Protein AF-0000000072967928 (afdb_homodimer)

Secondary structure (DSSP, 8-state):
-EEEEEEEEEEE-TTTSTTHHHHHHHHHHHHHT---SEEEEEEE--HHHHHHHHHHHTTT--EEEE---TTT----EEEESS-EEEEEEEE-S----TT-TTT-HHHHT-EEEEEEEEETTEEEEEEEEBPPP-S-STT-TTHHHHHHHHHHHHHHHHHH-TT-SEEEEEEE----TTSHHHHHHHHSS--EEHHHHHGGGGGGG--SBS-TT-TTS-HHHHHTT---B--EEEEEEE-TTEEEEEEEEE--S-SS-TTSSS-S-SB--EEEEEEEEE-SS------HHHHHHHHHHHHHHHHHHHHHHHHHHHHHHHHHHHHHHHHHHHHH------HHHHHHHHHHHHHHHHHHHHHHHIIIIIHHHHHHHHHHHHHHHHHHHHHHHHHH-/-EEEEEEEEEEE-TTTSTTHHHHHHHHHHHHHT---SEEEEEEE--HHHHHHHHHHTTTT--EEEE---TTT----EEEESS-EEEEEEEE-S----TT-TTT-HHHHT-EEEEEEEEETTEEEEEEEEBPPP-S-STT-TTHHHHHHHHHHHHHHHHHH-TT-SEEEEEEE----TTSHHHHHHHHSS--EEHHHHHGGGGGGG--SBS-TT-TTS-HHHHHTT---B--EEEEEEE-TTEEEEEEEEE--S-SS-TTSSS-S-SB--EEEEEEEEE-S-------HHHHHHHHHHHHHHHHHHHHHHHHHHHHHHHHHHHHHHHHHHHHH------HHHHHHHHHHHHHHHHHHHHHHHIIIIIHHHHHHHHHHHHHHHHHHHHHHHHHH-

Nearest PDB structures (foldseek):
  8j2f-assembly1_B  TM=8.838E-01  e=1.368E-37  Homo sapiens
  3i5v-assembly2_B  TM=7.432E-01  e=5.846E-17  Staphylococcus aureus subsp. aureus RN4220
  6zw5-assembly1_A  TM=4.793E-01  e=2.905E+00  Nostoc punctiforme
  8qbr-assembly1_A  TM=5.037E-01  e=4.363E+00  Nostoc punctiforme
  7o40-assembly1_A  TM=4.863E-01  e=9.837E+00  Synechocystis sp. PCC 6803 substr. Kazusa

Solvent-accessible surface area (backbone atoms only — not comparable to full-atom values): 39550 Å² total; per-residue (Å²): 87,81,45,30,41,35,27,33,50,45,51,35,46,85,84,77,30,76,66,36,71,62,26,50,51,51,52,22,56,55,55,38,73,45,85,51,42,32,39,26,38,28,40,49,47,40,69,68,58,48,50,52,32,50,61,57,16,36,88,47,30,65,32,69,48,71,49,45,17,30,49,56,22,40,14,38,35,41,36,18,50,41,56,55,49,42,59,50,74,48,64,45,81,62,38,77,48,80,84,42,60,88,68,44,49,35,42,18,34,34,39,39,38,37,38,34,28,47,54,88,96,36,39,34,36,40,33,34,37,58,48,61,70,76,89,33,86,89,64,47,86,46,51,54,47,37,41,47,45,32,47,53,50,22,50,49,50,52,46,44,44,58,62,25,46,32,39,35,41,28,26,38,54,50,39,41,85,83,36,67,44,41,46,34,41,37,27,69,51,39,33,41,51,46,68,69,72,53,46,77,82,37,67,89,58,51,43,23,31,46,24,78,72,36,58,64,36,57,64,74,44,54,76,65,66,48,78,33,41,41,28,59,48,51,28,34,36,61,14,87,41,29,37,70,44,78,74,46,64,44,60,77,60,67,60,40,38,87,98,48,90,40,31,61,27,59,36,50,42,39,31,36,33,35,36,45,41,84,30,90,66,53,72,85,80,59,52,60,67,57,34,48,51,47,41,54,55,49,42,51,42,40,53,50,47,52,54,50,50,54,53,49,29,54,52,25,47,51,52,24,50,56,39,51,53,52,51,51,50,55,72,72,45,81,70,86,47,56,73,70,49,41,51,54,48,51,52,49,50,51,51,48,50,53,49,30,51,50,27,45,39,45,35,45,53,51,42,32,27,52,48,23,32,46,49,37,48,38,52,38,42,50,36,42,48,49,43,56,55,57,70,73,103,87,80,47,31,41,35,28,32,50,44,52,33,46,85,84,77,31,76,64,37,71,61,26,51,51,50,51,21,56,55,56,36,72,44,85,50,41,31,37,25,38,29,41,50,48,40,68,66,59,49,49,52,32,50,64,58,16,37,88,48,30,65,32,70,48,72,48,44,17,30,50,56,23,39,15,38,34,43,35,20,50,41,56,56,49,41,61,49,74,49,63,45,81,63,38,77,50,80,86,43,60,88,67,46,49,35,40,18,34,32,39,41,39,37,39,35,27,49,55,89,95,38,38,34,36,41,32,35,38,57,50,60,71,76,86,33,87,90,65,49,86,48,49,54,46,36,40,45,45,32,47,51,49,22,50,50,49,51,45,46,44,57,62,26,45,33,37,35,41,26,27,38,54,50,39,41,85,82,35,68,44,40,48,34,40,37,29,67,51,40,33,42,52,46,67,71,70,53,44,78,82,39,66,89,61,53,45,23,29,47,25,79,71,35,60,66,35,58,62,75,44,53,76,65,65,49,78,35,41,40,28,60,48,51,29,36,35,60,15,86,39,29,40,70,44,79,74,46,63,43,59,78,60,68,60,41,40,88,97,47,89,41,31,61,27,60,36,50,42,41,31,37,32,35,36,45,42,84,29,89,61,50,72,85,80,60,52,64,66,57,32,49,50,48,39,55,54,49,42,51,42,38,54,52,47,52,55,49,50,54,52,50,27,54,51,24,47,50,52,25,52,55,40,51,53,53,52,54,50,56,74,73,43,82,70,86,48,57,73,70,50,41,52,55,47,51,52,48,51,51,51,48,52,52,51,29,52,49,27,44,39,46,35,45,54,50,42,33,28,51,50,23,34,45,48,36,47,38,52,38,41,50,37,42,48,49,42,55,54,57,71,73,104

Radius of gyration: 27.72 Å; Cα contacts (8 Å, |Δi|>4): 1635; chains: 2; bounding box: 90×83×64 Å

InterPro domains:
  IPR005135 Endonuclease/exonuclease/phosphatase [PF03372] (7-267)
  IPR036691 Endonuclease/exonuclease/phosphatase superfamily [G3DSA:3.60.10.10] (1-273)
  IPR036691 Endonuclease/exonuclease/phosphatase superfamily [SSF56219] (1-274)
  IPR038772 Sphingomyelinase C/Sphingomyelin phosphodiesterase 2-like [PTHR16320] (2-252)

Sequence (786 aa):
MEFKVFTLNCWGLAVVSKNRRHRMQAIAEKLATSQYDVVCLQEIWLDSDYQLIRNKVSGVLPYSHYFYSGVTGSGVCILSRHPMEDVFFHQWPVNGYIHKIHHGDWFGGKGVGLCKLKVNNYTVNVYSAHLHAEYDRNCDEYQAHRVLQSFDTAQFIQMTSGDADLVVLAGDLNTEPGDLAYRIMLSVPGLVDAFGEAGETVQNCVATNESLTNSYTPVALLKKNIPGKRIDYIMYHPGSSLQIDLKSYTLPLPHKIPGCAYSYSDHEAIAATLIVTKSEIRSLKSDQHMKKTVLEESIEICDDALRGLNNHKYLYWFFTFVLIVLLVTTLATDLPFGYNLNFIYHILKILITLFMFYTLMMATIWNKIERHAVIAGKLGMETALRKLKAKDLMEFKVFTLNCWGLAVVSKNRRHRMQAIAEKLATSQYDVVCLQEIWLDSDYQLIRNKVSGVLPYSHYFYSGVTGSGVCILSRHPMEDVFFHQWPVNGYIHKIHHGDWFGGKGVGLCKLKVNNYTVNVYSAHLHAEYDRNCDEYQAHRVLQSFDTAQFIQMTSGDADLVVLAGDLNTEPGDLAYRIMLSVPGLVDAFGEAGETVQNCVATNESLTNSYTPVALLKKNIPGKRIDYIMYHPGSSLQIDLKSYTLPLPHKIPGCAYSYSDHEAIAATLIVTKSEIRSLKSDQHMKKTVLEESIEICDDALRGLNNHKYLYWFFTFVLIVLLVTTLATDLPFGYNLNFIYHILKILITLFMFYTLMMATIWNKIERHAVIAGKLGMETALRKLKAKDL

Organism: Tribolium castaneum (NCBI:txid7070)

Structure (mmCIF, N/CA/C/O backbone):
data_AF-0000000072967928-model_v1
#
loop_
_entity.id
_entity.type
_entity.pdbx_description
1 polymer 'sphingomyelin phosphodiesterase'
#
loop_
_atom_site.group_PDB
_atom_site.id
_atom_site.type_symbol
_atom_site.label_atom_id
_atom_site.label_alt_id
_atom_site.label_comp_id
_atom_site.label_asym_id
_atom_site.label_entity_id
_atom_site.label_seq_id
_atom_site.pdbx_PDB_ins_code
_atom_site.Cartn_x
_atom_site.Cartn_y
_atom_site.Cartn_z
_atom_site.occupancy
_atom_site.B_iso_or_equiv
_atom_site.auth_seq_id
_atom_site.auth_comp_id
_atom_site.auth_asym_id
_atom_site.auth_atom_id
_atom_site.pdbx_PDB_model_num
ATOM 1 N N . MET A 1 1 ? 27.75 17.922 -0.827 1 91.94 1 MET A N 1
ATOM 2 C CA . MET A 1 1 ? 26.453 18.469 -1.199 1 91.94 1 MET A CA 1
ATOM 3 C C . MET A 1 1 ? 25.656 18.875 0.037 1 91.94 1 MET A C 1
ATOM 5 O O . MET A 1 1 ? 25.688 18.203 1.061 1 91.94 1 MET A O 1
ATOM 9 N N . GLU A 1 2 ? 25.062 20.094 -0.096 1 96.19 2 GLU A N 1
ATOM 10 C CA . GLU A 1 2 ? 24.125 20.516 0.938 1 96.19 2 GLU A CA 1
ATOM 11 C C . GLU A 1 2 ? 22.688 20.234 0.538 1 96.19 2 GLU A C 1
ATOM 13 O O . GLU A 1 2 ? 22.312 20.406 -0.624 1 96.19 2 GLU A O 1
ATOM 18 N N . PHE A 1 3 ? 21.922 19.719 1.46 1 98.19 3 PHE A N 1
ATOM 19 C CA . PHE A 1 3 ? 20.516 19.391 1.213 1 98.19 3 PHE A CA 1
ATOM 20 C C . PHE A 1 3 ? 19.625 19.969 2.312 1 98.19 3 PHE A C 1
ATOM 22 O O . PHE A 1 3 ? 19.734 19.562 3.473 1 98.19 3 PHE A O 1
ATOM 29 N N . LYS A 1 4 ? 18.797 20.891 1.973 1 98.69 4 LYS A N 1
ATOM 30 C CA . LYS A 1 4 ? 17.953 21.594 2.936 1 98.69 4 LYS A CA 1
ATOM 31 C C . LYS A 1 4 ? 16.531 21.062 2.912 1 98.69 4 LYS A C 1
ATOM 33 O O . LYS A 1 4 ? 15.859 21.094 1.873 1 98.69 4 LYS A O 1
ATOM 38 N N . VAL A 1 5 ? 16.031 20.625 4.062 1 98.81 5 VAL A N 1
ATOM 39 C CA . VAL A 1 5 ? 14.719 20 4.188 1 98.81 5 VAL A CA 1
ATOM 40 C C . VAL A 1 5 ? 13.82 20.859 5.078 1 98.81 5 VAL A C 1
ATOM 42 O O . VAL A 1 5 ? 14.258 21.359 6.113 1 98.81 5 VAL A O 1
ATOM 45 N N . PHE A 1 6 ? 12.578 21.062 4.617 1 98.81 6 PHE A N 1
ATOM 46 C CA . PHE A 1 6 ? 11.539 21.75 5.367 1 98.81 6 PHE A CA 1
ATOM 47 C C . PHE A 1 6 ? 10.289 20.891 5.492 1 98.81 6 PHE A C 1
ATOM 49 O O . PHE A 1 6 ? 9.883 20.234 4.527 1 98.81 6 PHE A O 1
ATOM 56 N N . THR A 1 7 ? 9.672 20.812 6.691 1 98.88 7 THR A N 1
ATOM 57 C CA . THR A 1 7 ? 8.383 20.125 6.816 1 98.88 7 THR A CA 1
ATOM 58 C C . THR A 1 7 ? 7.453 20.891 7.75 1 98.88 7 THR A C 1
ATOM 60 O O . THR A 1 7 ? 7.91 21.578 8.672 1 98.88 7 THR A O 1
ATOM 63 N N . LEU A 1 8 ? 6.16 20.844 7.449 1 98.81 8 LEU A N 1
ATOM 64 C CA . LEU A 1 8 ? 5.148 21.516 8.258 1 98.81 8 LEU A CA 1
ATOM 65 C C . LEU A 1 8 ? 3.797 20.812 8.117 1 98.81 8 LEU A C 1
ATOM 67 O O . LEU A 1 8 ? 3.348 20.531 7 1 98.81 8 LEU A O 1
ATOM 71 N N . ASN A 1 9 ? 3.238 20.438 9.195 1 98.38 9 ASN A N 1
ATOM 72 C CA . ASN A 1 9 ? 1.804 20.156 9.219 1 98.38 9 ASN A CA 1
ATOM 73 C C . ASN A 1 9 ? 0.991 21.453 9.133 1 98.38 9 ASN A C 1
ATOM 75 O O . ASN A 1 9 ? 0.948 22.234 10.086 1 98.38 9 ASN A O 1
ATOM 79 N N . CYS A 1 10 ? 0.218 21.609 8.078 1 98.19 10 CYS A N 1
ATOM 80 C CA . CYS A 1 10 ? -0.365 22.906 7.75 1 98.19 10 CYS A CA 1
ATOM 81 C C . CYS A 1 10 ? -1.725 23.078 8.414 1 98.19 10 CYS A C 1
ATOM 83 O O . CYS A 1 10 ? -2.316 24.156 8.359 1 98.19 10 CYS A O 1
ATOM 85 N N . TRP A 1 11 ? -2.232 22.094 9.047 1 96.62 11 TRP A N 1
ATOM 86 C CA . TRP A 1 11 ? -3.539 22.156 9.695 1 96.62 11 TRP A CA 1
ATOM 87 C C . TRP A 1 11 ? -4.582 22.75 8.758 1 96.62 11 TRP A C 1
ATOM 89 O O . TRP A 1 11 ? -5.246 23.734 9.109 1 96.62 11 TRP A O 1
ATOM 99 N N . GLY A 1 12 ? -4.715 22.109 7.555 1 94.94 12 GLY A N 1
ATOM 100 C CA . GLY A 1 12 ? -5.543 22.688 6.512 1 94.94 12 GLY A CA 1
ATOM 101 C C . GLY A 1 12 ? -6.93 22.078 6.438 1 94.94 12 GLY A C 1
ATOM 102 O O . GLY A 1 12 ? -7.441 21.812 5.348 1 94.94 12 GLY A O 1
ATOM 103 N N . LEU A 1 13 ? -7.539 21.859 7.551 1 88.88 13 LEU A N 1
ATOM 104 C CA . LEU A 1 13 ? -8.906 21.344 7.543 1 88.88 13 LEU A CA 1
ATOM 105 C C . LEU A 1 13 ? -9.891 22.438 7.113 1 88.88 13 LEU A C 1
ATOM 107 O O . LEU A 1 13 ? -9.859 23.547 7.641 1 88.88 13 LEU A O 1
ATOM 111 N N . ALA A 1 14 ? -10.75 22.234 6.203 1 84.06 14 ALA A N 1
ATOM 112 C CA . ALA A 1 14 ? -11.609 23.219 5.539 1 84.06 14 ALA A CA 1
ATOM 113 C C . ALA A 1 14 ? -12.508 23.938 6.547 1 84.06 14 ALA A C 1
ATOM 115 O O . ALA A 1 14 ? -12.609 25.156 6.535 1 84.06 14 ALA A O 1
ATOM 116 N N . VAL A 1 15 ? -13.188 23.25 7.445 1 82.56 15 VAL A N 1
ATOM 117 C CA . VAL A 1 15 ? -14.203 23.875 8.289 1 82.56 15 VAL A CA 1
ATOM 118 C C . VAL A 1 15 ? -13.656 24.062 9.695 1 82.56 15 VAL A C 1
ATOM 120 O O . VAL A 1 15 ? -13.922 25.094 10.336 1 82.56 15 VAL A O 1
ATOM 123 N N . VAL A 1 16 ? -12.688 23.375 10.039 1 83.69 16 VAL A N 1
ATOM 124 C CA . VAL A 1 16 ? -12.266 23.297 11.43 1 83.69 16 VAL A CA 1
ATOM 125 C C . VAL A 1 16 ? -11.094 24.25 11.664 1 83.69 16 VAL A C 1
ATOM 127 O O . VAL A 1 16 ? -11.039 24.953 12.68 1 83.69 16 VAL A O 1
ATOM 130 N N . SER A 1 17 ? -10.25 24.375 10.672 1 90.81 17 SER A N 1
ATOM 131 C CA . SER A 1 17 ? -9.023 25.141 10.867 1 90.81 17 SER A CA 1
ATOM 132 C C . SER A 1 17 ? -9.289 26.641 10.781 1 90.81 17 SER A C 1
ATOM 134 O O . SER A 1 17 ? -9.852 27.109 9.789 1 90.81 17 SER A O 1
ATOM 136 N N . LYS A 1 18 ? -8.836 27.344 11.773 1 93.38 18 LYS A N 1
ATOM 137 C CA . LYS A 1 18 ? -9.008 28.781 11.828 1 93.38 18 LYS A CA 1
ATOM 138 C C . LYS A 1 18 ? -8.047 29.484 10.875 1 93.38 18 LYS A C 1
ATOM 140 O O . LYS A 1 18 ? -6.91 29.062 10.695 1 93.38 18 LYS A O 1
ATOM 145 N N . ASN A 1 19 ? -8.516 30.562 10.227 1 96.25 19 ASN A N 1
ATOM 146 C CA . ASN A 1 19 ? -7.711 31.438 9.383 1 96.25 19 ASN A CA 1
ATOM 147 C C . ASN A 1 19 ? -7.023 30.656 8.266 1 96.25 19 ASN A C 1
ATOM 149 O O . ASN A 1 19 ? -5.906 31 7.863 1 96.25 19 ASN A O 1
ATOM 153 N N . ARG A 1 20 ? -7.539 29.625 7.824 1 96.19 20 ARG A N 1
ATOM 154 C CA . ARG A 1 20 ? -6.887 28.672 6.93 1 96.19 20 ARG A CA 1
ATOM 155 C C . ARG A 1 20 ? -6.406 29.359 5.656 1 96.19 20 ARG A C 1
ATOM 157 O O . ARG A 1 20 ? -5.242 29.219 5.273 1 96.19 20 ARG A O 1
ATOM 164 N N . ARG A 1 21 ? -7.285 30.109 4.965 1 95.81 21 ARG A N 1
ATOM 165 C CA . ARG A 1 21 ? -6.957 30.703 3.678 1 95.81 21 ARG A CA 1
ATOM 166 C C . ARG A 1 21 ? -5.762 31.641 3.803 1 95.81 21 ARG A C 1
ATOM 168 O O . ARG A 1 21 ? -4.836 31.594 2.986 1 95.81 21 ARG A O 1
ATOM 175 N N . HIS A 1 22 ? -5.816 32.438 4.832 1 97.06 22 HIS A N 1
ATOM 176 C CA . HIS A 1 22 ? -4.727 33.406 5.055 1 97.06 22 HIS A CA 1
ATOM 177 C C . HIS A 1 22 ? -3.438 32.656 5.422 1 97.06 22 HIS A C 1
ATOM 179 O O . HIS A 1 22 ? -2.352 33.062 4.988 1 97.06 22 HIS A O 1
ATOM 185 N N . ARG A 1 23 ? -3.539 31.656 6.227 1 98.12 23 ARG A N 1
ATOM 186 C CA . ARG A 1 23 ? -2.365 30.891 6.641 1 98.12 23 ARG A CA 1
ATOM 187 C C . ARG A 1 23 ? -1.718 30.203 5.449 1 98.12 23 ARG A C 1
ATOM 189 O O . ARG A 1 23 ? -0.493 30.203 5.312 1 98.12 23 ARG A O 1
ATOM 196 N N . MET A 1 24 ? -2.568 29.609 4.559 1 98.25 24 MET A N 1
ATOM 197 C CA . MET A 1 24 ? -2.041 28.938 3.375 1 98.25 24 MET A CA 1
ATOM 198 C C . MET A 1 24 ? -1.312 29.922 2.467 1 98.25 24 MET A C 1
ATOM 200 O O . MET A 1 24 ? -0.26 29.594 1.912 1 98.25 24 MET A O 1
ATOM 204 N N . GLN A 1 25 ? -1.864 31.062 2.324 1 98 25 GLN A N 1
ATOM 205 C CA . GLN A 1 25 ? -1.211 32.094 1.538 1 98 25 GLN A CA 1
ATOM 206 C C . GLN A 1 25 ? 0.126 32.5 2.158 1 98 25 GLN A C 1
ATOM 208 O O . GLN A 1 25 ? 1.121 32.656 1.449 1 98 25 GLN A O 1
ATOM 213 N N . ALA A 1 26 ? 0.139 32.688 3.469 1 98.38 26 ALA A N 1
ATOM 214 C CA . ALA A 1 26 ? 1.355 33.094 4.176 1 98.38 26 ALA A CA 1
ATOM 215 C C . ALA A 1 26 ? 2.436 32.031 4.047 1 98.38 26 ALA A C 1
ATOM 217 O O . ALA A 1 26 ? 3.613 32.344 3.857 1 98.38 26 ALA A O 1
ATOM 218 N N . ILE A 1 27 ? 2.064 30.75 4.176 1 98.56 27 ILE A N 1
ATOM 219 C CA . ILE A 1 27 ? 2.99 29.641 4.02 1 98.56 27 ILE A CA 1
ATOM 220 C C . ILE A 1 27 ? 3.586 29.656 2.613 1 98.56 27 ILE A C 1
ATOM 222 O O . ILE A 1 27 ? 4.805 29.547 2.447 1 98.56 27 ILE A O 1
ATOM 226 N N . ALA A 1 28 ? 2.717 29.812 1.604 1 98.62 28 ALA A N 1
ATOM 227 C CA . ALA A 1 28 ? 3.162 29.859 0.213 1 98.62 28 ALA A CA 1
ATOM 228 C C . ALA A 1 28 ? 4.156 31 -0.009 1 98.62 28 ALA A C 1
ATOM 230 O O . ALA A 1 28 ? 5.176 30.812 -0.676 1 98.62 28 ALA A O 1
ATOM 231 N N . GLU A 1 29 ? 3.867 32.125 0.538 1 98.06 29 GLU A N 1
ATOM 232 C CA . GLU A 1 29 ? 4.727 33.312 0.373 1 98.06 29 GLU A CA 1
ATOM 233 C C . GLU A 1 29 ? 6.094 33.094 1.015 1 98.06 29 GLU A C 1
ATOM 235 O O . GLU A 1 29 ? 7.121 33.438 0.438 1 98.06 29 GLU A O 1
ATOM 240 N N . LYS A 1 30 ? 6.086 32.531 2.193 1 97.88 30 LYS A N 1
ATOM 241 C CA . LYS A 1 30 ? 7.344 32.25 2.873 1 97.88 30 LYS A CA 1
ATOM 242 C C . LYS A 1 30 ? 8.18 31.234 2.088 1 97.88 30 LYS A C 1
ATOM 244 O O . LYS A 1 30 ? 9.391 31.391 1.933 1 97.88 30 LYS A O 1
ATOM 249 N N . LEU A 1 31 ? 7.539 30.172 1.594 1 98.38 31 LEU A N 1
ATOM 250 C CA . LEU A 1 31 ? 8.242 29.125 0.857 1 98.38 31 LEU A CA 1
ATOM 251 C C . LEU A 1 31 ? 8.742 29.656 -0.486 1 98.38 31 LEU A C 1
ATOM 253 O O . LEU A 1 31 ? 9.781 29.219 -0.978 1 98.38 31 LEU A O 1
ATOM 257 N N . ALA A 1 32 ? 8.039 30.625 -1.051 1 98.25 32 ALA A N 1
ATOM 258 C CA . ALA A 1 32 ? 8.367 31.156 -2.371 1 98.25 32 ALA A CA 1
ATOM 259 C C . ALA A 1 32 ? 9.688 31.922 -2.344 1 98.25 32 ALA A C 1
ATOM 261 O O . ALA A 1 32 ? 10.32 32.125 -3.385 1 98.25 32 ALA A O 1
ATOM 262 N N . THR A 1 33 ? 10.102 32.344 -1.172 1 95.62 33 THR A N 1
ATOM 263 C CA . THR A 1 33 ? 11.336 33.094 -1.056 1 95.62 33 THR A CA 1
ATOM 264 C C . THR A 1 33 ? 12.422 32.281 -0.361 1 95.62 33 THR A C 1
ATOM 266 O O . THR A 1 33 ? 13.484 32.812 -0.029 1 95.62 33 THR A O 1
ATOM 269 N N . SER A 1 34 ? 12.148 31.047 -0.196 1 92.12 34 SER A N 1
ATOM 270 C CA . SER A 1 34 ? 13.094 30.203 0.524 1 92.12 34 SER A CA 1
ATOM 271 C C . SER A 1 34 ? 14.016 29.469 -0.438 1 92.12 34 SER A C 1
ATOM 273 O O . SER A 1 34 ? 13.852 29.562 -1.656 1 92.12 34 SER A O 1
ATOM 275 N N . GLN A 1 35 ? 15.062 28.875 0.145 1 95.38 35 GLN A N 1
ATOM 276 C CA . GLN A 1 35 ? 16.031 28.125 -0.647 1 95.38 35 GLN A CA 1
ATOM 277 C C . GLN A 1 35 ? 16.094 26.672 -0.202 1 95.38 35 GLN A C 1
ATOM 279 O O . GLN A 1 35 ? 17.172 26.109 -0.015 1 95.38 35 GLN A O 1
ATOM 284 N N . TYR A 1 36 ? 14.984 26.109 0.099 1 98.5 36 TYR A N 1
ATOM 285 C CA . TYR A 1 36 ? 14.945 24.703 0.475 1 98.5 36 TYR A CA 1
ATOM 286 C C . TYR A 1 36 ? 15.094 23.812 -0.749 1 98.5 36 TYR A C 1
ATOM 288 O O . TYR A 1 36 ? 14.695 24.188 -1.854 1 98.5 36 TYR A O 1
ATOM 296 N N . ASP A 1 37 ? 15.734 22.688 -0.566 1 98.69 37 ASP A N 1
ATOM 297 C CA . ASP A 1 37 ? 15.797 21.688 -1.625 1 98.69 37 ASP A CA 1
ATOM 298 C C . ASP A 1 37 ? 14.492 20.906 -1.721 1 98.69 37 ASP A C 1
ATOM 300 O O . ASP A 1 37 ? 14.07 20.531 -2.814 1 98.69 37 ASP A O 1
ATOM 304 N N . VAL A 1 38 ? 13.898 20.625 -0.546 1 98.81 38 VAL A N 1
ATOM 305 C CA . VAL A 1 38 ? 12.648 19.875 -0.526 1 98.81 38 VAL A CA 1
ATOM 306 C C . VAL A 1 38 ? 11.75 20.391 0.604 1 98.81 38 VAL A C 1
ATOM 308 O O . VAL A 1 38 ? 12.25 20.797 1.656 1 98.81 38 VAL A O 1
ATOM 311 N N . VAL A 1 39 ? 10.445 20.422 0.338 1 98.94 39 VAL A N 1
ATOM 312 C CA . VAL A 1 39 ? 9.422 20.812 1.298 1 98.94 39 VAL A CA 1
ATOM 313 C C . VAL A 1 39 ? 8.367 19.719 1.412 1 98.94 39 VAL A C 1
ATOM 315 O O . VAL A 1 39 ? 7.773 19.297 0.411 1 98.94 39 VAL A O 1
ATOM 318 N N . CYS A 1 40 ? 8.18 19.172 2.596 1 98.94 40 CYS A N 1
ATOM 319 C CA . CYS A 1 40 ? 7.145 18.188 2.873 1 98.94 40 CYS A CA 1
ATOM 320 C C . CYS A 1 40 ? 6.008 18.797 3.68 1 98.94 40 CYS A C 1
ATOM 322 O O . CYS A 1 40 ? 6.215 19.25 4.801 1 98.94 40 CYS A O 1
ATOM 324 N N . LEU A 1 41 ? 4.797 18.75 3.133 1 98.88 41 LEU A N 1
ATOM 325 C CA . LEU A 1 41 ? 3.646 19.328 3.822 1 98.88 41 LEU A CA 1
ATOM 326 C C . LEU A 1 41 ? 2.615 18.25 4.148 1 98.88 41 LEU A C 1
ATOM 328 O O . LEU A 1 41 ? 2.424 17.312 3.371 1 98.88 41 LEU A O 1
ATOM 332 N N . GLN A 1 42 ? 2.035 18.375 5.301 1 98.12 42 GLN A N 1
ATOM 333 C CA . GLN A 1 42 ? 0.945 17.5 5.734 1 98.12 42 GLN A CA 1
ATOM 334 C C . GLN A 1 42 ? -0.326 18.297 6 1 98.12 42 GLN A C 1
ATOM 336 O O . GLN A 1 42 ? -0.274 19.531 6.16 1 98.12 42 GLN A O 1
ATOM 341 N N . GLU A 1 43 ? -1.447 17.672 5.969 1 96.31 43 GLU A N 1
ATOM 342 C CA . GLU A 1 43 ? -2.785 18.188 6.211 1 96.31 43 GLU A CA 1
ATOM 343 C C . GLU A 1 43 ? -3.141 19.281 5.199 1 96.31 43 GLU A C 1
ATOM 345 O O . GLU A 1 43 ? -3.688 20.328 5.57 1 96.31 43 GLU A O 1
ATOM 350 N N . ILE A 1 44 ? -2.672 19.094 4.023 1 96.94 44 ILE A N 1
ATOM 351 C CA . ILE A 1 44 ? -3.215 19.828 2.893 1 96.94 44 ILE A CA 1
ATOM 352 C C . ILE A 1 44 ? -4.43 19.094 2.33 1 96.94 44 ILE A C 1
ATOM 354 O O . ILE A 1 44 ? -4.301 18.281 1.42 1 96.94 44 ILE A O 1
ATOM 358 N N . TRP A 1 45 ? -5.613 19.469 2.779 1 93.75 45 TRP A N 1
ATOM 359 C CA . TRP A 1 45 ? -6.793 18.641 2.508 1 93.75 45 TRP A CA 1
ATOM 360 C C . TRP A 1 45 ? -7.547 19.172 1.288 1 93.75 45 TRP A C 1
ATOM 362 O O . TRP A 1 45 ? -8.32 18.438 0.673 1 93.75 45 TRP A O 1
ATOM 372 N N . LEU A 1 46 ? -7.312 20.391 0.956 1 94.62 46 LEU A N 1
ATOM 373 C CA . LEU A 1 46 ? -8.031 20.969 -0.177 1 94.62 46 LEU A CA 1
ATOM 374 C C . LEU A 1 46 ? -7.117 21.094 -1.393 1 94.62 46 LEU A C 1
ATOM 376 O O . LEU A 1 46 ? -5.996 21.594 -1.289 1 94.62 46 LEU A O 1
ATOM 380 N N . ASP A 1 47 ? -7.613 20.656 -2.488 1 94.75 47 ASP A N 1
ATOM 381 C CA . ASP A 1 47 ? -6.867 20.766 -3.738 1 94.75 47 ASP A CA 1
ATOM 382 C C . ASP A 1 47 ? -6.527 22.219 -4.043 1 94.75 47 ASP A C 1
ATOM 384 O O . ASP A 1 47 ? -5.457 22.516 -4.574 1 94.75 47 ASP A O 1
ATOM 388 N N . SER A 1 48 ? -7.422 23.078 -3.689 1 96.38 48 SER A N 1
ATOM 389 C CA . SER A 1 48 ? -7.203 24.5 -3.945 1 96.38 48 SER A CA 1
ATOM 390 C C . SER A 1 48 ? -6 25.031 -3.166 1 96.38 48 SER A C 1
ATOM 392 O O . SER A 1 48 ? -5.254 25.875 -3.664 1 96.38 48 SER A O 1
ATOM 394 N N . ASP A 1 49 ? -5.863 24.562 -1.919 1 97.81 49 ASP A N 1
ATOM 395 C CA . ASP A 1 49 ? -4.711 24.969 -1.119 1 97.81 49 ASP A CA 1
ATOM 396 C C . ASP A 1 49 ? -3.41 24.438 -1.723 1 97.81 49 ASP A C 1
ATOM 398 O O . ASP A 1 49 ? -2.412 25.172 -1.787 1 97.81 49 ASP A O 1
ATOM 402 N N . TYR A 1 50 ? -3.426 23.219 -2.168 1 97.94 50 TYR A N 1
ATOM 403 C CA . TYR A 1 50 ? -2.254 22.625 -2.809 1 97.94 50 TYR A CA 1
ATOM 404 C C . TYR A 1 50 ? -1.866 23.406 -4.059 1 97.94 50 TYR A C 1
ATOM 406 O O . TYR A 1 50 ? -0.691 23.719 -4.258 1 97.94 50 TYR A O 1
ATOM 414 N N . GLN A 1 51 ? -2.846 23.703 -4.883 1 98.06 51 GLN A N 1
ATOM 415 C CA . GLN A 1 51 ? -2.588 24.438 -6.117 1 98.06 51 GLN A CA 1
ATOM 416 C C . GLN A 1 51 ? -2.053 25.828 -5.824 1 98.06 51 GLN A C 1
ATOM 418 O O . GLN A 1 51 ? -1.156 26.312 -6.516 1 98.06 51 GLN A O 1
ATOM 423 N N . LEU A 1 52 ? -2.633 26.453 -4.828 1 98.38 52 LEU A N 1
ATOM 424 C CA . LEU A 1 52 ? -2.168 27.766 -4.422 1 98.38 52 LEU A CA 1
ATOM 425 C C . LEU A 1 52 ? -0.683 27.734 -4.074 1 98.38 52 LEU A C 1
ATOM 427 O O . LEU A 1 52 ? 0.095 28.547 -4.59 1 98.38 52 LEU A O 1
ATOM 431 N N . ILE A 1 53 ? -0.298 26.812 -3.246 1 98.62 53 ILE A N 1
ATOM 432 C CA . ILE A 1 53 ? 1.085 26.719 -2.791 1 98.62 53 ILE A CA 1
ATOM 433 C C . ILE A 1 53 ? 1.99 26.344 -3.963 1 98.62 53 ILE A C 1
ATOM 435 O O . ILE A 1 53 ? 3.008 27 -4.203 1 98.62 53 ILE A O 1
ATOM 439 N N . ARG A 1 54 ? 1.594 25.328 -4.691 1 98.31 54 ARG A N 1
ATOM 440 C CA . ARG A 1 54 ? 2.363 24.859 -5.836 1 98.31 54 ARG A CA 1
ATOM 441 C C . ARG A 1 54 ? 2.646 25.984 -6.816 1 98.31 54 ARG A C 1
ATOM 443 O O . ARG A 1 54 ? 3.777 26.156 -7.277 1 98.31 54 ARG A O 1
ATOM 450 N N . ASN A 1 55 ? 1.635 26.719 -7.156 1 98.38 55 ASN A N 1
ATOM 451 C CA . ASN A 1 55 ? 1.774 27.797 -8.133 1 98.38 55 ASN A CA 1
ATOM 452 C C . ASN A 1 55 ? 2.666 28.906 -7.605 1 98.38 55 ASN A C 1
ATOM 454 O O . ASN A 1 55 ? 3.504 29.438 -8.336 1 98.38 55 ASN A O 1
ATOM 458 N N . LYS A 1 56 ? 2.482 29.281 -6.371 1 98.44 56 LYS A N 1
ATOM 459 C CA . LYS A 1 56 ? 3.225 30.391 -5.777 1 98.44 56 LYS A CA 1
ATOM 460 C C . LYS A 1 56 ? 4.711 30.062 -5.68 1 98.44 56 LYS A C 1
ATOM 462 O O . LYS A 1 56 ? 5.559 30.953 -5.836 1 98.44 56 LYS A O 1
ATOM 467 N N . VAL A 1 57 ? 5.004 28.797 -5.418 1 98.44 57 VAL A N 1
ATOM 468 C CA . VAL A 1 57 ? 6.391 28.453 -5.117 1 98.44 57 VAL A CA 1
ATOM 469 C C . VAL A 1 57 ? 7.078 27.922 -6.371 1 98.44 57 VAL A C 1
ATOM 471 O O . VAL A 1 57 ? 8.25 27.531 -6.328 1 98.44 57 VAL A O 1
ATOM 474 N N . SER A 1 58 ? 6.496 27.922 -7.531 1 97.44 58 SER A N 1
ATOM 475 C CA . SER A 1 58 ? 6.957 27.266 -8.75 1 97.44 58 SER A CA 1
ATOM 476 C C . SER A 1 58 ? 8.297 27.828 -9.203 1 97.44 58 SER A C 1
ATOM 478 O O . SER A 1 58 ? 9.062 27.156 -9.891 1 97.44 58 SER A O 1
ATOM 480 N N . GLY A 1 59 ? 8.656 29.062 -8.805 1 97.25 59 GLY A N 1
ATOM 481 C CA . GLY A 1 59 ? 9.914 29.672 -9.188 1 97.25 59 GLY A CA 1
ATOM 482 C C . GLY A 1 59 ? 11.109 29.062 -8.484 1 97.25 59 GLY A C 1
ATOM 483 O O . GLY A 1 59 ? 12.219 29.047 -9.031 1 97.25 59 GLY A O 1
ATOM 484 N N . VAL A 1 60 ? 10.891 28.578 -7.266 1 97.94 60 VAL A N 1
ATOM 485 C CA . VAL A 1 60 ? 12.016 28.078 -6.484 1 97.94 60 VAL A CA 1
ATOM 486 C C . VAL A 1 60 ? 11.875 26.578 -6.27 1 97.94 60 VAL A C 1
ATOM 488 O O . VAL A 1 60 ? 12.859 25.875 -6.039 1 97.94 60 VAL A O 1
ATOM 491 N N . LEU A 1 61 ? 10.711 26.078 -6.266 1 98.31 61 LEU A N 1
ATOM 492 C CA . LEU A 1 61 ? 10.367 24.672 -6.164 1 98.31 61 LEU A CA 1
ATOM 493 C C . LEU A 1 61 ? 9.477 24.25 -7.328 1 98.31 61 LEU A C 1
ATOM 495 O O . LEU A 1 61 ? 8.273 24.031 -7.152 1 98.31 61 LEU A O 1
ATOM 499 N N . PRO A 1 62 ? 10.047 24.016 -8.422 1 97.5 62 PRO A N 1
ATOM 500 C CA . PRO A 1 62 ? 9.25 23.812 -9.633 1 97.5 62 PRO A CA 1
ATOM 501 C C . PRO A 1 62 ? 8.586 22.438 -9.68 1 97.5 62 PRO A C 1
ATOM 503 O O . PRO A 1 62 ? 7.656 22.219 -10.461 1 97.5 62 PRO A O 1
ATOM 506 N N . TYR A 1 63 ? 9.039 21.469 -8.906 1 97.62 63 TYR A N 1
ATOM 507 C CA . TYR A 1 63 ? 8.461 20.141 -8.922 1 97.62 63 TYR A CA 1
ATOM 508 C C . TYR A 1 63 ? 7.617 19.891 -7.676 1 97.62 63 TYR A C 1
ATOM 510 O O . TYR A 1 63 ? 7.977 20.328 -6.578 1 97.62 63 TYR A O 1
ATOM 518 N N . SER A 1 64 ? 6.5 19.312 -7.863 1 98.06 64 SER A N 1
ATOM 519 C CA . SER A 1 64 ? 5.645 18.984 -6.727 1 98.06 64 SER A CA 1
ATOM 520 C C . SER A 1 64 ? 4.797 17.75 -7.008 1 98.06 64 SER A C 1
ATOM 522 O O . SER A 1 64 ? 4.566 17.406 -8.164 1 98.06 64 SER A O 1
ATOM 524 N N . HIS A 1 65 ? 4.418 17.031 -6.02 1 98.56 65 HIS A N 1
ATOM 525 C CA . HIS A 1 65 ? 3.543 15.875 -6.117 1 98.56 65 HIS A CA 1
ATOM 526 C C . HIS A 1 65 ? 2.615 15.781 -4.91 1 98.56 65 HIS A C 1
ATOM 528 O O . HIS A 1 65 ? 3.076 15.781 -3.766 1 98.56 65 HIS A O 1
ATOM 534 N N . TYR A 1 66 ? 1.337 15.797 -5.23 1 98.38 66 TYR A N 1
ATOM 535 C CA . TYR A 1 66 ? 0.338 15.516 -4.207 1 98.38 66 TYR A CA 1
ATOM 536 C C . TYR A 1 66 ? -0.042 14.039 -4.211 1 98.38 66 TYR A C 1
ATOM 538 O O . TYR A 1 66 ? -0.373 13.477 -5.258 1 98.38 66 TYR A O 1
ATOM 546 N N . PHE A 1 67 ? -0.044 13.391 -3.086 1 97.75 67 PHE A N 1
ATOM 547 C CA . PHE A 1 67 ? -0.363 11.969 -2.99 1 97.75 67 PHE A CA 1
ATOM 548 C C . PHE A 1 67 ? -1.856 11.766 -2.762 1 97.75 67 PHE A C 1
ATOM 550 O O . PHE A 1 67 ? -2.314 11.727 -1.618 1 97.75 67 PHE A O 1
ATOM 557 N N . TYR A 1 68 ? -2.566 11.523 -3.791 1 95.69 68 TYR A N 1
ATOM 558 C CA . TYR A 1 68 ? -4.004 11.289 -3.707 1 95.69 68 TYR A CA 1
ATOM 559 C C . TYR A 1 68 ? -4.297 9.898 -3.152 1 95.69 68 TYR A C 1
ATOM 561 O O . TYR A 1 68 ? -3.604 8.938 -3.482 1 95.69 68 TYR A O 1
ATOM 569 N N . SER A 1 69 ? -5.258 9.812 -2.279 1 92.19 69 SER A N 1
ATOM 570 C CA . SER A 1 69 ? -5.68 8.562 -1.656 1 92.19 69 SER A CA 1
ATOM 571 C C . SER A 1 69 ? -7.008 8.734 -0.927 1 92.19 69 SER A C 1
ATOM 573 O O . SER A 1 69 ? -7.363 9.844 -0.519 1 92.19 69 SER A O 1
ATOM 575 N N . GLY A 1 70 ? -7.711 7.676 -0.804 1 89 70 GLY A N 1
ATOM 576 C CA . GLY A 1 70 ? -8.938 7.699 -0.026 1 89 70 GLY A CA 1
ATOM 577 C C . GLY A 1 70 ? -9.969 8.672 -0.568 1 89 70 GLY A C 1
ATOM 578 O O . GLY A 1 70 ? -10.07 8.867 -1.781 1 89 70 GLY A O 1
ATOM 579 N N . VAL A 1 71 ? -10.734 9.266 0.336 1 87.94 71 VAL A N 1
ATOM 580 C CA . VAL A 1 71 ? -11.859 10.117 -0.044 1 87.94 71 VAL A CA 1
ATOM 581 C C . VAL A 1 71 ? -11.383 11.555 -0.219 1 87.94 71 VAL A C 1
ATOM 583 O O . VAL A 1 71 ? -11.68 12.195 -1.231 1 87.94 71 VAL A O 1
ATOM 586 N N . THR A 1 72 ? -10.586 12.023 0.681 1 88.69 72 THR A N 1
ATOM 587 C CA . THR A 1 72 ? -10.25 13.445 0.696 1 88.69 72 THR A CA 1
ATOM 588 C C . THR A 1 72 ? -8.82 13.664 0.194 1 88.69 72 THR A C 1
ATOM 590 O O . THR A 1 72 ? -8.383 14.805 0.045 1 88.69 72 THR A O 1
ATOM 593 N N . GLY A 1 73 ? -8.156 12.562 -0.1 1 90.94 73 GLY A N 1
ATOM 594 C CA . GLY A 1 73 ? -6.719 12.672 -0.303 1 90.94 73 GLY A CA 1
ATOM 595 C C . GLY A 1 73 ? -5.914 12.422 0.958 1 90.94 73 GLY A C 1
ATOM 596 O O . GLY A 1 73 ? -6.445 12.516 2.066 1 90.94 73 GLY A O 1
ATOM 597 N N . SER A 1 74 ? -4.66 12.133 0.772 1 92.5 74 SER A N 1
ATOM 598 C CA . SER A 1 74 ? -3.832 11.805 1.929 1 92.5 74 SER A CA 1
ATOM 599 C C . SER A 1 74 ? -3.484 13.055 2.734 1 92.5 74 SER A C 1
ATOM 601 O O . SER A 1 74 ? -3.033 12.953 3.877 1 92.5 74 SER A O 1
ATOM 603 N N . GLY A 1 75 ? -3.543 14.234 2.088 1 95.81 75 GLY A N 1
ATOM 604 C CA . GLY A 1 75 ? -3.135 15.484 2.705 1 95.81 75 GLY A CA 1
ATOM 605 C C . GLY A 1 75 ? -1.633 15.695 2.697 1 95.81 75 GLY A C 1
ATOM 606 O O . GLY A 1 75 ? -1.131 16.656 3.279 1 95.81 75 GLY A O 1
ATOM 607 N N . VAL A 1 76 ? -0.933 14.82 2.045 1 97.75 76 VAL A N 1
ATOM 608 C CA . VAL A 1 76 ? 0.525 14.867 2.021 1 97.75 76 VAL A CA 1
ATOM 609 C C . VAL A 1 76 ? 1.009 15.258 0.628 1 97.75 76 VAL A C 1
ATOM 611 O O . VAL A 1 76 ? 0.504 14.75 -0.376 1 97.75 76 VAL A O 1
ATOM 614 N N . CYS A 1 77 ? 1.908 16.203 0.572 1 98.5 77 CYS A N 1
ATOM 615 C CA . CYS A 1 77 ? 2.553 16.547 -0.693 1 98.5 77 CYS A CA 1
ATOM 616 C C . CYS A 1 77 ? 4.02 16.891 -0.481 1 98.5 77 CYS A C 1
ATOM 618 O O . CYS A 1 77 ? 4.434 17.219 0.635 1 98.5 77 CYS A O 1
ATOM 620 N N . ILE A 1 78 ? 4.785 16.719 -1.464 1 98.81 78 ILE A N 1
ATOM 621 C CA . ILE A 1 78 ? 6.211 17.031 -1.482 1 98.81 78 ILE A CA 1
ATOM 622 C C . ILE A 1 78 ? 6.504 18.016 -2.619 1 98.81 78 ILE A C 1
ATOM 624 O O . ILE A 1 78 ? 6.039 17.828 -3.746 1 98.81 78 ILE A O 1
ATOM 628 N N . LEU A 1 79 ? 7.16 19.109 -2.293 1 98.81 79 LEU A N 1
ATOM 629 C CA . LEU A 1 79 ? 7.672 20.078 -3.264 1 98.81 79 LEU A CA 1
ATOM 630 C C . LEU A 1 79 ? 9.195 20.031 -3.324 1 98.81 79 LEU A C 1
ATOM 632 O O . LEU A 1 79 ? 9.859 19.859 -2.297 1 98.81 79 LEU A O 1
ATOM 636 N N . SER A 1 80 ? 9.758 20.203 -4.488 1 98.62 80 SER A N 1
ATOM 637 C CA . SER A 1 80 ? 11.188 19.984 -4.633 1 98.62 80 SER A CA 1
ATOM 638 C C . SER A 1 80 ? 11.812 20.969 -5.609 1 98.62 80 SER A C 1
ATOM 640 O O . SER A 1 80 ? 11.188 21.344 -6.605 1 98.62 80 SER A O 1
ATOM 642 N N . ARG A 1 81 ? 13.031 21.359 -5.266 1 98.31 81 ARG A N 1
ATOM 643 C CA . ARG A 1 81 ? 13.875 22.141 -6.168 1 98.31 81 ARG A CA 1
ATOM 644 C C . ARG A 1 81 ? 14.445 21.266 -7.277 1 98.31 81 ARG A C 1
ATOM 646 O O . ARG A 1 81 ? 14.75 21.75 -8.367 1 98.31 81 ARG A O 1
ATOM 653 N N . HIS A 1 82 ? 14.555 20 -7.082 1 97.75 82 HIS A N 1
ATOM 654 C CA . HIS A 1 82 ? 15.195 19.047 -7.977 1 97.75 82 HIS A CA 1
ATOM 655 C C . HIS A 1 82 ? 14.156 18.156 -8.656 1 97.75 82 HIS A C 1
ATOM 657 O O . HIS A 1 82 ? 13.078 17.906 -8.109 1 97.75 82 HIS A O 1
ATOM 663 N N . PRO A 1 83 ? 14.453 17.625 -9.812 1 96.56 83 PRO A N 1
ATOM 664 C CA . PRO A 1 83 ? 13.516 16.766 -10.555 1 96.56 83 PRO A CA 1
ATOM 665 C C . PRO A 1 83 ? 13.125 15.508 -9.781 1 96.56 83 PRO A C 1
ATOM 667 O O . PRO A 1 83 ? 13.977 14.891 -9.133 1 96.56 83 PRO A O 1
ATOM 670 N N . MET A 1 84 ? 11.828 15.227 -9.828 1 96.94 84 MET A N 1
ATOM 671 C CA . MET A 1 84 ? 11.312 13.969 -9.305 1 96.94 84 MET A CA 1
ATOM 672 C C . MET A 1 84 ? 11.375 12.867 -10.352 1 96.94 84 MET A C 1
ATOM 674 O O . MET A 1 84 ? 10.766 12.984 -11.414 1 96.94 84 MET A O 1
ATOM 678 N N . GLU A 1 85 ? 12.086 11.852 -10.031 1 94.94 85 GLU A N 1
ATOM 679 C CA . GLU A 1 85 ? 12.25 10.766 -10.992 1 94.94 85 GLU A CA 1
ATOM 680 C C . GLU A 1 85 ? 11.125 9.734 -10.859 1 94.94 85 GLU A C 1
ATOM 682 O O . GLU A 1 85 ? 10.672 9.172 -11.852 1 94.94 85 GLU A O 1
ATOM 687 N N . ASP A 1 86 ? 10.742 9.484 -9.695 1 95.44 86 ASP A N 1
ATOM 688 C CA . ASP A 1 86 ? 9.68 8.523 -9.398 1 95.44 86 ASP A CA 1
ATOM 689 C C . ASP A 1 86 ? 8.906 8.938 -8.141 1 95.44 86 ASP A C 1
ATOM 691 O O . ASP A 1 86 ? 9.445 9.633 -7.277 1 95.44 86 ASP A O 1
ATOM 695 N N . VAL A 1 87 ? 7.676 8.578 -8.148 1 97.69 87 VAL A N 1
ATOM 696 C CA . VAL A 1 87 ? 6.828 8.82 -6.98 1 97.69 87 VAL A CA 1
ATOM 697 C C . VAL A 1 87 ? 6.047 7.555 -6.641 1 97.69 87 VAL A C 1
ATOM 699 O O . VAL A 1 87 ? 5.727 6.758 -7.527 1 97.69 87 VAL A O 1
ATOM 702 N N . PHE A 1 88 ? 5.801 7.34 -5.43 1 97.56 88 PHE A N 1
ATOM 703 C CA . PHE A 1 88 ? 5.055 6.168 -4.988 1 97.56 88 PHE A CA 1
ATOM 704 C C . PHE A 1 88 ? 4.34 6.449 -3.67 1 97.56 88 PHE A C 1
ATOM 706 O O . PHE A 1 88 ? 4.867 7.148 -2.807 1 97.56 88 PHE A O 1
ATOM 713 N N . PHE A 1 89 ? 3.164 5.988 -3.559 1 96.75 89 PHE A N 1
ATOM 714 C CA . PHE A 1 89 ? 2.4 6.133 -2.326 1 96.75 89 PHE A CA 1
ATOM 715 C C . PHE A 1 89 ? 2.016 4.77 -1.764 1 96.75 89 PHE A C 1
ATOM 717 O O . PHE A 1 89 ? 1.459 3.934 -2.477 1 96.75 89 PHE A O 1
ATOM 724 N N . HIS A 1 90 ? 2.361 4.504 -0.517 1 95.69 90 HIS A N 1
ATOM 725 C CA . HIS A 1 90 ? 1.952 3.291 0.179 1 95.69 90 HIS A CA 1
ATOM 726 C C . HIS A 1 90 ? 0.904 3.592 1.246 1 95.69 90 HIS A C 1
ATOM 728 O O . HIS A 1 90 ? 1.231 4.121 2.311 1 95.69 90 HIS A O 1
ATOM 734 N N . GLN A 1 91 ? -0.291 3.234 0.894 1 92.62 91 GLN A N 1
ATOM 735 C CA . GLN A 1 91 ? -1.368 3.398 1.864 1 92.62 91 GLN A CA 1
ATOM 736 C C . GLN A 1 91 ? -1.285 2.344 2.963 1 92.62 91 GLN A C 1
ATOM 738 O O . GLN A 1 91 ? -1.095 1.158 2.68 1 92.62 91 GLN A O 1
ATOM 743 N N . TRP A 1 92 ? -1.406 2.795 4.211 1 91.69 92 TRP A N 1
ATOM 744 C CA . TRP A 1 92 ? -1.323 1.829 5.301 1 91.69 92 TRP A CA 1
ATOM 745 C C . TRP A 1 92 ? -2.555 0.93 5.328 1 91.69 92 TRP A C 1
ATOM 747 O O . TRP A 1 92 ? -3.67 1.385 5.055 1 91.69 92 TRP A O 1
ATOM 757 N N . PRO A 1 93 ? -2.348 -0.314 5.703 1 83.56 93 PRO A N 1
ATOM 758 C CA . PRO A 1 93 ? -3.49 -1.229 5.773 1 83.56 93 PRO A CA 1
ATOM 759 C C . PRO A 1 93 ? -4.465 -0.872 6.895 1 83.56 93 PRO A C 1
ATOM 761 O O . PRO A 1 93 ? -5.656 -1.161 6.797 1 83.56 93 PRO A O 1
ATOM 764 N N . VAL A 1 94 ? -3.906 -0.323 7.926 1 76.5 94 VAL A N 1
ATOM 765 C CA . VAL A 1 94 ? -4.754 0.073 9.047 1 76.5 94 VAL A CA 1
ATOM 766 C C . VAL A 1 94 ? -4.918 1.591 9.062 1 76.5 94 VAL A C 1
ATOM 768 O O . VAL A 1 94 ? -3.936 2.326 9.188 1 76.5 94 VAL A O 1
ATOM 771 N N . ASN A 1 95 ? -6.066 2.121 8.82 1 69.19 95 ASN A N 1
ATOM 772 C CA . ASN A 1 95 ? -6.277 3.561 8.711 1 69.19 95 ASN A CA 1
ATOM 773 C C . ASN A 1 95 ? -7.484 4.012 9.531 1 69.19 95 ASN A C 1
ATOM 775 O O . ASN A 1 95 ? -8.234 4.898 9.102 1 69.19 95 ASN A O 1
ATOM 779 N N . GLY A 1 96 ? -7.633 3.434 10.609 1 64.38 96 GLY A N 1
ATOM 780 C CA . GLY A 1 96 ? -8.742 3.836 11.453 1 64.38 96 GLY A CA 1
ATOM 781 C C . GLY A 1 96 ? -10.07 3.219 11.039 1 64.38 96 GLY A C 1
ATOM 782 O O . GLY A 1 96 ? -10.094 2.207 10.336 1 64.38 96 GLY A O 1
ATOM 783 N N . TYR A 1 97 ? -11.133 3.789 11.703 1 58.97 97 TYR A N 1
ATOM 784 C CA . TYR A 1 97 ? -12.453 3.191 11.539 1 58.97 97 TYR A CA 1
ATOM 785 C C . TYR A 1 97 ? -13.391 4.133 10.789 1 58.97 97 TYR A C 1
ATOM 787 O O . TYR A 1 97 ? -13.469 5.324 11.109 1 58.97 97 TYR A O 1
ATOM 795 N N . ILE A 1 98 ? -14.07 3.615 9.766 1 57.16 98 ILE A N 1
ATOM 796 C CA . ILE A 1 98 ? -14.961 4.402 8.914 1 57.16 98 ILE A CA 1
ATOM 797 C C . ILE A 1 98 ? -16.031 5.078 9.773 1 57.16 98 ILE A C 1
ATOM 799 O O . ILE A 1 98 ? -16.469 6.184 9.461 1 57.16 98 ILE A O 1
ATOM 803 N N . HIS A 1 99 ? -16.312 4.387 10.906 1 53.25 99 HIS A N 1
ATOM 804 C CA . HIS A 1 99 ? -17.438 4.879 11.68 1 53.25 99 HIS A CA 1
ATOM 805 C C . HIS A 1 99 ? -17.016 6.012 12.609 1 53.25 99 HIS A C 1
ATOM 807 O O . HIS A 1 99 ? -17.859 6.711 13.172 1 53.25 99 HIS A O 1
ATOM 813 N N . LYS A 1 100 ? -15.703 6.133 12.711 1 52.88 100 LYS A N 1
ATOM 814 C CA . LYS A 1 100 ? -15.234 7.227 13.555 1 52.88 100 LYS A CA 1
ATOM 815 C C . LYS A 1 100 ? -15.047 8.508 12.742 1 52.88 100 LYS A C 1
ATOM 817 O O . LYS A 1 100 ? -13.93 8.984 12.57 1 52.88 100 LYS A O 1
ATOM 822 N N . ILE A 1 101 ? -16.203 8.953 12.32 1 48.25 101 ILE A N 1
ATOM 823 C CA . ILE A 1 101 ? -16.266 10.109 11.438 1 48.25 101 ILE A CA 1
ATOM 824 C C . ILE A 1 101 ? -15.539 11.289 12.07 1 48.25 101 ILE A C 1
ATOM 826 O O . ILE A 1 101 ? -14.875 12.062 11.383 1 48.25 101 ILE A O 1
ATOM 830 N N . HIS A 1 102 ? -15.5 11.234 13.391 1 48.19 102 HIS A N 1
ATOM 831 C CA . HIS A 1 102 ? -14.906 12.359 14.125 1 48.19 102 HIS A CA 1
ATOM 832 C C . HIS A 1 102 ? -13.383 12.297 14.078 1 48.19 102 HIS A C 1
ATOM 834 O O . HIS A 1 102 ? -12.711 13.305 14.336 1 48.19 102 HIS A O 1
ATOM 840 N N . HIS A 1 103 ? -12.875 11.18 13.836 1 53.47 103 HIS A N 1
ATOM 841 C CA . HIS A 1 103 ? -11.422 11.094 13.766 1 53.47 103 HIS A CA 1
ATOM 842 C C . HIS A 1 103 ? -10.93 11.219 12.328 1 53.47 103 HIS A C 1
ATOM 844 O O . HIS A 1 103 ? -9.773 11.578 12.086 1 53.47 103 HIS A O 1
ATOM 850 N N . GLY A 1 104 ? -11.828 11.227 11.406 1 57.62 104 GLY A N 1
ATOM 851 C CA . GLY A 1 104 ? -11.758 11.523 9.984 1 57.62 104 GLY A CA 1
ATOM 852 C C . GLY A 1 104 ? -10.57 10.867 9.297 1 57.62 104 GLY A C 1
ATOM 853 O O . GLY A 1 104 ? -10.406 10.984 8.078 1 57.62 104 GLY A O 1
ATOM 854 N N . ASP A 1 105 ? -9.656 10.172 10.008 1 64.62 105 ASP A N 1
ATOM 855 C CA . ASP A 1 105 ? -8.406 9.664 9.445 1 64.62 105 ASP A CA 1
ATOM 856 C C . ASP A 1 105 ? -8.672 8.625 8.359 1 64.62 105 ASP A C 1
ATOM 858 O O . ASP A 1 105 ? -7.969 8.578 7.352 1 64.62 105 ASP A O 1
ATOM 862 N N . TRP A 1 106 ? -9.703 7.859 8.531 1 68 106 TRP A N 1
ATOM 863 C CA . TRP A 1 106 ? -10.031 6.82 7.562 1 68 106 TRP A CA 1
ATOM 864 C C . TRP A 1 106 ? -10.312 7.426 6.191 1 68 106 TRP A C 1
ATOM 866 O O . TRP A 1 106 ? -9.906 6.875 5.164 1 68 106 TRP A O 1
ATOM 876 N N . PHE A 1 107 ? -10.797 8.633 6.141 1 73.81 107 PHE A N 1
ATOM 877 C CA . PHE A 1 107 ? -11.25 9.25 4.898 1 73.81 107 PHE A CA 1
ATOM 878 C C . PHE A 1 107 ? -10.062 9.719 4.066 1 73.81 107 PHE A C 1
ATOM 880 O O . PHE A 1 107 ? -10.156 9.82 2.842 1 73.81 107 PHE A O 1
ATOM 887 N N . GLY A 1 108 ? -9 9.883 4.777 1 77.5 108 GLY A N 1
ATOM 888 C CA . GLY A 1 108 ? -7.828 10.359 4.066 1 77.5 108 GLY A CA 1
ATOM 889 C C . GLY A 1 108 ? -7.043 9.25 3.389 1 77.5 108 GLY A C 1
ATOM 890 O O . GLY A 1 108 ? -6.242 9.516 2.488 1 77.5 108 GLY A O 1
ATOM 891 N N . GLY A 1 109 ? -7.32 8.016 3.814 1 82.12 109 GLY A N 1
ATOM 892 C CA . GLY A 1 109 ? -6.473 6.961 3.273 1 82.12 109 GLY A CA 1
ATOM 893 C C . GLY A 1 109 ? -4.996 7.219 3.486 1 82.12 109 GLY A C 1
ATOM 894 O O . GLY A 1 109 ? -4.207 7.16 2.539 1 82.12 109 GLY A O 1
ATOM 895 N N . LYS A 1 110 ? -4.598 7.414 4.672 1 89 110 LYS A N 1
ATOM 896 C CA . LYS A 1 110 ? -3.252 7.871 5.012 1 89 110 LYS A CA 1
ATOM 897 C C . LYS A 1 110 ? -2.213 6.797 4.711 1 89 110 LYS A C 1
ATOM 899 O O . LYS A 1 110 ? -2.547 5.613 4.617 1 89 110 LYS A O 1
ATOM 904 N N . GLY A 1 111 ? -1.068 7.262 4.516 1 93.94 111 GLY A N 1
ATOM 905 C CA . GLY A 1 111 ? 0.076 6.441 4.156 1 93.94 111 GLY A CA 1
ATOM 906 C C . GLY A 1 111 ? 1.376 7.223 4.094 1 93.94 111 GLY A C 1
ATOM 907 O O . GLY A 1 111 ? 1.517 8.258 4.75 1 93.94 111 GLY A O 1
ATOM 908 N N . VAL A 1 112 ? 2.334 6.641 3.48 1 97.31 112 VAL A N 1
ATOM 909 C CA . VAL A 1 112 ? 3.637 7.273 3.314 1 97.31 112 VAL A CA 1
ATOM 910 C C . VAL A 1 112 ? 3.91 7.516 1.831 1 97.31 112 VAL A C 1
ATOM 912 O O . VAL A 1 112 ? 3.723 6.617 1.005 1 97.31 112 VAL A O 1
ATOM 915 N N . GLY A 1 113 ? 4.242 8.773 1.537 1 98.12 113 GLY A N 1
ATOM 916 C CA . GLY A 1 113 ? 4.633 9.141 0.186 1 98.12 113 GLY A CA 1
ATOM 917 C C . GLY A 1 113 ? 6.137 9.125 -0.024 1 98.12 113 GLY A C 1
ATOM 918 O O . GLY A 1 113 ? 6.895 9.516 0.866 1 98.12 113 GLY A O 1
ATOM 919 N N . LEU A 1 114 ? 6.566 8.648 -1.207 1 98.75 114 LEU A N 1
ATOM 920 C CA . LEU A 1 114 ? 7.973 8.602 -1.588 1 98.75 114 LEU A CA 1
ATOM 921 C C . LEU A 1 114 ? 8.211 9.352 -2.895 1 98.75 114 LEU A C 1
ATOM 923 O O . LEU A 1 114 ? 7.484 9.148 -3.871 1 98.75 114 LEU A O 1
ATOM 927 N N . CYS A 1 115 ? 9.125 10.305 -2.877 1 98.44 115 CYS A N 1
ATOM 928 C CA . CYS A 1 115 ? 9.664 10.914 -4.09 1 98.44 115 CYS A CA 1
ATOM 929 C C . CYS A 1 115 ? 11.148 10.609 -4.234 1 98.44 115 CYS A C 1
ATOM 931 O O . CYS A 1 115 ? 11.93 10.875 -3.32 1 98.44 115 CYS A O 1
ATOM 933 N N . LYS A 1 116 ? 11.5 9.984 -5.281 1 97.81 116 LYS A N 1
ATOM 934 C CA . LYS A 1 116 ? 12.906 9.828 -5.637 1 97.81 116 LYS A CA 1
ATOM 935 C C . LYS A 1 116 ? 13.414 11.031 -6.418 1 97.81 116 LYS A C 1
ATOM 937 O O . LYS A 1 116 ? 12.953 11.297 -7.527 1 97.81 116 LYS A O 1
ATOM 942 N N . LEU A 1 117 ? 14.391 11.742 -5.84 1 97.81 117 LEU A N 1
ATOM 943 C CA . LEU A 1 117 ? 14.898 12.977 -6.441 1 97.81 117 LEU A CA 1
ATOM 944 C C . LEU A 1 117 ? 16.297 12.758 -7.012 1 97.81 117 LEU A C 1
ATOM 946 O O . LEU A 1 117 ? 17.109 12.023 -6.434 1 97.81 117 LEU A O 1
ATOM 950 N N . LYS A 1 118 ? 16.5 13.375 -8.086 1 95.69 118 LYS A N 1
ATOM 951 C CA . LYS A 1 118 ? 17.859 13.484 -8.617 1 95.69 118 LYS A CA 1
ATOM 9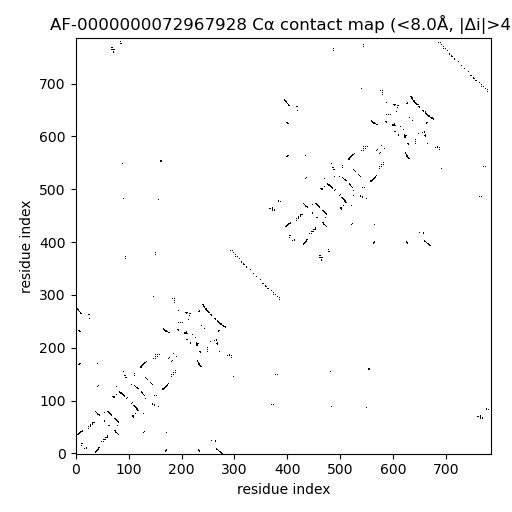52 C C . LYS A 1 118 ? 18.5 14.82 -8.234 1 95.69 118 LYS A C 1
ATOM 954 O O . LYS A 1 118 ? 18.078 15.867 -8.719 1 95.69 118 LYS A O 1
ATOM 959 N N . VAL A 1 119 ? 19.453 14.805 -7.332 1 96.38 119 VAL A N 1
ATOM 960 C CA . VAL A 1 119 ? 20.156 15.992 -6.859 1 96.38 119 VAL A CA 1
ATOM 961 C C . VAL A 1 119 ? 21.625 15.93 -7.289 1 96.38 119 VAL A C 1
ATOM 963 O O . VAL A 1 119 ? 22.453 15.289 -6.633 1 96.38 119 VAL A O 1
ATOM 966 N N . ASN A 1 120 ? 21.922 16.625 -8.352 1 92.69 120 ASN A N 1
ATOM 967 C CA . ASN A 1 120 ? 23.234 16.5 -8.969 1 92.69 120 ASN A CA 1
ATOM 968 C C . ASN A 1 120 ? 23.531 15.055 -9.344 1 92.69 120 ASN A C 1
ATOM 970 O O . ASN A 1 120 ? 22.797 14.445 -10.133 1 92.69 120 ASN A O 1
ATOM 974 N N . ASN A 1 121 ? 24.516 14.438 -8.625 1 90.81 121 ASN A N 1
ATOM 975 C CA . ASN A 1 121 ? 24.859 13.055 -8.945 1 90.81 121 ASN A CA 1
ATOM 976 C C . ASN A 1 121 ? 24.344 12.086 -7.887 1 90.81 121 ASN A C 1
ATOM 978 O O . ASN A 1 121 ? 24.734 10.914 -7.875 1 90.81 121 ASN A O 1
ATOM 982 N N . TYR A 1 122 ? 23.453 12.641 -7.039 1 94.5 122 TYR A N 1
ATOM 983 C CA . TYR A 1 122 ? 22.953 11.82 -5.945 1 94.5 122 TYR A CA 1
ATOM 984 C C . TYR A 1 122 ? 21.469 11.508 -6.129 1 94.5 122 TYR A C 1
ATOM 986 O O . TYR A 1 122 ? 20.719 12.328 -6.656 1 94.5 122 TYR A O 1
ATOM 994 N N . THR A 1 123 ? 21.141 10.266 -5.754 1 95.5 123 THR A N 1
ATOM 995 C CA . THR A 1 123 ? 19.734 9.891 -5.617 1 95.5 123 THR A CA 1
ATOM 996 C C . THR A 1 123 ? 19.266 10.086 -4.184 1 95.5 123 THR A C 1
ATOM 998 O O . THR A 1 123 ? 19.797 9.477 -3.256 1 95.5 123 THR A O 1
ATOM 1001 N N . VAL A 1 124 ? 18.281 10.961 -4.023 1 97.88 124 VAL A N 1
ATOM 1002 C CA . VAL A 1 124 ? 17.75 11.242 -2.693 1 97.88 124 VAL A CA 1
ATOM 1003 C C . VAL A 1 124 ? 16.297 10.766 -2.59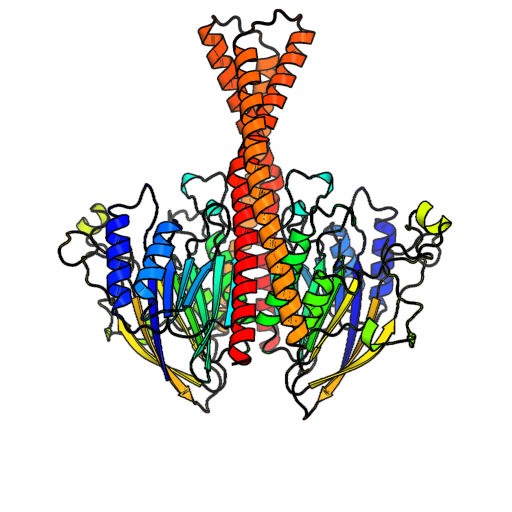8 1 97.88 124 VAL A C 1
ATOM 1005 O O . VAL A 1 124 ? 15.445 11.203 -3.367 1 97.88 124 VAL A O 1
ATOM 1008 N N . ASN A 1 125 ? 16.047 9.789 -1.725 1 98.44 125 ASN A N 1
ATOM 1009 C CA . ASN A 1 125 ? 14.68 9.383 -1.428 1 98.44 125 ASN A CA 1
ATOM 1010 C C . ASN A 1 125 ? 14.078 10.227 -0.303 1 98.44 125 ASN A C 1
ATOM 1012 O O . ASN A 1 125 ? 14.602 10.242 0.812 1 98.44 125 ASN A O 1
ATOM 1016 N N . VAL A 1 126 ? 12.992 10.906 -0.631 1 98.88 126 VAL A N 1
ATOM 1017 C CA . VAL A 1 126 ? 12.289 11.711 0.36 1 98.88 126 VAL A CA 1
ATOM 1018 C C . VAL A 1 126 ? 10.93 11.078 0.674 1 98.88 126 VAL A C 1
ATOM 1020 O O . VAL A 1 126 ? 10.133 10.836 -0.23 1 98.88 126 VAL A O 1
ATOM 1023 N N . TYR A 1 127 ? 10.781 10.805 1.944 1 98.88 127 TYR A N 1
ATOM 1024 C CA . TYR A 1 127 ? 9.516 10.25 2.43 1 98.88 127 TYR A CA 1
ATOM 1025 C C . TYR A 1 127 ? 8.766 11.266 3.285 1 98.88 127 TYR A C 1
ATOM 1027 O O . TYR A 1 127 ? 9.383 12 4.059 1 98.88 127 TYR A O 1
ATOM 1035 N N . SER A 1 128 ? 7.453 11.336 3.131 1 98.69 128 SER A N 1
ATOM 1036 C CA . SER A 1 128 ? 6.613 12.156 4 1 98.69 128 SER A CA 1
ATOM 1037 C C . SER A 1 128 ? 5.395 11.383 4.484 1 98.69 128 SER A C 1
ATOM 1039 O O . SER A 1 128 ? 4.797 10.617 3.721 1 98.69 128 SER A O 1
ATOM 1041 N N . ALA A 1 129 ? 5.141 11.531 5.762 1 96.44 129 ALA A N 1
ATOM 1042 C CA . ALA A 1 129 ? 4.035 10.789 6.355 1 96.44 129 ALA A CA 1
ATOM 1043 C C . ALA A 1 129 ? 3.332 11.617 7.43 1 96.44 129 ALA A C 1
ATOM 1045 O O . ALA A 1 129 ? 3.92 12.547 7.988 1 96.44 129 ALA A O 1
ATOM 1046 N N . HIS A 1 130 ? 2.109 11.344 7.633 1 94.62 130 HIS A N 1
ATOM 1047 C CA . HIS A 1 130 ? 1.267 11.867 8.703 1 94.62 130 HIS A CA 1
ATOM 1048 C C . HIS A 1 130 ? 0.542 10.742 9.43 1 94.62 130 HIS A C 1
ATOM 1050 O O . HIS A 1 130 ? -0.573 10.367 9.055 1 94.62 130 HIS A O 1
ATOM 1056 N N . LEU A 1 131 ? 1.161 10.188 10.484 1 89.81 131 LEU A N 1
ATOM 1057 C CA . LEU A 1 131 ? 0.628 9.031 11.203 1 89.81 131 LEU A CA 1
ATOM 1058 C C . LEU A 1 131 ? -0.627 9.406 11.984 1 89.81 131 LEU A C 1
ATOM 1060 O O . LEU A 1 131 ? -0.914 10.594 12.172 1 89.81 131 LEU A O 1
ATOM 1064 N N . HIS A 1 132 ? -1.328 8.469 12.469 1 82.44 132 HIS A N 1
ATOM 1065 C CA . HIS A 1 132 ? -2.564 8.672 13.211 1 82.44 132 HIS A CA 1
ATOM 1066 C C . HIS A 1 132 ? -2.299 9.375 14.539 1 82.44 132 HIS A C 1
ATOM 1068 O O . HIS A 1 132 ? -1.319 9.07 15.227 1 82.44 132 HIS A O 1
ATOM 1074 N N . ALA A 1 133 ? -3.178 10.164 14.859 1 74.75 133 ALA A N 1
ATOM 1075 C CA . ALA A 1 133 ? -3.025 11.008 16.047 1 74.75 133 ALA A CA 1
ATOM 1076 C C . ALA A 1 133 ? -3.328 10.219 17.312 1 74.75 133 ALA A C 1
ATOM 1078 O O . ALA A 1 133 ? -4.055 9.227 17.281 1 74.75 133 ALA A O 1
ATOM 1079 N N . GLU A 1 134 ? -2.586 10.578 18.344 1 71.31 134 GLU A N 1
ATOM 1080 C CA . GLU A 1 134 ? -2.902 10.094 19.688 1 71.31 134 GLU A CA 1
ATOM 1081 C C . GLU A 1 134 ? -3.932 10.992 20.359 1 71.31 134 GLU A C 1
ATOM 1083 O O . GLU A 1 134 ? -3.662 12.164 20.625 1 71.31 134 GLU A O 1
ATOM 1088 N N . TYR A 1 135 ? -5.059 10.484 20.562 1 58.78 135 TYR A N 1
ATOM 1089 C CA . TYR A 1 135 ? -6.121 11.305 21.125 1 58.78 135 TYR A CA 1
ATOM 1090 C C . TYR A 1 135 ? -6.105 11.25 22.656 1 58.78 135 TYR A C 1
ATOM 1092 O O . TYR A 1 135 ? -6.48 12.219 23.312 1 58.78 135 TYR A O 1
ATOM 1100 N N . ASP A 1 136 ? -5.73 10.078 23.156 1 65.38 136 ASP A N 1
ATOM 1101 C CA . ASP A 1 136 ? -5.648 9.875 24.594 1 65.38 136 ASP A CA 1
ATOM 1102 C C . ASP A 1 136 ? -4.473 8.969 24.969 1 65.38 136 ASP A C 1
ATOM 1104 O O . ASP A 1 136 ? -4.512 7.762 24.719 1 65.38 136 ASP A O 1
ATOM 1108 N N . ARG A 1 137 ? -3.516 9.562 25.594 1 69.12 137 ARG A N 1
ATOM 1109 C CA . ARG A 1 137 ? -2.299 8.82 25.906 1 69.12 137 ARG A CA 1
ATOM 1110 C C . ARG A 1 137 ? -2.574 7.742 26.953 1 69.12 137 ARG A C 1
ATOM 1112 O O . ARG A 1 137 ? -1.95 6.68 26.938 1 69.12 137 ARG A O 1
ATOM 1119 N N . ASN A 1 138 ? -3.488 8.023 27.797 1 64.44 138 ASN A N 1
ATOM 1120 C CA . ASN A 1 138 ? -3.775 7.082 28.875 1 64.44 138 ASN A CA 1
ATOM 1121 C C . ASN A 1 138 ? -4.621 5.91 28.391 1 64.44 138 ASN A C 1
ATOM 1123 O O . ASN A 1 138 ? -4.559 4.816 28.953 1 64.44 138 ASN A O 1
ATOM 1127 N N . CYS A 1 139 ? -5.469 6.098 27.453 1 64.69 139 CYS A N 1
ATOM 1128 C CA . CYS A 1 139 ? -6.289 5.082 26.797 1 64.69 139 CYS A CA 1
ATOM 1129 C C . CYS A 1 139 ? -6.172 5.172 25.281 1 64.69 139 CYS A C 1
ATOM 1131 O O . CYS A 1 139 ? -7.117 5.582 24.609 1 64.69 139 CYS A O 1
ATOM 1133 N N . ASP A 1 140 ? -5.051 4.773 24.938 1 67.81 140 ASP A N 1
ATOM 1134 C CA . ASP A 1 140 ? -4.742 4.957 23.516 1 67.81 140 ASP A CA 1
ATOM 1135 C C . ASP A 1 140 ? -5.305 3.814 22.672 1 67.81 140 ASP A C 1
ATOM 1137 O O . ASP A 1 140 ? -4.633 2.805 22.469 1 67.81 140 ASP A O 1
ATOM 1141 N N . GLU A 1 141 ? -6.496 4.051 22.188 1 67.81 141 GLU A N 1
ATOM 1142 C CA . GLU A 1 141 ? -7.184 3.033 21.391 1 67.81 141 GLU A CA 1
ATOM 1143 C C . GLU A 1 141 ? -6.484 2.809 20.047 1 67.81 141 GLU A C 1
ATOM 1145 O O . GLU A 1 141 ? -6.691 1.781 19.406 1 67.81 141 GLU A O 1
ATOM 1150 N N . TYR A 1 142 ? -5.582 3.748 19.766 1 74.44 142 TYR A N 1
ATOM 1151 C CA . TYR A 1 142 ? -4.977 3.652 18.453 1 74.44 142 TYR A CA 1
ATOM 1152 C C . TYR A 1 142 ? -3.504 3.277 18.547 1 74.44 142 TYR A C 1
ATOM 1154 O O . TYR A 1 142 ? -2.76 3.406 17.562 1 74.44 142 TYR A O 1
ATOM 1162 N N . GLN A 1 143 ? -3.066 2.885 19.688 1 80.69 143 GLN A N 1
ATOM 1163 C CA . GLN A 1 143 ? -1.658 2.539 19.859 1 80.69 143 GLN A CA 1
ATOM 1164 C C . GLN A 1 143 ? -1.224 1.483 18.844 1 80.69 143 GLN A C 1
ATOM 1166 O O . GLN A 1 143 ? -0.178 1.621 18.203 1 80.69 143 GLN A O 1
ATOM 1171 N N . ALA A 1 144 ? -2.072 0.464 18.656 1 84.94 144 ALA A N 1
ATOM 1172 C CA . ALA A 1 144 ? -1.737 -0.606 17.734 1 84.94 144 ALA A CA 1
ATOM 1173 C C . ALA A 1 144 ? -1.647 -0.076 16.297 1 84.94 144 ALA A C 1
ATOM 1175 O O . ALA A 1 144 ? -0.757 -0.466 15.539 1 84.94 144 ALA A O 1
ATOM 1176 N N . HIS A 1 145 ? -2.516 0.84 15.969 1 86.88 145 HIS A N 1
ATOM 1177 C CA . HIS A 1 145 ? -2.504 1.422 14.633 1 86.88 145 HIS A CA 1
ATOM 1178 C C . HIS A 1 145 ? -1.227 2.221 14.391 1 86.88 145 HIS A C 1
ATOM 1180 O O . HIS A 1 145 ? -0.6 2.092 13.336 1 86.88 145 HIS A O 1
ATOM 1186 N N . ARG A 1 146 ? -0.864 2.988 15.383 1 88.12 146 ARG A N 1
ATOM 1187 C CA . ARG A 1 146 ? 0.333 3.809 15.227 1 88.12 146 ARG A CA 1
ATOM 1188 C C . ARG A 1 146 ? 1.582 2.941 15.125 1 88.12 146 ARG A C 1
ATOM 1190 O O . ARG A 1 146 ? 2.49 3.242 14.344 1 88.12 146 ARG A O 1
ATOM 1197 N N . VAL A 1 147 ? 1.602 1.923 15.922 1 91.62 147 VAL A N 1
ATOM 1198 C CA . VAL A 1 147 ? 2.742 1.014 15.898 1 91.62 147 VAL A CA 1
ATOM 1199 C C . VAL A 1 147 ? 2.812 0.311 14.547 1 91.62 147 VAL A C 1
ATOM 1201 O O . VAL A 1 147 ? 3.881 0.228 13.938 1 91.62 147 VAL A O 1
ATOM 1204 N N . LEU A 1 148 ? 1.675 -0.131 14.102 1 93.94 148 LEU A N 1
ATOM 1205 C CA . LEU A 1 148 ? 1.621 -0.821 12.812 1 93.94 148 LEU A CA 1
ATOM 1206 C C . LEU A 1 148 ? 1.963 0.13 11.672 1 93.94 148 LEU A C 1
ATOM 1208 O O . LEU A 1 148 ? 2.686 -0.241 10.742 1 93.94 148 LEU A O 1
ATOM 1212 N N . GLN A 1 149 ? 1.462 1.342 11.734 1 94.75 149 GLN A N 1
ATOM 1213 C CA . GLN A 1 149 ? 1.779 2.34 10.719 1 94.75 149 GLN A CA 1
ATOM 1214 C C . GLN A 1 149 ? 3.268 2.676 10.727 1 94.75 149 GLN A C 1
ATOM 1216 O O . GLN A 1 149 ? 3.881 2.816 9.664 1 94.75 149 GLN A O 1
ATOM 1221 N N . SER A 1 150 ? 3.771 2.801 11.945 1 96 150 SER A N 1
ATOM 1222 C CA . SER A 1 150 ? 5.191 3.105 12.07 1 96 150 SER A CA 1
ATOM 1223 C C . SER A 1 150 ? 6.055 1.984 11.5 1 96 150 SER A C 1
ATOM 1225 O O . SER A 1 150 ? 7 2.24 10.758 1 96 150 SER A O 1
ATOM 1227 N N . PHE A 1 151 ? 5.738 0.775 11.844 1 96.75 151 PHE A N 1
ATOM 1228 C CA . PHE A 1 151 ? 6.52 -0.353 11.344 1 96.75 151 PHE A CA 1
ATOM 1229 C C . PHE A 1 151 ? 6.379 -0.481 9.828 1 96.75 151 PHE A C 1
ATOM 1231 O O . PHE A 1 151 ? 7.359 -0.743 9.133 1 96.75 151 PHE A O 1
ATOM 1238 N N . ASP A 1 152 ? 5.188 -0.374 9.406 1 96.25 152 ASP A N 1
ATOM 1239 C CA . ASP A 1 152 ? 4.941 -0.437 7.969 1 96.25 152 ASP A C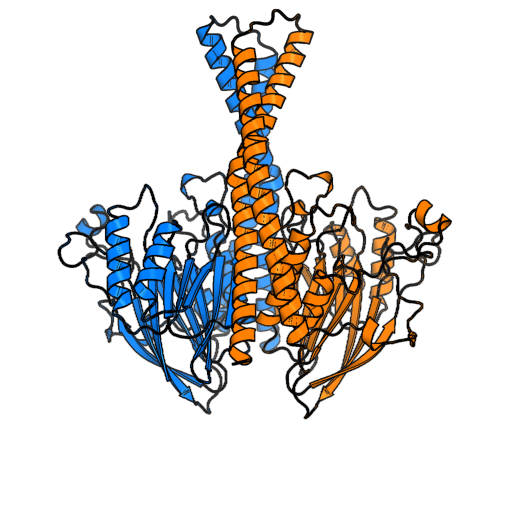A 1
ATOM 1240 C C . ASP A 1 152 ? 5.742 0.631 7.227 1 96.25 152 ASP A C 1
ATOM 1242 O O . ASP A 1 152 ? 6.34 0.355 6.184 1 96.25 152 ASP A O 1
ATOM 1246 N N . THR A 1 153 ? 5.758 1.83 7.73 1 97.5 153 THR A N 1
ATOM 1247 C CA . THR A 1 153 ? 6.539 2.922 7.16 1 97.5 153 THR A CA 1
ATOM 1248 C C . THR A 1 153 ? 8.031 2.59 7.191 1 97.5 153 THR A C 1
ATOM 1250 O O . THR A 1 153 ? 8.734 2.777 6.195 1 97.5 153 THR A O 1
ATOM 1253 N N . ALA A 1 154 ? 8.461 2.092 8.32 1 97.44 154 ALA A N 1
ATOM 1254 C CA . ALA A 1 154 ? 9.867 1.732 8.492 1 97.44 154 ALA A CA 1
ATOM 1255 C C . ALA A 1 154 ? 10.289 0.666 7.484 1 97.44 154 ALA A C 1
ATOM 1257 O O . ALA A 1 154 ? 11.336 0.785 6.84 1 97.44 154 ALA A O 1
ATOM 1258 N N . GLN A 1 155 ? 9.469 -0.302 7.348 1 96.44 155 GLN A N 1
ATOM 1259 C CA . GLN A 1 155 ? 9.75 -1.373 6.398 1 96.44 155 GLN A CA 1
ATOM 1260 C C . GLN A 1 155 ? 9.734 -0.854 4.961 1 96.44 155 GLN A C 1
ATOM 1262 O O . GLN A 1 155 ? 10.555 -1.264 4.137 1 96.44 155 GLN A O 1
ATOM 1267 N N . PHE A 1 156 ? 8.797 -0.019 4.703 1 97.69 156 PHE A N 1
ATOM 1268 C CA . PHE A 1 156 ? 8.695 0.58 3.379 1 97.69 156 PHE A CA 1
ATOM 1269 C C . PHE A 1 156 ? 9.969 1.339 3.031 1 97.69 156 PHE A C 1
ATOM 1271 O O . PHE A 1 156 ? 10.5 1.199 1.928 1 97.69 156 PHE A O 1
ATOM 1278 N N . ILE A 1 157 ? 10.445 2.094 3.959 1 97.81 157 ILE A N 1
ATOM 1279 C CA . ILE A 1 157 ? 11.68 2.844 3.77 1 97.81 157 ILE A CA 1
ATOM 1280 C C . ILE A 1 157 ? 12.844 1.876 3.547 1 97.81 157 ILE A C 1
ATOM 1282 O O . ILE A 1 157 ? 13.633 2.049 2.615 1 97.81 157 ILE A O 1
ATOM 1286 N N . GLN A 1 158 ? 12.891 0.908 4.332 1 95 158 GLN A N 1
ATOM 1287 C CA . GLN A 1 158 ? 13.953 -0.083 4.227 1 95 158 GLN A CA 1
ATOM 1288 C C . GLN A 1 158 ? 13.93 -0.775 2.867 1 95 158 GLN A C 1
ATOM 1290 O O . GLN A 1 158 ? 14.977 -0.992 2.256 1 95 158 GLN A O 1
ATOM 1295 N N . MET A 1 159 ? 12.766 -1.057 2.393 1 95.38 159 MET A N 1
ATOM 1296 C CA . MET A 1 159 ? 12.609 -1.835 1.168 1 95.38 159 MET A CA 1
ATOM 1297 C C . MET A 1 159 ? 12.852 -0.968 -0.063 1 95.38 159 MET A C 1
ATOM 1299 O O . MET A 1 159 ? 13.188 -1.479 -1.133 1 95.38 159 MET A O 1
ATOM 1303 N N . THR A 1 160 ? 12.719 0.315 0.062 1 96.88 160 THR A N 1
ATOM 1304 C CA . THR A 1 160 ? 12.766 1.172 -1.118 1 96.88 160 THR A CA 1
ATOM 1305 C C . THR A 1 160 ? 14.062 1.978 -1.151 1 96.88 160 THR A C 1
ATOM 1307 O O . THR A 1 160 ? 14.328 2.693 -2.119 1 96.88 160 THR A O 1
ATOM 1310 N N . SER A 1 161 ? 14.953 1.914 -0.189 1 95.12 161 SER A N 1
ATOM 1311 C CA . SER A 1 161 ? 16.078 2.848 -0.095 1 95.12 161 SER A CA 1
ATOM 1312 C C . SER A 1 161 ? 17.391 2.168 -0.45 1 95.12 161 SER A C 1
ATOM 1314 O O . SER A 1 161 ? 18.469 2.725 -0.214 1 95.12 161 SER A O 1
ATOM 1316 N N . GLY A 1 162 ? 17.359 0.989 -1.003 1 89.56 162 GLY A N 1
ATOM 1317 C CA . GLY A 1 162 ? 18.562 0.225 -1.258 1 89.56 162 GLY A CA 1
ATOM 1318 C C . GLY A 1 162 ? 19.547 0.941 -2.172 1 89.56 162 GLY A C 1
ATOM 1319 O O . GLY A 1 162 ? 20.75 0.774 -2.043 1 89.56 162 GLY A O 1
ATOM 1320 N N . ASP A 1 163 ? 19.047 1.705 -3.041 1 89.88 163 ASP A N 1
ATOM 1321 C CA . ASP A 1 163 ? 19.922 2.354 -4.016 1 89.88 163 ASP A CA 1
ATOM 1322 C C . ASP A 1 163 ? 19.969 3.863 -3.789 1 89.88 163 ASP A C 1
ATOM 1324 O O . ASP A 1 163 ? 20.469 4.609 -4.637 1 89.88 163 ASP A O 1
ATOM 1328 N N . ALA A 1 164 ? 19.422 4.367 -2.723 1 95.06 164 ALA A N 1
ATOM 1329 C CA . ALA A 1 164 ? 19.422 5.801 -2.441 1 95.06 164 ALA A CA 1
ATOM 1330 C C . ALA A 1 164 ? 20.734 6.23 -1.801 1 95.06 164 ALA A C 1
ATOM 1332 O O . ALA A 1 164 ? 21.297 5.504 -0.981 1 95.06 164 ALA A O 1
ATOM 1333 N N . ASP A 1 165 ? 21.25 7.379 -2.182 1 94.94 165 ASP A N 1
ATOM 1334 C CA . ASP A 1 165 ? 22.438 7.965 -1.563 1 94.94 165 ASP A CA 1
ATOM 1335 C C . ASP A 1 165 ? 22.078 8.648 -0.245 1 94.94 165 ASP A C 1
ATOM 1337 O O . ASP A 1 165 ? 22.891 8.672 0.686 1 94.94 165 ASP A O 1
ATOM 1341 N N . LEU A 1 166 ? 20.922 9.195 -0.189 1 96.56 166 LEU A N 1
ATOM 1342 C CA . LEU A 1 166 ? 20.391 9.867 0.998 1 96.56 166 LEU A CA 1
ATOM 1343 C C . LEU A 1 166 ? 18.906 9.562 1.183 1 96.56 166 LEU A C 1
ATOM 1345 O O . LEU A 1 166 ? 18.125 9.656 0.232 1 96.56 166 LEU A O 1
ATOM 1349 N N . VAL A 1 167 ? 18.594 9.133 2.355 1 97.56 167 VAL A N 1
ATOM 1350 C CA . VAL A 1 167 ? 17.219 8.875 2.738 1 97.56 167 VAL A CA 1
ATOM 1351 C C . VAL A 1 167 ? 16.734 9.938 3.73 1 97.56 167 VAL A C 1
ATOM 1353 O O . VAL A 1 167 ? 17.422 10.211 4.723 1 97.56 167 VAL A O 1
ATOM 1356 N N . VAL A 1 168 ? 15.586 10.547 3.449 1 98.69 168 VAL A N 1
ATOM 1357 C CA . VAL A 1 168 ? 15.031 11.562 4.34 1 98.69 168 VAL A CA 1
ATOM 1358 C C . VAL A 1 168 ? 13.562 11.25 4.625 1 98.69 168 VAL A C 1
ATOM 1360 O O . VAL A 1 168 ? 12.789 10.992 3.701 1 98.69 168 VAL A O 1
ATOM 1363 N N . LEU A 1 169 ? 13.219 11.164 5.824 1 98.81 169 LEU A N 1
ATOM 1364 C CA . LEU A 1 169 ? 11.828 11.141 6.27 1 98.81 169 LEU A CA 1
ATOM 1365 C C . LEU A 1 169 ? 11.461 12.445 6.965 1 98.81 169 LEU A C 1
ATOM 1367 O O . LEU A 1 169 ? 12.125 12.852 7.922 1 98.81 169 LEU A O 1
ATOM 1371 N N . ALA A 1 170 ? 10.477 13.133 6.457 1 98.88 170 ALA A N 1
ATOM 1372 C CA . ALA A 1 170 ? 10.047 14.398 7.051 1 98.88 170 ALA A CA 1
ATOM 1373 C C . ALA A 1 170 ? 8.523 14.461 7.16 1 98.88 170 ALA A C 1
ATOM 1375 O O . ALA A 1 170 ? 7.812 14.289 6.168 1 98.88 170 ALA A O 1
ATOM 1376 N N . GLY A 1 171 ? 7.996 14.68 8.32 1 98.44 171 GLY A N 1
ATOM 1377 C CA . GLY A 1 171 ? 6.555 14.797 8.484 1 98.44 171 GLY A CA 1
ATOM 1378 C C . GLY A 1 171 ? 6.109 14.734 9.93 1 98.44 171 GLY A C 1
ATOM 1379 O O . GLY A 1 171 ? 6.926 14.875 10.844 1 98.44 171 GLY A O 1
ATOM 1380 N N . ASP A 1 172 ? 4.816 14.672 10.141 1 97.62 172 ASP A N 1
ATOM 1381 C CA . ASP A 1 172 ? 4.168 14.562 11.438 1 97.62 172 ASP A CA 1
ATOM 1382 C C . ASP A 1 172 ? 3.953 13.094 11.82 1 97.62 172 ASP A C 1
ATOM 1384 O O . ASP A 1 172 ? 3.012 12.461 11.344 1 97.62 172 ASP A O 1
ATOM 1388 N N . LEU A 1 173 ? 4.789 12.594 12.727 1 95.62 173 LEU A N 1
ATOM 1389 C CA . LEU A 1 173 ? 4.719 11.172 13.062 1 95.62 173 LEU A CA 1
ATOM 1390 C C . LEU A 1 173 ? 3.814 10.945 14.266 1 95.62 173 LEU A C 1
ATOM 1392 O O . LEU A 1 173 ? 3.613 9.797 14.688 1 95.62 173 LEU A O 1
ATOM 1396 N N . ASN A 1 174 ? 3.295 11.969 14.836 1 92.81 174 ASN A N 1
ATOM 1397 C CA . ASN A 1 174 ? 2.355 11.883 15.945 1 92.81 174 ASN A CA 1
ATOM 1398 C C . ASN A 1 174 ? 2.865 10.945 17.047 1 92.81 174 ASN A C 1
ATOM 1400 O O . ASN A 1 174 ? 2.111 10.125 17.562 1 92.81 174 ASN A O 1
ATOM 1404 N N . THR A 1 175 ? 4.109 10.992 17.266 1 93.75 175 THR A N 1
ATOM 1405 C CA . THR A 1 175 ? 4.777 10.258 18.328 1 93.75 175 THR A CA 1
ATOM 1406 C C . THR A 1 175 ? 5.852 11.117 18.984 1 93.75 175 THR A C 1
ATOM 1408 O O . THR A 1 175 ? 6.445 11.984 18.344 1 93.75 175 THR A O 1
ATOM 1411 N N . GLU A 1 176 ? 6.051 10.906 20.266 1 93.69 176 GLU A N 1
ATOM 1412 C CA . GLU A 1 176 ? 7.066 11.664 20.984 1 93.69 176 GLU A CA 1
ATOM 1413 C C . GLU A 1 176 ? 8.375 10.883 21.062 1 93.69 176 GLU A C 1
ATOM 1415 O O . GLU A 1 176 ? 8.391 9.664 20.922 1 93.69 176 GLU A O 1
ATOM 1420 N N . PRO A 1 177 ? 9.461 11.633 21.281 1 94.38 177 PRO A N 1
ATOM 1421 C CA . PRO A 1 177 ? 10.734 10.93 21.453 1 94.38 177 PRO A CA 1
ATOM 1422 C C . PRO A 1 177 ? 10.688 9.875 22.547 1 94.38 177 PRO A C 1
ATOM 1424 O O . PRO A 1 177 ? 10.109 10.109 23.609 1 94.38 177 PRO A O 1
ATOM 1427 N N . GLY A 1 178 ? 11.211 8.703 22.203 1 93.56 178 GLY A N 1
ATOM 1428 C CA . GLY A 1 178 ? 11.242 7.637 23.188 1 93.56 178 GLY A CA 1
ATOM 1429 C C . GLY A 1 178 ? 10.078 6.668 23.047 1 93.56 178 GLY A C 1
ATOM 1430 O O . GLY A 1 178 ? 10.156 5.527 23.5 1 93.56 178 GLY A O 1
ATOM 1431 N N . ASP A 1 179 ? 8.945 7.137 22.469 1 93.81 179 ASP A N 1
ATOM 1432 C CA . ASP A 1 179 ? 7.805 6.25 22.25 1 93.81 179 ASP A CA 1
ATOM 1433 C C . ASP A 1 179 ? 8.188 5.102 21.312 1 93.81 179 ASP A C 1
ATOM 1435 O O . ASP A 1 179 ? 9.188 5.18 20.609 1 93.81 179 ASP A O 1
ATOM 1439 N N . LEU A 1 180 ? 7.395 4.082 21.344 1 94.56 180 LEU A N 1
ATOM 1440 C CA . LEU A 1 180 ? 7.676 2.885 20.562 1 94.56 180 LEU A CA 1
ATOM 1441 C C . LEU A 1 180 ? 7.727 3.213 19.062 1 94.56 180 LEU A C 1
ATOM 1443 O O . LEU A 1 180 ? 8.656 2.801 18.375 1 94.56 180 LEU A O 1
ATOM 1447 N N . ALA A 1 181 ? 6.738 3.951 18.594 1 94.94 181 ALA A N 1
ATOM 1448 C CA . ALA A 1 181 ? 6.703 4.316 17.172 1 94.94 181 ALA A CA 1
ATOM 1449 C C . ALA A 1 181 ? 7.965 5.074 16.781 1 94.94 181 ALA A C 1
ATOM 1451 O O . ALA A 1 181 ? 8.5 4.863 15.688 1 94.94 181 ALA A O 1
ATOM 1452 N N . TYR A 1 182 ? 8.43 5.949 17.656 1 95.75 182 TYR A N 1
ATOM 1453 C CA . TYR A 1 182 ? 9.664 6.703 17.453 1 95.75 182 TYR A CA 1
ATOM 1454 C C . TYR A 1 182 ? 10.867 5.773 17.391 1 95.75 182 TYR A C 1
ATOM 1456 O O . TYR A 1 182 ? 11.703 5.875 16.484 1 95.75 182 TYR A O 1
ATOM 1464 N N . ARG A 1 183 ? 10.953 4.859 18.266 1 96.81 183 ARG A N 1
ATOM 1465 C CA . ARG A 1 183 ? 12.07 3.924 18.328 1 96.81 183 ARG A CA 1
ATOM 1466 C C . ARG A 1 183 ? 12.086 2.994 17.125 1 96.81 183 ARG A C 1
ATOM 1468 O O . ARG A 1 183 ? 13.156 2.592 16.656 1 96.81 183 ARG A O 1
ATOM 1475 N N . ILE A 1 184 ? 10.938 2.678 16.625 1 96.88 184 ILE A N 1
ATOM 1476 C CA . ILE A 1 184 ? 10.836 1.853 15.422 1 96.88 184 ILE A CA 1
ATOM 1477 C C . ILE A 1 184 ? 11.523 2.559 14.25 1 96.88 184 ILE A C 1
ATOM 1479 O O . ILE A 1 184 ? 12.336 1.956 13.547 1 96.88 184 ILE A O 1
ATOM 1483 N N . MET A 1 185 ? 11.258 3.855 14.062 1 96.25 185 MET A N 1
ATOM 1484 C CA . MET A 1 185 ? 11.812 4.621 12.953 1 96.25 185 MET A CA 1
ATOM 1485 C C . MET A 1 185 ? 13.328 4.703 13.055 1 96.25 185 MET A C 1
ATOM 1487 O O . MET A 1 185 ? 14.031 4.648 12.039 1 96.25 185 MET A O 1
ATOM 1491 N N . LEU A 1 186 ? 13.82 4.762 14.242 1 96.06 186 LEU A N 1
ATOM 1492 C CA . LEU A 1 186 ? 15.258 4.902 14.453 1 96.06 186 LEU A CA 1
ATOM 1493 C C . LEU A 1 186 ? 15.969 3.57 14.25 1 96.06 186 LEU A C 1
ATOM 1495 O O . LEU A 1 186 ? 17.109 3.533 13.789 1 96.06 186 LEU A O 1
ATOM 1499 N N . SER A 1 187 ? 15.305 2.498 14.555 1 95.25 187 SER A N 1
ATOM 1500 C CA . SER A 1 187 ? 16.016 1.229 14.664 1 95.25 187 SER A CA 1
ATOM 1501 C C . SER A 1 187 ? 15.812 0.375 13.414 1 95.25 187 SER A C 1
ATOM 1503 O O . SER A 1 187 ? 16.766 -0.209 12.891 1 95.25 187 SER A O 1
ATOM 1505 N N . VAL A 1 188 ? 14.609 0.328 12.898 1 94.25 188 VAL A N 1
ATOM 1506 C CA . VAL A 1 188 ? 14.305 -0.595 11.812 1 94.25 188 VAL A CA 1
ATOM 1507 C C . VAL A 1 188 ? 14.977 -0.12 10.523 1 94.25 188 VAL A C 1
ATOM 1509 O O . VAL A 1 188 ? 15.82 -0.823 9.961 1 94.25 188 VAL A O 1
ATOM 1512 N N . PRO A 1 189 ? 14.688 1.098 10.07 1 94.38 189 PRO A N 1
ATOM 1513 C CA . PRO A 1 189 ? 15.406 1.56 8.875 1 94.38 189 PRO A CA 1
ATOM 1514 C C . PRO A 1 189 ? 16.734 2.248 9.211 1 94.38 189 PRO A C 1
ATOM 1516 O O . PRO A 1 189 ? 17.5 2.594 8.305 1 94.38 189 PRO A O 1
ATOM 1519 N N . GLY A 1 190 ? 16.984 2.508 10.508 1 93.62 190 GLY A N 1
ATOM 1520 C CA . GLY A 1 190 ? 18.234 3.1 10.93 1 93.62 190 GLY A CA 1
ATOM 1521 C C . GLY A 1 190 ? 18.297 4.602 10.719 1 93.62 190 GLY A C 1
ATOM 1522 O O . GLY A 1 190 ? 19.359 5.152 10.438 1 93.62 190 GLY A O 1
ATOM 1523 N N . LEU A 1 191 ? 17.172 5.266 10.812 1 96.06 191 LEU A N 1
ATOM 1524 C CA . LEU A 1 191 ? 17.141 6.711 10.625 1 96.06 191 LEU A CA 1
ATOM 1525 C C . LEU A 1 191 ? 17.75 7.43 11.82 1 96.06 191 LEU A C 1
ATOM 1527 O O . LEU A 1 191 ? 17.688 6.93 12.945 1 96.06 191 LEU A O 1
ATOM 1531 N N . VAL A 1 192 ? 18.281 8.578 11.539 1 95.69 192 VAL A N 1
ATOM 1532 C CA . VAL A 1 192 ? 18.812 9.461 12.57 1 95.69 192 VAL A CA 1
ATOM 1533 C C . VAL A 1 192 ? 17.922 10.688 12.719 1 95.69 192 VAL A C 1
ATOM 1535 O O . VAL A 1 192 ? 17.531 11.305 11.727 1 95.69 192 VAL A O 1
ATOM 1538 N N . ASP A 1 193 ? 17.609 11.008 13.938 1 96.5 193 ASP A N 1
ATOM 1539 C CA . ASP A 1 193 ? 16.781 12.188 14.227 1 96.5 193 ASP A CA 1
ATOM 1540 C C . ASP A 1 193 ? 17.625 13.461 14.164 1 96.5 193 ASP A C 1
ATOM 1542 O O . ASP A 1 193 ? 18.516 13.656 14.984 1 96.5 193 ASP A O 1
ATOM 1546 N N . ALA A 1 194 ? 17.281 14.305 13.266 1 96.94 194 ALA A N 1
ATOM 1547 C CA . ALA A 1 194 ? 18.047 15.531 13.086 1 96.94 194 ALA A CA 1
ATOM 1548 C C . ALA A 1 194 ? 18.094 16.359 14.375 1 96.94 194 ALA A C 1
ATOM 1550 O O . ALA A 1 194 ? 19.125 16.938 14.711 1 96.94 194 ALA A O 1
ATOM 1551 N N . PHE A 1 195 ? 16.969 16.422 15.07 1 95.81 195 PHE A N 1
ATOM 1552 C CA . PHE A 1 195 ? 16.922 17.172 16.328 1 95.81 195 PHE A CA 1
ATOM 1553 C C . PHE A 1 195 ? 17.922 16.594 17.328 1 95.81 195 PHE A C 1
ATOM 1555 O O . PHE A 1 195 ? 18.625 17.328 18.016 1 95.81 195 PHE A O 1
ATOM 1562 N N . GLY A 1 196 ? 17.891 15.242 17.453 1 92.25 196 GLY A N 1
ATOM 1563 C CA . GLY A 1 196 ? 18.812 14.594 18.359 1 92.25 196 GLY A CA 1
ATOM 1564 C C . GLY A 1 196 ? 20.266 14.875 18.047 1 92.25 196 GLY A C 1
ATOM 1565 O O . GLY A 1 196 ? 21.094 15.039 18.953 1 92.25 196 GLY A O 1
ATOM 1566 N N . GLU A 1 197 ? 20.609 14.984 16.828 1 92.5 197 GLU A N 1
ATOM 1567 C CA . GLU A 1 197 ? 21.969 15.234 16.375 1 92.5 197 GLU A CA 1
ATOM 1568 C C . GLU A 1 197 ? 22.375 16.688 16.641 1 92.5 197 GLU A C 1
ATOM 1570 O O . GLU A 1 197 ? 23.562 16.969 16.844 1 92.5 197 GLU A O 1
ATOM 1575 N N . ALA A 1 198 ? 21.438 17.562 16.547 1 90.12 198 ALA A N 1
ATOM 1576 C CA . ALA A 1 198 ? 21.719 18.984 16.766 1 90.12 198 ALA A CA 1
ATOM 1577 C C . ALA A 1 198 ? 22.109 19.25 18.203 1 90.12 198 ALA A C 1
ATOM 1579 O O . ALA A 1 198 ? 22.828 20.203 18.5 1 90.12 198 ALA A O 1
ATOM 1580 N N . GLY A 1 199 ? 21.719 18.391 19.109 1 79.06 199 GLY A N 1
ATOM 1581 C CA . GLY A 1 199 ? 22.141 18.469 20.5 1 79.06 199 GLY A CA 1
ATOM 1582 C C . GLY A 1 199 ? 21.562 19.672 21.234 1 79.06 199 GLY A C 1
ATOM 1583 O O . GLY A 1 199 ? 20.391 20.016 21.047 1 79.06 199 GLY A O 1
ATOM 1584 N N . GLU A 1 200 ? 22.344 20.219 22.047 1 70.62 200 GLU A N 1
ATOM 1585 C CA . GLU A 1 200 ? 21.922 21.25 23 1 70.62 200 GLU A CA 1
ATOM 1586 C C . GLU A 1 200 ? 21.672 22.578 22.297 1 70.62 200 GLU A C 1
ATOM 1588 O O . GLU A 1 200 ? 20.969 23.438 22.828 1 70.62 200 GLU A O 1
ATOM 1593 N N . THR A 1 201 ? 22.078 22.703 21.141 1 64.38 201 THR A N 1
ATOM 1594 C CA . THR A 1 201 ? 22.016 23.984 20.438 1 64.38 201 THR A CA 1
ATOM 1595 C C . THR A 1 201 ? 20.578 24.328 20.078 1 64.38 201 THR A C 1
ATOM 1597 O O . THR A 1 201 ? 20.266 25.484 19.766 1 64.38 201 THR A O 1
ATOM 1600 N N . VAL A 1 202 ? 19.75 23.328 20.234 1 71.81 202 VAL A N 1
ATOM 1601 C CA . VAL A 1 202 ? 18.422 23.594 19.719 1 71.81 202 VAL A CA 1
ATOM 1602 C C . VAL A 1 202 ? 17.391 23.359 20.812 1 71.81 202 VAL A C 1
ATOM 1604 O O . VAL A 1 202 ? 16.25 22.953 20.531 1 71.81 202 VAL A O 1
ATOM 1607 N N . GLN A 1 203 ? 17.75 23.562 21.984 1 66.5 203 GLN A N 1
ATOM 1608 C CA . GLN A 1 203 ? 16.875 23.25 23.109 1 66.5 203 GLN A CA 1
ATOM 1609 C C . GLN A 1 203 ? 15.617 24.125 23.094 1 66.5 203 GLN A C 1
ATOM 1611 O O . GLN A 1 203 ? 14.586 23.75 23.656 1 66.5 203 GLN A O 1
ATOM 1616 N N . ASN A 1 204 ? 15.742 25.219 22.391 1 66.56 204 ASN A N 1
ATOM 1617 C CA . ASN A 1 204 ? 14.578 26.109 22.312 1 66.56 204 ASN A CA 1
ATOM 1618 C C . ASN A 1 204 ? 13.648 25.688 21.188 1 66.56 204 ASN A C 1
ATOM 1620 O O . ASN A 1 204 ? 12.578 26.281 21 1 66.56 204 ASN A O 1
ATOM 1624 N N . CYS A 1 205 ? 13.992 24.641 20.531 1 69.81 205 CYS A N 1
ATOM 1625 C CA . CYS A 1 205 ? 13.258 24.219 19.344 1 69.81 205 CYS A CA 1
ATOM 1626 C C . CYS A 1 205 ? 12.633 22.844 19.547 1 69.81 205 CYS A C 1
ATOM 1628 O O . CYS A 1 205 ? 12.57 22.047 18.609 1 69.81 205 CYS A O 1
ATOM 1630 N N . VAL A 1 206 ? 12.156 22.672 20.703 1 81.56 206 VAL A N 1
ATOM 1631 C CA . VAL A 1 206 ? 11.781 21.281 21 1 81.56 206 VAL A CA 1
ATOM 1632 C C . VAL A 1 206 ? 10.336 21.047 20.594 1 81.56 206 VAL A C 1
ATOM 1634 O O . VAL A 1 206 ? 10.039 20.109 19.844 1 81.56 206 VAL A O 1
ATOM 1637 N N . ALA A 1 207 ? 9.523 22.016 20.969 1 91.69 207 ALA A N 1
ATOM 1638 C CA . ALA A 1 207 ? 8.094 21.766 20.781 1 91.69 207 ALA A CA 1
ATOM 1639 C C . ALA A 1 207 ? 7.668 22.094 19.359 1 91.69 207 ALA A C 1
ATOM 1641 O O . ALA A 1 207 ? 7.914 23.203 18.875 1 91.69 207 ALA A O 1
ATOM 1642 N N . THR A 1 208 ? 7.066 21.125 18.672 1 95.88 208 THR A N 1
ATOM 1643 C CA . THR A 1 208 ? 6.547 21.359 17.328 1 95.88 208 THR A CA 1
ATOM 1644 C C . THR A 1 208 ? 5.02 21.438 17.359 1 95.88 208 THR A C 1
ATOM 1646 O O . THR A 1 208 ? 4.402 21.875 16.375 1 95.88 208 THR A O 1
ATOM 1649 N N . ASN A 1 209 ? 4.395 20.984 18.375 1 95.25 209 ASN A N 1
ATOM 1650 C CA . ASN A 1 209 ? 2.953 21.047 18.594 1 95.25 209 ASN A CA 1
ATOM 1651 C C . ASN A 1 209 ? 2.629 21.5 20.016 1 95.25 209 ASN A C 1
ATOM 1653 O O . ASN A 1 209 ? 3.318 21.125 20.969 1 95.25 209 ASN A O 1
ATOM 1657 N N . GLU A 1 210 ? 1.631 22.328 20.141 1 94.31 210 GLU A N 1
ATOM 1658 C CA . GLU A 1 210 ? 1.182 22.859 21.422 1 94.31 210 GLU A CA 1
ATOM 1659 C C . GLU A 1 210 ? 2.289 23.656 22.109 1 94.31 210 GLU A C 1
ATOM 1661 O O . GLU A 1 210 ? 2.445 23.594 23.328 1 94.31 210 GLU A O 1
ATOM 1666 N N . SER A 1 211 ? 3.119 24.266 21.297 1 93 211 SER A N 1
ATOM 1667 C CA . SER A 1 211 ? 4.16 25.125 21.844 1 93 211 SER A CA 1
ATOM 1668 C C . SER A 1 211 ? 3.559 26.312 22.594 1 93 211 SER A C 1
ATOM 1670 O O . SER A 1 211 ? 2.506 26.828 22.219 1 93 211 SER A O 1
ATOM 1672 N N . LEU A 1 212 ? 4.293 26.812 23.562 1 91.38 212 LEU A N 1
ATOM 1673 C CA . LEU A 1 212 ? 3.816 27.906 24.406 1 91.38 212 LEU A CA 1
ATOM 1674 C C . LEU A 1 212 ? 3.711 29.188 23.594 1 91.38 212 LEU A C 1
ATOM 1676 O O . LEU A 1 212 ? 2.953 30.094 23.953 1 91.38 212 LEU A O 1
ATOM 1680 N N . THR A 1 213 ? 4.383 29.312 22.531 1 91.19 213 THR A N 1
ATOM 1681 C CA . THR A 1 213 ? 4.406 30.531 21.734 1 91.19 213 THR A CA 1
ATOM 1682 C C . THR A 1 213 ? 3.43 30.438 20.562 1 91.19 213 THR A C 1
ATOM 1684 O O . THR A 1 213 ? 3.236 31.406 19.812 1 91.19 213 THR A O 1
ATOM 1687 N N . ASN A 1 214 ? 2.818 29.25 20.359 1 95.44 214 ASN A N 1
ATOM 1688 C CA . ASN A 1 214 ? 1.891 29.047 19.25 1 95.44 214 ASN A CA 1
ATOM 1689 C C . ASN A 1 214 ? 0.505 29.594 19.562 1 95.44 214 ASN A C 1
ATOM 1691 O O . ASN A 1 214 ? -0.057 29.297 20.625 1 95.44 214 ASN A O 1
ATOM 1695 N N . SER A 1 215 ? -0.114 30.391 18.688 1 96.38 215 SER A N 1
ATOM 1696 C CA . SER A 1 215 ? -1.368 31.094 18.938 1 96.38 215 SER A CA 1
ATOM 1697 C C . SER A 1 215 ? -2.539 30.125 19.016 1 96.38 215 SER A C 1
ATOM 1699 O O . SER A 1 215 ? -3.615 30.484 19.5 1 96.38 215 SER A O 1
ATOM 1701 N N . TYR A 1 216 ? -2.336 28.922 18.516 1 96.12 216 TYR A N 1
ATOM 1702 C CA . TYR A 1 216 ? -3.449 27.969 18.469 1 96.12 216 TYR A CA 1
ATOM 1703 C C . TYR A 1 216 ? -3.365 26.969 19.609 1 96.12 216 TYR A C 1
ATOM 1705 O O . TYR A 1 216 ? -4.191 26.062 19.719 1 96.12 216 TYR A O 1
ATOM 1713 N N . THR A 1 217 ? -2.355 27.078 20.469 1 95.06 217 THR A N 1
ATOM 1714 C CA . THR A 1 217 ? -2.254 26.219 21.641 1 95.06 217 THR A CA 1
ATOM 1715 C C . THR A 1 217 ? -3.408 26.469 22.609 1 95.06 217 THR A C 1
ATOM 1717 O O . THR A 1 217 ? -3.729 27.625 22.906 1 95.06 217 THR A O 1
ATOM 1720 N N . PRO A 1 218 ? -4.043 25.453 23.062 1 92.31 218 PRO A N 1
ATOM 1721 C CA . PRO A 1 218 ? -5.133 25.641 24.031 1 92.31 218 PRO A CA 1
ATOM 1722 C C . PRO A 1 218 ? -4.707 26.438 25.266 1 92.31 218 PRO A C 1
ATOM 1724 O O . PRO A 1 218 ? -3.629 26.188 25.812 1 92.31 218 PRO A O 1
ATOM 1727 N N . VAL A 1 219 ? -5.602 27.234 25.719 1 92.38 219 VAL A N 1
ATOM 1728 C CA . VAL A 1 219 ? -5.332 28.156 26.812 1 92.38 219 VAL A CA 1
ATOM 1729 C C . VAL A 1 219 ? -5.023 27.375 28.078 1 92.38 219 VAL A C 1
ATOM 1731 O O . VAL A 1 219 ? -4.184 27.781 28.891 1 92.38 219 VAL A O 1
ATOM 1734 N N . ALA A 1 220 ? -5.707 26.297 28.219 1 91.69 220 ALA A N 1
ATOM 1735 C CA . ALA A 1 220 ? -5.512 25.453 29.406 1 91.69 220 ALA A CA 1
ATOM 1736 C C . ALA A 1 220 ? -4.062 25 29.516 1 91.69 220 ALA A C 1
ATOM 1738 O O . ALA A 1 220 ? -3.525 24.906 30.625 1 91.69 220 ALA A O 1
ATOM 1739 N N . LEU A 1 221 ? -3.424 24.75 28.422 1 90.25 221 LEU A N 1
ATOM 1740 C CA . LEU A 1 221 ? -2.031 24.312 28.422 1 90.25 221 LEU A CA 1
ATOM 1741 C C 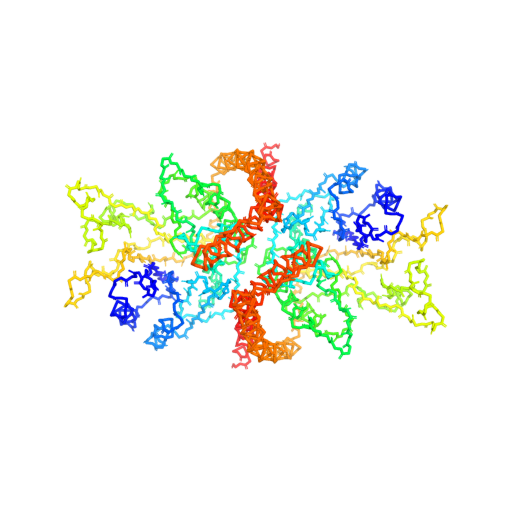. LEU A 1 221 ? -1.092 25.484 28.672 1 90.25 221 LEU A C 1
ATOM 1743 O O . LEU A 1 221 ? -0.07 25.328 29.344 1 90.25 221 LEU A O 1
ATOM 1747 N N . LEU A 1 222 ? -1.434 26.625 28.219 1 91.44 222 LEU A N 1
ATOM 1748 C CA . LEU A 1 222 ? -0.64 27.828 28.406 1 91.44 222 LEU A CA 1
ATOM 1749 C C . LEU A 1 222 ? -0.614 28.234 29.875 1 91.44 222 LEU A C 1
ATOM 1751 O O . LEU A 1 222 ? 0.439 28.594 30.422 1 91.44 222 LEU A O 1
ATOM 1755 N N . LYS A 1 223 ? -1.737 28.109 30.453 1 92.81 223 LYS A N 1
ATOM 1756 C CA . LYS A 1 223 ? -1.863 28.484 31.844 1 92.81 223 LYS A CA 1
ATOM 1757 C C . LYS A 1 223 ? -1.005 27.594 32.75 1 92.81 223 LYS A C 1
ATOM 1759 O O . LYS A 1 223 ? -0.432 28.078 33.719 1 92.81 223 LYS A O 1
ATOM 1764 N N . LYS A 1 224 ? -0.932 26.406 32.344 1 93.06 224 LYS A N 1
ATOM 1765 C CA . LYS A 1 224 ? -0.174 25.453 33.125 1 93.06 224 LYS A CA 1
ATOM 1766 C C . LYS A 1 224 ? 1.295 25.438 32.719 1 93.06 224 LYS A C 1
ATOM 1768 O O . LYS A 1 224 ? 2.1 24.703 33.312 1 93.06 224 LYS A O 1
ATOM 1773 N N . ASN A 1 225 ? 1.665 26.188 31.797 1 91.19 225 ASN A N 1
ATOM 1774 C CA . ASN A 1 225 ? 3.027 26.281 31.281 1 91.19 225 ASN A CA 1
ATOM 1775 C C . ASN A 1 225 ? 3.588 24.906 30.938 1 91.19 225 ASN A C 1
ATOM 1777 O O . ASN A 1 225 ? 4.723 24.578 31.297 1 91.19 225 ASN A O 1
ATOM 1781 N N . ILE A 1 226 ? 2.793 24.078 30.453 1 86.06 226 ILE A N 1
ATOM 1782 C CA . ILE A 1 226 ? 3.215 22.766 30.016 1 86.06 226 ILE A CA 1
ATOM 1783 C C . ILE A 1 226 ? 3.959 22.859 28.688 1 86.06 226 ILE A C 1
ATOM 1785 O O . ILE A 1 226 ? 3.422 23.391 27.703 1 86.06 226 ILE A O 1
ATOM 1789 N N . PRO A 1 227 ? 5.195 22.359 28.641 1 86.88 227 PRO A N 1
ATOM 1790 C CA . PRO A 1 227 ? 5.934 22.422 27.375 1 86.88 227 PRO A CA 1
ATOM 1791 C C . PRO A 1 227 ? 5.273 21.609 26.266 1 86.88 227 PRO A C 1
ATOM 1793 O O . PRO A 1 227 ? 4.695 20.547 26.531 1 86.88 227 PRO A O 1
ATOM 1796 N N . GLY A 1 228 ? 5.227 22.062 25.109 1 91.88 228 GLY A N 1
ATOM 1797 C CA . GLY A 1 228 ? 4.645 21.391 23.953 1 91.88 228 GLY A CA 1
ATOM 1798 C C . GLY A 1 228 ? 5.293 20.062 23.656 1 91.88 228 GLY A C 1
ATOM 1799 O O . GLY A 1 228 ? 6.059 19.531 24.469 1 91.88 228 GLY A O 1
ATOM 1800 N N . LYS A 1 229 ? 4.859 19.422 22.625 1 93.38 229 LYS A N 1
ATOM 1801 C CA . LYS A 1 229 ? 5.316 18.109 22.203 1 93.38 229 LYS A CA 1
ATOM 1802 C C . LYS A 1 229 ? 6.121 18.188 20.922 1 93.38 229 LYS A C 1
ATOM 1804 O O . LYS A 1 229 ? 5.898 19.078 20.094 1 93.38 229 LYS A O 1
ATOM 1809 N N . ARG A 1 230 ? 7.066 17.297 20.828 1 95.5 230 ARG A N 1
ATOM 1810 C CA . ARG A 1 230 ? 7.777 17.156 19.562 1 95.5 230 ARG A CA 1
ATOM 1811 C C . ARG A 1 230 ? 7.281 15.938 18.797 1 95.5 230 ARG A C 1
ATOM 1813 O O . ARG A 1 230 ? 7.609 14.797 19.141 1 95.5 230 ARG A O 1
ATOM 1820 N N . ILE A 1 231 ? 6.488 16.266 17.75 1 96.38 231 ILE A N 1
ATOM 1821 C CA . ILE A 1 231 ? 5.902 15.125 17.047 1 96.38 231 ILE A CA 1
ATOM 1822 C C . ILE A 1 231 ? 6.148 15.258 15.547 1 96.38 231 ILE A C 1
ATOM 1824 O O . ILE A 1 231 ? 5.738 14.398 14.766 1 96.38 231 ILE A O 1
ATOM 1828 N N . ASP A 1 232 ? 6.781 16.344 15.141 1 97.69 232 ASP A N 1
ATOM 1829 C CA . ASP A 1 232 ? 7.25 16.531 13.773 1 97.69 232 ASP A CA 1
ATOM 1830 C C . ASP A 1 232 ? 8.75 16.266 13.664 1 97.69 232 ASP A C 1
ATOM 1832 O O . ASP A 1 232 ? 9.523 16.688 14.531 1 97.69 232 ASP A O 1
ATOM 1836 N N . TYR A 1 233 ? 9.141 15.555 12.578 1 98.12 233 TYR A N 1
ATOM 1837 C CA . TYR A 1 233 ? 10.523 15.094 12.555 1 98.12 233 TYR A CA 1
ATOM 1838 C C . TYR A 1 233 ? 11.133 15.266 11.172 1 98.12 233 TYR A C 1
ATOM 1840 O O . TYR A 1 233 ? 10.422 15.227 10.164 1 98.12 233 TYR A O 1
ATOM 1848 N N . ILE A 1 234 ? 12.367 15.539 11.133 1 98.56 234 ILE A N 1
ATOM 1849 C CA . ILE A 1 234 ? 13.266 15.289 10.008 1 98.56 234 ILE A CA 1
ATOM 1850 C C . ILE A 1 234 ? 14.305 14.25 10.406 1 98.56 234 ILE A C 1
ATOM 1852 O O . ILE A 1 234 ? 15.117 14.484 11.312 1 98.56 234 ILE A O 1
ATOM 1856 N N . MET A 1 235 ? 14.195 13.125 9.781 1 98.31 235 MET A N 1
ATOM 1857 C CA . MET A 1 235 ? 15.133 12.031 10.008 1 98.31 235 MET A CA 1
ATOM 1858 C C . MET A 1 235 ? 15.844 11.648 8.719 1 98.31 235 MET A C 1
ATOM 1860 O O . MET A 1 235 ? 15.336 11.906 7.621 1 98.31 235 MET A O 1
ATOM 1864 N N . TYR A 1 236 ? 17.047 11.148 8.844 1 97.62 236 TYR A N 1
ATOM 1865 C CA . TYR A 1 236 ? 17.797 10.859 7.633 1 97.62 236 TYR A CA 1
ATOM 1866 C C . TYR A 1 236 ? 18.703 9.648 7.82 1 97.62 236 TYR A C 1
ATOM 1868 O O . TYR A 1 236 ? 18.922 9.203 8.953 1 97.62 236 TYR A O 1
ATOM 1876 N N . HIS A 1 237 ? 19.094 9.039 6.801 1 95 237 HIS A N 1
ATOM 1877 C CA . HIS A 1 237 ? 20.016 7.906 6.734 1 95 237 HIS A CA 1
ATOM 1878 C C . HIS A 1 237 ? 20.875 7.973 5.484 1 95 237 HIS A C 1
ATOM 1880 O O . HIS A 1 237 ? 20.375 8.188 4.379 1 95 237 HIS A O 1
ATOM 1886 N N . PRO A 1 238 ? 22.25 7.824 5.645 1 92.56 238 PRO A N 1
ATOM 1887 C CA . PRO A 1 238 ? 23.141 7.852 4.484 1 92.56 238 PRO A CA 1
ATOM 1888 C C . PRO A 1 238 ? 23.141 6.539 3.701 1 92.56 238 PRO A C 1
ATOM 1890 O O . PRO A 1 238 ? 22.922 5.469 4.281 1 92.56 238 PRO A O 1
ATOM 1893 N N . GLY A 1 239 ? 23.234 6.715 2.328 1 87.06 239 GLY A N 1
ATOM 1894 C CA . GLY A 1 239 ? 23.531 5.531 1.536 1 87.06 239 GLY A CA 1
ATOM 1895 C C . GLY A 1 239 ? 24.922 4.98 1.788 1 87.06 239 GLY A C 1
ATOM 1896 O O . GLY A 1 239 ? 25.703 5.566 2.539 1 87.06 239 GLY A O 1
ATOM 1897 N N . SER A 1 240 ? 25.172 3.93 1.067 1 79.12 240 SER A N 1
ATOM 1898 C CA . SER A 1 240 ? 26.469 3.285 1.26 1 79.12 240 SER A CA 1
ATOM 1899 C C . SER A 1 240 ? 27.609 4.203 0.834 1 79.12 240 SER A C 1
ATOM 1901 O O . SER A 1 240 ? 27.5 4.934 -0.15 1 79.12 240 SER A O 1
ATOM 1903 N N . SER A 1 241 ? 28.609 4.371 1.604 1 82.62 241 SER A N 1
ATOM 1904 C CA . SER A 1 241 ? 29.859 5.074 1.319 1 82.62 241 SER A CA 1
ATOM 1905 C C . SER A 1 241 ? 29.688 6.582 1.439 1 82.62 241 SER A C 1
ATOM 1907 O O . SER A 1 241 ? 30.359 7.348 0.75 1 82.62 241 SER A O 1
ATOM 1909 N N . LEU A 1 242 ? 28.641 6.973 2.096 1 90.44 242 LEU A N 1
ATOM 1910 C CA . LEU A 1 242 ? 28.438 8.398 2.316 1 90.44 242 LEU A CA 1
ATOM 1911 C C . LEU A 1 242 ? 28.312 8.711 3.805 1 90.44 242 LEU A C 1
ATOM 1913 O O . LEU A 1 242 ? 27.953 7.836 4.598 1 90.44 242 LEU A O 1
ATOM 1917 N N . GLN A 1 243 ? 28.719 9.859 4.098 1 91.62 243 GLN A N 1
ATOM 1918 C CA . GLN A 1 243 ? 28.531 10.414 5.434 1 91.62 243 GLN A CA 1
ATOM 1919 C C . GLN A 1 243 ? 27.625 11.648 5.395 1 91.62 243 GLN A C 1
ATOM 1921 O O . GLN A 1 243 ? 27.75 12.484 4.496 1 91.62 243 GLN A O 1
ATOM 1926 N N . ILE A 1 244 ? 26.688 11.617 6.316 1 93.06 244 ILE A N 1
ATOM 1927 C CA . ILE A 1 244 ? 25.797 12.766 6.41 1 93.06 244 ILE A CA 1
ATOM 1928 C C . ILE A 1 244 ? 25.969 13.445 7.762 1 93.06 244 ILE A C 1
ATOM 1930 O O . ILE A 1 244 ? 25.859 12.805 8.812 1 93.06 244 ILE A O 1
ATOM 1934 N N . ASP A 1 245 ? 26.281 14.695 7.699 1 93.31 245 ASP A N 1
ATOM 1935 C CA . ASP A 1 245 ? 26.359 15.5 8.914 1 93.31 245 ASP A CA 1
ATOM 1936 C C . ASP A 1 245 ? 25.25 16.547 8.945 1 93.31 245 ASP A C 1
ATOM 1938 O O . ASP A 1 245 ? 24.875 17.094 7.91 1 93.31 245 ASP A O 1
ATOM 1942 N N . LEU A 1 246 ? 24.75 16.766 10.102 1 95.94 246 LEU A N 1
ATOM 1943 C CA . LEU A 1 246 ? 23.766 17.812 10.281 1 95.94 246 LEU A CA 1
ATOM 1944 C C . LEU A 1 246 ? 24.438 19.188 10.43 1 95.94 246 LEU A C 1
ATOM 1946 O O . LEU A 1 246 ? 25.234 19.391 11.336 1 95.94 246 LEU A O 1
ATOM 1950 N N . LYS A 1 247 ? 24.172 20.031 9.578 1 95.88 247 LYS A N 1
ATOM 1951 C CA . LYS A 1 247 ? 24.719 21.375 9.648 1 95.88 247 LYS A CA 1
ATOM 1952 C C . LYS A 1 247 ? 23.875 22.266 10.547 1 95.88 247 LYS A C 1
ATOM 1954 O O . LYS A 1 247 ? 24.406 23.062 11.336 1 95.88 247 LYS A O 1
ATOM 1959 N N . SER A 1 248 ? 22.562 22.172 10.391 1 94.75 248 SER A N 1
ATOM 1960 C CA . SER A 1 248 ? 21.703 23.016 11.211 1 94.75 248 SER A CA 1
ATOM 1961 C C . SER A 1 248 ? 20.312 22.422 11.352 1 94.75 248 SER A C 1
ATOM 1963 O O . SER A 1 248 ? 19.875 21.641 10.492 1 94.75 248 SER A O 1
ATOM 1965 N N . TYR A 1 249 ? 19.641 22.688 12.422 1 96.19 249 TYR A N 1
ATOM 1966 C CA . TYR A 1 249 ? 18.25 22.406 12.742 1 96.19 249 TYR A CA 1
ATOM 1967 C C . TYR A 1 249 ? 17.562 23.625 13.328 1 96.19 249 TYR A C 1
ATOM 1969 O O . TYR A 1 249 ? 18.047 24.203 14.312 1 96.19 249 TYR A O 1
ATOM 1977 N N . THR A 1 250 ? 16.422 24.062 12.727 1 94 250 THR A N 1
ATOM 1978 C CA . THR A 1 250 ? 15.812 25.312 13.18 1 94 250 THR A CA 1
ATOM 1979 C C . THR A 1 250 ? 14.289 25.234 13.094 1 94 250 THR A C 1
ATOM 1981 O O . THR A 1 250 ? 13.75 24.344 12.43 1 94 250 THR A O 1
ATOM 1984 N N . LEU A 1 251 ? 13.648 26.031 13.844 1 95.31 251 LEU A N 1
ATOM 1985 C CA . LEU A 1 251 ? 12.281 26.469 13.562 1 95.31 251 LEU A CA 1
ATOM 1986 C C . LEU A 1 251 ? 12.273 27.703 12.656 1 95.31 251 LEU A C 1
ATOM 1988 O O . LEU A 1 251 ? 12.398 28.828 13.141 1 95.31 251 LEU A O 1
ATOM 1992 N N . PRO A 1 252 ? 12.07 27.453 11.398 1 95.56 252 PRO A N 1
ATOM 1993 C CA . PRO A 1 252 ? 12.438 28.469 10.414 1 95.56 252 PRO A CA 1
ATOM 1994 C C . PRO A 1 252 ? 11.422 29.609 10.336 1 95.56 252 PRO A C 1
ATOM 1996 O O . PRO A 1 252 ? 11.711 30.656 9.766 1 95.56 252 PRO A O 1
ATOM 1999 N N . LEU A 1 253 ? 10.234 29.391 10.852 1 95.88 253 LEU A N 1
ATOM 2000 C CA . LEU A 1 253 ? 9.195 30.391 10.719 1 95.88 253 LEU A CA 1
ATOM 2001 C C . LEU A 1 253 ? 9.047 31.188 12.016 1 95.88 253 LEU A C 1
ATOM 2003 O O . LEU A 1 253 ? 9.203 30.641 13.109 1 95.88 253 LEU A O 1
ATOM 2007 N N . PRO A 1 254 ? 8.727 32.5 11.875 1 94.56 254 PRO A N 1
ATOM 2008 C CA . PRO A 1 254 ? 8.367 33.219 13.102 1 94.56 254 PRO A CA 1
ATOM 2009 C C . PRO A 1 254 ? 7.137 32.625 13.797 1 94.56 254 PRO A C 1
ATOM 2011 O O . PRO A 1 254 ? 6.332 31.953 13.156 1 94.56 254 PRO A O 1
ATOM 2014 N N . HIS A 1 255 ? 7.039 32.938 15.078 1 91.88 255 HIS A N 1
ATOM 2015 C CA . HIS A 1 255 ? 5.965 32.375 15.867 1 91.88 255 HIS A CA 1
ATOM 2016 C C . HIS A 1 255 ? 4.598 32.781 15.344 1 91.88 255 HIS A C 1
ATOM 2018 O O . HIS A 1 255 ? 3.633 32.031 15.414 1 91.88 255 HIS A O 1
ATOM 2024 N N . LYS A 1 256 ? 4.59 34.031 14.836 1 96.19 256 LYS A N 1
ATOM 2025 C CA . LYS A 1 256 ? 3.355 34.531 14.25 1 96.19 256 LYS A CA 1
ATOM 2026 C C . LYS A 1 256 ? 3.586 35.031 12.828 1 96.19 256 LYS A C 1
ATOM 2028 O O . LYS A 1 256 ? 4.695 35.438 12.484 1 96.19 256 LYS A O 1
ATOM 2033 N N . ILE A 1 257 ? 2.551 34.875 11.984 1 97.31 257 ILE A N 1
ATOM 2034 C CA . ILE A 1 257 ? 2.598 35.469 10.656 1 97.31 257 ILE A CA 1
ATOM 2035 C C . ILE A 1 257 ? 2.777 36.969 10.766 1 97.31 257 ILE A C 1
ATOM 2037 O O . ILE A 1 257 ? 2.062 37.625 11.516 1 97.31 257 ILE A O 1
ATOM 2041 N N . PRO A 1 258 ? 3.773 37.5 10.086 1 95.75 258 PRO A N 1
ATOM 2042 C CA . PRO A 1 258 ? 4 38.938 10.172 1 95.75 258 PRO A CA 1
ATOM 2043 C C . PRO A 1 258 ? 2.729 39.75 9.938 1 95.75 258 PRO A C 1
ATOM 2045 O O . PRO A 1 258 ? 2.043 39.562 8.93 1 95.75 258 PRO A O 1
ATOM 2048 N N . GLY A 1 259 ? 2.447 40.625 10.852 1 94.94 259 GLY A N 1
ATOM 2049 C CA . GLY A 1 259 ? 1.289 41.469 10.734 1 94.94 259 GLY A CA 1
ATOM 2050 C C . GLY A 1 259 ? 0.008 40.844 11.234 1 94.94 259 GLY A C 1
ATOM 2051 O O . GLY A 1 259 ? -1.065 41.438 11.156 1 94.94 259 GLY A O 1
ATOM 2052 N N . CYS A 1 260 ? 0.141 39.562 11.695 1 95.94 260 CYS A N 1
ATOM 2053 C CA . CYS A 1 260 ? -1.038 38.844 12.188 1 95.94 260 CYS A CA 1
ATOM 2054 C C . CYS A 1 260 ? -0.848 38.406 13.633 1 95.94 260 CYS A C 1
ATOM 2056 O O . CYS A 1 260 ? 0.276 38.375 14.141 1 95.94 260 CYS A O 1
ATOM 2058 N N . ALA A 1 261 ? -1.963 38.156 14.289 1 95.31 261 ALA A N 1
ATOM 2059 C CA . ALA A 1 261 ? -1.925 37.719 15.68 1 95.31 261 ALA A CA 1
ATOM 2060 C C . ALA A 1 261 ? -1.903 36.219 15.781 1 95.31 261 ALA A C 1
ATOM 2062 O O . ALA A 1 261 ? -1.922 35.656 16.891 1 95.31 261 ALA A O 1
ATOM 2063 N N . TYR A 1 262 ? -1.853 35.531 14.656 1 97.25 262 TYR A N 1
ATOM 2064 C CA . TYR A 1 262 ? -1.936 34.094 14.711 1 97.25 262 TYR A CA 1
ATOM 2065 C C . TYR A 1 262 ? -0.765 33.469 13.969 1 97.25 262 TYR A C 1
ATOM 2067 O O . TYR A 1 262 ? -0.121 34.094 13.141 1 97.25 262 TYR A O 1
ATOM 2075 N N . SER A 1 263 ? -0.474 32.219 14.352 1 97.94 263 SER A N 1
ATOM 2076 C CA . SER A 1 263 ? 0.651 31.453 13.836 1 97.94 263 SER A CA 1
ATOM 2077 C C . SER A 1 263 ? 0.325 30.828 12.477 1 97.94 263 SER A C 1
ATOM 2079 O O . SER A 1 263 ? -0.808 30.938 12 1 97.94 263 SER A O 1
ATOM 2081 N N . TYR A 1 264 ? 1.332 30.25 11.828 1 98.25 264 TYR A N 1
ATOM 2082 C CA . TYR A 1 264 ? 1.2 29.656 10.5 1 98.25 264 TYR A CA 1
ATOM 2083 C C . TYR A 1 264 ? 0.369 28.375 10.555 1 98.25 264 TYR A C 1
ATOM 2085 O O . TYR A 1 264 ? -0.276 28.016 9.57 1 98.25 264 TYR A O 1
ATOM 2093 N N . SER A 1 265 ? 0.388 27.656 11.578 1 98.19 265 SER A N 1
ATOM 2094 C CA . SER A 1 265 ? -0.282 26.391 11.852 1 98.19 265 SER A CA 1
ATOM 2095 C C . SER A 1 265 ? -0.34 26.109 13.344 1 98.19 265 SER A C 1
ATOM 2097 O O . SER A 1 265 ? 0.242 26.844 14.148 1 98.19 265 SER A O 1
ATOM 2099 N N . ASP A 1 266 ? -1.131 25.125 13.758 1 96.56 266 ASP A N 1
ATOM 2100 C CA . ASP A 1 266 ? -1.062 24.672 15.141 1 96.56 266 ASP A CA 1
ATOM 2101 C C . ASP A 1 266 ? 0.196 23.844 15.391 1 96.56 266 ASP A C 1
ATOM 2103 O O . ASP A 1 266 ? 0.46 23.422 16.516 1 96.56 266 ASP A O 1
ATOM 2107 N N . HIS A 1 267 ? 0.993 23.562 14.367 1 97.56 267 HIS A N 1
ATOM 2108 C CA . HIS A 1 267 ? 2.326 22.984 14.453 1 97.56 267 HIS A CA 1
ATOM 2109 C C . HIS A 1 267 ? 3.402 24 14.109 1 97.56 267 HIS A C 1
ATOM 2111 O O . HIS A 1 267 ? 3.109 25.031 13.5 1 97.56 267 HIS A O 1
ATOM 2117 N N . GLU A 1 268 ? 4.621 23.766 14.555 1 96.88 268 GLU A N 1
ATOM 2118 C CA . GLU A 1 268 ? 5.785 24.547 14.148 1 96.88 268 GLU A CA 1
ATOM 2119 C C . GLU A 1 268 ? 6.535 23.875 13.008 1 96.88 268 GLU A C 1
ATOM 2121 O O . GLU A 1 268 ? 6.703 22.656 13.008 1 96.88 268 GLU A O 1
ATOM 2126 N N . ALA A 1 269 ? 6.895 24.672 12.023 1 97.69 269 ALA A N 1
ATOM 2127 C CA . ALA A 1 269 ? 7.734 24.141 10.953 1 97.69 269 ALA A CA 1
ATOM 2128 C C . ALA A 1 269 ? 9.133 23.812 11.469 1 97.69 269 ALA A C 1
ATOM 2130 O O . ALA A 1 269 ? 9.641 24.469 12.375 1 97.69 269 ALA A O 1
ATOM 2131 N N . ILE A 1 270 ? 9.719 22.828 10.898 1 97.5 270 ILE A N 1
ATOM 2132 C CA . ILE A 1 270 ? 11.117 22.531 11.195 1 97.5 270 ILE A CA 1
ATOM 2133 C C . ILE A 1 270 ? 11.914 22.438 9.898 1 97.5 270 ILE A C 1
ATOM 2135 O O . ILE A 1 270 ? 11.359 22.078 8.852 1 97.5 270 ILE A O 1
ATOM 2139 N N . ALA A 1 271 ? 13.141 22.781 9.977 1 97.81 271 ALA A N 1
ATOM 2140 C CA . ALA A 1 271 ? 14.062 22.734 8.844 1 97.81 271 ALA A CA 1
ATOM 2141 C C . ALA A 1 271 ? 15.422 22.188 9.273 1 97.81 271 ALA A C 1
ATOM 2143 O O . ALA A 1 271 ? 15.867 22.422 10.398 1 97.81 271 ALA A O 1
ATOM 2144 N N . ALA A 1 272 ? 16 21.438 8.453 1 97.69 272 ALA A N 1
ATOM 2145 C CA . ALA A 1 272 ? 17.328 20.891 8.68 1 97.69 272 ALA A CA 1
ATOM 2146 C C . ALA A 1 272 ? 18.203 21.016 7.43 1 97.69 272 ALA A C 1
ATOM 2148 O O . ALA A 1 272 ? 17.703 20.859 6.309 1 97.69 272 ALA A O 1
ATOM 2149 N N . THR A 1 273 ? 19.453 21.391 7.625 1 97.94 273 THR A N 1
ATOM 2150 C CA . THR A 1 273 ? 20.438 21.375 6.559 1 97.94 273 THR A CA 1
ATOM 2151 C C . THR A 1 273 ? 21.422 20.203 6.75 1 97.94 273 THR A C 1
ATOM 2153 O O . THR A 1 273 ? 22.078 20.109 7.781 1 97.94 273 THR A O 1
ATOM 2156 N N . LEU A 1 274 ? 21.438 19.375 5.758 1 97.69 274 LEU A N 1
ATOM 2157 C CA . LEU A 1 274 ? 22.297 18.203 5.789 1 97.69 274 LEU A CA 1
ATOM 2158 C C . LEU A 1 274 ? 23.5 18.375 4.859 1 97.69 274 LEU A C 1
ATOM 2160 O O . LEU A 1 274 ? 23.359 18.906 3.754 1 97.69 274 LEU A O 1
ATOM 2164 N N . ILE A 1 275 ? 24.688 17.969 5.344 1 96.94 275 ILE A N 1
ATOM 2165 C CA . ILE A 1 275 ? 25.891 17.969 4.523 1 96.94 275 ILE A CA 1
ATOM 2166 C C . ILE A 1 275 ? 26.266 16.531 4.141 1 96.94 275 ILE A C 1
ATOM 2168 O O . ILE A 1 275 ? 26.469 15.688 5.012 1 96.94 275 ILE A O 1
ATOM 2172 N N . VAL A 1 276 ? 26.266 16.281 2.863 1 94.25 276 VAL A N 1
ATOM 2173 C CA . VAL A 1 276 ? 26.594 14.953 2.34 1 94.25 276 VAL A CA 1
ATOM 2174 C C . VAL A 1 276 ? 28.047 14.93 1.853 1 94.25 276 VAL A C 1
ATOM 2176 O O . VAL A 1 276 ? 28.438 15.734 1.007 1 94.25 276 VAL A O 1
ATOM 2179 N N . THR A 1 277 ? 28.781 14.062 2.402 1 93.25 277 THR A N 1
ATOM 2180 C CA . THR A 1 277 ? 30.172 13.906 1.997 1 93.25 277 THR A CA 1
ATOM 2181 C C . THR A 1 277 ? 30.5 12.438 1.736 1 93.25 277 THR A C 1
ATOM 2183 O O . THR A 1 277 ? 29.844 11.547 2.268 1 93.25 277 THR A O 1
ATOM 2186 N N . LYS A 1 278 ? 31.5 12.195 0.823 1 88.19 278 LYS A N 1
ATOM 2187 C CA . LYS A 1 278 ? 31.969 10.836 0.593 1 88.19 278 LYS A CA 1
ATOM 2188 C C . LYS A 1 278 ? 32.719 10.297 1.814 1 88.19 278 LYS A C 1
ATOM 2190 O O . LYS A 1 278 ? 33.406 11.047 2.51 1 88.19 278 LYS A O 1
ATOM 2195 N N . SER A 1 279 ? 32.375 9.141 2.131 1 82.69 279 SER A N 1
ATOM 2196 C CA . SER A 1 279 ? 33.031 8.531 3.281 1 82.69 279 SER A CA 1
ATOM 2197 C C . SER A 1 279 ? 33.531 7.117 2.963 1 82.69 279 SER A C 1
ATOM 2199 O O . SER A 1 279 ? 32.906 6.418 2.156 1 82.69 279 SER A O 1
ATOM 2201 N N . GLU A 1 280 ? 34.875 6.754 3.389 1 69.31 280 GLU A N 1
ATOM 2202 C CA . GLU A 1 280 ? 35.375 5.395 3.25 1 69.31 280 GLU A CA 1
ATOM 2203 C C . GLU A 1 280 ? 34.688 4.449 4.246 1 69.31 280 GLU A C 1
ATOM 2205 O O . GLU A 1 280 ? 34.656 3.236 4.031 1 69.31 280 GLU A O 1
ATOM 2210 N N . ILE A 1 281 ? 34.438 4.996 5.359 1 61.19 281 ILE A N 1
ATOM 2211 C CA . ILE A 1 281 ? 33.906 4.18 6.445 1 61.19 281 ILE A CA 1
ATOM 2212 C C . ILE A 1 281 ? 32.406 4.031 6.277 1 61.19 281 ILE A C 1
ATOM 2214 O O . ILE A 1 281 ? 31.688 5.023 6.078 1 61.19 281 ILE A O 1
ATOM 2218 N N . ARG A 1 282 ? 32.281 2.793 6.035 1 55.97 282 ARG A N 1
ATOM 2219 C CA . ARG A 1 282 ? 30.938 2.385 5.633 1 55.97 282 ARG A CA 1
ATOM 2220 C C . ARG A 1 282 ? 29.891 2.85 6.648 1 55.97 282 ARG A C 1
ATOM 2222 O O . ARG A 1 282 ? 28.875 3.438 6.273 1 55.97 282 ARG A O 1
ATOM 2229 N N . SER A 1 283 ? 29.016 1.945 7.336 1 56.19 283 SER A N 1
ATOM 2230 C CA . SER A 1 283 ? 27.609 1.612 7.57 1 56.19 283 SER A CA 1
ATOM 2231 C C . SER A 1 283 ? 27.156 2.07 8.953 1 56.19 283 SER A C 1
ATOM 2233 O O . SER A 1 283 ? 27.906 1.973 9.922 1 56.19 283 SER A O 1
ATOM 2235 N N . LEU A 1 284 ? 26.422 3.123 9.086 1 59.22 284 LEU A N 1
ATOM 2236 C CA . LEU A 1 284 ? 25.734 3.352 10.352 1 59.22 284 LEU A CA 1
ATOM 2237 C C . LEU A 1 284 ? 25.344 2.029 11 1 59.22 284 LEU A C 1
ATOM 2239 O O . LEU A 1 284 ? 24.766 1.156 10.352 1 59.22 284 LEU A O 1
ATOM 2243 N N . LYS A 1 285 ? 26.109 1.726 12.195 1 59.91 285 LYS A N 1
ATOM 2244 C CA . LYS A 1 285 ? 25.797 0.517 12.953 1 59.91 285 LYS A CA 1
ATOM 2245 C C . LYS A 1 285 ? 24.375 0.567 13.516 1 59.91 285 LYS A C 1
ATOM 2247 O O . LYS A 1 285 ? 24.031 1.495 14.25 1 59.91 285 LYS A O 1
ATOM 2252 N N . SER A 1 286 ? 23.422 -0.156 12.898 1 69.94 286 SER A N 1
ATOM 2253 C CA . SER A 1 286 ? 22.094 -0.3 13.469 1 69.94 286 SER A CA 1
ATOM 2254 C C . SER A 1 286 ? 22.141 -0.964 14.836 1 69.94 286 SER A C 1
ATOM 2256 O O . SER A 1 286 ? 22.953 -1.861 15.07 1 69.94 286 SER A O 1
ATOM 2258 N N . ASP A 1 287 ? 21.562 -0.297 15.875 1 83.12 287 ASP A N 1
ATOM 2259 C CA . ASP A 1 287 ? 21.406 -0.892 17.203 1 83.12 287 ASP A CA 1
ATOM 2260 C C . ASP A 1 287 ? 20.547 -2.146 17.141 1 83.12 287 ASP A C 1
ATOM 2262 O O . ASP A 1 287 ? 19.312 -2.068 17.266 1 83.12 287 ASP A O 1
ATOM 2266 N N . GLN A 1 288 ? 21.188 -3.301 17.016 1 89.25 288 GLN A N 1
ATOM 2267 C CA . GLN A 1 288 ? 20.469 -4.562 16.859 1 89.25 288 GLN A CA 1
ATOM 2268 C C . GLN A 1 288 ? 19.641 -4.883 18.094 1 89.25 288 GLN A C 1
ATOM 2270 O O . GLN A 1 288 ? 18.562 -5.465 17.984 1 89.25 288 GLN A O 1
ATOM 2275 N N . HIS A 1 289 ? 20.188 -4.473 19.25 1 91.06 289 HIS A N 1
ATOM 2276 C CA . HIS A 1 289 ? 19.453 -4.719 20.5 1 91.06 289 HIS A CA 1
ATOM 2277 C C . HIS A 1 289 ? 18.156 -3.922 20.531 1 91.06 289 HIS A C 1
ATOM 2279 O O . HIS A 1 289 ? 17.094 -4.465 20.859 1 91.06 289 HIS A O 1
ATOM 2285 N N . MET A 1 290 ? 18.297 -2.689 20.172 1 92.75 290 MET A N 1
ATOM 2286 C CA . MET A 1 290 ? 17.094 -1.853 20.141 1 92.75 290 MET A CA 1
ATOM 2287 C C . MET A 1 290 ? 16.094 -2.373 19.125 1 92.75 290 MET A C 1
ATOM 2289 O O . MET A 1 290 ? 14.883 -2.381 19.391 1 92.75 290 MET A O 1
ATOM 2293 N N . LYS A 1 291 ? 16.609 -2.746 18.047 1 94.81 291 LYS A N 1
ATOM 2294 C CA . LYS A 1 291 ? 15.734 -3.281 17.016 1 94.81 291 LYS A CA 1
ATOM 2295 C C . LYS A 1 291 ? 14.969 -4.504 17.516 1 94.81 291 LYS A C 1
ATOM 2297 O O . LYS A 1 291 ? 13.758 -4.613 17.297 1 94.81 291 LYS A O 1
ATOM 2302 N N . LYS A 1 292 ? 15.625 -5.371 18.219 1 96 292 LYS A N 1
ATOM 2303 C CA . LYS A 1 292 ? 14.992 -6.57 18.766 1 96 292 LYS A CA 1
ATOM 2304 C C . LYS A 1 292 ? 13.914 -6.211 19.766 1 96 292 LYS A C 1
ATOM 2306 O O . LYS A 1 292 ? 12.805 -6.742 19.719 1 96 292 LYS A O 1
ATOM 2311 N N . THR A 1 293 ? 14.266 -5.32 20.609 1 96.38 293 THR A N 1
ATOM 2312 C CA . THR A 1 293 ? 13.352 -4.918 21.672 1 96.38 293 THR A CA 1
ATOM 2313 C C . THR A 1 293 ? 12.094 -4.289 21.078 1 96.38 293 THR A C 1
ATOM 2315 O O . THR A 1 293 ? 10.977 -4.602 21.516 1 96.38 293 THR A O 1
ATOM 2318 N N . VAL A 1 294 ? 12.312 -3.465 20.141 1 96.56 294 VAL A N 1
ATOM 2319 C CA . VAL A 1 294 ? 11.188 -2.756 19.531 1 96.56 294 VAL A CA 1
ATOM 2320 C C . VAL A 1 294 ? 10.273 -3.746 18.828 1 96.56 294 VAL A C 1
ATOM 2322 O O . VAL A 1 294 ? 9.047 -3.625 18.891 1 96.56 294 VAL A O 1
ATOM 2325 N N . LEU A 1 295 ? 10.82 -4.691 18.156 1 97.56 295 LEU A N 1
ATOM 2326 C CA . LEU A 1 295 ? 10.031 -5.691 17.438 1 97.56 295 LEU A CA 1
ATOM 2327 C C . LEU A 1 295 ? 9.25 -6.559 18.422 1 97.56 295 LEU A C 1
ATOM 2329 O O . LEU A 1 295 ? 8.062 -6.828 18.203 1 97.56 295 LEU A O 1
ATOM 2333 N N . GLU A 1 296 ? 9.867 -6.953 19.5 1 98.06 296 GLU A N 1
ATOM 2334 C CA . GLU A 1 296 ? 9.203 -7.781 20.484 1 98.06 296 GLU A CA 1
ATOM 2335 C C . GLU A 1 296 ? 8.047 -7.031 21.141 1 98.06 296 GLU A C 1
ATOM 2337 O O . GLU A 1 296 ? 6.953 -7.578 21.297 1 98.06 296 GLU A O 1
ATOM 2342 N N . GLU A 1 297 ? 8.336 -5.793 21.5 1 97.56 297 GLU A N 1
ATOM 2343 C CA . GLU A 1 297 ? 7.289 -4.965 22.094 1 97.56 297 GLU A CA 1
ATOM 2344 C C . GLU A 1 297 ? 6.129 -4.773 21.125 1 97.56 297 GLU A C 1
ATOM 2346 O O . GLU A 1 297 ? 4.965 -4.824 21.516 1 97.56 297 GLU A O 1
ATOM 2351 N N . SER A 1 298 ? 6.457 -4.543 19.906 1 97.56 298 SER A N 1
ATOM 2352 C CA . SER A 1 298 ? 5.438 -4.324 18.891 1 97.56 298 SER A CA 1
ATOM 2353 C C . SER A 1 298 ? 4.594 -5.574 18.672 1 97.56 298 SER A C 1
ATOM 2355 O O . SER A 1 298 ? 3.377 -5.484 18.484 1 97.56 298 SER A O 1
ATOM 2357 N N . ILE A 1 299 ? 5.227 -6.742 18.656 1 98 299 ILE A N 1
ATOM 2358 C CA . ILE A 1 299 ? 4.523 -8.008 18.469 1 98 299 ILE A CA 1
ATOM 2359 C C . ILE A 1 299 ? 3.531 -8.219 19.609 1 98 299 ILE A C 1
ATOM 2361 O O . ILE A 1 299 ? 2.402 -8.656 19.375 1 98 299 ILE A O 1
ATOM 2365 N N . GLU A 1 300 ? 3.941 -7.863 20.781 1 97.38 300 GLU A N 1
ATOM 2366 C CA . GLU A 1 300 ? 3.051 -7.977 21.938 1 97.38 300 GLU A CA 1
ATOM 2367 C C . GLU A 1 300 ? 1.829 -7.074 21.766 1 97.38 300 GLU A C 1
ATOM 2369 O O . GLU A 1 300 ? 0.71 -7.473 22.109 1 97.38 300 GLU A O 1
ATOM 2374 N N . ILE A 1 301 ? 2.096 -5.918 21.328 1 95.38 301 ILE A N 1
ATOM 2375 C CA . ILE A 1 301 ? 1.005 -4.977 21.109 1 95.38 301 ILE A CA 1
ATOM 2376 C C . ILE A 1 301 ? 0.045 -5.535 20.062 1 95.38 301 ILE A C 1
ATOM 2378 O O . ILE A 1 301 ? -1.174 -5.406 20.188 1 95.38 301 ILE A O 1
ATOM 2382 N N . CYS A 1 302 ? 0.568 -6.152 19.016 1 95.69 302 CYS A N 1
ATOM 2383 C CA . CYS A 1 302 ? -0.266 -6.777 17.984 1 95.69 302 CYS A CA 1
ATOM 2384 C C . CYS A 1 302 ? -1.104 -7.902 18.578 1 95.69 302 CYS A C 1
ATOM 2386 O O . CYS A 1 302 ? -2.285 -8.039 18.266 1 95.69 302 CYS A O 1
ATOM 2388 N N . ASP A 1 303 ? -0.479 -8.688 19.453 1 97 303 ASP A N 1
ATOM 2389 C CA . ASP A 1 303 ? -1.21 -9.773 20.094 1 97 303 ASP A CA 1
ATOM 2390 C C . ASP A 1 303 ? -2.369 -9.234 20.922 1 97 303 ASP A C 1
ATOM 2392 O O . ASP A 1 303 ? -3.473 -9.781 20.891 1 97 303 ASP A O 1
ATOM 2396 N N . ASP A 1 304 ? -2.102 -8.18 21.625 1 94.88 304 ASP A N 1
ATOM 2397 C CA . ASP A 1 304 ? -3.146 -7.543 22.422 1 94.88 304 ASP A CA 1
ATOM 2398 C C . ASP A 1 304 ? -4.262 -6.996 21.531 1 94.88 304 ASP A C 1
ATOM 2400 O O . ASP A 1 304 ? -5.441 -7.102 21.875 1 94.88 304 ASP A O 1
ATOM 2404 N N . ALA A 1 305 ? -3.842 -6.387 20.453 1 93.12 305 ALA A N 1
ATOM 2405 C CA . ALA A 1 305 ? -4.824 -5.848 19.516 1 93.12 305 ALA A CA 1
ATOM 2406 C C . ALA A 1 305 ? -5.715 -6.953 18.969 1 93.12 305 ALA A C 1
ATOM 2408 O O . ALA A 1 305 ? -6.926 -6.77 18.812 1 93.12 305 ALA A O 1
ATOM 2409 N N . LEU A 1 306 ? -5.152 -8.094 18.656 1 95.38 306 LEU A N 1
ATOM 2410 C CA . LEU A 1 306 ? -5.906 -9.219 18.109 1 95.38 306 LEU A CA 1
ATOM 2411 C C . LEU A 1 306 ? -6.906 -9.742 19.141 1 95.38 306 LEU A C 1
ATOM 2413 O O . LEU A 1 306 ? -8.031 -10.094 18.781 1 95.38 306 LEU A O 1
ATOM 2417 N N . ARG A 1 307 ? -6.52 -9.812 20.359 1 95.06 307 ARG A N 1
ATOM 2418 C CA . ARG A 1 307 ? -7.445 -10.211 21.422 1 95.06 307 ARG A CA 1
ATOM 2419 C C . ARG A 1 307 ? -8.602 -9.219 21.547 1 95.06 307 ARG A C 1
ATOM 2421 O O . ARG A 1 307 ? -9.758 -9.617 21.688 1 95.06 307 ARG A O 1
ATOM 2428 N N . GLY A 1 308 ? -8.227 -7.961 21.469 1 92.75 308 GLY A N 1
ATOM 2429 C CA . GLY A 1 308 ? -9.258 -6.934 21.5 1 92.75 308 GLY A CA 1
ATOM 2430 C C . GLY A 1 308 ? -10.242 -7.039 20.359 1 92.75 308 GLY A C 1
ATOM 2431 O O . GLY A 1 308 ? -11.445 -6.855 20.547 1 92.75 308 GLY A O 1
ATOM 2432 N N . LEU A 1 309 ? -9.734 -7.297 19.234 1 92.25 309 LEU A N 1
ATOM 2433 C CA . LEU A 1 309 ? -10.578 -7.418 18.062 1 92.25 309 LEU A CA 1
ATOM 2434 C C . LEU A 1 309 ? -11.539 -8.594 18.188 1 92.25 309 LEU A C 1
ATOM 2436 O O . LEU A 1 309 ? -12.672 -8.531 17.703 1 92.25 309 LEU A O 1
ATOM 2440 N N . ASN A 1 310 ? -11.133 -9.633 18.812 1 94.75 310 ASN A N 1
ATOM 2441 C CA . ASN A 1 310 ? -12.023 -10.758 19.062 1 94.75 310 ASN A CA 1
ATOM 2442 C C . ASN A 1 310 ? -13.188 -10.352 19.969 1 94.75 310 ASN A C 1
ATOM 2444 O O . ASN A 1 310 ? -14.336 -10.727 19.719 1 94.75 310 ASN A O 1
ATOM 2448 N N . ASN A 1 311 ? -12.883 -9.609 20.953 1 94.06 311 ASN A N 1
ATOM 2449 C CA . ASN A 1 311 ? -13.914 -9.125 21.859 1 94.06 311 ASN A CA 1
ATOM 2450 C C . ASN A 1 311 ? -14.891 -8.195 21.156 1 94.06 311 ASN A C 1
ATOM 2452 O O . ASN A 1 311 ? -16.109 -8.281 21.359 1 94.06 311 ASN A O 1
ATOM 2456 N N . HIS A 1 312 ? -14.344 -7.316 20.344 1 91.19 312 HIS A N 1
ATOM 2457 C CA . HIS A 1 312 ? -15.188 -6.402 19.578 1 91.19 312 HIS A CA 1
ATOM 2458 C C . HIS A 1 312 ? -16.125 -7.168 18.656 1 91.19 312 HIS A C 1
ATOM 2460 O O . HIS A 1 312 ? -17.281 -6.766 18.469 1 91.19 312 HIS A O 1
ATOM 2466 N N . LYS A 1 313 ? -15.617 -8.195 18.078 1 94.19 313 LYS A N 1
ATOM 2467 C CA . LYS A 1 313 ? -16.438 -9.023 17.188 1 94.19 313 LYS A CA 1
ATOM 2468 C C . LYS A 1 313 ? -17.688 -9.539 17.922 1 94.19 313 LYS A C 1
ATOM 2470 O O . LYS A 1 313 ? -18.797 -9.406 17.422 1 94.19 313 LYS A O 1
ATOM 2475 N N . TYR A 1 314 ? -17.516 -10.062 19.078 1 95.56 314 TYR A N 1
ATOM 2476 C CA . TYR A 1 314 ? -18.625 -10.609 19.844 1 95.56 314 TYR A CA 1
ATOM 2477 C C . TYR A 1 314 ? -19.578 -9.508 20.297 1 95.56 314 TYR A C 1
ATOM 2479 O O . TYR A 1 314 ? -20.797 -9.695 20.297 1 95.56 314 TYR A O 1
ATOM 2487 N N . LEU A 1 315 ? -19.016 -8.406 20.656 1 95 315 LEU A N 1
ATOM 2488 C CA . LEU A 1 315 ? -19.844 -7.273 21.062 1 95 315 LEU A CA 1
ATOM 2489 C C . LEU A 1 315 ? -20.734 -6.805 19.922 1 95 315 LEU A C 1
ATOM 2491 O O . LEU A 1 315 ? -21.922 -6.539 20.109 1 95 315 LEU A O 1
ATOM 2495 N N . TYR A 1 316 ? -20.109 -6.723 18.734 1 93.69 316 TYR A N 1
ATOM 2496 C CA . TYR A 1 316 ? -20.875 -6.258 17.578 1 93.69 316 TYR A CA 1
ATOM 2497 C C . TYR A 1 316 ? -21.922 -7.289 17.172 1 93.69 316 TYR A C 1
ATOM 2499 O O . TYR A 1 316 ? -23.016 -6.93 16.719 1 93.69 316 TYR A O 1
ATOM 2507 N N . TRP A 1 317 ? -21.625 -8.547 17.312 1 96.12 317 TRP A N 1
ATOM 2508 C CA . TRP A 1 317 ? -22.641 -9.578 17.062 1 96.12 317 TRP A CA 1
ATOM 2509 C C . TRP A 1 317 ? -23.781 -9.461 18.062 1 96.12 317 TRP A C 1
ATOM 2511 O O . TRP A 1 317 ? -24.953 -9.633 17.688 1 96.12 317 TRP A O 1
ATOM 2521 N N . PHE A 1 318 ? -23.484 -9.188 19.312 1 96.69 318 PHE A N 1
ATOM 2522 C CA . PHE A 1 318 ? -24.5 -8.992 20.328 1 96.69 318 PHE A CA 1
ATOM 2523 C C . PHE A 1 318 ? -25.422 -7.828 19.969 1 96.69 318 PHE A C 1
ATOM 2525 O O . PHE A 1 318 ? -26.641 -7.961 20 1 96.69 318 PHE A O 1
ATOM 2532 N N . PHE A 1 319 ? -24.812 -6.715 19.562 1 94.88 319 PHE A N 1
ATOM 2533 C CA . PHE A 1 319 ? -25.609 -5.551 19.188 1 94.88 319 PHE A CA 1
ATOM 2534 C C . PHE A 1 319 ? -26.453 -5.859 17.953 1 94.88 319 PHE A C 1
ATOM 2536 O O . PHE A 1 319 ? -27.609 -5.418 17.875 1 94.88 319 PHE A O 1
ATOM 2543 N N . THR A 1 320 ? -25.906 -6.562 17.016 1 94.5 320 THR A N 1
ATOM 2544 C CA . THR A 1 320 ? -26.656 -6.953 15.828 1 94.5 320 THR A CA 1
ATOM 2545 C C . THR A 1 320 ? -27.875 -7.781 16.203 1 94.5 320 THR A C 1
ATOM 2547 O O . THR A 1 320 ? -28.984 -7.539 15.711 1 94.5 320 THR A O 1
ATOM 2550 N N . PHE A 1 321 ? -27.75 -8.672 17.125 1 95.94 321 PHE A N 1
ATOM 2551 C CA . PHE A 1 321 ? -28.844 -9.531 17.578 1 95.94 321 PHE A CA 1
ATOM 2552 C C . PHE A 1 321 ? -29.922 -8.711 18.266 1 95.94 321 PHE A C 1
ATOM 2554 O O . PHE A 1 321 ? -31.109 -8.883 17.984 1 95.94 321 PHE A O 1
ATOM 2561 N N . VAL A 1 322 ? -29.547 -7.828 19.109 1 95.5 322 VAL A N 1
ATOM 2562 C CA . VAL A 1 322 ? -30.484 -6.984 19.828 1 95.5 322 VAL A CA 1
ATOM 2563 C C . VAL A 1 322 ? -31.297 -6.141 18.844 1 95.5 322 VAL A C 1
ATOM 2565 O O . VAL A 1 322 ? -32.5 -6.012 18.969 1 95.5 322 VAL A O 1
ATOM 2568 N N . LEU A 1 323 ? -30.641 -5.645 17.828 1 93.69 323 LEU A N 1
ATOM 2569 C CA . LEU A 1 323 ? -31.281 -4.777 16.844 1 93.69 323 LEU A CA 1
ATOM 2570 C C . LEU A 1 323 ? -32.219 -5.578 15.945 1 93.69 323 LEU A C 1
ATOM 2572 O O . LEU A 1 323 ? -33.281 -5.078 15.539 1 93.69 323 LEU A O 1
ATOM 2576 N N . ILE A 1 324 ? -31.875 -6.832 15.633 1 92.75 324 ILE A N 1
ATOM 2577 C CA . ILE A 1 324 ? -32.75 -7.707 14.859 1 92.75 324 ILE A CA 1
ATOM 2578 C C . ILE A 1 324 ? -34.031 -7.973 15.648 1 92.75 324 ILE A C 1
ATOM 2580 O O . ILE A 1 324 ? -35.125 -7.895 15.094 1 92.75 324 ILE A O 1
ATOM 2584 N N . VAL A 1 325 ? -33.938 -8.211 16.922 1 91.75 325 VAL A N 1
ATOM 2585 C CA . VAL A 1 325 ? -35.094 -8.469 17.766 1 91.75 325 VAL A CA 1
ATOM 2586 C C . VAL A 1 325 ? -35.969 -7.23 17.828 1 91.75 325 VAL A C 1
ATOM 2588 O O . VAL A 1 325 ? -37.188 -7.332 17.719 1 91.75 325 VAL A O 1
ATOM 2591 N N . LEU A 1 326 ? -35.344 -6.098 17.953 1 89.06 326 LEU A N 1
ATOM 2592 C CA . LEU A 1 326 ? -36.062 -4.848 17.984 1 89.06 326 LEU A CA 1
ATOM 2593 C C . LEU A 1 326 ? -36.844 -4.629 16.672 1 89.06 326 LEU A C 1
ATOM 2595 O O . LEU A 1 326 ? -38 -4.234 16.688 1 89.06 326 LEU A O 1
ATOM 2599 N N . LEU A 1 327 ? -36.219 -4.922 15.609 1 87 327 LEU A N 1
ATOM 2600 C CA . LEU A 1 327 ? -36.812 -4.727 14.297 1 87 327 LEU A CA 1
ATOM 2601 C C . LEU A 1 327 ? -38 -5.688 14.094 1 87 327 LEU A C 1
ATOM 2603 O O . LEU A 1 327 ? -39.031 -5.297 13.578 1 87 327 LEU A O 1
ATOM 2607 N N . VAL A 1 328 ? -37.812 -6.879 14.5 1 85 328 VAL A N 1
ATOM 2608 C CA . VAL A 1 328 ? -38.875 -7.891 14.359 1 85 328 VAL A CA 1
ATOM 2609 C C . VAL A 1 328 ? -40.062 -7.508 15.211 1 85 328 VAL A C 1
ATOM 2611 O O . VAL A 1 328 ? -41.219 -7.695 14.797 1 85 328 VAL A O 1
ATOM 2614 N N . THR A 1 329 ? -39.844 -6.922 16.328 1 82.19 329 THR A N 1
ATOM 2615 C CA . THR A 1 329 ? -40.938 -6.5 17.203 1 82.19 329 THR A CA 1
ATOM 2616 C C . THR A 1 329 ? -41.719 -5.367 16.562 1 82.19 329 THR A C 1
ATOM 2618 O O . THR A 1 329 ? -42.938 -5.285 16.734 1 82.19 329 THR A O 1
ATOM 2621 N N . THR A 1 330 ? -41.062 -4.512 15.836 1 77.69 330 THR A N 1
ATOM 2622 C CA . THR A 1 330 ? -41.75 -3.412 15.18 1 77.69 330 THR A CA 1
ATOM 2623 C C . THR A 1 330 ? -42.625 -3.93 14.031 1 77.69 330 THR A C 1
ATOM 2625 O O . THR A 1 330 ? -43.594 -3.293 13.656 1 77.69 330 THR A O 1
ATOM 2628 N N . LEU A 1 331 ? -42.219 -4.973 13.438 1 73.69 331 LEU A N 1
ATOM 2629 C CA . LEU A 1 331 ? -42.969 -5.566 12.359 1 73.69 331 LEU A CA 1
ATOM 2630 C C . LEU A 1 331 ? -44.25 -6.234 12.891 1 73.69 331 LEU A C 1
ATOM 2632 O O . LEU A 1 331 ? -45.25 -6.293 12.195 1 73.69 331 LEU A O 1
ATOM 2636 N N . ALA A 1 332 ? -44.156 -6.617 14.117 1 67.5 332 ALA A N 1
ATOM 2637 C CA . ALA A 1 332 ? -45.25 -7.375 14.711 1 67.5 332 ALA A CA 1
ATOM 2638 C C . ALA A 1 332 ? -46.25 -6.445 15.383 1 67.5 332 ALA A C 1
ATOM 2640 O O . ALA A 1 332 ? -47.375 -6.867 15.742 1 67.5 332 ALA A O 1
ATOM 2641 N N . THR A 1 333 ? -45.781 -5.164 15.609 1 62.62 333 THR A N 1
ATOM 2642 C CA . THR A 1 333 ? -46.688 -4.336 16.406 1 62.62 333 THR A CA 1
ATOM 2643 C C . THR A 1 333 ? -47.281 -3.209 15.562 1 62.62 333 THR A C 1
ATOM 2645 O O . THR A 1 333 ? -46.562 -2.547 14.812 1 62.62 333 THR A O 1
ATOM 2648 N N . ASP A 1 334 ? -48.5 -3.238 15.164 1 56.94 334 ASP A N 1
ATOM 2649 C CA . ASP A 1 334 ? -49.219 -2.121 14.57 1 56.94 334 ASP A CA 1
ATOM 2650 C C . ASP A 1 334 ? -49.375 -0.975 15.57 1 56.94 334 ASP A C 1
ATOM 2652 O O . ASP A 1 334 ? -49.969 -1.146 16.625 1 56.94 334 ASP A O 1
ATOM 2656 N N . LEU A 1 335 ? -48.312 -0.393 15.844 1 55.09 335 LEU A N 1
ATOM 2657 C CA . LEU A 1 335 ? -48.562 0.638 16.844 1 55.09 335 LEU A CA 1
ATOM 2658 C C . LEU A 1 335 ? -49.5 1.703 16.297 1 55.09 335 LEU A C 1
ATOM 2660 O O . LEU A 1 335 ? -49.25 2.275 15.234 1 55.09 335 LEU A O 1
ATOM 2664 N N . PRO A 1 336 ? -50.75 1.704 16.688 1 55.03 336 PRO A N 1
ATOM 2665 C CA . PRO A 1 336 ? -51.719 2.732 16.344 1 55.03 336 PRO A CA 1
ATOM 2666 C C . PRO A 1 336 ? -51.219 4.145 16.656 1 55.03 336 PRO A C 1
ATOM 2668 O O . PRO A 1 336 ? -51.938 4.922 17.297 1 55.03 336 PRO A O 1
ATOM 2671 N N . PHE A 1 337 ? -50.094 4.426 16.062 1 57 337 PHE A N 1
ATOM 2672 C CA . PHE A 1 337 ? -49.688 5.754 16.516 1 57 337 PHE A CA 1
ATOM 2673 C C . PHE A 1 337 ? -50.281 6.828 15.594 1 57 337 PHE A C 1
ATOM 2675 O O . PHE A 1 337 ? -50.562 6.562 14.43 1 57 337 PHE A O 1
ATOM 2682 N N 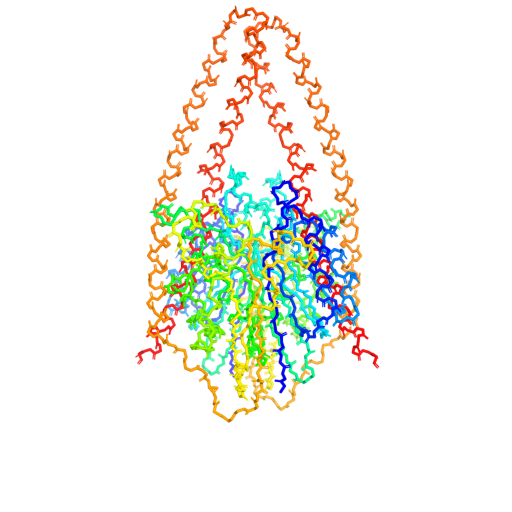. GLY A 1 338 ? -50.969 7.934 16.172 1 60.44 338 GLY A N 1
ATOM 2683 C CA . GLY A 1 338 ? -51.312 9.094 15.367 1 60.44 338 GLY A CA 1
ATOM 2684 C C . GLY A 1 338 ? -50.281 9.422 14.305 1 60.44 338 GLY A C 1
ATOM 2685 O O . GLY A 1 338 ? -49.188 8.859 14.297 1 60.44 338 GLY A O 1
ATOM 2686 N N . TYR A 1 339 ? -50.75 10.102 13.289 1 57.69 339 TYR A N 1
ATOM 2687 C CA . TYR A 1 339 ? -49.969 10.422 12.086 1 57.69 339 TYR A CA 1
ATOM 2688 C C . TYR A 1 339 ? -48.531 10.766 12.438 1 57.69 339 TYR A C 1
ATOM 2690 O O . TYR A 1 339 ? -47.594 10.234 11.828 1 57.69 339 TYR A O 1
ATOM 2698 N N . ASN A 1 340 ? -48.375 11.727 13.461 1 62.94 340 ASN A N 1
ATOM 2699 C CA . ASN A 1 340 ? -47.031 12.188 13.82 1 62.94 340 ASN A CA 1
ATOM 2700 C C . ASN A 1 340 ? -46.188 11.062 14.422 1 62.94 340 ASN A C 1
ATOM 2702 O O . ASN A 1 340 ? -45 10.945 14.125 1 62.94 340 ASN A O 1
ATOM 2706 N N . LEU A 1 341 ? -46.906 10.289 15.078 1 69.06 341 LEU A N 1
ATOM 2707 C CA . LEU A 1 341 ? -46.188 9.227 15.758 1 69.06 341 LEU A CA 1
ATOM 2708 C C . LEU A 1 341 ? -45.812 8.109 14.789 1 69.06 341 LEU A C 1
ATOM 2710 O O . LEU A 1 341 ? -44.781 7.441 14.961 1 69.06 341 LEU A O 1
ATOM 2714 N N . ASN A 1 342 ? -46.594 8.141 13.719 1 73.5 342 ASN A N 1
ATOM 2715 C CA . ASN A 1 342 ? -46.281 7.148 12.688 1 73.5 342 ASN A CA 1
ATOM 2716 C C . ASN A 1 342 ? -45.031 7.516 11.898 1 73.5 342 ASN A C 1
ATOM 2718 O O . ASN A 1 342 ? -44.219 6.645 11.594 1 73.5 342 ASN A O 1
ATOM 2722 N N . PHE A 1 343 ? -44.906 8.82 11.734 1 75.25 343 PHE A N 1
ATOM 2723 C CA . PHE A 1 343 ? -43.75 9.312 11.016 1 75.25 343 PHE A CA 1
ATOM 2724 C C . PHE A 1 343 ? -42.469 9.039 11.812 1 75.25 343 PHE A C 1
ATOM 2726 O O . PHE A 1 343 ? -41.5 8.516 11.273 1 75.25 343 PHE A O 1
ATOM 2733 N N . ILE A 1 344 ? -42.531 9.375 13.047 1 78.31 344 ILE A N 1
ATOM 2734 C CA . ILE A 1 344 ? -41.375 9.18 13.922 1 78.31 344 ILE A CA 1
ATOM 2735 C C . ILE A 1 344 ? -41.031 7.691 14.008 1 78.31 344 ILE A C 1
ATOM 2737 O O . ILE A 1 344 ? -39.875 7.309 14.016 1 78.31 344 ILE A O 1
ATOM 2741 N N . TYR A 1 345 ? -42.062 6.965 13.953 1 79.12 345 TYR A N 1
ATOM 2742 C CA . TYR A 1 345 ? -41.906 5.52 14.047 1 79.12 345 TYR A CA 1
ATOM 2743 C C . TYR A 1 345 ? -41.219 4.973 12.812 1 79.12 345 TYR A C 1
ATOM 2745 O O . TYR A 1 345 ? -40.312 4.113 12.922 1 79.12 345 TYR A O 1
ATOM 2753 N N . HIS A 1 346 ? -41.562 5.539 11.734 1 79.12 346 HIS A N 1
ATOM 2754 C CA . HIS A 1 346 ? -40.938 5.094 10.492 1 79.12 346 HIS A CA 1
ATOM 2755 C C . HIS A 1 346 ? -39.5 5.535 10.422 1 79.12 346 HIS A C 1
ATOM 2757 O O . HIS A 1 346 ? -38.625 4.789 9.945 1 79.12 346 HIS A O 1
ATOM 2763 N N . ILE A 1 347 ? -39.219 6.676 10.953 1 82.31 347 ILE A N 1
ATOM 2764 C CA . ILE A 1 347 ? -37.875 7.176 10.977 1 82.31 347 ILE A CA 1
ATOM 2765 C C . ILE A 1 347 ? -37 6.305 11.891 1 82.31 347 ILE A C 1
ATOM 2767 O O . ILE A 1 347 ? -35.875 5.965 11.555 1 82.31 347 ILE A O 1
ATOM 2771 N N . LEU A 1 348 ? -37.562 5.922 12.945 1 83.5 348 LEU A N 1
ATOM 2772 C CA . LEU A 1 348 ? -36.875 5.082 13.906 1 83.5 348 LEU A CA 1
ATOM 2773 C C . LEU A 1 348 ? -36.531 3.719 13.297 1 83.5 348 LEU A C 1
ATOM 2775 O O . LEU A 1 348 ? -35.469 3.172 13.516 1 83.5 348 LEU A O 1
ATOM 2779 N N . LYS A 1 349 ? -37.469 3.25 12.547 1 83.81 349 LYS A N 1
ATOM 2780 C CA . LYS A 1 349 ? -37.25 1.962 11.898 1 83.81 349 LYS A CA 1
ATOM 2781 C C . LYS A 1 349 ? -36.125 2.045 10.883 1 83.81 349 LYS A C 1
ATOM 2783 O O . LYS A 1 349 ? -35.312 1.119 10.773 1 83.81 349 LYS A O 1
ATOM 2788 N N . ILE A 1 350 ? -36.094 3.15 10.281 1 84.81 350 ILE A N 1
ATOM 2789 C CA . ILE A 1 350 ? -35.031 3.369 9.305 1 84.81 350 ILE A CA 1
ATOM 2790 C C . ILE A 1 350 ? -33.688 3.434 10.016 1 84.81 350 ILE A C 1
ATOM 2792 O O . ILE A 1 350 ? -32.719 2.803 9.586 1 84.81 350 ILE A O 1
ATOM 2796 N N . LEU A 1 351 ? -33.656 4.086 11.086 1 87.12 351 LEU A N 1
ATOM 2797 C CA . LEU A 1 351 ? -32.406 4.246 11.836 1 87.12 351 LEU A CA 1
ATOM 2798 C C . LEU A 1 351 ? -31.953 2.918 12.43 1 87.12 351 LEU A C 1
ATOM 2800 O O . LEU A 1 351 ? -30.75 2.6 12.406 1 87.12 351 LEU A O 1
ATOM 2804 N N . ILE A 1 352 ? -32.906 2.158 12.906 1 89.06 352 ILE A N 1
ATOM 2805 C CA . ILE A 1 352 ? -32.594 0.852 13.469 1 89.06 352 ILE A CA 1
ATOM 2806 C C . ILE A 1 352 ? -32.031 -0.056 12.383 1 89.06 352 ILE A C 1
ATOM 2808 O O . ILE A 1 352 ? -31.078 -0.797 12.625 1 89.06 352 ILE A O 1
ATOM 2812 N N . THR A 1 353 ? -32.594 0.024 11.266 1 88.62 353 THR A N 1
ATOM 2813 C CA . THR A 1 353 ? -32.125 -0.786 10.148 1 88.62 353 THR A CA 1
ATOM 2814 C C . THR A 1 353 ? -30.688 -0.409 9.773 1 88.62 353 THR A C 1
ATOM 2816 O O . THR A 1 353 ? -29.844 -1.283 9.586 1 88.62 353 THR A O 1
ATOM 2819 N N . LEU A 1 354 ? -30.406 0.864 9.742 1 88.38 354 LEU A N 1
ATOM 2820 C CA . LEU A 1 354 ? -29.078 1.331 9.375 1 88.38 354 LEU A CA 1
ATOM 2821 C C . LEU A 1 354 ? -28.047 0.947 10.438 1 88.38 354 LEU A C 1
ATOM 2823 O O . LEU A 1 354 ? -26.938 0.538 10.117 1 88.38 354 LEU A O 1
ATOM 2827 N N . PHE A 1 355 ? -28.438 1.056 11.617 1 90.5 355 PHE A N 1
ATOM 2828 C CA . PHE A 1 355 ? -27.531 0.712 12.711 1 90.5 355 PHE A CA 1
ATOM 2829 C C . PHE A 1 355 ? -27.266 -0.789 12.742 1 90.5 355 PHE A C 1
ATOM 2831 O O . PHE A 1 355 ? -26.156 -1.223 13.062 1 90.5 355 PHE A O 1
ATOM 2838 N N . MET A 1 356 ? -28.312 -1.538 12.484 1 91.12 356 MET A N 1
ATOM 2839 C CA . MET A 1 356 ? -28.141 -2.986 12.406 1 91.12 356 MET A CA 1
ATOM 2840 C C . MET A 1 356 ? -27.156 -3.357 11.305 1 91.12 356 MET A C 1
ATOM 2842 O O . MET A 1 356 ? -26.281 -4.211 11.5 1 91.12 356 MET A O 1
ATOM 2846 N N . PHE A 1 357 ? -27.297 -2.68 10.219 1 89.06 357 PHE A N 1
ATOM 2847 C CA . PHE A 1 357 ? -26.375 -2.924 9.117 1 89.06 357 PHE A CA 1
ATOM 2848 C C . PHE A 1 357 ? -24.953 -2.568 9.508 1 89.06 357 PHE A C 1
ATOM 2850 O O . PHE A 1 357 ? -24.016 -3.299 9.188 1 89.06 357 PHE A O 1
ATOM 2857 N N . TYR A 1 358 ? -24.797 -1.508 10.195 1 87.69 358 TYR A N 1
ATOM 2858 C CA . TYR A 1 358 ? -23.5 -1.061 10.664 1 87.69 358 TYR A CA 1
ATOM 2859 C C . TYR A 1 358 ? -22.859 -2.094 11.586 1 87.69 358 TYR A C 1
ATOM 2861 O O . TYR A 1 358 ? -21.703 -2.482 11.398 1 87.69 358 TYR A O 1
ATOM 2869 N N . THR A 1 359 ? -23.609 -2.537 12.547 1 91.88 359 THR A N 1
ATOM 2870 C CA . THR A 1 359 ? -23.047 -3.48 13.508 1 91.88 359 THR A CA 1
ATOM 2871 C C . THR A 1 359 ? -22.734 -4.816 12.844 1 91.88 359 THR A C 1
ATOM 2873 O O . THR A 1 359 ? -21.766 -5.48 13.188 1 91.88 359 THR A O 1
ATOM 2876 N N . LEU A 1 360 ? -23.547 -5.188 11.914 1 92.62 360 LEU A N 1
ATOM 2877 C CA . LEU A 1 360 ? -23.297 -6.418 11.172 1 92.62 360 LEU A CA 1
ATOM 2878 C C . LEU A 1 360 ? -21.984 -6.324 10.391 1 92.62 360 LEU A C 1
ATOM 2880 O O . LEU A 1 360 ? -21.172 -7.25 10.414 1 92.62 360 LEU A O 1
ATOM 2884 N N . MET A 1 361 ? -21.766 -5.219 9.758 1 89.12 361 MET A N 1
ATOM 2885 C CA . MET A 1 361 ? -20.547 -5.004 8.977 1 89.12 361 MET A CA 1
ATOM 2886 C C . MET A 1 361 ? -19.312 -4.984 9.883 1 89.12 361 MET A C 1
ATOM 2888 O O . MET A 1 361 ? -18.266 -5.535 9.523 1 89.12 361 MET A O 1
ATOM 2892 N N . MET A 1 362 ? -19.469 -4.406 11.008 1 90.06 362 MET A N 1
ATOM 2893 C CA . MET A 1 362 ? -18.359 -4.316 11.945 1 90.06 362 MET A CA 1
ATOM 2894 C C . MET A 1 362 ? -18 -5.691 12.492 1 90.06 362 MET A C 1
ATOM 2896 O O . MET A 1 362 ? -16.812 -5.984 12.719 1 90.06 362 MET A O 1
ATOM 2900 N N . ALA A 1 363 ? -18.969 -6.523 12.625 1 92.88 363 ALA A N 1
ATOM 2901 C CA . ALA A 1 363 ? -18.766 -7.844 13.211 1 92.88 363 ALA A CA 1
ATOM 2902 C C . ALA A 1 363 ? -18.156 -8.805 12.188 1 92.88 363 ALA A C 1
ATOM 2904 O O . ALA A 1 363 ? -17.531 -9.797 12.562 1 92.88 363 ALA A O 1
ATOM 2905 N N . THR A 1 364 ? -18.328 -8.5 10.922 1 91.75 364 THR A N 1
ATOM 2906 C CA . THR A 1 364 ? -17.938 -9.461 9.898 1 91.75 364 THR A CA 1
ATOM 2907 C C . THR A 1 364 ? -16.812 -8.898 9.031 1 91.75 364 THR A C 1
ATOM 2909 O O . THR A 1 364 ? -15.633 -9.023 9.383 1 91.75 364 THR A O 1
ATOM 2912 N N . ILE A 1 365 ? -17.125 -7.988 8.117 1 87.75 365 ILE A N 1
ATOM 2913 C CA . ILE A 1 365 ? -16.219 -7.539 7.07 1 87.75 365 ILE A CA 1
ATOM 2914 C C . ILE A 1 365 ? -15.117 -6.676 7.68 1 87.75 365 ILE A C 1
ATOM 2916 O O . ILE A 1 365 ? -13.93 -6.957 7.492 1 87.75 365 ILE A O 1
ATOM 2920 N N . TRP A 1 366 ? -15.484 -5.727 8.461 1 88 366 TRP A N 1
ATOM 2921 C CA . TRP A 1 366 ? -14.5 -4.789 8.992 1 88 366 TRP A CA 1
ATOM 2922 C C . TRP A 1 366 ? -13.586 -5.473 10 1 88 366 TRP A C 1
ATOM 2924 O O . TRP A 1 366 ? -12.383 -5.195 10.039 1 88 366 TRP A O 1
ATOM 2934 N N . ASN A 1 367 ? -14.195 -6.27 10.859 1 91.19 367 ASN A N 1
ATOM 2935 C CA . ASN A 1 367 ? -13.383 -6.996 11.836 1 91.19 367 ASN A CA 1
ATOM 2936 C C . ASN A 1 367 ? -12.305 -7.836 11.148 1 91.19 367 ASN A C 1
ATOM 2938 O O . ASN A 1 367 ? -11.156 -7.852 11.586 1 91.19 367 ASN A O 1
ATOM 2942 N N . LYS A 1 368 ? -12.68 -8.477 10.062 1 91.94 368 LYS A N 1
ATOM 2943 C CA . LYS A 1 368 ? -11.742 -9.336 9.336 1 91.94 368 LYS A CA 1
ATOM 2944 C C . LYS A 1 368 ? -10.648 -8.5 8.672 1 91.94 368 LYS A C 1
ATOM 2946 O O . LYS A 1 368 ? -9.477 -8.906 8.664 1 91.94 368 LYS A O 1
ATOM 2951 N N . ILE A 1 369 ? -11 -7.379 8.125 1 89.75 369 ILE A N 1
ATOM 2952 C CA . ILE A 1 369 ? -10.031 -6.492 7.488 1 89.75 369 ILE A CA 1
ATOM 2953 C C . ILE A 1 369 ? -9 -6.039 8.516 1 89.75 369 ILE A C 1
ATOM 2955 O O . ILE A 1 369 ? -7.793 -6.098 8.258 1 89.75 369 ILE A O 1
ATOM 2959 N N . GLU A 1 370 ? -9.484 -5.66 9.68 1 90 370 GLU A N 1
ATOM 2960 C CA . GLU A 1 370 ? -8.586 -5.207 10.734 1 90 370 GLU A CA 1
ATOM 2961 C C . GLU A 1 370 ? -7.703 -6.348 11.234 1 90 370 GLU A C 1
ATOM 2963 O O . GLU A 1 370 ? -6.5 -6.164 11.445 1 90 370 GLU A O 1
ATOM 2968 N N . ARG A 1 371 ? -8.336 -7.441 11.414 1 93.81 371 ARG A N 1
ATOM 2969 C CA . ARG A 1 371 ? -7.594 -8.602 11.898 1 93.81 371 ARG A CA 1
ATOM 2970 C C . ARG A 1 371 ? -6.48 -8.984 10.93 1 93.81 371 ARG A C 1
ATOM 2972 O O . ARG A 1 371 ? -5.34 -9.195 11.344 1 93.81 371 ARG A O 1
ATOM 2979 N N . HIS A 1 372 ? -6.777 -9.055 9.664 1 94.25 372 HIS A N 1
ATOM 2980 C CA . HIS A 1 372 ? -5.789 -9.438 8.664 1 94.25 372 HIS A CA 1
ATOM 2981 C C . HIS A 1 372 ? -4.676 -8.398 8.562 1 94.25 372 HIS A C 1
ATOM 2983 O O . HIS A 1 372 ? -3.514 -8.75 8.344 1 94.25 372 HIS A O 1
ATOM 2989 N N . ALA A 1 373 ? -5.035 -7.156 8.734 1 92.94 373 ALA A N 1
ATOM 2990 C CA . ALA A 1 373 ? -4.016 -6.109 8.711 1 92.94 373 ALA A CA 1
ATOM 2991 C C . ALA A 1 373 ? -3.053 -6.258 9.883 1 92.94 373 ALA A C 1
ATOM 2993 O O . ALA A 1 373 ? -1.838 -6.125 9.719 1 92.94 373 ALA A O 1
ATOM 2994 N N . VAL A 1 374 ? -3.588 -6.531 11.062 1 94.75 374 VAL A N 1
ATOM 2995 C CA . VAL A 1 374 ? -2.762 -6.691 12.25 1 94.75 374 VAL A CA 1
ATOM 2996 C C . VAL A 1 374 ? -1.887 -7.938 12.109 1 94.75 374 VAL A C 1
ATOM 2998 O O . VAL A 1 374 ? -0.693 -7.902 12.414 1 94.75 374 VAL A O 1
ATOM 3001 N N . ILE A 1 375 ? -2.477 -9 11.602 1 96.44 375 ILE A N 1
ATOM 3002 C CA . ILE A 1 375 ? -1.732 -10.242 11.414 1 96.44 375 ILE A CA 1
ATOM 3003 C C . ILE A 1 375 ? -0.594 -10.016 10.422 1 96.44 375 ILE A C 1
ATOM 3005 O O . ILE A 1 375 ? 0.532 -10.469 10.648 1 96.44 375 ILE A O 1
ATOM 3009 N N . ALA A 1 376 ? -0.87 -9.344 9.328 1 96.12 376 ALA A N 1
ATOM 3010 C CA . ALA A 1 376 ? 0.151 -9.062 8.328 1 96.12 376 ALA A CA 1
ATOM 3011 C C . ALA A 1 376 ? 1.331 -8.312 8.945 1 96.12 376 ALA A C 1
ATOM 3013 O O . ALA A 1 376 ? 2.488 -8.664 8.703 1 96.12 376 ALA A O 1
ATOM 3014 N N . GLY A 1 377 ? 0.985 -7.273 9.703 1 95.94 377 GLY A N 1
ATOM 3015 C CA . GLY A 1 377 ? 2.043 -6.535 10.383 1 95.94 377 GLY A CA 1
ATOM 3016 C C . GLY A 1 377 ? 2.834 -7.391 11.352 1 95.94 377 GLY A C 1
ATOM 3017 O O . GLY A 1 377 ? 4.066 -7.328 11.383 1 95.94 377 GLY A O 1
ATOM 3018 N N . LYS A 1 378 ? 2.137 -8.148 12.133 1 96.94 378 LYS A N 1
ATOM 3019 C CA . LYS A 1 378 ? 2.779 -9.008 13.125 1 96.94 378 LYS A CA 1
ATOM 3020 C C . LYS A 1 378 ? 3.732 -10 12.453 1 96.94 378 LYS A C 1
ATOM 3022 O O . LYS A 1 378 ? 4.867 -10.164 12.898 1 96.94 378 LYS A O 1
ATOM 3027 N N . LEU A 1 379 ? 3.311 -10.625 11.391 1 96.94 379 LEU A N 1
ATOM 3028 C CA . LEU A 1 379 ? 4.133 -11.602 10.688 1 96.94 379 LEU A CA 1
ATOM 3029 C C . LEU A 1 379 ? 5.379 -10.938 10.102 1 96.94 379 LEU A C 1
ATOM 3031 O O . LEU A 1 379 ? 6.449 -11.547 10.062 1 96.94 379 LEU A O 1
ATOM 3035 N N . GLY A 1 380 ? 5.176 -9.719 9.586 1 96.81 380 GLY A N 1
ATOM 3036 C CA . GLY A 1 380 ? 6.336 -8.969 9.141 1 96.81 380 GLY A CA 1
ATOM 3037 C C . GLY A 1 380 ? 7.363 -8.742 10.234 1 96.81 380 GLY A C 1
ATOM 3038 O O . GLY A 1 380 ? 8.562 -8.898 10.008 1 96.81 380 GLY A O 1
ATOM 3039 N N . MET A 1 381 ? 6.867 -8.367 11.398 1 97.56 381 MET A N 1
ATOM 3040 C CA . MET A 1 381 ? 7.742 -8.148 12.547 1 97.56 381 MET A CA 1
ATOM 3041 C C . MET A 1 381 ? 8.43 -9.438 12.969 1 97.56 381 MET A C 1
ATOM 3043 O O . MET A 1 381 ? 9.617 -9.438 13.289 1 97.56 381 MET A O 1
ATOM 3047 N N . GLU A 1 382 ? 7.691 -10.531 12.914 1 97.5 382 GLU A N 1
ATOM 3048 C CA . GLU A 1 382 ? 8.258 -11.828 13.289 1 97.5 382 GLU A CA 1
ATOM 3049 C C . GLU A 1 382 ? 9.352 -12.258 12.32 1 97.5 382 GLU A C 1
ATOM 3051 O O . GLU A 1 382 ? 10.352 -12.844 12.727 1 97.5 382 GLU A O 1
ATOM 3056 N N . THR A 1 383 ? 9.148 -12.039 11.078 1 96.25 383 THR A N 1
ATOM 3057 C CA . THR A 1 383 ? 10.164 -12.352 10.078 1 96.25 383 THR A CA 1
ATOM 3058 C C . THR A 1 383 ? 11.43 -11.539 10.328 1 96.25 383 THR A C 1
ATOM 3060 O O . THR A 1 383 ? 12.539 -12.086 10.289 1 96.25 383 THR A O 1
ATOM 3063 N N . ALA A 1 384 ? 11.25 -10.266 10.586 1 94.81 384 ALA A N 1
ATOM 3064 C CA . ALA A 1 384 ? 12.391 -9.406 10.883 1 94.81 384 ALA A CA 1
ATOM 3065 C C . ALA A 1 384 ? 13.125 -9.883 12.133 1 94.81 384 ALA A C 1
ATOM 3067 O O . ALA A 1 384 ? 14.359 -9.867 12.18 1 94.81 384 ALA A O 1
ATOM 3068 N N . LEU A 1 385 ? 12.344 -10.227 13.156 1 95.75 385 LEU A N 1
ATOM 3069 C CA . LEU A 1 385 ? 12.922 -10.703 14.406 1 95.75 385 LEU A CA 1
ATOM 3070 C C . LEU A 1 385 ? 13.703 -11.992 14.195 1 95.75 385 LEU A C 1
ATOM 3072 O O . LEU A 1 385 ? 14.781 -12.172 14.758 1 95.75 385 LEU A O 1
ATOM 3076 N N . ARG A 1 386 ? 13.156 -12.883 13.375 1 94.38 386 ARG A N 1
ATOM 3077 C CA . ARG A 1 386 ? 13.828 -14.141 13.07 1 94.38 386 ARG A CA 1
ATOM 3078 C C . ARG A 1 386 ? 15.172 -13.891 12.383 1 94.38 386 ARG A C 1
ATOM 3080 O O . ARG A 1 386 ? 16.156 -14.578 12.656 1 94.38 386 ARG A O 1
ATOM 3087 N N . LYS A 1 387 ? 15.188 -12.984 11.492 1 92.12 387 LYS A N 1
ATOM 3088 C CA . LYS A 1 387 ? 16.422 -12.609 10.797 1 92.12 387 LYS A CA 1
ATOM 3089 C C . LYS A 1 387 ? 17.484 -12.148 11.789 1 92.12 387 LYS A C 1
ATOM 3091 O O . LYS A 1 387 ? 18.656 -12.516 11.672 1 92.12 387 LYS A O 1
ATOM 3096 N N . LEU A 1 388 ? 17.062 -11.312 12.75 1 92.06 388 LEU A N 1
ATOM 3097 C CA . LEU A 1 388 ? 17.984 -10.781 13.75 1 92.06 388 LEU A CA 1
ATOM 3098 C C . LEU A 1 388 ? 18.531 -11.898 14.625 1 92.06 388 LEU A C 1
ATOM 3100 O O . LEU A 1 388 ? 19.719 -11.898 14.953 1 92.06 388 LEU A O 1
ATOM 3104 N N . LYS A 1 389 ? 17.703 -12.805 14.922 1 90.44 389 LYS A N 1
ATOM 3105 C CA . LYS A 1 389 ? 18.109 -13.906 15.781 1 90.44 389 LYS A CA 1
ATOM 3106 C C . LYS A 1 389 ? 19.047 -14.859 15.047 1 90.44 389 LYS A C 1
ATOM 3108 O O . LYS A 1 389 ? 19.938 -15.461 15.656 1 90.44 389 LYS A O 1
ATOM 3113 N N . ALA A 1 390 ? 18.875 -15.039 13.781 1 85.94 390 ALA A N 1
ATOM 3114 C CA . ALA A 1 390 ? 19.719 -15.898 12.969 1 85.94 390 ALA A CA 1
ATOM 3115 C C . ALA A 1 390 ? 21.125 -15.312 12.844 1 85.94 390 ALA A C 1
ATOM 3117 O O . ALA A 1 390 ? 22.109 -16.047 12.711 1 85.94 390 ALA A O 1
ATOM 3118 N N . LYS A 1 391 ? 21.25 -14.047 12.828 1 80.25 391 LYS A N 1
ATOM 3119 C CA . LYS A 1 391 ? 22.547 -13.383 12.727 1 80.25 391 LYS A CA 1
ATOM 3120 C C . LYS A 1 391 ? 23.328 -13.508 14.023 1 80.25 391 LYS A C 1
ATOM 3122 O O . LYS A 1 391 ? 24.562 -13.43 14.023 1 80.25 391 LYS A O 1
ATOM 3127 N N . ASP A 1 392 ? 22.625 -13.641 15.125 1 72.75 392 ASP A N 1
ATOM 3128 C CA . ASP A 1 392 ? 23.266 -13.797 16.422 1 72.75 392 ASP A CA 1
ATOM 3129 C C . ASP A 1 392 ? 23.859 -15.203 16.578 1 72.75 392 ASP A C 1
ATOM 3131 O O . ASP A 1 392 ? 24.734 -15.43 17.422 1 72.75 392 ASP A O 1
ATOM 3135 N N . LEU A 1 393 ? 23.359 -16.141 15.781 1 61.81 393 LEU A N 1
ATOM 3136 C CA . LEU A 1 393 ? 23.891 -17.5 15.859 1 61.81 393 LEU A CA 1
ATOM 3137 C C . LEU A 1 393 ? 25.078 -17.672 14.914 1 61.81 393 LEU A C 1
ATOM 3139 O O . LEU A 1 393 ? 26.016 -18.391 15.227 1 61.81 393 LEU A O 1
ATOM 3143 N N . MET B 1 1 ? 25.109 -19.438 -9.828 1 92.12 1 MET B N 1
ATOM 3144 C CA . MET B 1 1 ? 24.016 -19.938 -8.984 1 92.12 1 MET B CA 1
ATOM 3145 C C . MET B 1 1 ? 22.812 -20.297 -9.828 1 92.12 1 MET B C 1
ATOM 3147 O O . MET B 1 1 ? 22.484 -19.609 -10.797 1 92.12 1 MET B O 1
ATOM 3151 N N . GLU B 1 2 ? 22.25 -21.484 -9.484 1 96.25 2 GLU B N 1
ATOM 3152 C CA . GLU B 1 2 ? 20.969 -21.859 -10.086 1 96.25 2 GLU B CA 1
ATOM 3153 C C . GLU B 1 2 ? 19.812 -21.5 -9.172 1 96.25 2 GLU B C 1
ATOM 3155 O O . GLU B 1 2 ? 19.891 -21.672 -7.957 1 96.25 2 GLU B O 1
ATOM 3160 N N . PHE B 1 3 ? 18.766 -20.938 -9.742 1 98.19 3 PHE B N 1
ATOM 3161 C CA . PHE B 1 3 ? 17.578 -20.547 -8.984 1 98.19 3 PHE B CA 1
ATOM 3162 C C . PHE B 1 3 ? 16.328 -21.078 -9.664 1 98.19 3 PHE B C 1
ATOM 3164 O O . PHE B 1 3 ? 16 -20.672 -10.789 1 98.19 3 PHE B O 1
ATOM 3171 N N . LYS B 1 4 ? 15.633 -21.969 -9.039 1 98.75 4 LYS B N 1
ATOM 3172 C CA . LYS B 1 4 ? 14.453 -22.625 -9.602 1 98.75 4 LYS B CA 1
ATOM 3173 C C . LYS B 1 4 ? 13.164 -22.016 -9.047 1 98.75 4 LYS B C 1
ATOM 3175 O O . LYS B 1 4 ? 12.945 -22.031 -7.836 1 98.75 4 LYS B O 1
ATOM 3180 N N . VAL B 1 5 ? 12.297 -21.547 -9.922 1 98.81 5 VAL B N 1
ATOM 3181 C CA . VAL B 1 5 ? 11.07 -20.875 -9.547 1 98.81 5 VAL B CA 1
ATOM 3182 C C . VAL B 1 5 ? 9.859 -21.672 -10.031 1 98.81 5 VAL B C 1
ATOM 3184 O O . VAL B 1 5 ? 9.852 -22.188 -11.148 1 98.81 5 VAL B O 1
ATOM 3187 N N . PHE B 1 6 ? 8.883 -21.828 -9.141 1 98.81 6 PHE B N 1
ATOM 3188 C CA . PHE B 1 6 ? 7.605 -22.469 -9.438 1 98.81 6 PHE B CA 1
ATOM 3189 C C . PHE B 1 6 ? 6.441 -21.547 -9.094 1 98.81 6 PHE B C 1
ATOM 3191 O O . PHE B 1 6 ? 6.457 -20.891 -8.055 1 98.81 6 PHE B O 1
ATOM 3198 N N . THR B 1 7 ? 5.418 -21.438 -9.969 1 98.88 7 THR B N 1
ATOM 3199 C CA . THR B 1 7 ? 4.215 -20.703 -9.602 1 98.88 7 THR B CA 1
ATOM 3200 C C . THR B 1 7 ? 2.965 -21.406 -10.109 1 98.88 7 THR B C 1
ATOM 3202 O O . THR B 1 7 ? 3.006 -22.094 -11.141 1 98.88 7 THR B O 1
ATOM 3205 N N . LEU B 1 8 ? 1.886 -21.297 -9.344 1 98.81 8 LEU B N 1
ATOM 3206 C CA . LEU B 1 8 ? 0.611 -21.906 -9.695 1 98.81 8 LEU B CA 1
ATOM 3207 C C . LEU B 1 8 ? -0.552 -21.156 -9.07 1 98.81 8 LEU B C 1
ATOM 3209 O O . LEU B 1 8 ? -0.533 -20.859 -7.871 1 98.81 8 LEU B O 1
ATOM 3213 N N . ASN B 1 9 ? -1.461 -20.734 -9.867 1 98.38 9 ASN B N 1
ATOM 3214 C CA . ASN B 1 9 ? -2.781 -20.406 -9.336 1 98.38 9 ASN B CA 1
ATOM 3215 C C . ASN B 1 9 ? -3.559 -21.656 -8.945 1 98.38 9 ASN B C 1
ATOM 3217 O O . ASN B 1 9 ? -3.992 -22.422 -9.805 1 98.38 9 ASN B O 1
ATOM 3221 N N . CYS B 1 10 ? -3.885 -21.797 -7.668 1 98.19 10 CYS B N 1
ATOM 3222 C CA . CYS B 1 10 ? -4.359 -23.062 -7.133 1 98.19 10 CYS B CA 1
ATOM 3223 C C . CYS B 1 10 ? -5.879 -23.172 -7.238 1 98.19 10 CYS B C 1
ATOM 3225 O O . CYS B 1 10 ? -6.453 -24.219 -6.953 1 98.19 10 CYS B O 1
ATOM 3227 N N . TRP B 1 11 ? -6.547 -22.156 -7.637 1 96.62 11 TRP B N 1
ATOM 3228 C CA . TRP B 1 11 ? -8 -22.141 -7.746 1 96.62 11 TRP B CA 1
ATOM 3229 C C . TRP B 1 11 ? -8.641 -22.703 -6.48 1 96.62 11 TRP B C 1
ATOM 3231 O O . TRP B 1 11 ? -9.438 -23.641 -6.543 1 96.62 11 TRP B O 1
ATOM 3241 N N . GLY B 1 12 ? -8.273 -22.078 -5.316 1 95 12 GLY B N 1
ATOM 3242 C CA . GLY B 1 12 ? -8.672 -22.641 -4.031 1 95 12 GLY B CA 1
ATOM 3243 C C . GLY B 1 12 ? -9.898 -21.953 -3.445 1 95 12 GLY B C 1
ATOM 3244 O O . GLY B 1 12 ? -9.945 -21.688 -2.244 1 95 12 GLY B O 1
ATOM 3245 N N . LEU B 1 13 ? -10.883 -21.688 -4.242 1 89 13 LEU B N 1
ATOM 3246 C CA . LEU B 1 13 ? -12.125 -21.125 -3.723 1 89 13 LEU B CA 1
ATOM 3247 C C . LEU B 1 13 ? -12.914 -22.172 -2.947 1 89 13 LEU B C 1
ATOM 3249 O O . LEU B 1 13 ? -13.125 -23.281 -3.432 1 89 13 LEU B O 1
ATOM 3253 N N . ALA B 1 14 ? -13.359 -21.938 -1.772 1 84.44 14 ALA B N 1
ATOM 3254 C CA . ALA B 1 14 ? -13.945 -22.891 -0.827 1 84.44 14 ALA B CA 1
ATOM 3255 C C . ALA B 1 14 ? -15.188 -23.562 -1.417 1 84.44 14 ALA B C 1
ATOM 3257 O O . ALA B 1 14 ? -15.32 -24.781 -1.356 1 84.44 14 ALA B O 1
ATOM 3258 N N . VAL B 1 15 ? -16.141 -22.844 -1.985 1 82.94 15 VAL B N 1
ATOM 3259 C CA . VAL B 1 15 ? -17.422 -23.406 -2.375 1 82.94 15 VAL B CA 1
ATOM 3260 C C . VAL B 1 15 ? -17.469 -23.625 -3.889 1 82.94 15 VAL B C 1
ATOM 3262 O O . VAL B 1 15 ? -17.984 -24.625 -4.371 1 82.94 15 VAL B O 1
ATOM 3265 N N . VAL B 1 16 ? -16.672 -22.953 -4.582 1 84 16 VAL B N 1
ATOM 3266 C CA . VAL B 1 16 ? -16.797 -22.891 -6.035 1 84 16 VAL B CA 1
ATOM 3267 C C . VAL B 1 16 ? -15.844 -23.891 -6.688 1 84 16 VAL B C 1
ATOM 3269 O O . VAL B 1 16 ? -16.219 -24.562 -7.645 1 84 16 VAL B O 1
ATOM 3272 N N . SER B 1 17 ? -14.695 -24.031 -6.098 1 91.06 17 SER B N 1
ATOM 3273 C CA . SER B 1 17 ? -13.672 -24.859 -6.738 1 91.06 17 SER B CA 1
ATOM 3274 C C . SER B 1 17 ? -13.953 -26.344 -6.539 1 91.06 17 SER B C 1
ATOM 3276 O O . SER B 1 17 ? -14.133 -26.797 -5.406 1 91.06 17 SER B O 1
ATOM 3278 N N . LYS B 1 18 ? -13.922 -27.047 -7.633 1 93.56 18 LYS B N 1
ATOM 3279 C CA . LYS B 1 18 ? -14.172 -28.484 -7.609 1 93.56 18 LYS B CA 1
ATOM 3280 C C . LYS B 1 18 ? -12.961 -29.25 -7.078 1 93.56 18 LYS B C 1
ATOM 3282 O O . LYS B 1 18 ? -11.82 -28.875 -7.352 1 93.56 18 LYS B O 1
ATOM 3287 N N . ASN B 1 19 ? -13.203 -30.297 -6.293 1 96.44 19 ASN B N 1
ATOM 3288 C CA . ASN B 1 19 ? -12.18 -31.219 -5.809 1 96.44 19 ASN B CA 1
ATOM 3289 C C . ASN B 1 19 ? -11.086 -30.484 -5.039 1 96.44 19 ASN B C 1
ATOM 3291 O O . ASN B 1 19 ? -9.914 -30.875 -5.086 1 96.44 19 ASN B O 1
ATOM 3295 N N . ARG B 1 20 ? -11.352 -29.438 -4.441 1 96.25 20 ARG B N 1
ATOM 3296 C CA . ARG B 1 20 ? -10.367 -28.516 -3.869 1 96.25 20 ARG B CA 1
ATOM 3297 C C . ARG B 1 20 ? -9.477 -29.234 -2.867 1 96.25 20 ARG B C 1
ATOM 3299 O O . ARG B 1 20 ? -8.25 -29.156 -2.953 1 96.25 20 ARG B O 1
ATOM 3306 N N . ARG B 1 21 ? -10.062 -29.969 -1.892 1 96 21 ARG B N 1
ATOM 3307 C CA . ARG B 1 21 ? -9.297 -30.594 -0.82 1 96 21 ARG B CA 1
ATOM 3308 C C . ARG B 1 21 ? -8.281 -31.578 -1.38 1 96 21 ARG B C 1
ATOM 3310 O O . ARG B 1 21 ? -7.113 -31.578 -0.975 1 96 21 ARG B O 1
ATOM 3317 N N . HIS B 1 22 ? -8.75 -32.375 -2.295 1 97.12 22 HIS B N 1
ATOM 3318 C CA . HIS B 1 22 ? -7.867 -33.375 -2.902 1 97.12 22 HIS B CA 1
ATOM 3319 C C . HIS B 1 22 ? -6.781 -32.688 -3.74 1 97.12 22 HIS B C 1
ATOM 3321 O O . HIS B 1 22 ? -5.633 -33.156 -3.742 1 97.12 22 HIS B O 1
ATOM 3327 N N . ARG B 1 23 ? -7.148 -31.672 -4.449 1 98.12 23 ARG B N 1
ATOM 3328 C CA . ARG B 1 23 ? -6.188 -30.969 -5.285 1 98.12 23 ARG B CA 1
ATOM 3329 C C . ARG B 1 23 ? -5.105 -30.312 -4.43 1 98.12 23 ARG B C 1
ATOM 3331 O O . ARG B 1 23 ? -3.92 -30.375 -4.766 1 98.12 23 ARG B O 1
ATOM 3338 N N . MET B 1 24 ? -5.516 -29.688 -3.293 1 98.31 24 MET B N 1
ATOM 3339 C CA . MET B 1 24 ? -4.551 -29.047 -2.402 1 98.31 24 MET B CA 1
ATOM 3340 C C . MET B 1 24 ? -3.58 -30.078 -1.829 1 98.31 24 MET B C 1
ATOM 3342 O O . MET B 1 24 ? -2.383 -29.797 -1.716 1 98.31 24 MET B O 1
ATOM 3346 N N . GLN B 1 25 ? -4.082 -31.188 -1.484 1 98 25 GLN B N 1
ATOM 3347 C CA . GLN B 1 25 ? -3.23 -32.25 -0.992 1 98 25 GLN B CA 1
ATOM 3348 C C . GLN B 1 25 ? -2.244 -32.719 -2.064 1 98 25 GLN B C 1
ATOM 3350 O O . GLN B 1 25 ? -1.063 -32.906 -1.781 1 98 25 GLN B O 1
ATOM 3355 N N . ALA B 1 26 ? -2.738 -32.906 -3.273 1 98.44 26 ALA B N 1
ATOM 3356 C CA . ALA B 1 26 ? -1.897 -33.344 -4.379 1 98.44 26 ALA B CA 1
ATOM 3357 C C . ALA B 1 26 ? -0.801 -32.344 -4.68 1 98.44 26 ALA B C 1
ATOM 3359 O O . ALA B 1 26 ? 0.345 -32.688 -4.941 1 98.44 26 ALA B O 1
ATOM 3360 N N . ILE B 1 27 ? -1.142 -31.047 -4.684 1 98.56 27 ILE B N 1
ATOM 3361 C CA . ILE B 1 27 ? -0.175 -29.969 -4.898 1 98.56 27 ILE B CA 1
ATOM 3362 C C . ILE B 1 27 ? 0.907 -30.031 -3.824 1 98.56 27 ILE B C 1
ATOM 3364 O O . ILE B 1 27 ? 2.1 -29.969 -4.129 1 98.56 27 ILE B O 1
ATOM 3368 N N . ALA B 1 28 ? 0.487 -30.156 -2.562 1 98.62 28 ALA B N 1
ATOM 3369 C CA . ALA B 1 28 ? 1.422 -30.234 -1.442 1 98.62 28 ALA B CA 1
ATOM 3370 C C . ALA B 1 28 ? 2.373 -31.422 -1.6 1 98.62 28 ALA B C 1
ATOM 3372 O O . ALA B 1 28 ? 3.578 -31.281 -1.37 1 98.62 28 ALA B O 1
ATOM 3373 N N . GLU B 1 29 ? 1.846 -32.531 -1.974 1 98.06 29 GLU B N 1
ATOM 3374 C CA . GLU B 1 29 ? 2.646 -33.75 -2.131 1 98.06 29 GLU B CA 1
ATOM 3375 C C . GLU B 1 29 ? 3.68 -33.594 -3.242 1 98.06 29 GLU B C 1
ATOM 3377 O O . GLU B 1 29 ? 4.832 -34 -3.092 1 98.06 29 GLU B O 1
ATOM 3382 N N . LYS B 1 30 ? 3.248 -33.031 -4.34 1 97.88 30 LYS B N 1
ATOM 3383 C CA . LYS B 1 30 ? 4.172 -32.781 -5.449 1 97.88 30 LYS B CA 1
ATOM 3384 C C . LYS B 1 30 ? 5.281 -31.828 -5.051 1 97.88 30 LYS B C 1
ATOM 3386 O O . LYS B 1 30 ? 6.453 -32.062 -5.359 1 97.88 30 LYS B O 1
ATOM 3391 N N . LEU B 1 31 ? 4.926 -30.75 -4.363 1 98.38 31 LEU B N 1
ATOM 3392 C CA . LEU B 1 31 ? 5.898 -29.734 -3.957 1 98.38 31 LEU B CA 1
ATOM 3393 C C . LEU B 1 31 ? 6.844 -30.297 -2.896 1 98.38 31 LEU B C 1
ATOM 3395 O O . LEU B 1 31 ? 8.016 -29.906 -2.84 1 98.38 31 LEU B O 1
ATOM 3399 N N . ALA B 1 32 ? 6.371 -31.234 -2.102 1 98.25 32 ALA B N 1
ATOM 3400 C CA . ALA B 1 32 ? 7.148 -31.781 -0.998 1 98.25 32 ALA B CA 1
ATOM 3401 C C . ALA B 1 32 ? 8.32 -32.625 -1.515 1 98.25 32 ALA B C 1
ATOM 3403 O O . ALA B 1 32 ? 9.289 -32.844 -0.786 1 98.25 32 ALA B O 1
ATOM 3404 N N . THR B 1 33 ? 8.242 -33.031 -2.75 1 95.62 33 THR B N 1
ATOM 3405 C CA . THR B 1 33 ? 9.305 -33.844 -3.316 1 95.62 33 THR B CA 1
ATOM 3406 C C . THR B 1 33 ? 10.086 -33.094 -4.375 1 95.62 33 THR B C 1
ATOM 3408 O O . THR B 1 33 ? 10.93 -33.656 -5.074 1 95.62 33 THR B O 1
ATOM 3411 N N . SER B 1 34 ? 9.828 -31.844 -4.438 1 92.25 34 SER B N 1
ATOM 3412 C CA . SER B 1 34 ? 10.477 -31.031 -5.469 1 92.25 34 SER B CA 1
ATOM 3413 C C . SER B 1 34 ? 11.727 -30.359 -4.934 1 92.25 34 SER B C 1
ATOM 3415 O O . SER B 1 34 ? 12.031 -30.438 -3.74 1 92.25 34 SER B O 1
ATOM 3417 N N . GLN B 1 35 ? 12.5 -29.797 -5.863 1 95.5 35 GLN B N 1
ATOM 3418 C CA . GLN B 1 35 ? 13.727 -29.094 -5.504 1 95.5 35 GLN B CA 1
ATOM 3419 C C . GLN B 1 35 ? 13.688 -27.641 -5.945 1 95.5 35 GLN B C 1
ATOM 3421 O O . GLN B 1 35 ? 14.648 -27.125 -6.516 1 95.5 35 GLN B O 1
ATOM 3426 N N . TYR B 1 36 ? 12.562 -27.031 -5.828 1 98.5 36 TYR B N 1
ATOM 3427 C CA . TYR B 1 36 ? 12.445 -25.625 -6.168 1 98.5 36 TYR B CA 1
ATOM 3428 C C . TYR B 1 36 ? 13.094 -24.75 -5.102 1 98.5 36 TYR B C 1
ATOM 3430 O O . TYR B 1 36 ? 13.117 -25.109 -3.924 1 98.5 36 TYR B O 1
ATOM 3438 N N . ASP B 1 37 ? 13.672 -23.656 -5.52 1 98.69 37 ASP B N 1
ATOM 3439 C CA . ASP B 1 37 ? 14.18 -22.672 -4.574 1 98.69 37 ASP B CA 1
ATOM 3440 C C . ASP B 1 37 ? 13.039 -21.828 -3.996 1 98.69 37 ASP B C 1
ATOM 3442 O O . ASP B 1 37 ? 13.078 -21.438 -2.828 1 98.69 37 ASP B O 1
ATOM 3446 N N . VAL B 1 38 ? 12.055 -21.516 -4.859 1 98.81 38 VAL B N 1
ATOM 3447 C CA . VAL B 1 38 ? 10.93 -20.703 -4.414 1 98.81 38 VAL B CA 1
ATOM 3448 C C . VAL B 1 38 ? 9.656 -21.172 -5.117 1 98.81 38 VAL B C 1
ATOM 3450 O O . VAL B 1 38 ? 9.695 -21.594 -6.277 1 98.81 38 VAL B O 1
ATOM 3453 N N . VAL B 1 39 ? 8.539 -21.141 -4.379 1 98.94 39 VAL B N 1
ATOM 3454 C CA . VAL B 1 39 ? 7.211 -21.484 -4.879 1 98.94 39 VAL B CA 1
ATOM 3455 C C . VAL B 1 39 ? 6.246 -20.328 -4.598 1 98.94 39 VAL B C 1
ATOM 3457 O O . VAL B 1 39 ? 6.094 -19.906 -3.447 1 98.94 39 VAL B O 1
ATOM 3460 N N . CYS B 1 40 ? 5.652 -19.766 -5.621 1 98.94 40 CYS B N 1
ATOM 3461 C CA . CYS B 1 40 ? 4.641 -18.734 -5.5 1 98.94 40 CYS B CA 1
ATOM 3462 C C . CYS B 1 40 ? 3.254 -19.281 -5.812 1 98.94 40 CYS B C 1
ATOM 3464 O O . CYS B 1 40 ? 2.998 -19.734 -6.93 1 98.94 40 CYS B O 1
ATOM 3466 N N . LEU B 1 41 ? 2.342 -19.203 -4.852 1 98.88 41 LEU B N 1
ATOM 3467 C CA . LEU B 1 41 ? 0.992 -19.719 -5.051 1 98.88 41 LEU B CA 1
ATOM 3468 C C . LEU B 1 41 ? -0.037 -18.594 -4.973 1 98.88 41 LEU B C 1
ATOM 3470 O O . LEU B 1 41 ? 0.123 -17.656 -4.188 1 98.88 41 LEU B O 1
ATOM 3474 N N . GLN B 1 42 ? -1.017 -18.672 -5.816 1 98.19 42 GLN B N 1
ATOM 3475 C CA . GLN B 1 42 ? -2.146 -17.75 -5.816 1 98.19 42 GLN B CA 1
ATOM 3476 C C . GLN B 1 42 ? -3.459 -18.484 -5.574 1 98.19 42 GLN B C 1
ATOM 3478 O O . GLN B 1 42 ? -3.527 -19.703 -5.727 1 98.19 42 GLN B O 1
ATOM 3483 N N . GLU B 1 43 ? -4.465 -17.781 -5.129 1 96.31 43 GLU B N 1
ATOM 3484 C CA . GLU B 1 43 ? -5.82 -18.25 -4.844 1 96.31 43 GLU B CA 1
ATOM 3485 C C . GLU B 1 43 ? -5.82 -19.328 -3.764 1 96.31 43 GLU B C 1
ATOM 3487 O O . GLU B 1 43 ? -6.52 -20.344 -3.883 1 96.31 43 GLU B O 1
ATOM 3492 N N . ILE B 1 44 ? -4.934 -19.172 -2.855 1 97 44 ILE B N 1
ATOM 3493 C CA . ILE B 1 44 ? -5.039 -19.906 -1.597 1 97 44 ILE B CA 1
ATOM 3494 C C . ILE B 1 44 ? -5.918 -19.125 -0.622 1 97 44 ILE B C 1
ATOM 3496 O O . ILE B 1 44 ? -5.418 -18.312 0.166 1 97 44 ILE B O 1
ATOM 3500 N N . TRP B 1 45 ? -7.191 -19.438 -0.589 1 93.81 45 TRP B N 1
ATOM 3501 C CA . TRP B 1 45 ? -8.141 -18.562 0.1 1 93.81 45 TRP B CA 1
ATOM 3502 C C . TRP B 1 45 ? -8.406 -19.062 1.517 1 93.81 45 TRP B C 1
ATOM 3504 O O . TRP B 1 45 ? -8.859 -18.297 2.375 1 93.81 45 TRP B O 1
ATOM 3514 N N . LEU B 1 46 ? -8.133 -20.297 1.747 1 94.69 46 LEU B N 1
ATOM 3515 C CA . LEU B 1 46 ? -8.391 -20.859 3.07 1 94.69 46 LEU B CA 1
ATOM 3516 C C . LEU B 1 46 ? -7.094 -21.031 3.855 1 94.69 46 LEU B C 1
ATOM 3518 O O . LEU B 1 46 ? -6.121 -21.578 3.342 1 94.69 46 LEU B O 1
ATOM 3522 N N . ASP B 1 47 ? -7.125 -20.594 5.047 1 94.81 47 ASP B N 1
ATOM 3523 C CA . ASP B 1 47 ? -5.969 -20.75 5.926 1 94.81 47 ASP B CA 1
ATOM 3524 C C . ASP B 1 47 ? -5.605 -22.219 6.098 1 94.81 47 ASP B C 1
ATOM 3526 O O . ASP B 1 47 ? -4.426 -22.562 6.184 1 94.81 47 ASP B O 1
ATOM 3530 N N . SER B 1 48 ? -6.59 -23.031 6.117 1 96.38 48 SER B N 1
ATOM 3531 C CA . SER B 1 48 ? -6.355 -24.453 6.285 1 96.38 48 SER B CA 1
ATOM 3532 C C . SER B 1 48 ? -5.559 -25.031 5.113 1 96.38 48 SER B C 1
ATOM 3534 O O . SER B 1 48 ? -4.719 -25.906 5.301 1 96.38 48 SER B O 1
ATOM 3536 N N . ASP B 1 49 ? -5.891 -24.562 3.904 1 97.88 49 ASP B N 1
ATOM 3537 C CA . ASP B 1 49 ? -5.148 -25 2.73 1 97.88 49 ASP B CA 1
ATOM 3538 C C . ASP B 1 49 ? -3.691 -24.547 2.793 1 97.88 49 ASP B C 1
ATOM 3540 O O . ASP B 1 49 ? -2.779 -25.312 2.482 1 97.88 49 ASP B O 1
ATOM 3544 N N . TYR B 1 50 ? -3.48 -23.312 3.193 1 98 50 TYR B N 1
ATOM 3545 C CA . TYR B 1 50 ? -2.129 -22.797 3.34 1 98 50 TYR B CA 1
ATOM 3546 C C . TYR B 1 50 ? -1.333 -23.594 4.355 1 98 50 TYR B C 1
ATOM 3548 O O . TYR B 1 50 ? -0.186 -23.969 4.102 1 98 50 TYR B O 1
ATOM 3556 N N . GLN B 1 51 ? -1.947 -23.859 5.488 1 98.06 51 GLN B N 1
ATOM 3557 C CA . GLN B 1 51 ? -1.276 -24.609 6.543 1 98.06 51 GLN B CA 1
ATOM 3558 C C . GLN B 1 51 ? -0.955 -26.031 6.082 1 98.06 51 GLN B C 1
ATOM 3560 O O . GLN B 1 51 ? 0.114 -26.562 6.391 1 98.06 51 GLN B O 1
ATOM 3565 N N . LEU B 1 52 ? -1.895 -26.609 5.387 1 98.44 52 LEU B N 1
ATOM 3566 C CA . LEU B 1 52 ? -1.676 -27.953 4.852 1 98.44 52 LEU B CA 1
ATOM 3567 C C . LEU B 1 52 ? -0.433 -27.984 3.967 1 98.44 52 LEU B C 1
ATOM 3569 O O . LEU B 1 52 ? 0.446 -28.828 4.156 1 98.44 52 LEU B O 1
ATOM 3573 N N . ILE B 1 53 ? -0.35 -27.078 3.041 1 98.62 53 ILE B N 1
ATOM 3574 C CA . ILE B 1 53 ? 0.76 -27.047 2.096 1 98.62 53 ILE B CA 1
ATOM 3575 C C . ILE B 1 53 ? 2.059 -26.719 2.834 1 98.62 53 ILE B C 1
ATOM 3577 O O . ILE B 1 53 ? 3.059 -27.438 2.68 1 98.62 53 ILE B O 1
ATOM 3581 N N . ARG B 1 54 ? 2.016 -25.688 3.652 1 98.38 54 ARG B N 1
ATOM 3582 C CA . ARG B 1 54 ? 3.184 -25.266 4.418 1 98.38 54 ARG B CA 1
ATOM 3583 C C . ARG B 1 54 ? 3.764 -26.422 5.227 1 98.38 54 ARG B C 1
ATOM 3585 O O . ARG B 1 54 ? 4.977 -26.641 5.23 1 98.38 54 ARG B O 1
ATOM 3592 N N . ASN B 1 55 ? 2.924 -27.094 5.926 1 98.38 55 ASN B N 1
ATOM 3593 C CA . ASN B 1 55 ? 3.371 -28.188 6.789 1 98.38 55 ASN B CA 1
ATOM 3594 C C . ASN B 1 55 ? 3.947 -29.344 5.977 1 98.38 55 ASN B C 1
ATOM 3596 O O . ASN B 1 55 ? 4.973 -29.906 6.348 1 98.38 55 ASN B O 1
ATOM 3600 N N . LYS B 1 56 ? 3.293 -29.688 4.906 1 98.5 56 LYS B N 1
ATOM 3601 C CA . LYS B 1 56 ? 3.707 -30.828 4.09 1 98.5 56 LYS B CA 1
ATOM 3602 C C . LYS B 1 56 ? 5.062 -30.562 3.434 1 98.5 56 LYS B C 1
ATOM 3604 O O . LYS B 1 56 ? 5.859 -31.484 3.266 1 98.5 56 LYS B O 1
ATOM 3609 N N . VAL B 1 57 ? 5.285 -29.312 3.076 1 98.44 57 VAL B N 1
ATOM 3610 C CA . VAL B 1 57 ? 6.473 -29.031 2.27 1 98.44 57 VAL B CA 1
ATOM 3611 C C . VAL B 1 57 ? 7.605 -28.547 3.168 1 98.44 57 VAL B C 1
ATOM 3613 O O . VAL B 1 57 ? 8.68 -28.188 2.682 1 98.44 57 VAL B O 1
ATOM 3616 N N . SER B 1 58 ? 7.5 -28.516 4.473 1 97.44 58 SER B N 1
ATOM 3617 C CA . SER B 1 58 ? 8.414 -27.906 5.422 1 97.44 58 SER B CA 1
ATOM 3618 C C . SER B 1 58 ? 9.805 -28.531 5.34 1 97.44 58 SER B C 1
ATOM 3620 O O . SER B 1 58 ? 10.805 -27.891 5.684 1 97.44 58 SER B O 1
ATOM 3622 N N . GLY B 1 59 ? 9.922 -29.766 4.852 1 97.25 59 GLY B N 1
ATOM 3623 C CA . GLY B 1 59 ? 11.203 -30.438 4.738 1 97.25 59 GLY B CA 1
ATOM 3624 C C . GLY B 1 59 ? 12.078 -29.875 3.633 1 97.25 59 GLY B C 1
ATOM 3625 O O . GLY B 1 59 ? 13.312 -29.922 3.725 1 97.25 59 GLY B O 1
ATOM 3626 N N . VAL B 1 60 ? 11.445 -29.375 2.576 1 97.94 60 VAL B N 1
ATOM 3627 C CA . VAL B 1 60 ? 12.211 -28.922 1.424 1 97.94 60 VAL B CA 1
ATOM 3628 C C . VAL B 1 60 ? 12.07 -27.406 1.265 1 97.94 60 VAL B C 1
ATOM 3630 O O . VAL B 1 60 ? 12.93 -26.75 0.678 1 97.94 60 VAL B O 1
ATOM 3633 N N . LEU B 1 61 ? 11.016 -26.875 1.686 1 98.31 61 LEU B N 1
ATOM 3634 C CA . LEU B 1 61 ? 10.719 -25.453 1.713 1 98.31 61 LEU B CA 1
ATOM 3635 C C . LEU B 1 61 ? 10.359 -25 3.121 1 98.31 61 LEU B C 1
ATOM 3637 O O . LEU B 1 61 ? 9.188 -24.734 3.408 1 98.31 61 LEU B O 1
ATOM 3641 N N . PRO B 1 62 ? 11.305 -24.797 3.926 1 97.56 62 PRO B N 1
ATOM 3642 C CA . PRO B 1 62 ? 11.031 -24.562 5.344 1 97.56 62 PRO B CA 1
ATOM 3643 C C . PRO B 1 62 ? 10.508 -23.156 5.621 1 97.56 62 PRO B C 1
ATOM 3645 O O . PRO B 1 62 ? 9.953 -22.906 6.695 1 97.56 62 PRO B O 1
ATOM 3648 N N . TYR B 1 63 ? 10.672 -22.219 4.727 1 97.62 63 TYR B N 1
ATOM 3649 C CA . TYR B 1 63 ? 10.203 -20.859 4.941 1 97.62 63 TYR B CA 1
ATOM 3650 C C . TYR B 1 63 ? 8.969 -20.562 4.102 1 97.62 63 TYR B C 1
ATOM 3652 O O . TYR B 1 63 ? 8.867 -21 2.957 1 97.62 63 TYR B O 1
ATOM 3660 N N . SER B 1 64 ? 8.031 -19.938 4.699 1 98.06 64 SER B N 1
ATOM 3661 C CA . SER B 1 64 ? 6.82 -19.562 3.969 1 98.06 64 SER B CA 1
ATOM 3662 C C . SER B 1 64 ? 6.203 -18.297 4.535 1 98.06 64 SER B C 1
ATOM 3664 O O . SER B 1 64 ? 6.441 -17.938 5.691 1 98.06 64 SER B O 1
ATOM 3666 N N . HIS B 1 65 ? 5.508 -17.562 3.754 1 98.56 65 HIS B N 1
ATOM 3667 C CA . HIS B 1 65 ? 4.789 -16.359 4.16 1 98.56 65 HIS B CA 1
ATOM 3668 C C . HIS B 1 65 ? 3.482 -16.203 3.391 1 98.56 65 HIS B C 1
ATOM 3670 O O . HIS B 1 65 ? 3.477 -16.219 2.158 1 98.56 65 HIS B O 1
ATOM 3676 N N . TYR B 1 66 ? 2.418 -16.156 4.172 1 98.44 66 TYR B N 1
ATOM 3677 C CA . TYR B 1 66 ? 1.121 -15.828 3.596 1 98.44 66 TYR B CA 1
ATOM 3678 C C . TYR B 1 66 ? 0.84 -14.336 3.727 1 98.44 66 TYR B C 1
ATOM 3680 O O . TYR B 1 66 ? 0.965 -13.766 4.812 1 98.44 66 TYR B O 1
ATOM 3688 N N . PHE B 1 67 ? 0.44 -13.68 2.678 1 97.75 67 PHE B N 1
ATOM 3689 C CA . PHE B 1 67 ? 0.174 -12.242 2.695 1 97.75 67 PHE B CA 1
ATOM 3690 C C . PHE B 1 67 ? -1.283 -11.969 3.043 1 97.75 67 PHE B C 1
ATOM 3692 O O . PHE B 1 67 ? -2.137 -11.898 2.156 1 97.75 67 PHE B O 1
ATOM 3699 N N . TYR B 1 68 ? -1.541 -11.703 4.266 1 95.69 68 TYR B N 1
ATOM 3700 C CA . TYR B 1 68 ? -2.891 -11.398 4.727 1 95.69 68 TYR B CA 1
ATOM 3701 C C . TYR B 1 68 ? -3.307 -9.992 4.312 1 95.69 68 TYR B C 1
ATOM 3703 O O . TYR B 1 68 ? -2.496 -9.062 4.348 1 95.69 68 TYR B O 1
ATOM 3711 N N . SER B 1 69 ? -4.516 -9.859 3.863 1 92.19 69 SER B N 1
ATOM 3712 C CA . SER B 1 69 ? -5.09 -8.586 3.436 1 92.19 69 SER B CA 1
ATOM 3713 C C . SER B 1 69 ? -6.602 -8.688 3.26 1 92.19 69 SER B C 1
ATOM 3715 O O . SER B 1 69 ? -7.129 -9.781 3.025 1 92.19 69 SER B O 1
ATOM 3717 N N . GLY B 1 70 ? -7.246 -7.598 3.402 1 89 70 GLY B N 1
ATOM 3718 C CA . GLY B 1 70 ? -8.68 -7.562 3.146 1 89 70 GLY B CA 1
ATOM 3719 C C . GLY B 1 70 ? -9.469 -8.492 4.043 1 89 70 GLY B C 1
ATOM 3720 O O . GLY B 1 70 ? -9.109 -8.695 5.207 1 89 70 GLY B O 1
ATOM 3721 N N . VAL B 1 71 ? -10.547 -9.047 3.496 1 88 71 VAL B N 1
ATOM 3722 C CA . VAL B 1 71 ? -11.484 -9.844 4.281 1 88 71 VAL B CA 1
ATOM 3723 C C . VAL B 1 71 ? -11.039 -11.305 4.281 1 88 71 VAL B C 1
ATOM 3725 O O . VAL B 1 71 ? -10.953 -11.938 5.336 1 88 71 VAL B O 1
ATOM 3728 N N . THR B 1 72 ? -10.664 -11.797 3.156 1 88.69 72 THR B N 1
ATOM 3729 C CA . THR B 1 72 ? -10.414 -13.227 3.029 1 88.69 72 THR B CA 1
ATOM 3730 C C . THR B 1 72 ? -8.914 -13.516 2.959 1 88.69 72 THR B C 1
ATOM 3732 O O . THR B 1 72 ? -8.5 -14.68 2.945 1 88.69 72 THR B O 1
ATOM 3735 N N . GLY B 1 73 ? -8.141 -12.445 2.971 1 91 73 GLY B N 1
ATOM 3736 C CA . GLY B 1 73 ? -6.742 -12.625 2.619 1 91 73 GLY B CA 1
ATOM 3737 C C . GLY B 1 73 ? -6.465 -12.398 1.145 1 91 73 GLY B C 1
ATOM 3738 O O . GLY B 1 73 ? -7.375 -12.469 0.318 1 91 73 GLY B O 1
ATOM 3739 N N . SER B 1 74 ? -5.219 -12.172 0.832 1 92.56 74 SER B N 1
ATOM 3740 C CA . SER B 1 74 ? -4.879 -11.875 -0.555 1 92.56 74 SER B CA 1
ATOM 3741 C C . SER B 1 74 ? -4.918 -13.125 -1.42 1 92.56 74 SER B C 1
ATOM 3743 O O . SER B 1 74 ? -4.926 -13.039 -2.648 1 92.56 74 SER B O 1
ATOM 3745 N N . GLY B 1 75 ? -4.785 -14.305 -0.781 1 95.88 75 GLY B N 1
ATOM 3746 C CA . GLY B 1 75 ? -4.699 -15.57 -1.492 1 95.88 75 GLY B CA 1
ATOM 3747 C C . GLY B 1 75 ? -3.314 -15.844 -2.047 1 95.88 75 GLY B C 1
ATOM 3748 O O . GLY B 1 75 ? -3.113 -16.828 -2.768 1 95.88 75 GLY B O 1
ATOM 3749 N N . VAL B 1 76 ? -2.377 -15.016 -1.722 1 97.81 76 VAL B N 1
ATOM 3750 C CA . VAL B 1 76 ? -1.022 -15.133 -2.248 1 97.81 76 VAL B CA 1
ATOM 3751 C C . VAL B 1 76 ? -0.07 -15.562 -1.136 1 97.81 76 VAL B C 1
ATOM 3753 O O . VAL B 1 76 ? -0.133 -15.039 -0.02 1 97.81 76 VAL B O 1
ATOM 3756 N N . CYS B 1 77 ? 0.745 -16.547 -1.409 1 98.56 77 CYS B N 1
ATOM 3757 C CA . CYS B 1 77 ? 1.803 -16.922 -0.479 1 98.56 77 CYS B CA 1
ATOM 3758 C C . CYS B 1 77 ? 3.064 -17.344 -1.227 1 98.56 77 CYS B C 1
ATOM 3760 O O . CYS B 1 77 ? 3.006 -17.672 -2.412 1 98.56 77 CYS B O 1
ATOM 3762 N N . ILE B 1 78 ? 4.145 -17.203 -0.613 1 98.88 78 ILE B N 1
ATOM 3763 C CA . ILE B 1 78 ? 5.453 -17.594 -1.133 1 98.88 78 ILE B CA 1
ATOM 3764 C C . ILE B 1 78 ? 6.113 -18.594 -0.184 1 98.88 78 ILE B C 1
ATOM 3766 O O . ILE B 1 78 ? 6.121 -18.391 1.032 1 98.88 78 ILE B O 1
ATOM 3770 N N . LEU B 1 79 ? 6.551 -19.703 -0.718 1 98.81 79 LEU B N 1
ATOM 3771 C CA . LEU B 1 79 ? 7.348 -20.703 -0.005 1 98.81 79 LEU B CA 1
ATOM 3772 C C . LEU B 1 79 ? 8.781 -20.719 -0.525 1 98.81 79 LEU B C 1
ATOM 3774 O O . LEU B 1 79 ? 9.008 -20.578 -1.728 1 98.81 79 LEU B O 1
ATOM 3778 N N . SER B 1 80 ? 9.727 -20.938 0.338 1 98.62 80 SER B N 1
ATOM 3779 C CA . SER B 1 80 ? 11.117 -20.781 -0.07 1 98.62 80 SER B CA 1
ATOM 3780 C C . SER B 1 80 ? 12.016 -21.812 0.611 1 98.62 80 SER B C 1
ATOM 3782 O O . SER B 1 80 ? 11.797 -22.156 1.771 1 98.62 80 SER B O 1
ATOM 3784 N N . ARG B 1 81 ? 12.992 -22.266 -0.159 1 98.25 81 ARG B N 1
ATOM 3785 C CA . ARG B 1 81 ? 14.078 -23.078 0.371 1 98.25 81 ARG B CA 1
ATOM 3786 C C . ARG B 1 81 ? 15.062 -22.234 1.173 1 98.25 81 ARG B C 1
ATOM 3788 O O . ARG B 1 81 ? 15.727 -22.75 2.076 1 98.25 81 ARG B O 1
ATOM 3795 N N . HIS B 1 82 ? 15.156 -20.984 0.933 1 97.75 82 HIS B N 1
ATOM 3796 C CA . HIS B 1 82 ? 16.125 -20.062 1.513 1 97.75 82 HIS B CA 1
ATOM 3797 C C . HIS B 1 82 ? 15.469 -19.141 2.521 1 97.75 82 HIS B C 1
ATOM 3799 O O . HIS B 1 82 ? 14.281 -18.844 2.416 1 97.75 82 HIS B O 1
ATOM 3805 N N . PRO B 1 83 ? 16.203 -18.625 3.48 1 96.56 83 PRO B N 1
ATOM 3806 C CA . PRO B 1 83 ? 15.648 -17.75 4.512 1 96.56 83 PRO B CA 1
ATOM 3807 C C . PRO B 1 83 ? 15.055 -16.453 3.932 1 96.56 83 PRO B C 1
ATOM 3809 O O . PRO B 1 83 ? 15.625 -15.875 3.004 1 96.56 83 PRO B O 1
ATOM 3812 N N . MET B 1 84 ? 13.891 -16.109 4.465 1 96.94 84 MET B N 1
ATOM 3813 C CA . MET B 1 84 ? 13.273 -14.828 4.16 1 96.94 84 MET B CA 1
ATOM 3814 C C . MET B 1 84 ? 13.781 -13.742 5.098 1 96.94 84 MET B C 1
ATOM 3816 O O . MET B 1 84 ? 13.617 -13.836 6.316 1 96.94 84 MET B O 1
ATOM 3820 N N . GLU B 1 85 ? 14.359 -12.758 4.52 1 94.88 85 GLU B N 1
ATOM 3821 C CA . GLU B 1 85 ? 14.922 -11.68 5.336 1 94.88 85 GLU B CA 1
ATOM 3822 C C . GLU B 1 85 ? 13.883 -10.602 5.625 1 94.88 85 GLU B C 1
ATOM 3824 O O . GLU B 1 85 ? 13.867 -10.023 6.711 1 94.88 85 GLU B O 1
ATOM 3829 N N . ASP B 1 86 ? 13.094 -10.32 4.699 1 95.38 86 ASP B N 1
ATOM 3830 C CA . ASP B 1 86 ? 12.047 -9.312 4.809 1 95.38 86 ASP B CA 1
ATOM 3831 C C . ASP B 1 86 ? 10.844 -9.68 3.947 1 95.38 86 ASP B C 1
ATOM 3833 O O . ASP B 1 86 ? 10.977 -10.391 2.953 1 95.38 86 ASP B O 1
ATOM 3837 N N . VAL B 1 87 ? 9.719 -9.266 4.41 1 97.75 87 VAL B N 1
ATOM 3838 C CA . VAL B 1 87 ? 8.484 -9.461 3.658 1 97.75 87 VAL B CA 1
ATOM 3839 C C . VAL B 1 87 ? 7.684 -8.156 3.627 1 97.75 87 VAL B C 1
ATOM 3841 O O . VAL B 1 87 ? 7.762 -7.352 4.559 1 97.75 87 VAL B O 1
ATOM 3844 N N . PHE B 1 88 ? 7.016 -7.922 2.602 1 97.56 88 PHE B N 1
ATOM 3845 C CA . PHE B 1 88 ? 6.207 -6.715 2.465 1 97.56 88 PHE B CA 1
ATOM 3846 C C . PHE B 1 88 ? 5.039 -6.953 1.519 1 97.56 88 PHE B C 1
ATOM 3848 O O . PHE B 1 88 ? 5.172 -7.668 0.524 1 97.56 88 PHE B O 1
ATOM 3855 N N . PHE B 1 89 ? 3.93 -6.449 1.843 1 96.75 89 PHE B N 1
ATOM 3856 C CA . PHE B 1 89 ? 2.75 -6.547 0.99 1 96.75 89 PHE B CA 1
ATOM 3857 C C . PHE B 1 89 ? 2.248 -5.164 0.598 1 96.75 89 PHE B C 1
ATOM 3859 O O . PHE B 1 89 ? 2.041 -4.305 1.459 1 96.75 89 PHE B O 1
ATOM 3866 N N . HIS B 1 90 ? 2.113 -4.902 -0.688 1 95.69 90 HIS B N 1
ATOM 3867 C CA . HIS B 1 90 ? 1.529 -3.664 -1.191 1 95.69 90 HIS B CA 1
ATOM 3868 C C . HIS B 1 90 ? 0.144 -3.908 -1.782 1 95.69 90 HIS B C 1
ATOM 3870 O O . HIS B 1 90 ? 0.021 -4.441 -2.887 1 95.69 90 HIS B O 1
ATOM 3876 N N . GLN B 1 91 ? -0.819 -3.504 -1.009 1 92.69 91 GLN B N 1
ATOM 3877 C CA . GLN B 1 91 ? -2.189 -3.607 -1.499 1 92.69 91 GLN B CA 1
ATOM 3878 C C . GLN B 1 91 ? -2.477 -2.545 -2.557 1 92.69 91 GLN B C 1
ATOM 3880 O O . GLN B 1 91 ? -2.137 -1.374 -2.377 1 92.69 91 GLN B O 1
ATOM 3885 N N . TRP B 1 92 ? -3.08 -2.975 -3.66 1 91.69 92 TRP B N 1
ATOM 3886 C CA . TRP B 1 92 ? -3.367 -2.002 -4.711 1 91.69 92 TRP B CA 1
ATOM 3887 C C . TRP B 1 92 ? -4.477 -1.05 -4.281 1 91.69 92 TRP B C 1
ATOM 3889 O O . TRP B 1 92 ? -5.43 -1.456 -3.609 1 91.69 92 TRP B O 1
ATOM 3899 N N . PRO B 1 93 ? -4.363 0.182 -4.719 1 83.38 93 PRO B N 1
ATOM 3900 C CA . PRO B 1 93 ? -5.406 1.147 -4.363 1 83.38 93 PRO B CA 1
ATOM 3901 C C . PRO B 1 93 ? -6.746 0.845 -5.035 1 83.38 93 PRO B C 1
ATOM 3903 O O . PRO B 1 93 ? -7.801 1.184 -4.496 1 83.38 93 PRO B O 1
ATOM 3906 N N . VAL B 1 94 ? -6.641 0.294 -6.203 1 76.12 94 VAL B N 1
ATOM 3907 C CA . VAL B 1 94 ? -7.859 -0.055 -6.922 1 76.12 94 VAL B CA 1
ATOM 3908 C C . VAL B 1 94 ? -8.078 -1.566 -6.871 1 76.12 94 VAL B C 1
ATOM 3910 O O . VAL B 1 94 ? -7.242 -2.334 -7.359 1 76.12 94 VAL B O 1
ATOM 3913 N N . ASN B 1 95 ? -9.07 -2.059 -6.234 1 69.5 95 ASN B N 1
ATOM 3914 C CA . ASN B 1 95 ? -9.281 -3.49 -6.051 1 69.5 95 ASN B CA 1
ATOM 3915 C C . ASN B 1 95 ? -10.727 -3.887 -6.348 1 69.5 95 ASN B C 1
ATOM 3917 O O . ASN B 1 95 ? -11.297 -4.727 -5.652 1 69.5 95 ASN B O 1
ATOM 3921 N N . GLY B 1 96 ? -11.242 -3.293 -7.309 1 64.56 96 GLY B N 1
ATOM 3922 C CA . GLY B 1 96 ? -12.609 -3.643 -7.668 1 64.56 96 GLY B CA 1
ATOM 3923 C C . GLY B 1 96 ? -13.648 -2.953 -6.805 1 64.56 96 GLY B C 1
ATOM 3924 O O . GLY B 1 96 ? -13.359 -1.944 -6.16 1 64.56 96 GLY B O 1
ATOM 3925 N N . TYR B 1 97 ? -14.914 -3.459 -7.039 1 58.47 97 TYR B N 1
ATOM 3926 C CA . TYR B 1 97 ? -16.047 -2.793 -6.398 1 58.47 97 TYR B CA 1
ATOM 3927 C C . TYR B 1 97 ? -16.688 -3.691 -5.348 1 58.47 97 TYR B C 1
ATOM 3929 O O . TYR B 1 97 ? -16.938 -4.871 -5.602 1 58.47 97 TYR B O 1
ATOM 3937 N N . ILE B 1 98 ? -16.922 -3.148 -4.133 1 56.31 98 ILE B N 1
ATOM 3938 C CA . ILE B 1 98 ? -17.469 -3.896 -3.006 1 56.31 98 ILE B CA 1
ATOM 3939 C C . ILE B 1 98 ? -18.812 -4.508 -3.396 1 56.31 98 ILE B C 1
ATOM 3941 O O . ILE B 1 98 ? -19.156 -5.594 -2.926 1 56.31 98 ILE B O 1
ATOM 3945 N N . HIS B 1 99 ? -19.469 -3.795 -4.355 1 52.53 99 HIS B N 1
ATOM 3946 C CA . HIS B 1 99 ? -20.828 -4.219 -4.652 1 52.53 99 HIS B CA 1
ATOM 3947 C C . HIS B 1 99 ? -20.844 -5.371 -5.652 1 52.53 99 HIS B C 1
ATOM 3949 O O . HIS B 1 99 ? -21.875 -6.016 -5.852 1 52.53 99 HIS B O 1
ATOM 3955 N N . LYS B 1 100 ? -19.672 -5.566 -6.234 1 52.75 100 LYS B N 1
ATOM 3956 C CA . LYS B 1 100 ? -19.594 -6.688 -7.164 1 52.75 100 LYS B CA 1
ATOM 3957 C C . LYS B 1 100 ? -19.188 -7.969 -6.449 1 52.75 100 LYS B C 1
ATOM 3959 O O . LYS B 1 100 ? -18.109 -8.508 -6.703 1 52.75 100 LYS B O 1
ATOM 3964 N N . ILE B 1 101 ? -20.094 -8.344 -5.605 1 48.34 101 ILE B N 1
ATOM 3965 C CA . ILE B 1 101 ? -19.875 -9.492 -4.73 1 48.34 101 ILE B CA 1
ATOM 3966 C C . ILE B 1 101 ? -19.516 -10.711 -5.562 1 48.34 101 ILE B C 1
ATOM 3968 O O . ILE B 1 101 ? -18.672 -11.523 -5.152 1 48.34 101 ILE B O 1
ATOM 3972 N N . HIS B 1 102 ? -19.984 -10.68 -6.801 1 48.16 102 HIS B N 1
ATOM 3973 C CA . HIS B 1 102 ? -19.766 -11.836 -7.664 1 48.16 102 HIS B CA 1
ATOM 3974 C C . HIS B 1 102 ? -18.344 -11.867 -8.203 1 48.16 102 HIS B C 1
ATOM 3976 O O . HIS B 1 102 ? -17.875 -12.914 -8.656 1 48.16 102 HIS B O 1
ATOM 3982 N N . HIS B 1 103 ? -17.75 -10.781 -8.203 1 53.84 103 HIS B N 1
ATOM 3983 C CA . HIS B 1 103 ? -16.375 -10.781 -8.688 1 53.84 103 HIS B CA 1
ATOM 3984 C C . HIS B 1 103 ? -15.383 -10.961 -7.543 1 53.84 103 HIS B C 1
ATOM 3986 O O . HIS B 1 103 ? -14.25 -11.406 -7.758 1 53.84 103 HIS B O 1
ATOM 3992 N N . GLY B 1 104 ? -15.844 -10.836 -6.32 1 57.78 104 GLY B N 1
ATOM 3993 C CA . GLY B 1 104 ? -15.242 -11.172 -5.039 1 57.78 104 GLY B CA 1
ATOM 3994 C C . GLY B 1 104 ? -13.859 -10.57 -4.855 1 57.78 104 GLY B C 1
ATOM 3995 O O . GLY B 1 104 ? -13.258 -10.695 -3.785 1 57.78 104 GLY B O 1
ATOM 3996 N N . ASP B 1 105 ? -13.258 -9.922 -5.863 1 64.81 105 ASP B N 1
ATOM 3997 C CA . ASP B 1 105 ? -11.867 -9.477 -5.824 1 64.81 105 ASP B CA 1
ATOM 3998 C C . ASP B 1 105 ? -11.648 -8.43 -4.73 1 64.81 105 ASP B C 1
ATOM 4000 O O . ASP B 1 105 ? -10.609 -8.422 -4.066 1 64.81 105 ASP B O 1
ATOM 4004 N N . TRP B 1 106 ? -12.633 -7.617 -4.5 1 68 106 TRP B N 1
ATOM 4005 C CA . TRP B 1 106 ? -12.516 -6.57 -3.492 1 68 106 TRP B CA 1
ATOM 4006 C C . TRP B 1 106 ? -12.289 -7.168 -2.109 1 68 106 TRP B C 1
ATOM 4008 O O . TRP B 1 106 ? -11.5 -6.645 -1.32 1 68 106 TRP B O 1
ATOM 4018 N N . PHE B 1 107 ? -12.773 -8.352 -1.863 1 73.88 107 PHE B N 1
ATOM 4019 C CA . PHE B 1 107 ? -12.75 -8.953 -0.536 1 73.88 107 PHE B CA 1
ATOM 4020 C C . PHE B 1 107 ? -11.359 -9.492 -0.212 1 73.88 107 PHE B C 1
ATOM 4022 O O . PHE B 1 107 ? -10.984 -9.594 0.958 1 73.88 107 PHE B O 1
ATOM 4029 N N . GLY B 1 108 ? -10.656 -9.695 -1.269 1 77.75 108 GLY B N 1
ATOM 4030 C CA . GLY B 1 108 ? -9.328 -10.242 -1.048 1 77.75 108 GLY B CA 1
ATOM 4031 C C . GLY B 1 108 ? -8.297 -9.18 -0.726 1 77.75 108 GLY B C 1
ATOM 4032 O O . GLY B 1 108 ? -7.223 -9.484 -0.196 1 77.75 108 GLY B O 1
ATOM 4033 N N . GLY B 1 109 ? -8.648 -7.918 -1.019 1 82.44 109 GLY B N 1
ATOM 4034 C CA . GLY B 1 109 ? -7.613 -6.91 -0.846 1 82.44 109 GLY B CA 1
ATOM 4035 C C . GLY B 1 109 ? -6.336 -7.234 -1.602 1 82.44 109 GLY B C 1
ATOM 4036 O O . GLY B 1 109 ? -5.246 -7.215 -1.024 1 82.44 109 GLY B O 1
ATOM 4037 N N . LYS B 1 110 ? -6.426 -7.445 -2.852 1 89.12 110 LYS B N 1
ATOM 4038 C CA . LYS B 1 110 ? -5.336 -7.961 -3.672 1 89.12 110 LYS B CA 1
ATOM 4039 C C . LYS B 1 110 ? -4.207 -6.938 -3.793 1 89.12 110 LYS B C 1
ATOM 4041 O O . LYS B 1 110 ? -4.426 -5.742 -3.586 1 89.12 110 LYS B O 1
ATOM 4046 N N . GLY B 1 111 ? -3.092 -7.457 -4.035 1 93.94 111 GLY B N 1
ATOM 4047 C CA . GLY B 1 111 ? -1.861 -6.691 -4.141 1 93.94 111 GLY B CA 1
ATOM 4048 C C . GLY B 1 111 ? -0.671 -7.527 -4.566 1 93.94 111 GLY B C 1
ATOM 4049 O O . GLY B 1 111 ? -0.835 -8.562 -5.223 1 93.94 111 GLY B O 1
ATOM 4050 N N . VAL B 1 112 ? 0.467 -6.996 -4.367 1 97.44 112 VAL B N 1
ATOM 4051 C CA . VAL B 1 112 ? 1.706 -7.691 -4.699 1 97.44 112 VAL B CA 1
ATOM 4052 C C . VAL B 1 112 ? 2.506 -7.957 -3.424 1 97.44 112 VAL B C 1
ATOM 4054 O O . VAL B 1 112 ? 2.689 -7.055 -2.6 1 97.44 112 VAL B O 1
ATOM 4057 N N . GLY B 1 113 ? 2.875 -9.234 -3.262 1 98.19 113 GLY B N 1
ATOM 4058 C CA . GLY B 1 113 ? 3.732 -9.625 -2.154 1 98.19 113 GLY B CA 1
ATOM 4059 C C . GLY B 1 113 ? 5.199 -9.68 -2.527 1 98.19 113 GLY B C 1
ATOM 4060 O O . GLY B 1 113 ? 5.551 -10.094 -3.635 1 98.19 113 GLY B O 1
ATOM 4061 N N . LEU B 1 114 ? 6.059 -9.234 -1.605 1 98.75 114 LEU B N 1
ATOM 4062 C CA . LEU B 1 114 ? 7.508 -9.25 -1.783 1 98.75 114 LEU B CA 1
ATOM 4063 C C . LEU B 1 114 ? 8.188 -10.023 -0.656 1 98.75 114 LEU B C 1
ATOM 4065 O O . LEU B 1 114 ? 7.891 -9.797 0.52 1 98.75 114 LEU B O 1
ATOM 4069 N N . CYS B 1 115 ? 8.984 -11.008 -1.001 1 98.44 115 CYS B N 1
ATOM 4070 C CA . CYS B 1 115 ? 9.914 -11.648 -0.076 1 98.44 115 CYS B CA 1
ATOM 4071 C C . CYS B 1 115 ? 11.359 -11.422 -0.508 1 98.44 115 CYS B C 1
ATOM 4073 O O . CYS B 1 115 ? 11.727 -11.719 -1.646 1 98.44 115 CYS B O 1
ATOM 4075 N N . LYS B 1 116 ? 12.109 -10.812 0.319 1 97.75 116 LYS B N 1
ATOM 4076 C CA . LYS B 1 116 ? 13.555 -10.727 0.116 1 97.75 116 LYS B CA 1
ATOM 4077 C C . LYS B 1 116 ? 14.266 -11.961 0.663 1 97.75 116 LYS B C 1
ATOM 4079 O O . LYS B 1 116 ? 14.25 -12.211 1.869 1 97.75 116 LYS B O 1
ATOM 4084 N N . LEU B 1 117 ? 14.914 -12.703 -0.226 1 97.75 117 LEU B N 1
ATOM 4085 C CA . LEU B 1 117 ? 15.555 -13.961 0.147 1 97.75 117 LEU B CA 1
ATOM 4086 C C . LEU B 1 117 ? 17.078 -13.812 0.147 1 97.75 117 LEU B C 1
ATOM 4088 O O . LEU B 1 117 ? 17.641 -13.109 -0.697 1 97.75 117 LEU B O 1
ATOM 4092 N N . LYS B 1 118 ? 17.641 -14.453 1.075 1 95.62 118 LYS B N 1
ATOM 4093 C CA . LYS B 1 118 ? 19.094 -14.625 1.052 1 95.62 118 LYS B CA 1
ATOM 4094 C C . LYS B 1 118 ? 19.469 -15.984 0.473 1 95.62 118 LYS B C 1
ATOM 4096 O O . LYS B 1 118 ? 19.234 -17.016 1.095 1 95.62 118 LYS B O 1
ATOM 4101 N N . VAL B 1 119 ? 20.031 -16 -0.729 1 96.38 119 VAL B N 1
ATOM 4102 C CA . VAL B 1 119 ? 20.453 -17.219 -1.421 1 96.38 119 VAL B CA 1
ATOM 4103 C C . VAL B 1 119 ? 21.969 -17.234 -1.576 1 96.38 119 VAL B C 1
ATOM 4105 O O . VAL B 1 119 ? 22.5 -16.609 -2.502 1 96.38 119 VAL B O 1
ATOM 4108 N N . ASN B 1 120 ? 22.609 -17.969 -0.694 1 92.5 120 ASN B N 1
ATOM 4109 C CA . ASN B 1 120 ? 24.062 -17.891 -0.627 1 92.5 120 ASN B CA 1
ATOM 4110 C C . ASN B 1 120 ? 24.547 -16.469 -0.4 1 92.5 120 ASN B C 1
ATOM 4112 O O . ASN B 1 120 ? 24.188 -15.836 0.602 1 92.5 120 ASN B O 1
ATOM 4116 N N . ASN B 1 121 ? 25.203 -15.883 -1.436 1 90.56 121 ASN B N 1
ATOM 4117 C CA . ASN B 1 121 ? 25.703 -14.523 -1.28 1 90.56 121 ASN B CA 1
ATOM 4118 C C . ASN B 1 121 ? 24.875 -13.516 -2.078 1 90.56 121 ASN B C 1
ATOM 4120 O O . ASN B 1 121 ? 25.281 -12.367 -2.248 1 90.56 121 ASN B O 1
ATOM 4124 N N . TYR B 1 122 ? 23.703 -14.031 -2.518 1 94.56 122 TYR B N 1
ATOM 4125 C CA . TYR B 1 122 ? 22.875 -13.172 -3.355 1 94.56 122 TYR B CA 1
ATOM 4126 C C . TYR B 1 122 ? 21.578 -12.797 -2.635 1 94.56 122 TYR B C 1
ATOM 4128 O O . TYR B 1 122 ? 21.047 -13.586 -1.857 1 94.56 122 TYR B O 1
ATOM 4136 N N . THR B 1 123 ? 21.188 -11.539 -2.859 1 95.5 123 THR B N 1
ATOM 4137 C CA . THR B 1 123 ? 19.859 -11.094 -2.461 1 95.5 123 THR B CA 1
ATOM 4138 C C . THR B 1 123 ? 18.875 -11.258 -3.607 1 95.5 123 THR B C 1
ATOM 4140 O O . THR B 1 123 ? 19.031 -10.664 -4.672 1 95.5 123 THR B O 1
ATOM 4143 N N . VAL B 1 124 ? 17.859 -12.078 -3.383 1 97.88 124 VAL B N 1
ATOM 4144 C CA . VAL B 1 124 ? 16.859 -12.328 -4.414 1 97.88 124 VAL B CA 1
ATOM 4145 C C . VAL B 1 124 ? 15.508 -11.789 -3.961 1 97.88 124 VAL B C 1
ATOM 4147 O O . VAL B 1 124 ? 14.984 -12.195 -2.924 1 97.88 124 VAL B O 1
ATOM 4150 N N . ASN B 1 125 ? 14.992 -10.789 -4.68 1 98.44 125 ASN B N 1
ATOM 4151 C CA . ASN B 1 125 ? 13.633 -10.32 -4.441 1 98.44 125 ASN B CA 1
ATOM 4152 C C . ASN B 1 125 ? 12.617 -11.125 -5.246 1 98.44 125 ASN B C 1
ATOM 4154 O O . ASN B 1 125 ? 12.68 -11.156 -6.477 1 98.44 125 ASN B O 1
ATOM 4158 N N . VAL B 1 126 ? 11.703 -11.75 -4.531 1 98.88 126 VAL B N 1
ATOM 4159 C CA . VAL B 1 126 ? 10.641 -12.523 -5.176 1 98.88 126 VAL B CA 1
ATOM 4160 C C . VAL B 1 126 ? 9.297 -11.828 -4.957 1 98.88 126 VAL B C 1
ATOM 4162 O O . VAL B 1 126 ? 8.906 -11.562 -3.82 1 98.88 126 VAL B O 1
ATOM 4165 N N . TYR B 1 127 ? 8.688 -11.531 -6.078 1 98.88 127 TYR B N 1
ATOM 4166 C CA . TYR B 1 127 ? 7.363 -10.922 -6.055 1 98.88 127 TYR B CA 1
ATOM 4167 C C . TYR B 1 127 ? 6.305 -11.898 -6.555 1 98.88 127 TYR B C 1
ATOM 4169 O O . TYR B 1 127 ? 6.543 -12.656 -7.492 1 98.88 127 TYR B O 1
ATOM 4177 N N . SER B 1 128 ? 5.141 -11.914 -5.922 1 98.75 128 SER B N 1
ATOM 4178 C CA . SER B 1 128 ? 4 -12.688 -6.398 1 98.75 128 SER B CA 1
ATOM 4179 C C . SER B 1 128 ? 2.725 -11.852 -6.395 1 98.75 128 SER B C 1
ATOM 4181 O O . SER B 1 128 ? 2.492 -11.07 -5.465 1 98.75 128 SER B O 1
ATOM 4183 N N . ALA B 1 129 ? 1.999 -11.977 -7.477 1 96.5 129 ALA B N 1
ATOM 4184 C CA . ALA B 1 129 ? 0.784 -11.18 -7.617 1 96.5 129 ALA B CA 1
ATOM 4185 C C . ALA B 1 129 ? -0.309 -11.961 -8.336 1 96.5 129 ALA B C 1
ATOM 4187 O O . ALA B 1 129 ? -0.021 -12.914 -9.062 1 96.5 129 ALA B O 1
ATOM 4188 N N . HIS B 1 130 ? -1.508 -11.641 -8.07 1 94.62 130 HIS B N 1
ATOM 4189 C CA . HIS B 1 130 ? -2.715 -12.109 -8.734 1 94.62 130 HIS B CA 1
ATOM 4190 C C . HIS B 1 130 ? -3.609 -10.945 -9.148 1 94.62 130 HIS B C 1
ATOM 4192 O O . HIS B 1 130 ? -4.484 -10.531 -8.383 1 94.62 130 HIS B O 1
ATOM 4198 N N . LEU B 1 131 ? -3.414 -10.414 -10.367 1 89.94 131 LEU B N 1
ATOM 4199 C CA . LEU B 1 131 ? -4.121 -9.227 -10.836 1 89.94 131 LEU B CA 1
ATOM 4200 C C . LEU B 1 131 ? -5.598 -9.539 -11.078 1 89.94 131 LEU B C 1
ATOM 4202 O O . LEU B 1 131 ? -5.988 -10.703 -11.133 1 89.94 131 LEU B O 1
ATOM 4206 N N . HIS B 1 132 ? -6.383 -8.562 -11.273 1 82.88 132 HIS B N 1
ATOM 4207 C CA . HIS B 1 132 ? -7.816 -8.688 -11.492 1 82.88 132 HIS B CA 1
ATOM 4208 C C . HIS B 1 132 ? -8.109 -9.398 -12.812 1 82.88 132 HIS B C 1
ATOM 4210 O O . HIS B 1 132 ? -7.449 -9.133 -13.82 1 82.88 132 HIS B O 1
ATOM 4216 N N . ALA B 1 133 ? -9.07 -10.148 -12.766 1 75 133 ALA B N 1
ATOM 4217 C CA . ALA B 1 133 ? -9.414 -10.984 -13.914 1 75 133 ALA B CA 1
ATOM 4218 C C . ALA B 1 133 ? -10.148 -10.172 -14.977 1 75 133 ALA B C 1
ATOM 4220 O O . ALA B 1 133 ? -10.781 -9.156 -14.672 1 75 133 ALA B O 1
ATOM 4221 N N . GLU B 1 134 ? -9.836 -10.578 -16.219 1 70.5 134 GLU B N 1
ATOM 4222 C CA . GLU B 1 134 ? -10.602 -10.055 -17.344 1 70.5 134 GLU B CA 1
ATOM 4223 C C . GLU B 1 134 ? -11.875 -10.867 -17.562 1 70.5 134 GLU B C 1
ATOM 4225 O O . GLU B 1 134 ? -11.82 -12.07 -17.828 1 70.5 134 GLU B O 1
ATOM 4230 N N . TYR B 1 135 ? -12.977 -10.359 -17.297 1 58.97 135 TYR B N 1
ATOM 4231 C CA . TYR B 1 135 ? -14.227 -11.102 -17.406 1 58.97 135 TYR B CA 1
ATOM 4232 C C . TYR B 1 135 ? -14.773 -11.039 -18.828 1 58.97 135 TYR B C 1
ATOM 4234 O O . TYR B 1 135 ? -15.406 -11.984 -19.297 1 58.97 135 TYR B O 1
ATOM 4242 N N . ASP B 1 136 ? -14.547 -9.906 -19.469 1 65.5 136 ASP B N 1
ATOM 4243 C CA . ASP B 1 136 ? -15.008 -9.703 -20.828 1 65.5 136 ASP B CA 1
ATOM 4244 C C . ASP B 1 136 ? -14.008 -8.859 -21.625 1 65.5 136 ASP B C 1
ATOM 4246 O O . ASP B 1 136 ? -13.891 -7.656 -21.406 1 65.5 136 ASP B O 1
ATOM 4250 N N . ARG B 1 137 ? -13.367 -9.508 -22.578 1 70.19 137 ARG B N 1
ATOM 4251 C CA . ARG B 1 137 ? -12.336 -8.828 -23.344 1 70.19 137 ARG B CA 1
ATOM 4252 C C . ARG B 1 137 ? -12.93 -7.734 -24.219 1 70.19 137 ARG B C 1
ATOM 4254 O O . ARG B 1 137 ? -12.297 -6.707 -24.469 1 70.19 137 ARG B O 1
ATOM 4261 N N . ASN B 1 138 ? -14.109 -7.973 -24.656 1 65.25 138 ASN B N 1
ATOM 4262 C CA . ASN B 1 138 ? -14.734 -7.023 -25.578 1 65.25 138 ASN B CA 1
ATOM 4263 C C . ASN B 1 138 ? -15.281 -5.805 -24.828 1 65.25 138 ASN B C 1
ATOM 4265 O O . ASN B 1 138 ? -15.383 -4.719 -25.391 1 65.25 138 ASN B O 1
ATOM 4269 N N . CYS B 1 139 ? -15.719 -5.953 -23.625 1 65.94 139 CYS B N 1
ATOM 4270 C CA . CYS B 1 139 ? -16.188 -4.898 -22.75 1 65.94 139 CYS B CA 1
ATOM 4271 C C . CYS B 1 139 ? -15.516 -4.992 -21.375 1 65.94 139 CYS B C 1
ATOM 4273 O O . CYS B 1 139 ? -16.156 -5.344 -20.391 1 65.94 139 CYS B O 1
ATOM 4275 N N . ASP B 1 140 ? -14.305 -4.652 -21.484 1 68 140 ASP B N 1
ATOM 4276 C CA . ASP B 1 140 ? -13.5 -4.852 -20.281 1 68 140 ASP B CA 1
ATOM 4277 C C . ASP B 1 140 ? -13.672 -3.688 -19.312 1 68 140 ASP B C 1
ATOM 4279 O O . ASP B 1 140 ? -12.922 -2.707 -19.375 1 68 140 ASP B O 1
ATOM 4283 N N . GLU B 1 141 ? -14.602 -3.873 -18.391 1 68.25 141 GLU B N 1
ATOM 4284 C CA . GLU B 1 141 ? -14.906 -2.83 -17.422 1 68.25 141 GLU B CA 1
ATOM 4285 C C . GLU B 1 141 ? -13.75 -2.633 -16.453 1 68.25 141 GLU B C 1
ATOM 4287 O O . GLU B 1 141 ? -13.656 -1.6 -15.781 1 68.25 141 GLU B O 1
ATOM 4292 N N . TYR B 1 142 ? -12.844 -3.613 -16.516 1 74.56 142 TYR B N 1
ATOM 4293 C CA . TYR B 1 142 ? -11.789 -3.547 -15.516 1 74.56 142 TYR B CA 1
ATOM 4294 C C . TYR B 1 142 ? -10.445 -3.236 -16.156 1 74.56 142 TYR B C 1
ATOM 4296 O O . TYR B 1 142 ? -9.391 -3.396 -15.531 1 74.56 142 TYR B O 1
ATOM 4304 N N . GLN B 1 143 ? -10.445 -2.854 -17.375 1 80.75 143 GLN B N 1
ATOM 4305 C CA . GLN B 1 143 ? -9.195 -2.568 -18.062 1 80.75 143 GLN B CA 1
ATOM 4306 C C . GLN B 1 143 ? -8.367 -1.544 -17.297 1 80.75 143 GLN B C 1
ATOM 4308 O O . GLN B 1 143 ? -7.164 -1.736 -17.094 1 80.75 143 GLN B O 1
ATOM 4313 N N . ALA B 1 144 ? -9.039 -0.483 -16.828 1 84.81 144 ALA B N 1
ATOM 4314 C CA . ALA B 1 144 ? -8.328 0.562 -16.094 1 84.81 144 ALA B CA 1
ATOM 4315 C C . ALA B 1 144 ? -7.734 0.016 -14.797 1 84.81 144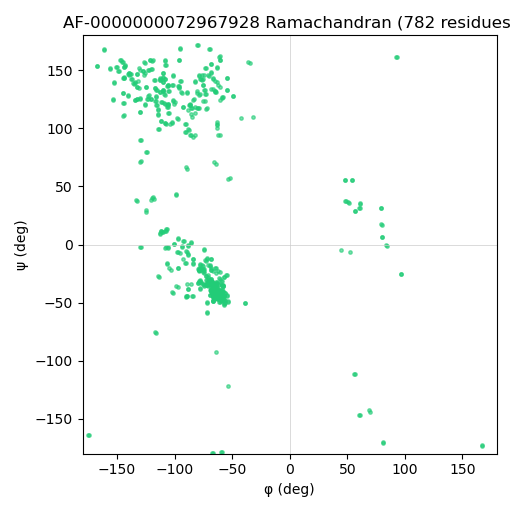 ALA B C 1
ATOM 4317 O O . ALA B 1 144 ? -6.605 0.356 -14.438 1 84.81 144 ALA B O 1
ATOM 4318 N N . HIS B 1 145 ? -8.461 -0.867 -14.156 1 86.88 145 HIS B N 1
ATOM 4319 C CA . HIS B 1 145 ? -7.973 -1.459 -12.914 1 86.88 145 HIS B CA 1
ATOM 4320 C C . HIS B 1 145 ? -6.734 -2.318 -13.164 1 86.88 145 HIS B C 1
ATOM 4322 O O . HIS B 1 145 ? -5.754 -2.229 -12.43 1 86.88 145 HIS B O 1
ATOM 4328 N N . ARG B 1 146 ? -6.809 -3.086 -14.211 1 88.31 146 ARG B N 1
ATOM 4329 C CA . ARG B 1 146 ? -5.68 -3.963 -14.516 1 88.31 146 ARG B CA 1
ATOM 4330 C C . ARG B 1 146 ? -4.445 -3.156 -14.891 1 88.31 146 ARG B C 1
ATOM 4332 O O . ARG B 1 146 ? -3.326 -3.506 -14.508 1 88.31 146 ARG B O 1
ATOM 4339 N N . VAL B 1 147 ? -4.68 -2.139 -15.648 1 91.75 147 VAL B N 1
ATOM 4340 C CA . VAL B 1 147 ? -3.574 -1.284 -16.062 1 91.75 147 VAL B CA 1
ATOM 4341 C C . VAL B 1 147 ? -2.967 -0.596 -14.844 1 91.75 147 VAL B C 1
ATOM 4343 O O . VAL B 1 147 ? -1.745 -0.57 -14.68 1 91.75 147 VAL B O 1
ATOM 4346 N N . LEU B 1 148 ? -3.826 -0.101 -14.008 1 94 148 LEU B N 1
ATOM 4347 C CA . LEU B 1 148 ? -3.357 0.58 -12.805 1 94 148 LEU B CA 1
ATOM 4348 C C . LEU B 1 148 ? -2.656 -0.396 -11.867 1 94 148 LEU B C 1
ATOM 4350 O O . LEU B 1 148 ? -1.62 -0.068 -11.281 1 94 148 LEU B O 1
ATOM 4354 N N . GLN B 1 149 ? -3.205 -1.582 -11.727 1 94.81 149 GLN B N 1
ATOM 4355 C CA . GLN B 1 149 ? -2.574 -2.604 -10.898 1 94.81 149 GLN B CA 1
ATOM 4356 C C . GLN B 1 149 ? -1.214 -3.006 -11.461 1 94.81 149 GLN B C 1
ATOM 4358 O O . GLN B 1 149 ? -0.254 -3.186 -10.711 1 94.81 149 GLN B O 1
ATOM 4363 N N . SER B 1 150 ? -1.211 -3.143 -12.773 1 96 150 SER B N 1
ATOM 4364 C CA . SER B 1 150 ? 0.04 -3.512 -13.43 1 96 150 SER B CA 1
ATOM 4365 C C . SER B 1 150 ? 1.104 -2.438 -13.234 1 96 150 SER B C 1
ATOM 4367 O O . SER B 1 150 ? 2.25 -2.744 -12.898 1 96 150 SER B O 1
ATOM 4369 N N . PHE B 1 151 ? 0.739 -1.211 -13.445 1 96.81 151 PHE B N 1
ATOM 4370 C CA . PHE B 1 151 ? 1.697 -0.124 -13.289 1 96.81 151 PHE B CA 1
ATOM 4371 C C . PHE B 1 151 ? 2.145 -0.008 -11.836 1 96.81 151 PHE B C 1
ATOM 4373 O O . PHE B 1 151 ? 3.328 0.199 -11.555 1 96.81 151 PHE B O 1
ATOM 4380 N N . ASP B 1 152 ? 1.199 -0.067 -10.984 1 96.25 152 ASP B N 1
ATOM 4381 C CA . ASP B 1 152 ? 1.516 -0.008 -9.562 1 96.25 152 ASP B CA 1
ATOM 4382 C C . ASP B 1 152 ? 2.486 -1.119 -9.164 1 96.25 152 ASP B C 1
ATOM 4384 O O . ASP B 1 152 ? 3.443 -0.881 -8.43 1 96.25 152 ASP B O 1
ATOM 4388 N N . THR B 1 153 ? 2.256 -2.303 -9.633 1 97.5 153 THR B N 1
ATOM 4389 C CA . THR B 1 153 ? 3.146 -3.434 -9.391 1 97.5 153 THR B CA 1
ATOM 4390 C C . THR B 1 153 ? 4.527 -3.172 -9.977 1 97.5 153 THR B C 1
ATOM 4392 O O . THR B 1 153 ? 5.543 -3.396 -9.32 1 97.5 153 THR B O 1
ATOM 4395 N N . ALA B 1 154 ? 4.523 -2.689 -11.195 1 97.44 154 ALA B N 1
ATOM 4396 C CA . ALA B 1 154 ? 5.773 -2.393 -11.883 1 97.44 154 ALA B CA 1
ATOM 4397 C C . ALA B 1 154 ? 6.59 -1.354 -11.117 1 97.44 154 ALA B C 1
ATOM 4399 O O . ALA B 1 154 ? 7.793 -1.525 -10.914 1 97.44 154 ALA B O 1
ATOM 4400 N N . GLN B 1 155 ? 5.926 -0.346 -10.688 1 96.44 155 GLN B N 1
ATOM 4401 C CA . GLN B 1 155 ? 6.594 0.703 -9.922 1 96.44 155 GLN B CA 1
ATOM 4402 C C . GLN B 1 155 ? 7.098 0.173 -8.586 1 96.44 155 GLN B C 1
ATOM 4404 O O . GLN B 1 155 ? 8.188 0.538 -8.133 1 96.44 155 GLN B O 1
ATOM 4409 N N . PHE B 1 156 ? 6.285 -0.634 -7.992 1 97.69 156 PHE B N 1
ATOM 4410 C CA . PHE B 1 156 ? 6.672 -1.238 -6.723 1 97.69 156 PHE B CA 1
ATOM 4411 C C . PHE B 1 156 ? 7.945 -2.057 -6.879 1 97.69 156 PHE B C 1
ATOM 4413 O O . PHE B 1 156 ? 8.859 -1.95 -6.059 1 97.69 156 PHE B O 1
ATOM 4420 N N . ILE B 1 157 ? 8 -2.811 -7.902 1 97.81 157 ILE B N 1
ATOM 4421 C CA . ILE B 1 157 ? 9.188 -3.617 -8.188 1 97.81 157 ILE B CA 1
ATOM 4422 C C . ILE B 1 157 ? 10.383 -2.707 -8.43 1 97.81 157 ILE B C 1
ATOM 4424 O O . ILE B 1 157 ? 11.461 -2.924 -7.859 1 97.81 157 ILE B O 1
ATOM 4428 N N . GLN B 1 158 ? 10.18 -1.743 -9.195 1 95 158 GLN B N 1
ATOM 4429 C CA . GLN B 1 158 ? 11.25 -0.801 -9.508 1 95 158 GLN B CA 1
ATOM 4430 C C . GLN B 1 158 ? 11.773 -0.121 -8.242 1 95 158 GLN B C 1
ATOM 4432 O O . GLN B 1 158 ? 12.977 0.039 -8.07 1 95 158 GLN B O 1
ATOM 4437 N N . MET B 1 159 ? 10.891 0.219 -7.359 1 95.38 159 MET B N 1
ATOM 4438 C CA . MET B 1 159 ? 11.242 0.995 -6.176 1 95.38 159 MET B CA 1
ATOM 4439 C C . MET B 1 159 ? 11.891 0.106 -5.117 1 95.38 159 MET B C 1
ATOM 4441 O O . MET B 1 159 ? 12.617 0.594 -4.25 1 95.38 159 MET B O 1
ATOM 4445 N N . THR B 1 160 ? 11.656 -1.165 -5.164 1 96.81 160 THR B N 1
ATOM 4446 C CA . THR B 1 160 ? 12.102 -2.033 -4.082 1 96.81 160 THR B CA 1
ATOM 4447 C C . THR B 1 160 ? 13.281 -2.898 -4.531 1 96.81 160 THR B C 1
ATOM 4449 O O . THR B 1 160 ? 13.844 -3.648 -3.734 1 96.81 160 THR B O 1
ATOM 4452 N N . SER B 1 161 ? 13.75 -2.857 -5.758 1 95.12 161 SER B N 1
ATOM 4453 C CA . SER B 1 161 ? 14.711 -3.836 -6.258 1 95.12 161 SER B CA 1
ATOM 4454 C C . SER B 1 161 ? 16.094 -3.217 -6.43 1 95.12 161 SER B C 1
ATOM 4456 O O . SER B 1 161 ? 16.969 -3.816 -7.047 1 95.12 161 SER B O 1
ATOM 4458 N N . GLY B 1 162 ? 16.312 -2.049 -5.918 1 89.62 162 GLY B N 1
ATOM 4459 C CA . GLY B 1 162 ? 17.562 -1.34 -6.141 1 89.62 162 GLY B CA 1
ATOM 4460 C C . GLY B 1 162 ? 18.781 -2.107 -5.66 1 89.62 162 GLY B C 1
ATOM 4461 O O . GLY B 1 162 ? 19.859 -1.991 -6.238 1 89.62 162 GLY B O 1
ATOM 4462 N N . ASP B 1 163 ? 18.609 -2.859 -4.656 1 89.81 163 ASP B N 1
ATOM 4463 C CA . ASP B 1 163 ? 19.766 -3.555 -4.082 1 89.81 163 ASP B CA 1
ATOM 4464 C C . ASP B 1 163 ? 19.641 -5.062 -4.293 1 89.81 163 ASP B C 1
ATOM 4466 O O . ASP B 1 163 ? 20.391 -5.836 -3.688 1 89.81 163 ASP B O 1
ATOM 4470 N N . ALA B 1 164 ? 18.719 -5.531 -5.07 1 95.12 164 ALA B N 1
ATOM 4471 C CA . ALA B 1 164 ? 18.547 -6.961 -5.316 1 95.12 164 ALA B CA 1
ATOM 4472 C C . ALA B 1 164 ? 19.516 -7.445 -6.402 1 95.12 164 ALA B C 1
ATOM 4474 O O . ALA B 1 164 ? 19.766 -6.738 -7.379 1 95.12 164 ALA B O 1
ATOM 4475 N N . ASP B 1 165 ? 20.078 -8.625 -6.234 1 95 165 ASP B N 1
ATOM 4476 C CA . ASP B 1 165 ? 20.906 -9.258 -7.246 1 95 165 ASP B CA 1
ATOM 4477 C C . ASP B 1 165 ? 20.062 -9.914 -8.328 1 95 165 ASP B C 1
ATOM 4479 O O . ASP B 1 165 ? 20.453 -9.961 -9.5 1 95 165 ASP B O 1
ATOM 4483 N N . LEU B 1 166 ? 18.953 -10.406 -7.941 1 96.75 166 LEU B N 1
ATOM 4484 C CA . LEU B 1 166 ? 17.984 -11.039 -8.844 1 96.75 166 LEU B CA 1
ATOM 4485 C C . LEU B 1 166 ? 16.562 -10.664 -8.461 1 96.75 166 LEU B C 1
ATOM 4487 O O . LEU B 1 166 ? 16.188 -10.727 -7.281 1 96.75 166 LEU B O 1
ATOM 4491 N N . VAL B 1 167 ? 15.844 -10.211 -9.43 1 97.56 167 VAL B N 1
ATOM 4492 C CA . VAL B 1 167 ? 14.43 -9.883 -9.258 1 97.56 167 VAL B CA 1
ATOM 4493 C C . VAL B 1 167 ? 13.57 -10.906 -9.992 1 97.56 167 VAL B C 1
ATOM 4495 O O . VAL B 1 167 ? 13.805 -11.203 -11.164 1 97.56 167 VAL B O 1
ATOM 4498 N N . VAL B 1 168 ? 12.578 -11.469 -9.289 1 98.75 168 VAL B N 1
ATOM 4499 C CA . VAL B 1 168 ? 11.68 -12.453 -9.898 1 98.75 168 VAL B CA 1
ATOM 4500 C C . VAL B 1 168 ? 10.227 -12.07 -9.609 1 98.75 168 VAL B C 1
ATOM 4502 O O . VAL B 1 168 ? 9.875 -11.781 -8.461 1 98.75 168 VAL B O 1
ATOM 4505 N N . LEU B 1 169 ? 9.461 -11.961 -10.594 1 98.81 169 LEU B N 1
ATOM 4506 C CA . LEU B 1 169 ? 8.008 -11.883 -10.477 1 98.81 169 LEU B CA 1
ATOM 4507 C C . LEU B 1 169 ? 7.352 -13.164 -10.977 1 98.81 169 LEU B C 1
ATOM 4509 O O . LEU B 1 169 ? 7.586 -13.594 -12.109 1 98.81 169 LEU B O 1
ATOM 4513 N N . ALA B 1 170 ? 6.598 -13.805 -10.125 1 98.88 170 ALA B N 1
ATOM 4514 C CA . ALA B 1 170 ? 5.918 -15.039 -10.5 1 98.88 170 ALA B CA 1
ATOM 4515 C C . ALA B 1 170 ? 4.465 -15.031 -10.031 1 98.88 170 ALA B C 1
ATOM 4517 O O . ALA B 1 170 ? 4.191 -14.836 -8.844 1 98.88 170 ALA B O 1
ATOM 4518 N N . GLY B 1 171 ? 3.533 -15.219 -10.898 1 98.44 171 GLY B N 1
ATOM 4519 C CA . GLY B 1 171 ? 2.135 -15.266 -10.5 1 98.44 171 GLY B CA 1
ATOM 4520 C C . GLY B 1 171 ? 1.179 -15.172 -11.672 1 98.44 171 GLY B C 1
ATOM 4521 O O . GLY B 1 171 ? 1.583 -15.336 -12.828 1 98.44 171 GLY B O 1
ATOM 4522 N N . ASP B 1 172 ? -0.103 -15.07 -11.391 1 97.62 172 ASP B N 1
ATOM 4523 C CA . ASP B 1 172 ? -1.192 -14.914 -12.352 1 97.62 172 ASP B CA 1
ATOM 4524 C C . ASP B 1 172 ? -1.466 -13.438 -12.633 1 97.62 172 ASP B C 1
ATOM 4526 O O . ASP B 1 172 ? -2.123 -12.758 -11.836 1 97.62 172 ASP B O 1
ATOM 4530 N N . LEU B 1 173 ? -1.01 -12.961 -13.805 1 95.69 173 LEU B N 1
ATOM 4531 C CA . LEU B 1 173 ? -1.133 -11.539 -14.094 1 95.69 173 LEU B CA 1
ATOM 4532 C C . LEU B 1 173 ? -2.412 -11.25 -14.875 1 95.69 173 LEU B C 1
ATOM 4534 O O . LEU B 1 173 ? -2.695 -10.102 -15.203 1 95.69 173 LEU B O 1
ATOM 4538 N N . ASN B 1 174 ? -3.164 -12.258 -15.18 1 92.81 174 ASN B N 1
ATOM 4539 C CA . ASN B 1 174 ? -4.449 -12.109 -15.852 1 92.81 174 ASN B CA 1
ATOM 4540 C C . ASN B 1 174 ? -4.344 -11.188 -17.062 1 92.81 174 ASN B C 1
ATOM 4542 O O . ASN B 1 174 ? -5.199 -10.328 -17.266 1 92.81 174 ASN B O 1
ATOM 4546 N N . THR B 1 175 ? -3.277 -11.281 -17.75 1 93.75 175 THR B N 1
ATOM 4547 C CA . THR B 1 175 ? -3.023 -10.562 -19 1 93.75 175 THR B CA 1
ATOM 4548 C C . THR B 1 175 ? -2.316 -11.469 -20 1 93.75 175 THR B C 1
ATOM 4550 O O . THR B 1 175 ? -1.565 -12.367 -19.609 1 93.75 175 THR B O 1
ATOM 4553 N N . GLU B 1 176 ? -2.598 -11.25 -21.25 1 93.62 176 GLU B N 1
ATOM 4554 C CA . GLU B 1 176 ? -1.963 -12.055 -22.297 1 93.62 176 GLU B CA 1
ATOM 4555 C C . GLU B 1 176 ? -0.744 -11.336 -22.875 1 93.62 176 GLU B C 1
ATOM 4557 O O . GLU B 1 176 ? -0.622 -10.117 -22.75 1 93.62 176 GLU B O 1
ATOM 4562 N N . PRO B 1 177 ? 0.136 -12.141 -23.484 1 94.31 177 PRO B N 1
ATOM 4563 C CA . PRO B 1 177 ? 1.286 -11.492 -24.125 1 94.31 177 PRO B CA 1
ATOM 4564 C C . PRO B 1 177 ? 0.878 -10.422 -25.125 1 94.31 177 PRO B C 1
ATOM 4566 O O . PRO B 1 177 ? -0.072 -10.617 -25.891 1 94.31 177 PRO B O 1
ATOM 4569 N N . GLY B 1 178 ? 1.552 -9.281 -25 1 93.56 178 GLY B N 1
ATOM 4570 C CA . GLY B 1 178 ? 1.263 -8.211 -25.938 1 93.56 178 GLY B CA 1
ATOM 4571 C C . GLY B 1 178 ? 0.282 -7.188 -25.391 1 93.56 178 GLY B C 1
ATOM 4572 O O . GLY B 1 178 ? 0.243 -6.047 -25.859 1 93.56 178 GLY B O 1
ATOM 4573 N N . ASP B 1 179 ? -0.576 -7.613 -24.422 1 93.81 179 ASP B N 1
ATOM 4574 C CA . ASP B 1 179 ? -1.5 -6.672 -23.797 1 93.81 179 ASP B CA 1
ATOM 4575 C C . ASP B 1 179 ? -0.745 -5.555 -23.094 1 93.81 179 ASP B C 1
ATOM 4577 O O . ASP B 1 179 ? 0.448 -5.688 -22.812 1 93.81 179 ASP B O 1
ATOM 4581 N N . LEU B 1 180 ? -1.446 -4.488 -22.828 1 94.62 180 LEU B N 1
ATOM 4582 C CA . LEU B 1 180 ? -0.836 -3.314 -22.219 1 94.62 180 LEU B CA 1
ATOM 4583 C C . LEU B 1 180 ? -0.246 -3.658 -20.859 1 94.62 180 LEU B C 1
ATOM 4585 O O . LEU B 1 180 ? 0.896 -3.299 -20.562 1 94.62 180 LEU B O 1
ATOM 4589 N N . ALA B 1 181 ? -1.012 -4.363 -20.031 1 95 181 ALA B N 1
ATOM 4590 C CA . ALA B 1 181 ? -0.53 -4.734 -18.703 1 95 181 ALA B CA 1
ATOM 4591 C C . ALA B 1 181 ? 0.753 -5.559 -18.797 1 95 181 ALA B C 1
ATOM 4593 O O . ALA B 1 181 ? 1.67 -5.379 -18 1 95 181 ALA B O 1
ATOM 4594 N N . TYR B 1 182 ? 0.824 -6.438 -19.781 1 95.81 182 TYR B N 1
ATOM 4595 C CA . TYR B 1 182 ? 2.006 -7.25 -20.047 1 95.81 182 TYR B CA 1
ATOM 4596 C C . TYR B 1 182 ? 3.186 -6.379 -20.453 1 95.81 182 TYR B C 1
ATOM 4598 O O . TYR B 1 182 ? 4.289 -6.531 -19.938 1 95.81 182 TYR B O 1
ATOM 4606 N N . ARG B 1 183 ? 2.973 -5.465 -21.312 1 96.88 183 ARG B N 1
ATOM 4607 C CA . ARG B 1 183 ? 4.023 -4.582 -21.797 1 96.88 183 ARG B CA 1
ATOM 4608 C C . ARG B 1 183 ? 4.539 -3.666 -20.703 1 96.88 183 ARG B C 1
ATOM 4610 O O . ARG B 1 183 ? 5.719 -3.318 -20.672 1 96.88 183 ARG B O 1
ATOM 4617 N N . ILE B 1 184 ? 3.67 -3.307 -19.812 1 96.88 184 ILE B N 1
ATOM 4618 C CA . ILE B 1 184 ? 4.07 -2.488 -18.672 1 96.88 184 ILE B CA 1
ATOM 4619 C C . ILE B 1 184 ? 5.109 -3.236 -17.828 1 96.88 184 ILE B C 1
ATOM 4621 O O . ILE B 1 184 ? 6.156 -2.68 -17.484 1 96.88 184 ILE B O 1
ATOM 4625 N N . MET B 1 185 ? 4.879 -4.52 -17.547 1 96.38 185 MET B N 1
ATOM 4626 C CA . MET B 1 185 ? 5.777 -5.316 -16.719 1 96.38 185 MET B CA 1
ATOM 4627 C C . MET B 1 185 ? 7.141 -5.469 -17.391 1 96.38 185 MET B C 1
ATOM 4629 O O . MET B 1 185 ? 8.172 -5.449 -16.719 1 96.38 185 MET B O 1
ATOM 4633 N N . LEU B 1 186 ? 7.141 -5.535 -18.672 1 96.12 186 LEU B N 1
ATOM 4634 C CA . LEU B 1 186 ? 8.383 -5.738 -19.406 1 96.12 186 LEU B CA 1
ATOM 4635 C C . LEU B 1 186 ? 9.18 -4.438 -19.5 1 96.12 186 LEU B C 1
ATOM 4637 O O . LEU B 1 186 ? 10.414 -4.457 -19.5 1 96.12 186 LEU B O 1
ATOM 4641 N N . SER B 1 187 ? 8.492 -3.332 -19.531 1 95.38 187 SER B N 1
ATOM 4642 C CA . SER B 1 187 ? 9.172 -2.098 -19.922 1 95.38 187 SER B CA 1
ATOM 4643 C C . SER B 1 187 ? 9.484 -1.245 -18.688 1 95.38 187 SER B C 1
ATOM 4645 O O . SER B 1 187 ? 10.586 -0.697 -18.578 1 95.38 187 SER B O 1
ATOM 4647 N N . VAL B 1 188 ? 8.578 -1.16 -17.766 1 94.31 188 VAL B N 1
ATOM 4648 C CA . VAL B 1 188 ? 8.742 -0.235 -16.641 1 94.31 188 VAL B CA 1
ATOM 4649 C C . VAL B 1 188 ? 9.828 -0.753 -15.703 1 94.31 188 VAL B C 1
ATOM 4651 O O . VAL B 1 188 ? 10.852 -0.095 -15.5 1 94.31 188 VAL B O 1
ATOM 4654 N N . PRO B 1 189 ? 9.68 -1.961 -15.156 1 94.5 189 PRO B N 1
ATOM 4655 C CA . PRO B 1 189 ? 10.773 -2.465 -14.32 1 94.5 189 PRO B CA 1
ATOM 4656 C C . PRO B 1 189 ? 11.836 -3.213 -15.125 1 94.5 189 PRO B C 1
ATOM 4658 O O . PRO B 1 189 ? 12.867 -3.598 -14.57 1 94.5 189 PRO B O 1
ATOM 4661 N N . GLY B 1 190 ? 11.562 -3.463 -16.406 1 93.75 190 GLY B N 1
ATOM 4662 C CA . GLY B 1 190 ? 12.539 -4.105 -17.281 1 93.75 190 GLY B CA 1
ATOM 4663 C C . GLY B 1 190 ? 12.609 -5.609 -17.094 1 93.75 190 GLY B C 1
ATOM 4664 O O . GLY B 1 190 ? 13.672 -6.215 -17.219 1 93.75 190 GLY B O 1
ATOM 4665 N N . LEU B 1 191 ? 11.508 -6.219 -16.75 1 96.19 191 LEU B N 1
ATOM 4666 C CA . LEU B 1 191 ? 11.492 -7.664 -16.547 1 96.19 191 LEU B CA 1
ATOM 4667 C C . LEU B 1 191 ? 11.562 -8.398 -17.891 1 96.19 191 LEU B C 1
ATOM 4669 O O . LEU B 1 191 ? 11.102 -7.883 -18.906 1 96.19 191 LEU B O 1
ATOM 4673 N N . VAL B 1 192 ? 12.109 -9.57 -17.812 1 95.75 192 VAL B N 1
ATOM 4674 C CA . VAL B 1 192 ? 12.18 -10.461 -18.969 1 95.75 192 VAL B CA 1
ATOM 4675 C C . VAL B 1 192 ? 11.242 -11.648 -18.75 1 95.75 192 VAL B C 1
ATOM 4677 O O . VAL B 1 192 ? 11.227 -12.258 -17.688 1 95.75 192 VAL B O 1
ATOM 4680 N N . ASP B 1 193 ? 10.469 -11.945 -19.766 1 96.56 193 ASP B N 1
ATOM 4681 C CA . ASP B 1 193 ? 9.547 -13.086 -19.719 1 96.56 193 ASP B CA 1
ATOM 4682 C C . ASP B 1 193 ? 10.289 -14.398 -19.969 1 96.56 193 ASP B C 1
ATOM 4684 O O . ASP B 1 193 ? 10.797 -14.625 -21.062 1 96.56 193 ASP B O 1
ATOM 4688 N N . ALA B 1 194 ? 10.266 -15.234 -18.984 1 96.88 194 ALA B N 1
ATOM 4689 C CA . ALA B 1 194 ? 10.992 -16.5 -19.094 1 96.88 194 ALA B CA 1
ATOM 4690 C C . ALA B 1 194 ? 10.508 -17.312 -20.297 1 96.88 194 ALA B C 1
ATOM 4692 O O . ALA B 1 194 ? 11.305 -17.938 -20.984 1 96.88 194 ALA B O 1
ATOM 4693 N N . PHE B 1 195 ? 9.203 -17.312 -20.516 1 95.69 195 PHE B N 1
ATOM 4694 C CA . PHE B 1 195 ? 8.656 -18.047 -21.656 1 95.69 195 PHE B CA 1
ATOM 4695 C C . PHE B 1 195 ? 9.219 -17.516 -22.969 1 95.69 195 PHE B C 1
ATOM 4697 O O . PHE B 1 195 ? 9.578 -18.281 -23.859 1 95.69 195 PHE B O 1
ATOM 4704 N N . GLY B 1 196 ? 9.211 -16.172 -23.078 1 92.12 196 GLY B N 1
ATOM 4705 C CA . GLY B 1 196 ? 9.75 -15.547 -24.281 1 92.12 196 GLY B CA 1
ATOM 4706 C C . GLY B 1 196 ? 11.203 -15.898 -24.531 1 92.12 196 GLY B C 1
ATOM 4707 O O . GLY B 1 196 ? 11.609 -16.094 -25.672 1 92.12 196 GLY B O 1
ATOM 4708 N N . GLU B 1 197 ? 11.961 -16.047 -23.516 1 92.44 197 GLU B N 1
ATOM 4709 C CA . GLU B 1 197 ? 13.383 -16.359 -23.625 1 92.44 197 GLU B CA 1
ATOM 4710 C C . GLU B 1 197 ? 13.602 -17.812 -24 1 92.44 197 GLU B C 1
ATOM 4712 O O . GLU B 1 197 ? 14.602 -18.156 -24.625 1 92.44 197 GLU B O 1
ATOM 4717 N N . ALA B 1 198 ? 12.734 -18.641 -23.516 1 90.06 198 ALA B N 1
ATOM 4718 C CA . ALA B 1 198 ? 12.844 -20.078 -23.812 1 90.06 198 ALA B CA 1
ATOM 4719 C C . ALA B 1 198 ? 12.664 -20.344 -25.312 1 90.06 198 ALA B C 1
ATOM 4721 O O . ALA B 1 198 ? 13.164 -21.328 -25.828 1 90.06 198 ALA B O 1
ATOM 4722 N N . GLY B 1 199 ? 12 -19.469 -26 1 78.31 199 GLY B N 1
ATOM 4723 C CA . GLY B 1 199 ? 11.867 -19.562 -27.453 1 78.31 199 GLY B CA 1
ATOM 4724 C C . GLY B 1 199 ? 11 -20.719 -27.891 1 78.31 199 GLY B C 1
ATOM 4725 O O . GLY B 1 199 ? 9.977 -21.016 -27.281 1 78.31 199 GLY B O 1
ATOM 4726 N N . GLU B 1 200 ? 11.383 -21.297 -28.969 1 69.81 200 GLU B N 1
ATOM 4727 C CA . GLU B 1 200 ? 10.586 -22.281 -29.688 1 69.81 200 GLU B CA 1
ATOM 4728 C C . GLU B 1 200 ? 10.539 -23.609 -28.953 1 69.81 200 GLU B C 1
ATOM 4730 O O . GLU B 1 200 ? 9.633 -24.422 -29.156 1 69.81 200 GLU B O 1
ATOM 4735 N N . THR B 1 201 ? 11.359 -23.797 -28.016 1 64.31 201 THR B N 1
ATOM 4736 C CA . THR B 1 201 ? 11.484 -25.078 -27.359 1 64.31 201 THR B CA 1
ATOM 4737 C C . THR B 1 201 ? 10.273 -25.359 -26.469 1 64.31 201 THR B C 1
ATOM 4739 O O . THR B 1 201 ? 10.031 -26.5 -26.062 1 64.31 201 THR B O 1
ATOM 4742 N N . VAL B 1 202 ? 9.523 -24.297 -26.312 1 70.62 202 VAL B N 1
ATOM 4743 C CA . VAL B 1 202 ? 8.469 -24.516 -25.328 1 70.62 202 VAL B CA 1
ATOM 4744 C C . VAL B 1 202 ? 7.109 -24.203 -25.953 1 70.62 202 VAL B C 1
ATOM 4746 O O . VAL B 1 202 ? 6.184 -23.781 -25.25 1 70.62 202 VAL B O 1
ATOM 4749 N N . GLN B 1 203 ? 7.004 -24.359 -27.172 1 65.44 203 GLN B N 1
ATOM 4750 C CA . GLN B 1 203 ? 5.789 -23.969 -27.891 1 65.44 203 GLN B CA 1
ATOM 4751 C C . GLN B 1 203 ? 4.594 -24.797 -27.438 1 65.44 203 GLN B C 1
ATOM 4753 O O . GLN B 1 203 ? 3.447 -24.375 -27.562 1 65.44 203 GLN B O 1
ATOM 4758 N N . ASN B 1 204 ? 4.914 -25.938 -26.844 1 65.62 204 ASN B N 1
ATOM 4759 C CA . ASN B 1 204 ? 3.816 -26.766 -26.359 1 65.62 204 ASN B CA 1
ATOM 4760 C C . ASN B 1 204 ? 3.381 -26.359 -24.969 1 65.62 204 ASN B C 1
ATOM 4762 O O . ASN B 1 204 ? 2.42 -26.906 -24.422 1 65.62 204 ASN B O 1
ATOM 4766 N N . CYS B 1 205 ? 3.984 -25.344 -24.453 1 68.06 205 CYS B N 1
ATOM 4767 C CA . CYS B 1 205 ? 3.762 -24.938 -23.078 1 68.06 205 CYS B CA 1
ATOM 4768 C C . CYS B 1 205 ? 3.182 -23.531 -23 1 68.06 205 CYS B C 1
ATOM 4770 O O . CYS B 1 205 ? 3.529 -22.75 -22.109 1 68.06 205 CYS B O 1
ATOM 4772 N N . VAL B 1 206 ? 2.297 -23.297 -23.891 1 80.44 206 VAL B N 1
ATOM 4773 C CA . VAL B 1 206 ? 1.93 -21.891 -24.016 1 80.44 206 VAL B CA 1
ATOM 4774 C C . VAL B 1 206 ? 0.759 -21.594 -23.078 1 80.44 206 VAL B C 1
ATOM 4776 O O . VAL B 1 206 ? 0.827 -20.656 -22.281 1 80.44 206 VAL B O 1
ATOM 4779 N N . ALA B 1 207 ? -0.181 -22.516 -23.125 1 91.62 207 ALA B N 1
ATOM 4780 C CA . ALA B 1 207 ? -1.409 -22.188 -22.406 1 91.62 207 ALA B CA 1
ATOM 4781 C C . ALA B 1 207 ? -1.286 -22.516 -20.922 1 91.62 207 ALA B C 1
ATOM 4783 O O . ALA B 1 207 ? -0.934 -23.641 -20.562 1 91.62 207 ALA B O 1
ATOM 4784 N N . THR B 1 208 ? -1.541 -21.516 -20.078 1 95.88 208 THR B N 1
ATOM 4785 C CA . THR B 1 208 ? -1.529 -21.734 -18.641 1 95.88 208 THR B CA 1
ATOM 4786 C C . THR B 1 208 ? -2.949 -21.734 -18.078 1 95.88 208 THR B C 1
ATOM 4788 O O . THR B 1 208 ? -3.174 -22.156 -16.938 1 95.88 208 THR B O 1
ATOM 4791 N N . ASN B 1 209 ? -3.883 -21.266 -18.781 1 95.19 209 ASN B N 1
ATOM 4792 C CA . ASN B 1 209 ? -5.301 -21.25 -18.453 1 95.19 209 ASN B CA 1
ATOM 4793 C C . ASN B 1 209 ? -6.164 -21.656 -19.641 1 95.19 209 ASN B C 1
ATOM 4795 O O . ASN B 1 209 ? -5.863 -21.312 -20.781 1 95.19 209 ASN B O 1
ATOM 4799 N N . GLU B 1 210 ? -7.18 -22.438 -19.359 1 94.31 210 GLU B N 1
ATOM 4800 C CA . GLU B 1 210 ? -8.102 -22.938 -20.375 1 94.31 210 GLU B CA 1
ATOM 4801 C C . GLU B 1 210 ? -7.379 -23.766 -21.422 1 94.31 210 GLU B C 1
ATOM 4803 O O . GLU B 1 210 ? -7.695 -23.703 -22.609 1 94.31 210 GLU B O 1
ATOM 4808 N N . SER B 1 211 ? -6.328 -24.438 -20.984 1 93 211 SER B N 1
ATOM 4809 C CA . SER B 1 211 ? -5.613 -25.344 -21.875 1 93 211 SER B CA 1
ATOM 4810 C C . SER B 1 211 ? -6.516 -26.484 -22.328 1 93 211 SER B C 1
ATOM 4812 O O . SER B 1 211 ? -7.367 -26.953 -21.578 1 93 211 SER B O 1
ATOM 4814 N N . LEU B 1 212 ? -6.227 -27 -23.5 1 91.38 212 LEU B N 1
ATOM 4815 C CA . LEU B 1 212 ? -7.039 -28.062 -24.094 1 91.38 212 LEU B CA 1
ATOM 4816 C C . LEU B 1 212 ? -6.891 -29.359 -23.297 1 91.38 212 LEU B C 1
ATOM 4818 O O . LEU B 1 212 ? -7.777 -30.219 -23.328 1 91.38 212 LEU B O 1
ATOM 4822 N N . THR B 1 213 ? -5.871 -29.516 -22.578 1 91.12 213 THR B N 1
ATOM 4823 C CA . THR B 1 213 ? -5.605 -30.75 -21.828 1 91.12 213 THR B CA 1
ATOM 4824 C C . THR B 1 213 ? -6.059 -30.609 -20.375 1 91.12 213 THR B C 1
ATOM 4826 O O . THR B 1 213 ? -6.008 -31.578 -19.625 1 91.12 213 THR B O 1
ATOM 4829 N N . ASN B 1 214 ? -6.48 -29.422 -19.969 1 95.5 214 ASN B N 1
ATOM 4830 C CA . ASN B 1 214 ? -6.906 -29.188 -18.594 1 95.5 214 ASN B CA 1
ATOM 4831 C C . ASN B 1 214 ? -8.336 -29.672 -18.359 1 95.5 214 ASN B C 1
ATOM 4833 O O . ASN B 1 214 ? -9.242 -29.344 -19.125 1 95.5 214 ASN B O 1
ATOM 4837 N N . SER B 1 215 ? -8.617 -30.422 -17.297 1 96.44 215 SER B N 1
ATOM 4838 C CA . SER B 1 215 ? -9.898 -31.062 -17.047 1 96.44 215 SER B CA 1
ATOM 4839 C C . SER B 1 215 ? -10.969 -30.031 -16.688 1 96.44 215 SER B C 1
ATOM 4841 O O . SER B 1 215 ? -12.164 -30.344 -16.734 1 96.44 215 SER B O 1
ATOM 4843 N N . TYR B 1 216 ? -10.547 -28.859 -16.312 1 96.19 216 TYR B N 1
ATOM 4844 C CA . TYR B 1 216 ? -11.516 -27.875 -15.852 1 96.19 216 TYR B CA 1
ATOM 4845 C C . TYR B 1 216 ? -11.82 -26.859 -16.953 1 96.19 216 TYR B C 1
ATOM 4847 O O . TYR B 1 216 ? -12.578 -25.906 -16.734 1 96.19 216 TYR B O 1
ATOM 4855 N N . THR B 1 217 ? -11.211 -27 -18.125 1 95.12 217 THR B N 1
ATOM 4856 C CA . THR B 1 217 ? -11.516 -26.141 -19.25 1 95.12 217 THR B CA 1
ATOM 4857 C C . THR B 1 217 ? -12.961 -26.328 -19.719 1 95.12 217 THR B C 1
ATOM 4859 O O . THR B 1 217 ? -13.422 -27.469 -19.859 1 95.12 217 THR B O 1
ATOM 4862 N N . PRO B 1 218 ? -13.68 -25.266 -19.906 1 92.5 218 PRO B N 1
ATOM 4863 C CA . PRO B 1 218 ? -15.055 -25.391 -20.375 1 92.5 218 PRO B CA 1
ATOM 4864 C C . PRO B 1 218 ? -15.164 -26.203 -21.656 1 92.5 218 PRO B C 1
ATOM 4866 O O . PRO B 1 218 ? -14.367 -26 -22.578 1 92.5 218 PRO B O 1
ATOM 4869 N N . VAL B 1 219 ? -16.203 -26.953 -21.734 1 92.62 219 VAL B N 1
ATOM 4870 C CA . VAL B 1 219 ? -16.422 -27.875 -22.844 1 92.62 219 VAL B CA 1
ATOM 4871 C C . VAL B 1 219 ? -16.562 -27.094 -24.141 1 92.62 219 VAL B C 1
ATOM 4873 O O . VAL B 1 219 ? -16.125 -27.531 -25.203 1 92.62 219 VAL B O 1
ATOM 4876 N N . ALA B 1 220 ? -17.203 -25.969 -24.016 1 91.81 220 ALA B N 1
ATOM 4877 C CA . ALA B 1 220 ? -17.438 -25.141 -25.188 1 91.81 220 ALA B CA 1
ATOM 4878 C C . ALA B 1 220 ? -16.109 -24.766 -25.859 1 91.81 220 ALA B C 1
ATOM 4880 O O . ALA B 1 220 ? -16.031 -24.688 -27.094 1 91.81 220 ALA B O 1
ATOM 4881 N N . LEU B 1 221 ? -15.086 -24.547 -25.094 1 90.38 221 LEU B N 1
ATOM 4882 C CA . LEU B 1 221 ? -13.781 -24.188 -25.625 1 90.38 221 LEU B CA 1
ATOM 4883 C C . LEU B 1 221 ? -13.062 -25.406 -26.188 1 90.38 221 LEU B C 1
ATOM 4885 O O . LEU B 1 221 ? -12.367 -25.312 -27.203 1 90.38 221 LEU B O 1
ATOM 4889 N N . LEU B 1 222 ? -13.273 -26.531 -25.641 1 91.56 222 LEU B N 1
ATOM 4890 C CA . LEU B 1 222 ? -12.68 -27.781 -26.109 1 91.56 222 LEU B CA 1
ATOM 4891 C C . LEU B 1 222 ? -13.234 -28.172 -27.469 1 91.56 222 LEU B C 1
ATOM 4893 O O . LEU B 1 222 ? -12.477 -28.578 -28.359 1 91.56 222 LEU B O 1
ATOM 4897 N N . LYS B 1 223 ? -14.477 -27.984 -27.578 1 92.94 223 LYS B N 1
ATOM 4898 C CA . LYS B 1 223 ? -15.148 -28.359 -28.812 1 92.94 223 LYS B CA 1
ATOM 4899 C C . LYS B 1 223 ? -14.656 -27.5 -29.984 1 92.94 223 LYS B C 1
ATOM 4901 O O . LYS B 1 223 ? -14.523 -27.984 -31.109 1 92.94 223 LYS B O 1
ATOM 4906 N N . LYS B 1 224 ? -14.383 -26.312 -29.656 1 93.44 224 LYS B N 1
ATOM 4907 C CA . LYS B 1 224 ? -13.938 -25.375 -30.688 1 93.44 224 LYS B CA 1
ATOM 4908 C C . LYS B 1 224 ? -12.422 -25.422 -30.859 1 93.44 224 LYS B C 1
ATOM 4910 O O . LYS B 1 224 ? -11.867 -24.719 -31.703 1 93.44 224 LYS B O 1
ATOM 4915 N N . ASN B 1 225 ? -11.758 -26.203 -30.141 1 91.31 225 ASN B N 1
ATOM 4916 C CA . ASN B 1 225 ? -10.305 -26.359 -30.172 1 91.31 225 ASN B CA 1
ATOM 4917 C C . ASN B 1 225 ? -9.594 -25.016 -30.062 1 91.31 225 ASN B C 1
ATOM 4919 O O . ASN B 1 225 ? -8.656 -24.734 -30.828 1 91.31 225 ASN B O 1
ATOM 4923 N N . ILE B 1 226 ? -10.133 -24.172 -29.328 1 86.19 226 ILE B N 1
ATOM 4924 C CA . ILE B 1 226 ? -9.523 -22.875 -29.078 1 86.19 226 ILE B CA 1
ATOM 4925 C C . ILE B 1 226 ? -8.336 -23.031 -28.141 1 86.19 226 ILE B C 1
ATOM 4927 O O . ILE B 1 226 ? -8.484 -23.531 -27.016 1 86.19 226 ILE B O 1
ATOM 4931 N N . PRO B 1 227 ? -7.145 -22.578 -28.578 1 86.75 227 PRO B N 1
ATOM 4932 C CA . PRO B 1 227 ? -5.984 -22.703 -27.688 1 86.75 227 PRO B CA 1
ATOM 4933 C C . PRO B 1 227 ? -6.121 -21.859 -26.422 1 86.75 227 PRO B C 1
ATOM 4935 O O . PRO B 1 227 ? -6.711 -20.781 -26.453 1 86.75 227 PRO B O 1
ATOM 4938 N N . GLY B 1 228 ? -5.738 -22.312 -25.328 1 91.81 228 GLY B N 1
ATOM 4939 C CA . GLY B 1 228 ? -5.797 -21.625 -24.047 1 91.81 228 GLY B CA 1
ATOM 4940 C C . GLY B 1 228 ? -5.023 -20.328 -24.016 1 91.81 228 GLY B C 1
ATOM 4941 O O . GLY B 1 228 ? -4.609 -19.828 -25.062 1 91.81 228 GLY B O 1
ATOM 4942 N N . LYS B 1 229 ? -5.004 -19.688 -22.922 1 93.25 229 LYS B N 1
ATOM 4943 C CA . LYS B 1 229 ? -4.359 -18.391 -22.719 1 93.25 229 LYS B CA 1
ATOM 4944 C C . LYS B 1 229 ? -3.131 -18.531 -21.828 1 93.25 229 LYS B C 1
ATOM 4946 O O . LYS B 1 229 ? -3.066 -19.422 -20.984 1 93.25 229 LYS B O 1
ATOM 4951 N N . ARG B 1 230 ? -2.182 -17.688 -22.109 1 95.5 230 ARG B N 1
ATOM 4952 C CA . ARG B 1 230 ? -1.038 -17.594 -21.219 1 95.5 230 ARG B CA 1
ATOM 4953 C C . ARG B 1 230 ? -1.146 -16.359 -20.328 1 95.5 230 ARG B C 1
ATOM 4955 O O . ARG B 1 230 ? -0.919 -15.234 -20.781 1 95.5 230 ARG B O 1
ATOM 4962 N N . ILE B 1 231 ? -1.498 -16.656 -19.047 1 96.38 231 ILE B N 1
ATOM 4963 C CA . ILE B 1 231 ? -1.723 -15.5 -18.188 1 96.38 231 ILE B CA 1
ATOM 4964 C C . ILE B 1 231 ? -0.937 -15.656 -16.891 1 96.38 231 ILE B C 1
ATOM 4966 O O . ILE B 1 231 ? -0.986 -14.789 -16.016 1 96.38 231 ILE B O 1
ATOM 4970 N N . ASP B 1 232 ? -0.25 -16.766 -16.75 1 97.69 232 ASP B N 1
ATOM 4971 C CA . ASP B 1 232 ? 0.691 -16.984 -15.656 1 97.69 232 ASP B CA 1
ATOM 4972 C C . ASP B 1 232 ? 2.131 -16.797 -16.125 1 97.69 232 ASP B C 1
ATOM 4974 O O . ASP B 1 232 ? 2.5 -17.25 -17.203 1 97.69 232 ASP B O 1
ATOM 4978 N N . TYR B 1 233 ? 2.932 -16.109 -15.266 1 98.12 233 TYR B N 1
ATOM 4979 C CA . TYR B 1 233 ? 4.238 -15.711 -15.766 1 98.12 233 TYR B CA 1
ATOM 4980 C C . TYR B 1 233 ? 5.32 -15.938 -14.719 1 98.12 233 TYR B C 1
ATOM 4982 O O . TYR B 1 233 ? 5.047 -15.867 -13.516 1 98.12 233 TYR B O 1
ATOM 4990 N N . ILE B 1 234 ? 6.465 -16.266 -15.141 1 98.56 234 ILE B N 1
ATOM 4991 C CA . ILE B 1 234 ? 7.73 -16.078 -14.445 1 98.56 234 ILE B CA 1
ATOM 4992 C C . ILE B 1 234 ? 8.594 -15.078 -15.219 1 98.56 234 ILE B C 1
ATOM 4994 O O . ILE B 1 234 ? 8.984 -15.344 -16.359 1 98.56 234 ILE B O 1
ATOM 4998 N N . MET B 1 235 ? 8.766 -13.945 -14.609 1 98.31 235 MET B N 1
ATOM 4999 C CA . MET B 1 235 ? 9.594 -12.891 -15.188 1 98.31 235 MET B CA 1
ATOM 5000 C C . MET B 1 235 ? 10.766 -12.555 -14.266 1 98.31 235 MET B C 1
ATOM 5002 O O . MET B 1 235 ? 10.695 -12.789 -13.055 1 98.31 235 MET B O 1
ATOM 5006 N N . TYR B 1 236 ? 11.852 -12.109 -14.836 1 97.75 236 TYR B N 1
ATOM 5007 C CA . TYR B 1 236 ? 13.023 -11.867 -14 1 97.75 236 TYR B CA 1
ATOM 5008 C C . TYR B 1 236 ? 13.836 -10.695 -14.523 1 97.75 236 TYR B C 1
ATOM 5010 O O . TYR B 1 236 ? 13.633 -10.258 -15.656 1 97.75 236 TYR B O 1
ATOM 5018 N N . HIS B 1 237 ? 14.617 -10.102 -13.734 1 95.25 237 HIS B N 1
ATOM 5019 C CA . HIS B 1 237 ? 15.547 -9.023 -14.039 1 95.25 237 HIS B CA 1
ATOM 5020 C C . HIS B 1 237 ? 16.812 -9.141 -13.203 1 95.25 237 HIS B C 1
ATOM 5022 O O . HIS B 1 237 ? 16.75 -9.344 -11.992 1 95.25 237 HIS B O 1
ATOM 5028 N N . PRO B 1 238 ? 18.031 -9.055 -13.867 1 92.88 238 PRO B N 1
ATOM 5029 C CA . PRO B 1 238 ? 19.297 -9.125 -13.133 1 92.88 238 PRO B CA 1
ATOM 5030 C C . PRO B 1 238 ? 19.641 -7.824 -12.406 1 92.88 238 PRO B C 1
ATOM 5032 O O . PRO B 1 238 ? 19.281 -6.742 -12.883 1 92.88 238 PRO B O 1
ATOM 5035 N N . GLY B 1 239 ? 20.234 -8.016 -11.18 1 87.56 239 GLY B N 1
ATOM 5036 C CA . GLY B 1 239 ? 20.859 -6.859 -10.562 1 87.56 239 GLY B CA 1
ATOM 5037 C C . GLY B 1 239 ? 22.078 -6.379 -11.312 1 87.56 239 GLY B C 1
ATOM 5038 O O . GLY B 1 239 ? 22.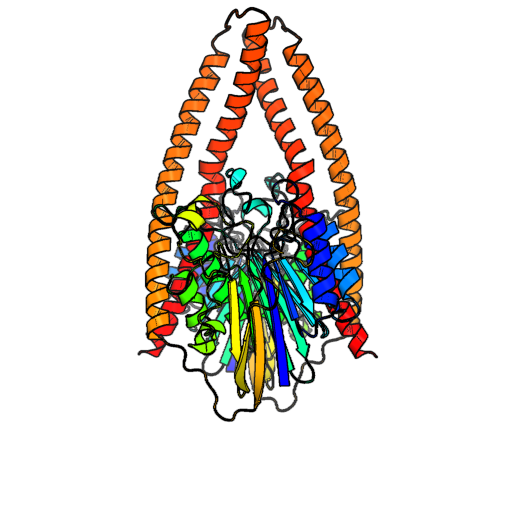5 -6.996 -12.289 1 87.56 239 GLY B O 1
ATOM 5039 N N . SER B 1 240 ? 22.656 -5.344 -10.758 1 79.12 240 SER B N 1
ATOM 5040 C CA . SER B 1 240 ? 23.828 -4.766 -11.422 1 79.12 240 SER B CA 1
ATOM 5041 C C . SER B 1 240 ? 24.984 -5.75 -11.445 1 79.12 240 SER B C 1
ATOM 5043 O O . SER B 1 240 ? 25.203 -6.488 -10.477 1 79.12 240 SER B O 1
ATOM 5045 N N . SER B 1 241 ? 25.625 -5.977 -12.516 1 82.81 241 SER B N 1
ATOM 5046 C CA . SER B 1 241 ? 26.859 -6.746 -12.711 1 82.81 241 SER B CA 1
ATOM 5047 C C . SER B 1 241 ? 26.578 -8.242 -12.758 1 82.81 241 SER B C 1
ATOM 5049 O O . SER B 1 241 ? 27.422 -9.055 -12.383 1 82.81 241 SER B O 1
ATOM 5051 N N . LEU B 1 242 ? 25.344 -8.547 -12.969 1 90.75 242 LEU B N 1
ATOM 5052 C CA . LEU B 1 242 ? 25 -9.961 -13.086 1 90.75 242 LEU B CA 1
ATOM 5053 C C . LEU B 1 242 ? 24.328 -10.242 -14.422 1 90.75 242 LEU B C 1
ATOM 5055 O O . LEU B 1 242 ? 23.75 -9.344 -15.031 1 90.75 242 LEU B O 1
ATOM 5059 N N . GLN B 1 243 ? 24.547 -11.414 -14.836 1 91.81 243 GLN B N 1
ATOM 5060 C CA . GLN B 1 243 ? 23.844 -11.945 -15.992 1 91.81 243 GLN B CA 1
ATOM 5061 C C . GLN B 1 243 ? 22.953 -13.125 -15.609 1 91.81 243 GLN B C 1
ATOM 5063 O O . GLN B 1 243 ? 23.359 -13.977 -14.805 1 91.81 243 GLN B O 1
ATOM 5068 N N . ILE B 1 244 ? 21.734 -13.039 -16.109 1 93.38 244 ILE B N 1
ATOM 5069 C CA . ILE B 1 244 ? 20.812 -14.133 -15.844 1 93.38 244 ILE B CA 1
ATOM 5070 C C . ILE B 1 244 ? 20.438 -14.812 -17.156 1 93.38 244 ILE B C 1
ATOM 5072 O O . ILE B 1 244 ? 19.969 -14.156 -18.094 1 93.38 244 ILE B O 1
ATOM 5076 N N . ASP B 1 245 ? 20.688 -16.078 -17.203 1 93.5 245 ASP B N 1
ATOM 5077 C CA . ASP B 1 245 ? 20.266 -16.875 -18.344 1 93.5 245 ASP B CA 1
ATOM 5078 C C . ASP B 1 245 ? 19.188 -17.875 -17.953 1 93.5 245 ASP B C 1
ATOM 5080 O O . ASP B 1 245 ? 19.203 -18.422 -16.844 1 93.5 245 ASP B O 1
ATOM 5084 N N . LEU B 1 246 ? 18.266 -18.047 -18.828 1 95.94 246 LEU B N 1
ATOM 5085 C CA . LEU B 1 246 ? 17.234 -19.047 -18.625 1 95.94 246 LEU B CA 1
ATOM 5086 C C . LEU B 1 246 ? 17.734 -20.438 -19 1 95.94 246 LEU B C 1
ATOM 5088 O O . LEU B 1 246 ? 18.141 -20.672 -20.141 1 95.94 246 LEU B O 1
ATOM 5092 N N . LYS B 1 247 ? 17.781 -21.281 -18.094 1 95.88 247 LYS B N 1
ATOM 5093 C CA . LYS B 1 247 ? 18.203 -22.656 -18.359 1 95.88 247 LYS B CA 1
ATOM 5094 C C . LYS B 1 247 ? 17.047 -23.5 -18.875 1 95.88 247 LYS B C 1
ATOM 5096 O O . LYS B 1 247 ? 17.203 -24.297 -19.797 1 95.88 247 LYS B O 1
ATOM 5101 N N . SER B 1 248 ? 15.898 -23.344 -18.234 1 94.75 248 SER B N 1
ATOM 5102 C CA . SER B 1 248 ? 14.75 -24.141 -18.656 1 94.75 248 SER B CA 1
ATOM 5103 C C . SER B 1 248 ? 13.438 -23.469 -18.266 1 94.75 248 SER B C 1
ATOM 5105 O O . SER B 1 248 ? 13.391 -22.688 -17.312 1 94.75 248 SER B O 1
ATOM 5107 N N . TYR B 1 249 ? 12.406 -23.703 -19 1 96.06 249 TYR B N 1
ATOM 5108 C CA . TYR B 1 249 ? 11.008 -23.359 -18.781 1 96.06 249 TYR B CA 1
ATOM 5109 C C . TYR B 1 249 ? 10.102 -24.547 -19.047 1 96.06 249 TYR B C 1
ATOM 5111 O O . TYR B 1 249 ? 10.141 -25.141 -20.125 1 96.06 249 TYR B O 1
ATOM 5119 N N . THR B 1 250 ? 9.25 -24.922 -18.062 1 93.81 250 THR B N 1
ATOM 5120 C CA . THR B 1 250 ? 8.461 -26.141 -18.234 1 93.81 250 THR B CA 1
ATOM 5121 C C . THR B 1 250 ? 7.086 -25.984 -17.578 1 93.81 250 THR B C 1
ATOM 5123 O O . THR B 1 250 ? 6.875 -25.078 -16.781 1 93.81 250 THR B O 1
ATOM 5126 N N . LEU B 1 251 ? 6.16 -26.766 -18.047 1 95.19 251 LEU B N 1
ATOM 5127 C CA . LEU B 1 251 ? 4.984 -27.125 -17.266 1 95.19 251 LEU B CA 1
ATOM 5128 C C . LEU B 1 251 ? 5.25 -28.375 -16.422 1 95.19 251 LEU B C 1
ATOM 5130 O O . LEU B 1 251 ? 5.133 -29.5 -16.906 1 95.19 251 LEU B O 1
ATOM 5134 N N . PRO B 1 252 ? 5.551 -28.125 -15.164 1 95.5 252 PRO B N 1
ATOM 5135 C CA . PRO B 1 252 ? 6.219 -29.172 -14.391 1 95.5 252 PRO B CA 1
ATOM 5136 C C . PRO B 1 252 ? 5.254 -30.266 -13.922 1 95.5 252 PRO B C 1
ATOM 5138 O O . PRO B 1 252 ? 5.688 -31.328 -13.492 1 95.5 252 PRO B O 1
ATOM 5141 N N . LEU B 1 253 ? 3.977 -29.984 -13.945 1 95.81 253 LEU B N 1
ATOM 5142 C CA . LEU B 1 253 ? 3.016 -30.953 -13.422 1 95.81 253 LEU B CA 1
ATOM 5143 C C . LEU B 1 253 ? 2.355 -31.719 -14.562 1 95.81 253 LEU B C 1
ATOM 5145 O O . LEU B 1 253 ? 2.105 -31.172 -15.633 1 95.81 253 LEU B O 1
ATOM 5149 N N . PRO B 1 254 ? 2.057 -33 -14.297 1 94.5 254 PRO B N 1
ATOM 5150 C CA . PRO B 1 254 ? 1.233 -33.719 -15.289 1 94.5 254 PRO B CA 1
ATOM 5151 C C . PRO B 1 254 ? -0.136 -33.062 -15.477 1 94.5 254 PRO B C 1
ATOM 5153 O O . PRO B 1 254 ? -0.612 -32.344 -14.594 1 94.5 254 PRO B O 1
ATOM 5156 N N . HIS B 1 255 ? -0.722 -33.375 -16.625 1 91.88 255 HIS B N 1
ATOM 5157 C CA . HIS B 1 255 ? -1.991 -32.719 -16.969 1 91.88 255 HIS B CA 1
ATOM 5158 C C . HIS B 1 255 ? -3.078 -33.094 -15.961 1 91.88 255 HIS B C 1
ATOM 5160 O O . HIS B 1 255 ? -3.965 -32.281 -15.68 1 91.88 255 HIS B O 1
ATOM 5166 N N . LYS B 1 256 ? -2.955 -34.312 -15.484 1 96.25 256 LYS B N 1
ATOM 5167 C CA . LYS B 1 256 ? -3.902 -34.781 -14.477 1 96.25 256 LYS B CA 1
ATOM 5168 C C . LYS B 1 256 ? -3.174 -35.312 -13.234 1 96.25 256 LYS B C 1
ATOM 5170 O O . LYS B 1 256 ? -2.041 -35.781 -13.328 1 96.25 256 LYS B O 1
ATOM 5175 N N . ILE B 1 257 ? -3.812 -35.094 -12.062 1 97.38 257 ILE B N 1
ATOM 5176 C CA . ILE B 1 257 ? -3.293 -35.688 -10.836 1 97.38 257 ILE B CA 1
ATOM 5177 C C . ILE B 1 257 ? -3.238 -37.219 -10.992 1 97.38 257 ILE B C 1
ATOM 5179 O O . ILE B 1 257 ? -4.215 -37.844 -11.422 1 97.38 257 ILE B O 1
ATOM 5183 N N . PRO B 1 258 ? -2.078 -37.781 -10.734 1 95.81 258 PRO B N 1
ATOM 5184 C CA . PRO B 1 258 ? -1.972 -39.25 -10.891 1 95.81 258 PRO B CA 1
ATOM 5185 C C . PRO B 1 258 ? -3.096 -40 -10.188 1 95.81 258 PRO B C 1
ATOM 5187 O O . PRO B 1 258 ? -3.344 -39.781 -9 1 95.81 258 PRO B O 1
ATOM 5190 N N . GLY B 1 259 ? -3.73 -40.844 -10.906 1 95.06 259 GLY B N 1
ATOM 5191 C CA . GLY B 1 259 ? -4.801 -41.656 -10.359 1 95.06 259 GLY B CA 1
ATOM 5192 C C . GLY B 1 259 ? -6.145 -40.938 -10.344 1 95.06 259 GLY B C 1
ATOM 5193 O O . GLY B 1 259 ? -7.137 -41.5 -9.867 1 95.06 259 GLY B O 1
ATOM 5194 N N . CYS B 1 260 ? -6.137 -39.688 -10.828 1 96.06 260 CYS B N 1
ATOM 5195 C CA . CYS B 1 260 ? -7.379 -38.906 -10.844 1 96.06 260 CYS B CA 1
ATOM 5196 C C . CYS B 1 260 ? -7.73 -38.469 -12.266 1 96.06 260 CYS B C 1
ATOM 5198 O O . CYS B 1 260 ? -6.883 -38.5 -13.156 1 96.06 260 CYS B O 1
ATOM 5200 N N . ALA B 1 261 ? -9.008 -38.156 -12.445 1 95.44 261 ALA B N 1
ATOM 5201 C CA . ALA B 1 261 ? -9.484 -37.719 -13.758 1 95.44 261 ALA B CA 1
ATOM 5202 C C . ALA B 1 261 ? -9.43 -36.188 -13.875 1 95.44 261 ALA B C 1
ATOM 5204 O O . ALA B 1 261 ? -9.844 -35.625 -14.891 1 95.44 261 ALA B O 1
ATOM 5205 N N . TYR B 1 262 ? -8.938 -35.562 -12.859 1 97.25 262 TYR B N 1
ATOM 5206 C CA . TYR B 1 262 ? -8.961 -34.094 -12.883 1 97.25 262 TYR B CA 1
ATOM 5207 C C . TYR B 1 262 ? -7.57 -33.531 -12.648 1 97.25 262 TYR B C 1
ATOM 5209 O O . TYR B 1 262 ? -6.695 -34.219 -12.109 1 97.25 262 TYR B O 1
ATOM 5217 N N . SER B 1 263 ? -7.383 -32.312 -13.133 1 97.94 263 SER B N 1
ATOM 5218 C CA . SER B 1 263 ? -6.109 -31.594 -13.086 1 97.94 263 SER B CA 1
ATOM 5219 C C . SER B 1 263 ? -5.875 -30.969 -11.711 1 97.94 263 SER B C 1
ATOM 5221 O O . SER B 1 263 ? -6.75 -31.031 -10.844 1 97.94 263 SER B O 1
ATOM 5223 N N . TYR B 1 264 ? -4.668 -30.438 -11.492 1 98.25 264 TYR B N 1
ATOM 5224 C CA . TYR B 1 264 ? -4.266 -29.859 -10.211 1 98.25 264 TYR B CA 1
ATOM 5225 C C . TYR B 1 264 ? -4.996 -28.547 -9.961 1 98.25 264 TYR B C 1
ATOM 5227 O O . TYR B 1 264 ? -5.203 -28.156 -8.805 1 98.25 264 TYR B O 1
ATOM 5235 N N . SER B 1 265 ? -5.324 -27.812 -10.914 1 98.19 265 SER B N 1
ATOM 5236 C CA . SER B 1 265 ? -5.988 -26.516 -10.922 1 98.19 265 SER B CA 1
ATOM 5237 C C . SER B 1 265 ? -6.594 -26.203 -12.289 1 98.19 265 SER B C 1
ATOM 5239 O O . SER B 1 265 ? -6.391 -26.953 -13.242 1 98.19 265 SER B O 1
ATOM 5241 N N . ASP B 1 266 ? -7.449 -25.188 -12.375 1 96.62 266 ASP B N 1
ATOM 5242 C CA . ASP B 1 266 ? -7.891 -24.734 -13.688 1 96.62 266 ASP B CA 1
ATOM 5243 C C . ASP B 1 266 ? -6.781 -23.953 -14.398 1 96.62 266 ASP B C 1
ATOM 5245 O O . ASP B 1 266 ? -6.949 -23.547 -15.547 1 96.62 266 ASP B O 1
ATOM 5249 N N . HIS B 1 267 ? -5.645 -23.719 -13.773 1 97.62 267 HIS B N 1
ATOM 5250 C CA . HIS B 1 267 ? -4.418 -23.203 -14.359 1 97.62 267 HIS B CA 1
ATOM 5251 C C . HIS B 1 267 ? -3.338 -24.281 -14.438 1 97.62 267 HIS B C 1
ATOM 5253 O O . HIS B 1 267 ? -3.428 -25.297 -13.758 1 97.62 267 HIS B O 1
ATOM 5259 N N . GLU B 1 268 ? -2.375 -24.078 -15.32 1 96.81 268 GLU B N 1
ATOM 5260 C CA . GLU B 1 268 ? -1.183 -24.922 -15.375 1 96.81 268 GLU B CA 1
ATOM 5261 C C . GLU B 1 268 ? -0.025 -24.297 -14.609 1 96.81 268 GLU B C 1
ATOM 5263 O O . GLU B 1 268 ? 0.183 -23.078 -14.68 1 96.81 268 GLU B O 1
ATOM 5268 N N . ALA B 1 269 ? 0.647 -25.125 -13.828 1 97.69 269 ALA B N 1
ATOM 5269 C CA . ALA B 1 269 ? 1.851 -24.641 -13.156 1 97.69 269 ALA B CA 1
ATOM 5270 C C . ALA B 1 269 ? 2.969 -24.375 -14.164 1 97.69 269 ALA B C 1
ATOM 5272 O O . ALA B 1 269 ? 3.066 -25.062 -15.188 1 97.69 269 ALA B O 1
ATOM 5273 N N . ILE B 1 270 ? 3.766 -23.406 -13.867 1 97.44 270 ILE B N 1
ATOM 5274 C CA . ILE B 1 270 ? 4.961 -23.188 -14.672 1 97.44 270 ILE B CA 1
ATOM 5275 C C . ILE B 1 270 ? 6.191 -23.125 -13.773 1 97.44 270 ILE B C 1
ATOM 5277 O O . ILE B 1 270 ? 6.09 -22.766 -12.602 1 97.44 270 ILE B O 1
ATOM 5281 N N . ALA B 1 271 ? 7.285 -23.547 -14.305 1 97.75 271 ALA B N 1
ATOM 5282 C CA . ALA B 1 271 ? 8.57 -23.531 -13.602 1 97.75 271 ALA B CA 1
ATOM 5283 C C . ALA B 1 271 ? 9.688 -23.047 -14.516 1 97.75 271 ALA B C 1
ATOM 5285 O O . ALA B 1 271 ? 9.672 -23.297 -15.727 1 97.75 271 ALA B O 1
ATOM 5286 N N . ALA B 1 272 ? 10.562 -22.328 -13.984 1 97.69 272 ALA B N 1
ATOM 5287 C CA . ALA B 1 272 ? 11.742 -21.844 -14.703 1 97.69 272 ALA B CA 1
ATOM 5288 C C . ALA B 1 272 ? 13.008 -22.031 -13.867 1 97.69 272 ALA B C 1
ATOM 5290 O O . ALA B 1 272 ? 12.984 -21.859 -12.648 1 97.69 272 ALA B O 1
ATOM 5291 N N . THR B 1 273 ? 14.07 -22.453 -14.5 1 97.94 273 THR B N 1
ATOM 5292 C CA . THR B 1 273 ? 15.398 -22.484 -13.891 1 97.94 273 THR B CA 1
ATOM 5293 C C . THR B 1 273 ? 16.281 -21.375 -14.445 1 97.94 273 THR B C 1
ATOM 5295 O O . THR B 1 273 ? 16.5 -21.297 -15.656 1 97.94 273 THR B O 1
ATOM 5298 N N . LEU B 1 274 ? 16.719 -20.531 -13.562 1 97.75 274 LEU B N 1
ATOM 5299 C CA . LEU B 1 274 ? 17.562 -19.406 -13.93 1 97.75 274 LEU B CA 1
ATOM 5300 C C . LEU B 1 274 ? 19.016 -19.641 -13.508 1 97.75 274 LEU B C 1
ATOM 5302 O O . LEU B 1 274 ? 19.266 -20.172 -12.43 1 97.75 274 LEU B O 1
ATOM 5306 N N . ILE B 1 275 ? 19.938 -19.297 -14.398 1 97.06 275 ILE B N 1
ATOM 5307 C CA . ILE B 1 275 ? 21.359 -19.359 -14.094 1 97.06 275 ILE B CA 1
ATOM 5308 C C . ILE B 1 275 ? 21.922 -17.953 -13.891 1 97.06 275 ILE B C 1
ATOM 5310 O O . ILE B 1 275 ? 21.828 -17.109 -14.781 1 97.06 275 ILE B O 1
ATOM 5314 N N . VAL B 1 276 ? 22.422 -17.719 -12.711 1 94.38 276 VAL B N 1
ATOM 5315 C CA . VAL B 1 276 ? 22.969 -16.406 -12.352 1 94.38 276 VAL B CA 1
ATOM 5316 C C . VAL B 1 276 ? 24.5 -16.453 -12.438 1 94.38 276 VAL B C 1
ATOM 5318 O O . VAL B 1 276 ? 25.141 -17.281 -11.789 1 94.38 276 VAL B O 1
ATOM 5321 N N . THR B 1 277 ? 25.031 -15.625 -13.242 1 93.38 277 THR B N 1
ATOM 5322 C CA . THR B 1 277 ? 26.484 -15.539 -13.383 1 93.38 277 THR B CA 1
ATOM 5323 C C . THR B 1 277 ? 26.953 -14.094 -13.273 1 93.38 277 THR B C 1
ATOM 5325 O O . THR B 1 277 ? 26.188 -13.164 -13.562 1 93.38 277 THR B O 1
ATOM 5328 N N . LYS B 1 278 ? 28.188 -13.898 -12.766 1 88.75 278 LYS B N 1
ATOM 5329 C CA . LYS B 1 278 ? 28.766 -12.562 -12.734 1 88.75 278 LYS B CA 1
ATOM 5330 C C . LYS B 1 278 ? 29.031 -12.055 -14.148 1 88.75 278 LYS B C 1
ATOM 5332 O O . LYS B 1 278 ? 29.422 -12.82 -15.031 1 88.75 278 LYS B O 1
ATOM 5337 N N . SER B 1 279 ? 28.656 -10.898 -14.328 1 83.06 279 SER B N 1
ATOM 5338 C CA . SER B 1 279 ? 28.875 -10.305 -15.641 1 83.06 279 SER B CA 1
ATOM 5339 C C . SER B 1 279 ? 29.5 -8.922 -15.523 1 83.06 279 SER B C 1
ATOM 5341 O O . SER B 1 279 ? 29.25 -8.203 -14.555 1 83.06 279 SER B O 1
ATOM 5343 N N . GLU B 1 280 ? 30.453 -8.641 -16.469 1 72 280 GLU B N 1
ATOM 5344 C CA . GLU B 1 280 ? 31.031 -7.305 -16.531 1 72 280 GLU B CA 1
ATOM 5345 C C . GLU B 1 280 ? 30.094 -6.324 -17.234 1 72 280 GLU B C 1
ATOM 5347 O O . GLU B 1 280 ? 30.234 -5.109 -17.094 1 72 280 GLU B O 1
ATOM 5352 N N . ILE B 1 281 ? 29.266 -6.918 -17.984 1 62.69 281 ILE B N 1
ATOM 5353 C CA . ILE B 1 281 ? 28.391 -6.074 -18.797 1 62.69 281 ILE B CA 1
ATOM 5354 C C . ILE B 1 281 ? 27.141 -5.734 -17.984 1 62.69 281 ILE B C 1
ATOM 5356 O O . ILE B 1 281 ? 26.469 -6.625 -17.453 1 62.69 281 ILE B O 1
ATOM 5360 N N . ARG B 1 282 ? 27.266 -4.539 -17.875 1 56.31 282 ARG B N 1
ATOM 5361 C CA . ARG B 1 282 ? 26.266 -4.023 -16.953 1 56.31 282 ARG B CA 1
ATOM 5362 C C . ARG B 1 282 ? 24.859 -4.234 -17.484 1 56.31 282 ARG B C 1
ATOM 5364 O O . ARG B 1 282 ? 23.953 -4.664 -16.766 1 56.31 282 ARG B O 1
ATOM 5371 N N . SER B 1 283 ? 24.156 -3.379 -18.203 1 56.09 283 SER B N 1
ATOM 5372 C CA . SER B 1 283 ? 22.812 -2.869 -18.031 1 56.09 283 SER B CA 1
ATOM 5373 C C . SER B 1 283 ? 21.844 -3.455 -19.062 1 56.09 283 SER B C 1
ATOM 5375 O O . SER B 1 283 ? 22.172 -3.492 -20.25 1 56.09 283 SER B O 1
ATOM 5377 N N . LEU B 1 284 ? 21 -4.387 -18.734 1 59.53 284 LEU B N 1
ATOM 5378 C CA . LEU B 1 284 ? 19.875 -4.629 -19.625 1 59.53 284 LEU B CA 1
ATOM 5379 C C . LEU B 1 284 ? 19.266 -3.314 -20.109 1 59.53 284 LEU B C 1
ATOM 5381 O O . LEU B 1 284 ? 18.984 -2.426 -19.297 1 59.53 284 LEU B O 1
ATOM 5385 N N . LYS B 1 285 ? 19.5 -3.02 -21.469 1 59.91 285 LYS B N 1
ATOM 5386 C CA . LYS B 1 285 ? 18.969 -1.803 -22.078 1 59.91 285 LYS B CA 1
ATOM 5387 C C . LYS B 1 285 ? 17.438 -1.816 -22.062 1 59.91 285 LYS B C 1
ATOM 5389 O O . LYS B 1 285 ? 16.812 -2.729 -22.609 1 59.91 285 LYS B O 1
ATOM 5394 N N . SER B 1 286 ? 16.781 -1.101 -21.109 1 70 286 SER B N 1
ATOM 5395 C CA . SER B 1 286 ? 15.344 -0.91 -21.141 1 70 286 SER B CA 1
ATOM 5396 C C . SER B 1 286 ? 14.898 -0.223 -22.422 1 70 286 SER B C 1
ATOM 5398 O O . SER B 1 286 ? 15.602 0.647 -22.938 1 70 286 SER B O 1
ATOM 5400 N N . ASP B 1 287 ? 13.93 -0.835 -23.156 1 83.19 287 ASP B N 1
ATOM 5401 C CA . ASP B 1 287 ? 13.32 -0.218 -24.328 1 83.19 287 ASP B CA 1
ATOM 5402 C C . ASP B 1 287 ? 12.594 1.076 -23.953 1 83.19 287 ASP B C 1
ATOM 5404 O O . ASP B 1 287 ? 11.414 1.058 -23.594 1 83.19 287 ASP B O 1
ATOM 5408 N N . GLN B 1 288 ? 13.281 2.209 -24.078 1 89.12 288 GLN B N 1
ATOM 5409 C CA . GLN B 1 288 ? 12.734 3.498 -23.672 1 89.12 288 GLN B CA 1
ATOM 5410 C C . GLN B 1 288 ? 11.516 3.873 -24.516 1 89.12 288 GLN B C 1
ATOM 5412 O O . GLN B 1 288 ? 10.586 4.508 -24.016 1 89.12 288 GLN B O 1
ATOM 5417 N N . HIS B 1 289 ? 11.562 3.432 -25.781 1 91.06 289 HIS B N 1
ATOM 5418 C CA . HIS B 1 289 ? 10.438 3.725 -26.656 1 91.06 289 HIS B CA 1
ATOM 5419 C C . HIS B 1 289 ? 9.18 2.988 -26.203 1 91.06 289 HIS B C 1
ATOM 5421 O O . HIS B 1 289 ? 8.102 3.586 -26.109 1 91.06 289 HIS B O 1
ATOM 5427 N N . MET B 1 290 ? 9.391 1.754 -25.906 1 92.81 290 MET B N 1
ATOM 5428 C CA . MET B 1 290 ? 8.25 0.974 -25.422 1 92.81 290 MET B CA 1
ATOM 5429 C C . MET B 1 290 ? 7.727 1.531 -24.094 1 92.81 290 MET B C 1
ATOM 5431 O O . MET B 1 290 ? 6.516 1.6 -23.891 1 92.81 290 MET B O 1
ATOM 5435 N N . LYS B 1 291 ? 8.625 1.861 -23.297 1 94.81 291 LYS B N 1
ATOM 5436 C CA . LYS B 1 291 ? 8.234 2.43 -22.016 1 94.81 291 LYS B CA 1
ATOM 5437 C C . LYS B 1 291 ? 7.395 3.689 -22.203 1 94.81 291 LYS B C 1
ATOM 5439 O O . LYS B 1 291 ? 6.355 3.855 -21.547 1 94.81 291 LYS B O 1
ATOM 5444 N N . LYS B 1 292 ? 7.781 4.539 -23.109 1 96 292 LYS B N 1
ATOM 5445 C CA . LYS B 1 292 ? 7.047 5.773 -23.391 1 96 292 LYS B CA 1
ATOM 5446 C C . LYS B 1 292 ? 5.648 5.473 -23.906 1 96 292 LYS B C 1
ATOM 5448 O O . LYS B 1 292 ? 4.664 6.055 -23.453 1 96 292 LYS B O 1
ATOM 5453 N N . THR B 1 293 ? 5.617 4.574 -24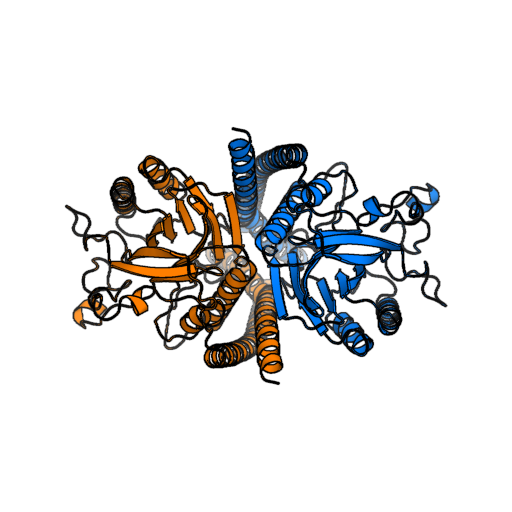.812 1 96.38 293 THR B N 1
ATOM 5454 C CA . THR B 1 293 ? 4.352 4.227 -25.438 1 96.38 293 THR B CA 1
ATOM 5455 C C . THR B 1 293 ? 3.375 3.648 -24.422 1 96.38 293 THR B C 1
ATOM 5457 O O . THR B 1 293 ? 2.199 4.016 -24.406 1 96.38 293 THR B O 1
ATOM 5460 N N . VAL B 1 294 ? 3.902 2.805 -23.625 1 96.62 294 VAL B N 1
ATOM 5461 C CA . VAL B 1 294 ? 3.055 2.143 -22.641 1 96.62 294 VAL B CA 1
ATOM 5462 C C . VAL B 1 294 ? 2.525 3.168 -21.641 1 96.62 294 VAL B C 1
ATOM 5464 O O . VAL B 1 294 ? 1.362 3.104 -21.234 1 96.62 294 VAL B O 1
ATOM 5467 N N . LEU B 1 295 ? 3.322 4.086 -21.234 1 97.56 295 LEU B N 1
ATOM 5468 C CA . LEU B 1 295 ? 2.908 5.117 -20.281 1 97.56 295 LEU B CA 1
ATOM 5469 C C . LEU B 1 295 ? 1.851 6.027 -20.891 1 97.56 295 LEU B C 1
ATOM 5471 O O . LEU B 1 295 ? 0.848 6.344 -20.25 1 97.56 295 LEU B O 1
ATOM 5475 N N . GLU B 1 296 ? 2.041 6.395 -22.141 1 98.06 296 GLU B N 1
ATOM 5476 C CA . GLU B 1 296 ? 1.084 7.262 -22.812 1 98.06 296 GLU B CA 1
ATOM 5477 C C . GLU B 1 296 ? -0.266 6.57 -22.984 1 98.06 296 GLU B C 1
ATOM 5479 O O . GLU B 1 296 ? -1.312 7.168 -22.719 1 98.06 296 GLU B O 1
ATOM 5484 N N . GLU B 1 297 ? -0.188 5.324 -23.406 1 97.56 297 GLU B N 1
ATOM 5485 C CA . GLU B 1 297 ? -1.417 4.551 -23.562 1 97.56 297 GLU B CA 1
ATOM 5486 C C . GLU B 1 297 ? -2.135 4.398 -22.219 1 97.56 297 GLU B C 1
ATOM 5488 O O . GLU B 1 297 ? -3.361 4.508 -22.156 1 97.56 297 GLU B O 1
ATOM 5493 N N . SER B 1 298 ? -1.389 4.141 -21.219 1 97.62 298 SER B N 1
ATOM 5494 C CA . SER B 1 298 ? -1.958 3.957 -19.891 1 97.62 298 SER B CA 1
ATOM 5495 C C . SER B 1 298 ? -2.598 5.242 -19.375 1 97.62 298 SER B C 1
ATOM 5497 O O . SER B 1 298 ? -3.658 5.211 -18.75 1 97.62 298 SER B O 1
ATOM 5499 N N . ILE B 1 299 ? -1.958 6.387 -19.609 1 98 299 ILE B N 1
ATOM 5500 C CA . ILE B 1 299 ? -2.479 7.684 -19.188 1 98 299 ILE B CA 1
ATOM 5501 C C . ILE B 1 299 ? -3.816 7.949 -19.875 1 98 299 ILE B C 1
ATOM 5503 O O . ILE B 1 299 ? -4.758 8.445 -19.25 1 98 299 ILE B O 1
ATOM 5507 N N . GLU B 1 300 ? -3.895 7.578 -21.109 1 97.38 300 GLU B N 1
ATOM 5508 C CA . GLU B 1 300 ? -5.148 7.742 -21.844 1 97.38 300 GLU B CA 1
ATOM 5509 C C . GLU B 1 300 ? -6.258 6.895 -21.234 1 97.38 300 GLU B C 1
ATOM 5511 O O . GLU B 1 300 ? -7.402 7.348 -21.125 1 97.38 300 GLU B O 1
ATOM 5516 N N . ILE B 1 301 ? -5.902 5.727 -20.906 1 95.31 301 ILE B N 1
ATOM 5517 C CA . ILE B 1 301 ? -6.871 4.832 -20.281 1 95.31 301 ILE B CA 1
ATOM 5518 C C . ILE B 1 301 ? -7.34 5.426 -18.953 1 95.31 301 ILE B C 1
ATOM 5520 O O . ILE B 1 301 ? -8.523 5.352 -18.609 1 95.31 301 ILE B O 1
ATOM 5524 N N . CYS B 1 302 ? -6.434 6.008 -18.188 1 95.69 302 CYS B N 1
ATOM 5525 C CA . CYS B 1 302 ? -6.793 6.66 -16.938 1 95.69 302 CYS B CA 1
ATOM 5526 C C . CYS B 1 302 ? -7.742 7.828 -17.188 1 95.69 302 CYS B C 1
ATOM 5528 O O . CYS B 1 302 ? -8.703 8.016 -16.438 1 95.69 302 CYS B O 1
ATOM 5530 N N . ASP B 1 303 ? -7.457 8.594 -18.219 1 97 303 ASP B N 1
ATOM 5531 C CA . ASP B 1 303 ? -8.328 9.719 -18.562 1 97 303 ASP B CA 1
ATOM 5532 C C . ASP B 1 303 ? -9.734 9.242 -18.891 1 97 303 ASP B C 1
ATOM 5534 O O . ASP B 1 303 ? -10.719 9.836 -18.453 1 97 303 ASP B O 1
ATOM 5538 N N . ASP B 1 304 ? -9.789 8.18 -19.625 1 94.88 304 ASP B N 1
ATOM 5539 C CA . ASP B 1 304 ? -11.086 7.594 -19.953 1 94.88 304 ASP B CA 1
ATOM 5540 C C . ASP B 1 304 ? -11.805 7.09 -18.703 1 94.88 304 ASP B C 1
ATOM 5542 O O . ASP B 1 304 ? -13.023 7.254 -18.578 1 94.88 304 ASP B O 1
ATOM 5546 N N . ALA B 1 305 ? -11.047 6.453 -17.859 1 93.06 305 ALA B N 1
ATOM 5547 C CA . ALA B 1 305 ? -11.625 5.953 -16.625 1 93.06 305 ALA B CA 1
ATOM 5548 C C . ALA B 1 305 ? -12.188 7.094 -15.781 1 93.06 305 ALA B C 1
ATOM 5550 O O . ALA B 1 305 ? -13.266 6.965 -15.188 1 93.06 305 ALA B O 1
ATOM 5551 N N . LEU B 1 306 ? -11.508 8.211 -15.727 1 95.25 306 LEU B N 1
ATOM 5552 C CA . LEU B 1 306 ? -11.945 9.359 -14.945 1 95.25 306 LEU B CA 1
ATOM 5553 C C . LEU B 1 306 ? -13.234 9.945 -15.516 1 95.25 306 LEU B C 1
ATOM 5555 O O . LEU B 1 306 ? -14.133 10.344 -14.766 1 95.25 306 LEU B O 1
ATOM 5559 N N . ARG B 1 307 ? -13.344 10 -16.797 1 95 307 ARG B N 1
ATOM 5560 C CA . ARG B 1 307 ? -14.578 10.453 -17.438 1 95 307 ARG B CA 1
ATOM 5561 C C . ARG B 1 307 ? -15.734 9.516 -17.109 1 95 307 ARG B C 1
ATOM 5563 O O . ARG B 1 307 ? -16.844 9.969 -16.812 1 95 307 ARG B O 1
ATOM 5570 N N . GLY B 1 308 ? -15.414 8.242 -17.156 1 92.56 308 GLY B N 1
ATOM 5571 C CA . GLY B 1 308 ? -16.438 7.262 -16.797 1 92.56 308 GLY B CA 1
ATOM 5572 C C . GLY B 1 308 ? -16.906 7.402 -15.367 1 92.56 308 GLY B C 1
ATOM 5573 O O . GLY B 1 308 ? -18.094 7.277 -15.086 1 92.56 308 GLY B O 1
ATOM 5574 N N . LEU B 1 309 ? -16.016 7.621 -14.523 1 92.19 309 LEU B N 1
ATOM 5575 C CA . LEU B 1 309 ? -16.344 7.77 -13.109 1 92.19 309 LEU B CA 1
ATOM 5576 C C . LEU B 1 309 ? -17.219 8.992 -12.883 1 92.19 309 LEU B C 1
ATOM 5578 O O . LEU B 1 309 ? -18.078 8.977 -12 1 92.19 309 LEU B O 1
ATOM 5582 N N . ASN B 1 310 ? -17.031 10.023 -13.617 1 94.69 310 ASN B N 1
ATOM 5583 C CA . ASN B 1 310 ? -17.891 11.195 -13.523 1 94.69 310 ASN B CA 1
ATOM 5584 C C . ASN B 1 310 ? -19.328 10.852 -13.922 1 94.69 310 ASN B C 1
ATOM 5586 O O . ASN B 1 310 ? -20.281 11.281 -13.258 1 94.69 310 ASN B O 1
ATOM 5590 N N . ASN B 1 311 ? -19.453 10.109 -14.945 1 94 311 ASN B N 1
ATOM 5591 C CA . ASN B 1 311 ? -20.781 9.688 -15.391 1 94 311 ASN B CA 1
ATOM 5592 C C . ASN B 1 311 ? -21.453 8.797 -14.352 1 94 311 ASN B C 1
ATOM 5594 O O . ASN B 1 311 ? -22.656 8.953 -14.094 1 94 311 ASN B O 1
ATOM 5598 N N . HIS B 1 312 ? -20.688 7.883 -13.805 1 91 312 HIS B N 1
ATOM 5599 C CA . HIS B 1 312 ? -21.219 7 -12.781 1 91 312 HIS B CA 1
ATOM 5600 C C . HIS B 1 312 ? -21.719 7.789 -11.57 1 91 312 HIS B C 1
ATOM 5602 O O . HIS B 1 312 ? -22.719 7.438 -10.961 1 91 312 HIS B O 1
ATOM 5608 N N . LYS B 1 313 ? -20.984 8.805 -11.242 1 94.06 313 LYS B N 1
ATOM 5609 C CA . LYS B 1 313 ? -21.359 9.648 -10.117 1 94.06 313 LYS B CA 1
ATOM 5610 C C . LYS B 1 313 ? -22.766 10.234 -10.32 1 94.06 313 LYS B C 1
ATOM 5612 O O . LYS B 1 313 ? -23.609 10.141 -9.438 1 94.06 313 LYS B O 1
ATOM 5617 N N . TYR B 1 314 ? -23.016 10.758 -11.469 1 95.38 314 TYR B N 1
ATOM 5618 C CA . TYR B 1 314 ? -24.312 11.359 -11.766 1 95.38 314 TYR B CA 1
ATOM 5619 C C . TYR B 1 314 ? -25.406 10.305 -11.805 1 95.38 314 TYR B C 1
ATOM 5621 O O . TYR B 1 314 ? -26.531 10.555 -11.352 1 95.38 314 TYR B O 1
ATOM 5629 N N . LEU B 1 315 ? -25.078 9.18 -12.336 1 94.88 315 LEU B N 1
ATOM 5630 C CA . LEU B 1 315 ? -26.047 8.094 -12.391 1 94.88 315 LEU B CA 1
ATOM 5631 C C . LEU B 1 315 ? -26.453 7.656 -10.984 1 94.88 315 LEU B C 1
ATOM 5633 O O . LEU B 1 315 ? -27.641 7.445 -10.719 1 94.88 315 LEU B O 1
ATOM 5637 N N . TYR B 1 316 ? -25.453 7.527 -10.125 1 93.62 316 TYR B N 1
ATOM 5638 C CA . TYR B 1 316 ? -25.75 7.09 -8.766 1 93.62 316 TYR B CA 1
ATOM 5639 C C . TYR B 1 316 ? -26.516 8.164 -8 1 93.62 316 TYR B C 1
ATOM 5641 O O . TYR B 1 316 ? -27.375 7.852 -7.176 1 93.62 316 TYR B O 1
ATOM 5649 N N . TRP B 1 317 ? -26.234 9.422 -8.25 1 96.06 317 TRP B N 1
ATOM 5650 C CA . TRP B 1 317 ? -27.031 10.5 -7.66 1 96.06 317 TRP B CA 1
ATOM 5651 C C . TRP B 1 317 ? -28.469 10.438 -8.141 1 96.06 317 TRP B C 1
ATOM 5653 O O . TRP B 1 317 ? -29.406 10.664 -7.363 1 96.06 317 TRP B O 1
ATOM 5663 N N . PHE B 1 318 ? -28.672 10.156 -9.414 1 96.62 318 PHE B N 1
ATOM 5664 C CA . PHE B 1 318 ? -30.016 10.016 -9.969 1 96.62 318 PHE B CA 1
ATOM 5665 C C . PHE B 1 318 ? -30.781 8.898 -9.273 1 96.62 318 PHE B C 1
ATOM 5667 O O . PHE B 1 318 ? -31.906 9.086 -8.844 1 96.62 318 PHE B O 1
ATOM 5674 N N . PHE B 1 319 ? -30.125 7.758 -9.117 1 94.94 319 PHE B N 1
ATOM 5675 C CA . PHE B 1 319 ? -30.75 6.629 -8.453 1 94.94 319 PHE B CA 1
ATOM 5676 C C . PHE B 1 319 ? -31.062 6.961 -6.996 1 94.94 319 PHE B C 1
ATOM 5678 O O . PHE B 1 319 ? -32.094 6.57 -6.473 1 94.94 319 PHE B O 1
ATOM 5685 N N . THR B 1 320 ? -30.172 7.625 -6.344 1 94.44 320 THR B N 1
ATOM 5686 C CA . THR B 1 320 ? -30.391 8.039 -4.965 1 94.44 320 THR B CA 1
ATOM 5687 C C . THR B 1 320 ? -31.625 8.93 -4.859 1 94.44 320 THR B C 1
ATOM 5689 O O . THR B 1 320 ? -32.469 8.734 -3.979 1 94.44 320 THR B O 1
ATOM 5692 N N . PHE B 1 321 ? -31.812 9.82 -5.773 1 95.94 321 PHE B N 1
ATOM 5693 C CA . PHE B 1 321 ? -32.938 10.734 -5.781 1 95.94 321 PHE B CA 1
ATOM 5694 C C . PHE B 1 321 ? -34.25 9.969 -6 1 95.94 321 PHE B C 1
ATOM 5696 O O . PHE B 1 321 ? -35.25 10.195 -5.293 1 95.94 321 PHE B O 1
ATOM 5703 N N . VAL B 1 322 ? -34.25 9.086 -6.918 1 95.44 322 VAL B N 1
ATOM 5704 C CA . VAL B 1 322 ? -35.438 8.289 -7.223 1 95.44 322 VAL B CA 1
ATOM 5705 C C . VAL B 1 322 ? -35.844 7.477 -5.992 1 95.44 322 VAL B C 1
ATOM 5707 O O . VAL B 1 322 ? -37.031 7.402 -5.652 1 95.44 322 VAL B O 1
ATOM 5710 N N . LEU B 1 323 ? -34.875 6.941 -5.305 1 93.62 323 LEU B N 1
ATOM 5711 C CA . LEU B 1 323 ? -35.156 6.098 -4.145 1 93.62 323 LEU B CA 1
ATOM 5712 C C . LEU B 1 323 ? -35.656 6.93 -2.969 1 93.62 323 LEU B C 1
ATOM 5714 O O . LEU B 1 323 ? -36.469 6.473 -2.188 1 93.62 323 LEU B O 1
ATOM 5718 N N . ILE B 1 324 ? -35.156 8.156 -2.812 1 92.69 324 ILE B N 1
ATOM 5719 C CA . ILE B 1 324 ? -35.625 9.062 -1.774 1 92.69 324 ILE B CA 1
ATOM 5720 C C . ILE B 1 324 ? -37.094 9.398 -2.021 1 92.69 324 ILE B C 1
ATOM 5722 O O . ILE B 1 324 ? -37.906 9.367 -1.096 1 92.69 324 ILE B O 1
ATOM 5726 N N . VAL B 1 325 ? -37.469 9.648 -3.244 1 91.62 325 VAL B N 1
ATOM 5727 C CA . VAL B 1 325 ? -38.844 9.969 -3.596 1 91.62 325 VAL B CA 1
ATOM 5728 C C . VAL B 1 325 ? -39.75 8.773 -3.303 1 91.62 325 VAL B C 1
ATOM 5730 O O . VAL B 1 325 ? -40.844 8.93 -2.734 1 91.62 325 VAL B O 1
ATOM 5733 N N . LEU B 1 326 ? -39.25 7.609 -3.643 1 89 326 LEU B N 1
ATOM 5734 C CA . LEU B 1 326 ? -40 6.391 -3.379 1 89 326 LEU B CA 1
ATOM 5735 C C . LEU B 1 326 ? -40.219 6.199 -1.882 1 89 326 LEU B C 1
ATOM 5737 O O . LEU B 1 326 ? -41.312 5.855 -1.447 1 89 326 LEU B O 1
ATOM 5741 N N . LEU B 1 327 ? -39.219 6.438 -1.136 1 87.06 327 LEU B N 1
ATOM 5742 C CA . LEU B 1 327 ? -39.312 6.262 0.31 1 87.06 327 LEU B CA 1
ATOM 5743 C C . LEU B 1 327 ? -40.25 7.273 0.929 1 87.06 327 LEU B C 1
ATOM 5745 O O . LEU B 1 327 ? -41.062 6.926 1.812 1 87.06 327 LEU B O 1
ATOM 5749 N N . VAL B 1 328 ? -40.219 8.469 0.481 1 84.94 328 VAL B N 1
ATOM 5750 C CA . VAL B 1 328 ? -41.062 9.523 0.998 1 84.94 328 VAL B CA 1
ATOM 5751 C C . VAL B 1 328 ? -42.531 9.211 0.673 1 84.94 328 VAL B C 1
ATOM 5753 O O . VAL B 1 328 ? -43.438 9.453 1.492 1 84.94 328 VAL B O 1
ATOM 5756 N N . THR B 1 329 ? -42.75 8.625 -0.45 1 82 329 THR B N 1
ATOM 5757 C CA . THR B 1 329 ? -44.125 8.258 -0.836 1 82 329 THR B CA 1
ATOM 5758 C C . THR B 1 329 ? -44.656 7.16 0.072 1 82 329 THR B C 1
ATOM 5760 O O . THR B 1 329 ? -45.875 7.137 0.377 1 82 329 THR B O 1
ATOM 5763 N N . THR B 1 330 ? -43.781 6.277 0.494 1 77.69 330 THR B N 1
ATOM 5764 C CA . THR B 1 330 ? -44.219 5.207 1.381 1 77.69 330 THR B CA 1
ATOM 5765 C C . THR B 1 330 ? -44.562 5.754 2.764 1 77.69 330 THR B C 1
ATOM 5767 O O . THR B 1 330 ? -45.375 5.164 3.49 1 77.69 330 THR B O 1
ATOM 5770 N N . LEU B 1 331 ? -43.938 6.762 3.145 1 73.62 331 LEU B N 1
ATOM 5771 C CA . LEU B 1 331 ? -44.188 7.379 4.438 1 73.62 331 LEU B CA 1
ATOM 5772 C C . LEU B 1 331 ? -45.531 8.109 4.422 1 73.62 331 LEU B C 1
ATOM 5774 O O . LEU B 1 331 ? -46.219 8.203 5.453 1 73.62 331 LEU B O 1
ATOM 5778 N N . ALA B 1 332 ? -45.875 8.5 3.252 1 66.81 332 ALA B N 1
ATOM 5779 C CA . ALA B 1 332 ? -47.094 9.32 3.119 1 66.81 332 ALA B CA 1
ATOM 5780 C C . ALA B 1 332 ? -48.312 8.445 2.895 1 66.81 332 ALA B C 1
ATOM 5782 O O . ALA B 1 332 ? -49.469 8.922 2.986 1 66.81 332 ALA B O 1
ATOM 5783 N N . THR B 1 333 ? -48.031 7.133 2.523 1 62.5 333 THR B N 1
ATOM 5784 C CA . THR B 1 333 ? -49.188 6.352 2.139 1 62.5 333 THR B CA 1
ATOM 5785 C C . THR B 1 333 ? -49.469 5.246 3.154 1 62.5 333 THR B C 1
ATOM 5787 O O . THR B 1 333 ? -48.562 4.543 3.576 1 62.5 333 THR B O 1
ATOM 5790 N N . ASP B 1 334 ? -50.469 5.324 3.996 1 56.78 334 ASP B N 1
ATOM 5791 C CA . ASP B 1 334 ? -50.938 4.238 4.832 1 56.78 334 ASP B CA 1
ATOM 5792 C C . ASP B 1 334 ? -51.531 3.113 3.98 1 56.78 334 ASP B C 1
ATOM 5794 O O . ASP B 1 334 ? -52.5 3.328 3.23 1 56.78 334 ASP B O 1
ATOM 5798 N N . LEU B 1 335 ? -50.656 2.477 3.322 1 55.22 335 LEU B N 1
ATOM 5799 C CA . LEU B 1 335 ? -51.344 1.473 2.512 1 55.22 335 LEU B CA 1
ATOM 5800 C C . LEU B 1 335 ? -52.062 0.451 3.396 1 55.22 335 LEU B C 1
ATOM 5802 O O . LEU B 1 335 ? -51.438 -0.152 4.273 1 55.22 335 LEU B O 1
ATOM 5806 N N . PRO B 1 336 ? -53.344 0.514 3.508 1 54.94 336 PRO B N 1
ATOM 5807 C CA . PRO B 1 336 ? -54.156 -0.47 4.215 1 54.94 336 PRO B CA 1
ATOM 5808 C C . PRO B 1 336 ? -53.906 -1.898 3.738 1 54.94 336 PRO B C 1
ATOM 5810 O O . PRO B 1 336 ? -54.875 -2.656 3.525 1 54.94 336 PRO B O 1
ATOM 5813 N N . PHE B 1 337 ? -52.656 -2.24 3.826 1 57.03 337 PHE B N 1
ATOM 5814 C CA . PHE B 1 337 ? -52.531 -3.578 3.26 1 57.03 337 PHE B CA 1
ATOM 5815 C C . PHE B 1 337 ? -52.75 -4.641 4.328 1 57.03 337 PHE B C 1
ATOM 5817 O O . PHE B 1 337 ? -52.562 -4.383 5.52 1 57.03 337 PHE B O 1
ATOM 5824 N N . GLY B 1 338 ? -53.625 -5.711 4.09 1 60.66 338 GLY B N 1
ATOM 5825 C CA . GLY B 1 338 ? -53.719 -6.867 4.969 1 60.66 338 GLY B CA 1
ATOM 5826 C C . GLY B 1 338 ? -52.344 -7.254 5.547 1 60.66 338 GLY B C 1
ATOM 5827 O O . GLY B 1 338 ? -51.312 -6.734 5.129 1 60.66 338 GLY B O 1
ATOM 5828 N N . TYR B 1 339 ? -52.438 -7.934 6.66 1 57.72 339 TYR B N 1
ATOM 5829 C CA . TYR B 1 339 ? -51.281 -8.297 7.477 1 57.72 339 TYR B CA 1
ATOM 5830 C C . TYR B 1 339 ? -50.094 -8.695 6.602 1 57.72 339 TYR B C 1
ATOM 5832 O O . TYR B 1 339 ? -48.969 -8.211 6.801 1 57.72 339 TYR B O 1
ATOM 5840 N N . ASN B 1 340 ? -50.375 -9.641 5.605 1 63.31 340 ASN B N 1
ATOM 5841 C CA . ASN B 1 340 ? -49.312 -10.156 4.762 1 63.31 340 ASN B CA 1
ATOM 5842 C C . ASN B 1 340 ? -48.719 -9.062 3.879 1 63.31 340 ASN B C 1
ATOM 5844 O O . ASN B 1 340 ? -47.5 -9 3.699 1 63.31 340 ASN B O 1
ATOM 5848 N N . LEU B 1 341 ? -49.594 -8.25 3.533 1 69.25 341 LEU B N 1
ATOM 5849 C CA . LEU B 1 341 ? -49.125 -7.207 2.621 1 69.25 341 LEU B CA 1
ATOM 5850 C C . LEU B 1 341 ? -48.375 -6.121 3.377 1 69.25 341 LEU B C 1
ATOM 5852 O O . LEU B 1 341 ? -47.438 -5.5 2.826 1 69.25 341 LEU B O 1
ATOM 5856 N N . ASN B 1 342 ? -48.688 -6.141 4.668 1 73.62 342 ASN B N 1
ATOM 5857 C CA . ASN B 1 342 ? -47.969 -5.18 5.504 1 73.62 342 ASN B CA 1
ATOM 5858 C C . ASN B 1 342 ? -46.531 -5.609 5.754 1 73.62 342 ASN B C 1
ATOM 5860 O O . ASN B 1 342 ? -45.625 -4.785 5.727 1 73.62 342 ASN B O 1
ATOM 5864 N N . PHE B 1 343 ? -46.406 -6.93 5.867 1 75.5 343 PHE B N 1
ATOM 5865 C CA . PHE B 1 343 ? -45.094 -7.484 6.09 1 75.5 343 PHE B CA 1
ATOM 5866 C C . PHE B 1 343 ? -44.188 -7.258 4.871 1 75.5 343 PHE B C 1
ATOM 5868 O O . PHE B 1 343 ? -43.062 -6.793 5.004 1 75.5 343 PHE B O 1
ATOM 5875 N N . ILE B 1 344 ? -44.719 -7.574 3.756 1 78.44 344 ILE B N 1
ATOM 5876 C CA . ILE B 1 344 ? -43.969 -7.418 2.51 1 78.44 344 ILE B CA 1
ATOM 5877 C C . ILE B 1 344 ? -43.656 -5.949 2.293 1 78.44 344 ILE B C 1
ATOM 5879 O O . ILE B 1 344 ? -42.531 -5.617 1.844 1 78.44 344 ILE B O 1
ATOM 5883 N N . TYR B 1 345 ? -44.531 -5.176 2.732 1 79.06 345 TYR B N 1
ATOM 5884 C CA . TYR B 1 345 ? -44.344 -3.738 2.572 1 79.06 345 TYR B CA 1
ATOM 5885 C C . TYR B 1 345 ? -43.219 -3.234 3.445 1 79.06 345 TYR B C 1
ATOM 5887 O O . TYR B 1 345 ? -42.406 -2.422 3.002 1 79.06 345 TYR B O 1
ATOM 5895 N N . HIS B 1 346 ? -43.188 -3.789 4.582 1 79.12 346 HIS B N 1
ATOM 5896 C CA . HIS B 1 346 ? -42.125 -3.385 5.492 1 79.12 346 HIS B CA 1
ATOM 5897 C C . HIS B 1 346 ? -40.75 -3.895 5.016 1 79.12 346 HIS B C 1
ATOM 5899 O O . HIS B 1 346 ? -39.75 -3.193 5.129 1 79.12 346 HIS B O 1
ATOM 5905 N N . ILE B 1 347 ? -40.781 -5.051 4.426 1 82.38 347 ILE B N 1
ATOM 5906 C CA . ILE B 1 347 ? -39.531 -5.613 3.895 1 82.38 347 ILE B CA 1
ATOM 5907 C C . ILE B 1 347 ? -39.062 -4.773 2.715 1 82.38 347 ILE B C 1
ATOM 5909 O O . ILE B 1 347 ? -37.844 -4.488 2.598 1 82.38 347 ILE B O 1
ATOM 5913 N N . LEU B 1 348 ? -39.969 -4.355 1.952 1 83.56 348 LEU B N 1
ATOM 5914 C CA . LEU B 1 348 ? -39.625 -3.539 0.792 1 83.56 348 LEU B CA 1
ATOM 5915 C C . LEU B 1 348 ? -39.031 -2.197 1.223 1 83.56 348 LEU B C 1
ATOM 5917 O O . LEU B 1 348 ? -38.094 -1.697 0.606 1 83.56 348 LEU B O 1
ATOM 5921 N N . LYS B 1 349 ? -39.594 -1.684 2.26 1 83.94 349 LYS B N 1
ATOM 5922 C CA . LYS B 1 349 ? -39.094 -0.412 2.77 1 83.94 349 LYS B CA 1
ATOM 5923 C C . LYS B 1 349 ? -37.656 -0.553 3.283 1 83.94 349 LYS B C 1
ATOM 5925 O O . LYS B 1 349 ? -36.812 0.334 3.074 1 83.94 349 LYS B O 1
ATOM 5930 N N . ILE B 1 350 ? -37.469 -1.672 3.848 1 84.81 350 ILE B N 1
ATOM 5931 C CA . ILE B 1 350 ? -36.125 -1.947 4.352 1 84.81 350 ILE B CA 1
ATOM 5932 C C . ILE B 1 350 ? -35.125 -2.062 3.182 1 84.81 350 ILE B C 1
ATOM 5934 O O . ILE B 1 350 ? -34.062 -1.479 3.211 1 84.81 350 ILE B O 1
ATOM 5938 N N . LEU B 1 351 ? -35.531 -2.709 2.182 1 87.19 351 LEU B N 1
ATOM 5939 C CA . LEU B 1 351 ? -34.688 -2.92 1.02 1 87.19 351 LEU B CA 1
ATOM 5940 C C . LEU B 1 351 ? -34.438 -1.606 0.288 1 87.19 351 LEU B C 1
ATOM 5942 O O . LEU B 1 351 ? -33.312 -1.341 -0.147 1 87.19 351 LEU B O 1
ATOM 5946 N N . ILE B 1 352 ? -35.469 -0.803 0.204 1 88.94 352 ILE B N 1
ATOM 5947 C CA . ILE B 1 352 ? -35.344 0.493 -0.452 1 88.94 352 ILE B CA 1
ATOM 5948 C C . ILE B 1 352 ? -34.344 1.368 0.331 1 88.94 352 ILE B C 1
ATOM 5950 O O . ILE B 1 352 ? -33.531 2.068 -0.259 1 88.94 352 ILE B O 1
ATOM 5954 N N . THR B 1 353 ? -34.469 1.309 1.582 1 88.56 353 THR B N 1
ATOM 5955 C CA . THR B 1 353 ? -33.562 2.088 2.43 1 88.56 353 THR B CA 1
ATOM 5956 C C . THR B 1 353 ? -32.125 1.647 2.238 1 88.56 353 THR B C 1
ATOM 5958 O O . THR B 1 353 ? -31.219 2.482 2.08 1 88.56 353 THR B O 1
ATOM 5961 N N . LEU B 1 354 ? -31.906 0.363 2.168 1 88.31 354 LEU B N 1
ATOM 5962 C CA . LEU B 1 354 ? -30.547 -0.166 2.006 1 88.31 354 LEU B CA 1
ATOM 5963 C C . LEU B 1 354 ? -29.984 0.181 0.629 1 88.31 354 LEU B C 1
ATOM 5965 O O . LEU B 1 354 ? -28.812 0.537 0.501 1 88.31 354 LEU B O 1
ATOM 5969 N N . PHE B 1 355 ? -30.797 0.094 -0.315 1 90.38 355 PHE B N 1
ATOM 5970 C CA . PHE B 1 355 ? -30.359 0.406 -1.672 1 90.38 355 PHE B CA 1
ATOM 5971 C C . PHE B 1 355 ? -30.062 1.893 -1.816 1 90.38 355 PHE B C 1
ATOM 5973 O O . PHE B 1 355 ? -29.125 2.277 -2.531 1 90.38 355 PHE B O 1
ATOM 5980 N N . MET B 1 356 ? -30.891 2.689 -1.195 1 91 356 MET B N 1
ATOM 5981 C CA . MET B 1 356 ? -30.641 4.129 -1.203 1 91 356 MET B CA 1
ATOM 5982 C C . MET B 1 356 ? -29.297 4.445 -0.557 1 91 356 MET B C 1
ATOM 5984 O O . MET B 1 356 ? -28.531 5.262 -1.075 1 91 356 MET B O 1
ATOM 5988 N N . PHE B 1 357 ? -29.062 3.77 0.513 1 88.94 357 PHE B N 1
ATOM 5989 C CA . PHE B 1 357 ? -27.781 3.963 1.182 1 88.94 357 PHE B CA 1
ATOM 5990 C C . PHE B 1 357 ? -26.625 3.545 0.277 1 88.94 357 PHE B C 1
ATOM 5992 O O . PHE B 1 357 ? -25.594 4.227 0.213 1 88.94 357 PHE B O 1
ATOM 5999 N N . TYR B 1 358 ? -26.797 2.49 -0.401 1 87.44 358 TYR B N 1
ATOM 6000 C CA . TYR B 1 358 ? -25.781 1.986 -1.323 1 87.44 358 TYR B CA 1
ATOM 6001 C C . TYR B 1 358 ? -25.5 2.996 -2.43 1 87.44 358 TYR B C 1
ATOM 6003 O O . TYR B 1 358 ? -24.344 3.332 -2.693 1 87.44 358 TYR B O 1
ATOM 6011 N N . THR B 1 359 ? -26.531 3.482 -3.037 1 91.75 359 THR B N 1
ATOM 6012 C CA . THR B 1 359 ? -26.344 4.406 -4.148 1 91.75 359 THR B CA 1
ATOM 6013 C C . THR B 1 359 ? -25.734 5.723 -3.66 1 91.75 359 THR B C 1
ATOM 6015 O O . THR B 1 359 ? -24.938 6.34 -4.359 1 91.75 359 THR B O 1
ATOM 6018 N N . LEU B 1 360 ? -26.125 6.117 -2.498 1 92.5 360 LEU B N 1
ATOM 6019 C CA . LEU B 1 360 ? -25.547 7.328 -1.922 1 92.5 360 LEU B CA 1
ATOM 6020 C C . LEU B 1 360 ? -24.047 7.168 -1.69 1 92.5 360 LEU B C 1
ATOM 6022 O O . LEU B 1 360 ? -23.266 8.055 -2.035 1 92.5 360 LEU B O 1
ATOM 6026 N N . MET B 1 361 ? -23.656 6.043 -1.19 1 89 361 MET B N 1
ATOM 6027 C CA . MET B 1 361 ? -22.25 5.766 -0.926 1 89 361 MET B CA 1
ATOM 6028 C C . MET B 1 361 ? -21.453 5.695 -2.227 1 89 361 MET B C 1
ATOM 6030 O O . MET B 1 361 ? -20.328 6.191 -2.301 1 89 361 MET B O 1
ATOM 6034 N N . MET B 1 362 ? -22.047 5.133 -3.199 1 90 362 MET B N 1
ATOM 6035 C CA . MET B 1 362 ? -21.375 5 -4.492 1 90 362 MET B CA 1
ATOM 6036 C C . MET B 1 362 ? -21.188 6.359 -5.148 1 90 362 MET B C 1
ATOM 6038 O O . MET B 1 362 ? -20.172 6.598 -5.805 1 90 362 MET B O 1
ATOM 6042 N N . ALA B 1 363 ? -22.109 7.246 -4.91 1 92.75 363 ALA B N 1
ATOM 6043 C CA . ALA B 1 363 ? -22.062 8.562 -5.543 1 92.75 363 ALA B CA 1
ATOM 6044 C C . ALA B 1 363 ? -21.078 9.484 -4.836 1 92.75 363 ALA B C 1
ATOM 6046 O O . ALA B 1 363 ? -20.594 10.445 -5.426 1 92.75 363 ALA B O 1
ATOM 6047 N N . THR B 1 364 ? -20.766 9.172 -3.592 1 91.75 364 THR B N 1
ATOM 6048 C CA . THR B 1 364 ? -19.969 10.109 -2.801 1 91.75 364 THR B CA 1
ATOM 6049 C C . THR B 1 364 ? -18.625 9.492 -2.416 1 91.75 364 THR B C 1
ATOM 6051 O O . THR B 1 364 ? -17.672 9.555 -3.182 1 91.75 364 THR B O 1
ATOM 6054 N N . ILE B 1 365 ? -18.625 8.578 -1.454 1 87.69 365 ILE B N 1
ATOM 6055 C CA . ILE B 1 365 ? -17.422 8.078 -0.819 1 87.69 365 ILE B CA 1
ATOM 6056 C C . ILE B 1 365 ? -16.656 7.172 -1.786 1 87.69 365 ILE B C 1
ATOM 6058 O O . ILE B 1 365 ? -15.477 7.395 -2.064 1 87.69 365 ILE B O 1
ATOM 6062 N N . TRP B 1 366 ? -17.328 6.242 -2.355 1 87.88 366 TRP B N 1
ATOM 6063 C CA . TRP B 1 366 ? -16.672 5.262 -3.205 1 87.88 366 TRP B CA 1
ATOM 6064 C C . TRP B 1 366 ? -16.172 5.906 -4.492 1 87.88 366 TRP B C 1
ATOM 6066 O O . TRP B 1 366 ? -15.086 5.574 -4.984 1 87.88 366 TRP B O 1
ATOM 6076 N N . ASN B 1 367 ? -17.016 6.746 -5.07 1 91.12 367 ASN B N 1
ATOM 6077 C CA . ASN B 1 367 ? -16.609 7.441 -6.285 1 91.12 367 ASN B CA 1
ATOM 6078 C C . ASN B 1 367 ? -15.312 8.219 -6.07 1 91.12 367 ASN B C 1
ATOM 6080 O O . ASN B 1 367 ? -14.414 8.188 -6.91 1 91.12 367 ASN B O 1
ATOM 6084 N N . LYS B 1 368 ? -15.211 8.875 -4.918 1 91.94 368 LYS B N 1
ATOM 6085 C CA . LYS B 1 368 ? -14.023 9.68 -4.613 1 91.94 368 LYS B CA 1
ATOM 6086 C C . LYS B 1 368 ? -12.805 8.789 -4.406 1 91.94 368 LYS B C 1
ATOM 6088 O O . LYS B 1 368 ? -11.695 9.133 -4.836 1 91.94 368 LYS B O 1
ATOM 6093 N N . ILE B 1 369 ? -12.977 7.676 -3.76 1 89.69 369 ILE B N 1
ATOM 6094 C CA . ILE B 1 369 ? -11.883 6.738 -3.525 1 89.69 369 ILE B CA 1
ATOM 6095 C C . ILE B 1 369 ? -11.336 6.246 -4.859 1 89.69 369 ILE B C 1
ATOM 6097 O O . ILE B 1 369 ? -10.117 6.238 -5.074 1 89.69 369 ILE B O 1
ATOM 6101 N N . GLU B 1 370 ? -12.242 5.898 -5.742 1 89.88 370 GLU B N 1
ATOM 6102 C CA . GLU B 1 370 ? -11.828 5.41 -7.055 1 89.88 370 GLU B CA 1
ATOM 6103 C C . GLU B 1 370 ? -11.148 6.512 -7.863 1 89.88 370 GLU B C 1
ATOM 6105 O O . GLU B 1 370 ? -10.125 6.273 -8.508 1 89.88 370 GLU B O 1
ATOM 6110 N N . ARG B 1 371 ? -11.75 7.641 -7.809 1 93.75 371 ARG B N 1
ATOM 6111 C CA . ARG B 1 371 ? -11.195 8.773 -8.547 1 93.75 371 ARG B CA 1
ATOM 6112 C C . ARG B 1 371 ? -9.781 9.094 -8.07 1 93.75 371 ARG B C 1
ATOM 6114 O O . ARG B 1 371 ? -8.867 9.25 -8.891 1 93.75 371 ARG B O 1
ATOM 6121 N N . HIS B 1 372 ? -9.57 9.164 -6.793 1 94.25 372 HIS B N 1
ATOM 6122 C CA . HIS B 1 372 ? -8.266 9.492 -6.234 1 94.25 372 HIS B CA 1
ATOM 6123 C C . HIS B 1 372 ? -7.242 8.398 -6.551 1 94.25 372 HIS B C 1
ATOM 6125 O O . HIS B 1 372 ? -6.07 8.695 -6.793 1 94.25 372 HIS B O 1
ATOM 6131 N N . ALA B 1 373 ? -7.695 7.18 -6.566 1 92.94 373 ALA B N 1
ATOM 6132 C CA . ALA B 1 373 ? -6.793 6.086 -6.918 1 92.94 373 ALA B CA 1
ATOM 6133 C C . ALA B 1 373 ? -6.336 6.195 -8.367 1 92.94 373 ALA B C 1
ATOM 6135 O O . ALA B 1 373 ? -5.156 6.004 -8.672 1 92.94 373 ALA B O 1
ATOM 6136 N N . VAL B 1 374 ? -7.266 6.5 -9.266 1 94.69 374 VAL B N 1
ATOM 6137 C CA . VAL B 1 374 ? -6.941 6.633 -10.68 1 94.69 374 VAL B CA 1
ATOM 6138 C C . VAL B 1 374 ? -6.02 7.832 -10.891 1 94.69 374 VAL B C 1
ATOM 6140 O O . VAL B 1 374 ? -5.031 7.746 -11.625 1 94.69 374 VAL B O 1
ATOM 6143 N N . ILE B 1 375 ? -6.328 8.93 -10.211 1 96.44 375 ILE B N 1
ATOM 6144 C CA . ILE B 1 375 ? -5.512 10.133 -10.328 1 96.44 375 ILE B CA 1
ATOM 6145 C C . ILE B 1 375 ? -4.094 9.844 -9.836 1 96.44 375 ILE B C 1
ATOM 6147 O O . ILE B 1 375 ? -3.115 10.25 -10.469 1 96.44 375 ILE B O 1
ATOM 6151 N N . ALA B 1 376 ? -3.967 9.164 -8.711 1 96.12 376 ALA B N 1
ATOM 6152 C CA . ALA B 1 376 ? -2.656 8.82 -8.164 1 96.12 376 ALA B CA 1
ATOM 6153 C C . ALA B 1 376 ? -1.83 8.023 -9.172 1 96.12 376 ALA B C 1
ATOM 6155 O O . ALA B 1 376 ? -0.652 8.32 -9.383 1 96.12 376 ALA B O 1
ATOM 6156 N N . GLY B 1 377 ? -2.484 7.02 -9.734 1 96 377 GLY B N 1
ATOM 6157 C CA . GLY B 1 377 ? -1.792 6.246 -10.758 1 96 377 GLY B CA 1
ATOM 6158 C C . GLY B 1 377 ? -1.388 7.07 -11.961 1 96 377 GLY B C 1
ATOM 6159 O O . GLY B 1 377 ? -0.261 6.957 -12.445 1 96 377 GLY B O 1
ATOM 6160 N N . LYS B 1 378 ? -2.297 7.863 -12.43 1 96.94 378 LYS B N 1
ATOM 6161 C CA . LYS B 1 378 ? -2.037 8.703 -13.594 1 96.94 378 LYS B CA 1
ATOM 6162 C C . LYS B 1 378 ? -0.859 9.641 -13.344 1 96.94 378 LYS B C 1
ATOM 6164 O O . LYS B 1 378 ? 0.033 9.766 -14.188 1 96.94 378 LYS B O 1
ATOM 6169 N N . LEU B 1 379 ? -0.817 10.289 -12.203 1 96.94 379 LEU B N 1
ATOM 6170 C CA . LEU B 1 379 ? 0.256 11.219 -11.867 1 96.94 379 LEU B CA 1
ATOM 6171 C C . LEU B 1 379 ? 1.597 10.492 -11.789 1 96.94 379 LEU B C 1
ATOM 6173 O O . LEU B 1 379 ? 2.631 11.055 -12.156 1 96.94 379 LEU B O 1
ATOM 6177 N N . GLY B 1 380 ? 1.548 9.273 -11.234 1 96.81 380 GLY B N 1
ATOM 6178 C CA . GLY B 1 380 ? 2.758 8.469 -11.242 1 96.81 380 GLY B CA 1
ATOM 6179 C C . GLY B 1 380 ? 3.285 8.211 -12.641 1 96.81 380 GLY B C 1
ATOM 6180 O O . GLY B 1 380 ? 4.488 8.312 -12.891 1 96.81 380 GLY B O 1
ATOM 6181 N N . MET B 1 381 ? 2.367 7.879 -13.539 1 97.56 381 MET B N 1
ATOM 6182 C CA . MET B 1 381 ? 2.736 7.625 -14.93 1 97.56 381 MET B CA 1
ATOM 6183 C C . MET B 1 381 ? 3.27 8.891 -15.586 1 97.56 381 MET B C 1
ATOM 6185 O O . MET B 1 381 ? 4.246 8.844 -16.344 1 97.56 381 MET B O 1
ATOM 6189 N N . GLU B 1 382 ? 2.65 10.023 -15.266 1 97.56 382 GLU B N 1
ATOM 6190 C CA . GLU B 1 382 ? 3.082 11.297 -15.836 1 97.56 382 GLU B CA 1
ATOM 6191 C C . GLU B 1 382 ? 4.48 11.672 -15.352 1 97.56 382 GLU B C 1
ATOM 6193 O O . GLU B 1 382 ? 5.281 12.211 -16.109 1 97.56 382 GLU B O 1
ATOM 6198 N N . THR B 1 383 ? 4.77 11.438 -14.117 1 96.31 383 THR B N 1
ATOM 6199 C CA . THR B 1 383 ? 6.098 11.688 -13.578 1 96.31 383 THR B CA 1
ATOM 6200 C C . THR B 1 383 ? 7.145 10.828 -14.281 1 96.31 383 THR B C 1
ATOM 6202 O O . THR B 1 383 ? 8.203 11.328 -14.672 1 96.31 383 THR B O 1
ATOM 6205 N N . ALA B 1 384 ? 6.812 9.57 -14.445 1 94.88 384 ALA B N 1
ATOM 6206 C CA . ALA B 1 384 ? 7.723 8.664 -15.141 1 94.88 384 ALA B CA 1
ATOM 6207 C C . ALA B 1 384 ? 7.949 9.117 -16.578 1 94.88 384 ALA B C 1
ATOM 6209 O O . ALA B 1 384 ? 9.07 9.055 -17.094 1 94.88 384 ALA B O 1
ATOM 6210 N N . LEU B 1 385 ? 6.859 9.508 -17.234 1 95.81 385 LEU B N 1
ATOM 6211 C CA . LEU B 1 385 ? 6.941 9.961 -18.609 1 95.81 385 LEU B CA 1
ATOM 6212 C C . LEU B 1 385 ? 7.797 11.219 -18.719 1 95.81 385 LEU B C 1
ATOM 6214 O O . LEU B 1 385 ? 8.586 11.359 -19.656 1 95.81 385 LEU B O 1
ATOM 6218 N N . ARG B 1 386 ? 7.648 12.125 -17.766 1 94.38 386 ARG B N 1
ATOM 6219 C CA . ARG B 1 386 ? 8.445 13.344 -17.75 1 94.38 386 ARG B CA 1
ATOM 6220 C C . ARG B 1 386 ? 9.93 13.031 -17.609 1 94.38 386 ARG B C 1
ATOM 6222 O O . ARG B 1 386 ? 10.773 13.672 -18.25 1 94.38 386 ARG B O 1
ATOM 6229 N N . LYS B 1 387 ? 10.242 12.117 -16.781 1 92.12 387 LYS B N 1
ATOM 6230 C CA . LYS B 1 387 ? 11.625 11.672 -16.609 1 92.12 387 LYS B CA 1
ATOM 6231 C C . LYS B 1 387 ? 12.211 11.172 -17.922 1 92.12 387 LYS B C 1
ATOM 6233 O O . LYS B 1 387 ? 13.352 11.492 -18.266 1 92.12 387 LYS B O 1
ATOM 6238 N N . LEU B 1 388 ? 11.422 10.375 -18.656 1 92.06 388 LEU B N 1
ATOM 6239 C CA . LEU B 1 388 ? 11.867 9.812 -19.922 1 92.06 388 LEU B CA 1
ATOM 6240 C C . LEU B 1 388 ? 12.102 10.914 -20.953 1 92.06 388 LEU B C 1
ATOM 6242 O O . LEU B 1 388 ? 13.078 10.867 -21.703 1 92.06 388 LEU B O 1
ATOM 6246 N N . LYS B 1 389 ? 11.242 11.867 -20.906 1 90.38 389 LYS B N 1
ATOM 6247 C CA . LYS B 1 389 ? 11.352 12.961 -21.875 1 90.38 389 LYS B CA 1
ATOM 6248 C C . LYS B 1 389 ? 12.539 13.859 -21.562 1 90.38 389 LYS B C 1
ATOM 6250 O O . LYS B 1 389 ? 13.156 14.422 -22.453 1 90.38 389 LYS B O 1
ATOM 6255 N N . ALA B 1 390 ? 12.867 14.031 -20.312 1 85.75 390 ALA B N 1
ATOM 6256 C CA . ALA B 1 390 ? 14 14.844 -19.891 1 85.75 390 ALA B CA 1
ATOM 6257 C C . ALA B 1 390 ? 15.32 14.195 -20.297 1 85.75 390 ALA B C 1
ATOM 6259 O O . ALA B 1 390 ? 16.312 14.883 -20.547 1 85.75 390 ALA B O 1
ATOM 6260 N N . LYS B 1 391 ? 15.391 12.922 -20.312 1 80.69 391 LYS B N 1
ATOM 6261 C CA . LYS B 1 391 ? 16.594 12.195 -20.703 1 80.69 391 LYS B CA 1
ATOM 6262 C C . LYS B 1 391 ? 16.844 12.305 -22.203 1 80.69 391 LYS B C 1
ATOM 6264 O O . LYS B 1 391 ? 17.969 12.172 -22.672 1 80.69 391 LYS B O 1
ATOM 6269 N N . ASP B 1 392 ? 15.766 12.484 -22.953 1 72.06 392 ASP B N 1
ATOM 6270 C CA . ASP B 1 392 ? 15.883 12.625 -24.406 1 72.06 392 ASP B CA 1
ATOM 6271 C C . ASP B 1 392 ? 16.422 14.008 -24.781 1 72.06 392 ASP B C 1
ATOM 6273 O O . ASP B 1 392 ? 16.906 14.203 -25.891 1 72.06 392 ASP B O 1
ATOM 6277 N N . LEU B 1 393 ? 16.297 14.977 -23.875 1 61.62 393 LEU B N 1
ATOM 6278 C CA . LEU B 1 393 ? 16.812 16.312 -24.156 1 61.62 393 LEU B CA 1
ATOM 6279 C C . LEU B 1 393 ? 18.266 16.438 -23.719 1 61.62 393 LEU B C 1
ATOM 6281 O O . LEU B 1 393 ? 19.047 17.125 -24.391 1 61.62 393 LEU B O 1
#

pLDDT: mean 90.05, std 11.37, range [48.16, 98.94]

Foldseek 3Di:
DKAKEKEDAQLQDPPPDPPNVVLLLLVLQVLLPDQHFKYKYAQQQDPVSVCNSQVSNCVRFVDKDAAADAQREQRIMMTGNFDFPDKDWDQALDQDDPVPVVQVRRRHSFTKIWTFGDDPPFTEIEIEGAARAQPDPVDGPCLLVLLLRLLVNLVVQQVPCQRGQKYKYWYFSNDAPPDLSNLNNCFSNNKDWLVVQQPPVCVVPAAFALALLAPPRDPVCVVVVPHHGHGTTIIMDGHWQKDKHWPDKDQPDDNPRVPDPHGSHNGTMMMTMIDIDGHPDTDNPRPLVSLLVSLVVSLVVLVVVLVVLVVLLVVLVVLLVVLVVVLVVLVVDPPPDPPVVVVVSVVVSVVSVVVSVVSVCSNPVVSVSVNVSSVVSSVVSVVVNVVSVVVVD/DKAKEKEDAQLQDPPPDPPNVVLLLLVLQVLLPDQHFKYKYAQQQDPVSVVNSQVSNCVRFVDKDAAADAQREQRIMMTGNFDFPDKDWDQALDQDDPVPVVQVRRRHSFTKIWTFGDDPPFTEIEIEGAARAQPDPVDGPCLLVLLLRLLVNLVVQQVPCQRGQKYKYWYFSNDAPPDLSNLNNCFSNNKDWLVVQQPPVCVVPAAFALALLAPPRDPVCVVVVPHHGHGTTIIMDGHWQKDKHWPDKDQPDDNPRVPDPHGSHNGTMMMTMIDIDGHPDTDDDRPLVSLLVSLVVSLVVLVVVLVVLVVLLVVLVVLLVVLVVVLVVLVVDPPPDPPVVVVVSVVVSVVSVVVSVVSVCSNPVVSVSVNVSSVVSSVVSVVVNVVSVVVVD